Protein 5E38 (pdb70)

Structure (mmCIF, N/CA/C/O backbone):
data_5E38
#
_entry.id   5E38
#
_cell.length_a   118.089
_cell.length_b   118.089
_cell.length_c   77.812
_cell.angle_alpha   90.00
_cell.angle_beta   90.00
_cell.angle_gamma   120.00
#
_symmetry.space_group_name_H-M   'P 32'
#
loop_
_entity.id
_entity.type
_entity.pdbx_description
1 polymer 'Uracil phosphoribosyltransferase'
2 water water
#
loop_
_atom_site.group_PDB
_atom_site.id
_atom_site.type_symbol
_atom_site.label_atom_id
_atom_site.label_alt_id
_atom_site.label_comp_id
_atom_site.label_asym_id
_atom_site.label_entity_id
_atom_site.label_seq_id
_atom_site.pdbx_PDB_ins_code
_atom_site.Cartn_x
_atom_site.Cartn_y
_atom_site.Cartn_z
_atom_site.occupancy
_atom_site.B_iso_or_equiv
_atom_site.auth_seq_id
_atom_site.auth_comp_id
_atom_site.auth_asym_id
_atom_site.auth_atom_id
_atom_site.pdbx_PDB_model_num
ATOM 1 N N . GLY A 1 3 ? 10.409 66.359 68.281 1.00 20.17 -6 GLY A N 1
ATOM 2 C CA . GLY A 1 3 ? 10.298 67.539 67.427 1.00 20.80 -6 GLY A CA 1
ATOM 3 C C . GLY A 1 3 ? 10.656 67.197 65.978 1.00 20.68 -6 GLY A C 1
ATOM 4 O O . GLY A 1 3 ? 11.818 67.014 65.628 1.00 20.31 -6 GLY A O 1
ATOM 5 N N . VAL A 1 4 ? 9.646 67.090 65.125 1.00 21.38 -5 VAL A N 1
ATOM 6 C CA . VAL A 1 4 ? 9.937 66.916 63.711 1.00 21.47 -5 VAL A CA 1
ATOM 7 C C . VAL A 1 4 ? 9.848 68.286 63.056 1.00 21.97 -5 VAL A C 1
ATOM 8 O O . VAL A 1 4 ? 10.244 69.283 63.669 1.00 22.00 -5 VAL A O 1
ATOM 10 N N . ALA A 1 5 ? 9.330 68.326 61.825 1.00 22.12 -4 ALA A N 1
ATOM 11 C CA . ALA A 1 5 ? 9.056 69.512 61.018 1.00 22.03 -4 ALA A CA 1
ATOM 12 C C . ALA A 1 5 ? 8.871 69.082 59.572 1.00 21.16 -4 ALA A C 1
ATOM 13 O O . ALA A 1 5 ? 9.224 67.959 59.195 1.00 20.30 -4 ALA A O 1
ATOM 15 N N . PHE A 1 6 ? 8.338 69.981 58.750 1.00 21.22 -3 PHE A N 1
ATOM 16 C CA . PHE A 1 6 ? 7.980 69.661 57.380 1.00 21.56 -3 PHE A CA 1
ATOM 17 C C . PHE A 1 6 ? 8.393 70.806 56.468 1.00 21.81 -3 PHE A C 1
ATOM 18 O O . PHE A 1 6 ? 8.699 71.913 56.919 1.00 22.26 -3 PHE A O 1
ATOM 20 N N . GLN A 1 7 ? 8.398 70.517 55.169 1.00 21.40 -2 GLN A N 1
ATOM 21 C CA . GLN A 1 7 ? 8.707 71.509 54.149 1.00 21.37 -2 GLN A CA 1
ATOM 22 C C . GLN A 1 7 ? 7.487 71.672 53.264 1.00 21.46 -2 GLN A C 1
ATOM 23 O O . GLN A 1 7 ? 6.368 71.678 53.778 1.00 21.85 -2 GLN A O 1
ATOM 25 N N . GLY A 1 8 ? 7.707 71.700 51.949 1.00 21.53 -1 GLY A N 1
ATOM 26 C CA . GLY A 1 8 ? 6.761 72.017 50.855 1.00 21.76 -1 GLY A CA 1
ATOM 27 C C . GLY A 1 8 ? 7.002 73.483 50.521 1.00 21.97 -1 GLY A C 1
ATOM 28 O O . GLY A 1 8 ? 8.165 73.934 50.507 1.00 21.65 -1 GLY A O 1
ATOM 29 N N . GLN A 1 11 ? 7.293 65.832 52.224 1.00 16.33 2 GLN A N 1
ATOM 30 C CA . GLN A 1 11 ? 8.315 64.876 51.767 1.00 16.63 2 GLN A CA 1
ATOM 31 C C . GLN A 1 11 ? 9.509 64.963 52.670 1.00 16.49 2 GLN A C 1
ATOM 32 O O . GLN A 1 11 ? 10.056 63.960 53.107 1.00 16.43 2 GLN A O 1
ATOM 34 N N . VAL A 1 12 ? 9.904 66.179 52.948 1.00 17.09 3 VAL A N 1
ATOM 35 C CA . VAL A 1 12 ? 11.049 66.440 53.803 1.00 17.07 3 VAL A CA 1
ATOM 36 C C . VAL A 1 12 ? 10.542 66.571 55.222 1.00 17.54 3 VAL A C 1
ATOM 37 O O . VAL A 1 12 ? 9.529 67.243 55.473 1.00 17.71 3 VAL A O 1
ATOM 41 N N . HIS A 1 13 ? 11.278 65.964 56.152 1.00 17.19 4 HIS A N 1
ATOM 42 C CA . HIS A 1 13 ? 11.025 66.073 57.582 1.00 17.48 4 HIS A CA 1
ATOM 43 C C . HIS A 1 13 ? 12.328 66.464 58.261 1.00 18.04 4 HIS A C 1
ATOM 44 O O . HIS A 1 13 ? 13.293 65.696 58.216 1.00 17.68 4 HIS A O 1
ATOM 51 N N . VAL A 1 14 ? 12.374 67.648 58.877 1.00 18.79 5 VAL A N 1
ATOM 52 C CA . VAL A 1 14 ? 13.567 68.083 59.606 1.00 19.26 5 VAL A CA 1
ATOM 53 C C . VAL A 1 14 ? 13.401 67.740 61.075 1.00 19.28 5 VAL A C 1
ATOM 54 O O . VAL A 1 14 ? 12.525 68.270 61.758 1.00 19.67 5 VAL A O 1
ATOM 58 N N . VAL A 1 15 ? 14.283 66.894 61.586 1.00 19.37 6 VAL A N 1
ATOM 59 C CA . VAL A 1 15 ? 14.194 66.479 62.977 1.00 19.66 6 VAL A CA 1
ATOM 60 C C . VAL A 1 15 ? 14.841 67.572 63.822 1.00 19.42 6 VAL A C 1
ATOM 61 O O . VAL A 1 15 ? 16.061 67.668 63.915 1.00 19.56 6 VAL A O 1
ATOM 65 N N . ASP A 1 16 ? 14.011 68.431 64.400 1.00 19.93 7 ASP A N 1
ATOM 66 C CA . ASP A 1 16 ? 14.420 69.571 65.221 1.00 19.81 7 ASP A CA 1
ATOM 67 C C . ASP A 1 16 ? 14.488 69.228 66.708 1.00 19.49 7 ASP A C 1
ATOM 68 O O . ASP A 1 16 ? 14.145 70.037 67.565 1.00 21.39 7 ASP A O 1
ATOM 73 N N . HIS A 1 17 ? 14.877 68.036 67.044 1.00 19.09 8 HIS A N 1
ATOM 74 C CA . HIS A 1 17 ? 14.843 67.573 68.420 1.00 19.19 8 HIS A CA 1
ATOM 75 C C . HIS A 1 17 ? 16.037 68.118 69.208 1.00 18.89 8 HIS A C 1
ATOM 76 O O . HIS A 1 17 ? 17.098 68.372 68.636 1.00 19.02 8 HIS A O 1
ATOM 83 N N . PRO A 1 18 ? 15.866 68.386 70.507 1.00 18.91 9 PRO A N 1
ATOM 84 C CA . PRO A 1 18 ? 16.999 68.907 71.293 1.00 18.95 9 PRO A CA 1
ATOM 85 C C . PRO A 1 18 ? 18.259 68.061 71.165 1.00 18.95 9 PRO A C 1
ATOM 86 O O . PRO A 1 18 ? 19.346 68.600 70.922 1.00 18.84 9 PRO A O 1
ATOM 90 N N . LEU A 1 19 ? 18.155 66.750 71.366 1.00 18.99 10 LEU A N 1
ATOM 91 C CA . LEU A 1 19 ? 19.319 65.892 71.176 1.00 19.02 10 LEU A CA 1
ATOM 92 C C . LEU A 1 19 ? 19.787 65.891 69.722 1.00 18.67 10 LEU A C 1
ATOM 93 O O . LEU A 1 19 ? 20.994 65.880 69.458 1.00 18.77 10 LEU A O 1
ATOM 98 N N . ALA A 1 20 ? 18.862 65.916 68.763 1.00 18.53 11 ALA A N 1
ATOM 99 C CA . ALA A 1 20 ? 19.289 65.959 67.364 1.00 18.80 11 ALA A CA 1
ATOM 100 C C . ALA A 1 20 ? 20.105 67.210 67.075 1.00 18.95 11 ALA A C 1
ATOM 101 O O . ALA A 1 20 ? 21.147 67.142 66.415 1.00 18.77 11 ALA A O 1
ATOM 103 N N . ALA A 1 21 ? 19.640 68.361 67.571 1.00 19.21 12 ALA A N 1
ATOM 104 C CA . ALA A 1 21 ? 20.329 69.629 67.366 1.00 18.70 12 ALA A CA 1
ATOM 105 C C . ALA A 1 21 ? 21.657 69.656 68.097 1.00 18.84 12 ALA A C 1
ATOM 106 O O . ALA A 1 21 ? 22.640 70.216 67.595 1.00 18.40 12 ALA A O 1
ATOM 108 N N . ALA A 1 22 ? 21.691 69.072 69.299 1.00 19.18 13 ALA A N 1
ATOM 109 C CA . ALA A 1 22 ? 22.933 68.979 70.052 1.00 18.92 13 ALA A CA 1
ATOM 110 C C . ALA A 1 22 ? 23.928 68.109 69.316 1.00 18.61 13 ALA A C 1
ATOM 111 O O . ALA A 1 22 ? 25.103 68.469 69.169 1.00 18.70 13 ALA A O 1
ATOM 113 N N . ARG A 1 23 ? 23.459 66.974 68.806 1.00 18.97 14 ARG A N 1
ATOM 114 C CA . ARG A 1 23 ? 24.358 66.072 68.104 1.00 18.45 14 ARG A CA 1
ATOM 115 C C . ARG A 1 23 ? 24.815 66.661 66.782 1.00 18.18 14 ARG A C 1
ATOM 116 O O . ARG A 1 23 ? 25.981 66.518 66.418 1.00 18.33 14 ARG A O 1
ATOM 124 N N . LEU A 1 24 ? 23.919 67.363 66.082 1.00 18.71 15 LEU A N 1
ATOM 125 C CA . LEU A 1 24 ? 24.239 68.050 64.826 1.00 18.17 15 LEU A CA 1
ATOM 126 C C . LEU A 1 24 ? 25.337 69.084 64.998 1.00 18.62 15 LEU A C 1
ATOM 127 O O . LEU A 1 24 ? 26.255 69.189 64.168 1.00 18.05 15 LEU A O 1
ATOM 132 N N . THR A 1 25 ? 25.228 69.887 66.053 1.00 18.68 16 THR A N 1
ATOM 133 C CA . THR A 1 25 ? 26.217 70.922 66.312 1.00 18.17 16 THR A CA 1
ATOM 134 C C . THR A 1 25 ? 27.606 70.330 66.434 1.00 17.86 16 THR A C 1
ATOM 135 O O . THR A 1 25 ? 28.580 70.896 65.915 1.00 17.81 16 THR A O 1
ATOM 139 N N . THR A 1 26 ? 27.698 69.177 67.117 1.00 18.11 17 THR A N 1
ATOM 140 C CA . THR A 1 26 ? 28.943 68.413 67.267 1.00 18.06 17 THR A CA 1
ATOM 141 C C . THR A 1 26 ? 29.524 67.932 65.932 1.00 18.47 17 THR A C 1
ATOM 142 O O . THR A 1 26 ? 30.748 67.895 65.765 1.00 17.92 17 THR A O 1
ATOM 146 N N . LEU A 1 27 ? 28.670 67.493 64.998 1.00 18.09 18 LEU A N 1
ATOM 147 C CA . LEU A 1 27 ? 29.150 67.004 63.705 1.00 18.16 18 LEU A CA 1
ATOM 148 C C . LEU A 1 27 ? 29.790 68.102 62.853 1.00 18.19 18 LEU A C 1
ATOM 149 O O . LEU A 1 27 ? 30.681 67.819 62.042 1.00 17.27 18 LEU A O 1
ATOM 154 N N . ARG A 1 28 ? 29.311 69.339 62.950 1.00 19.44 19 ARG A N 1
ATOM 155 C CA . ARG A 1 28 ? 29.912 70.392 62.142 1.00 17.91 19 ARG A CA 1
ATOM 156 C C . ARG A 1 28 ? 31.226 70.870 62.747 1.00 18.40 19 ARG A C 1
ATOM 157 O O . ARG A 1 28 ? 32.181 71.129 62.007 1.00 18.84 19 ARG A O 1
ATOM 165 N N . ASP A 1 29 ? 31.315 70.929 64.079 1.00 17.63 20 ASP A N 1
ATOM 166 C CA . ASP A 1 29 ? 32.471 71.545 64.703 1.00 18.43 20 ASP A CA 1
ATOM 167 C C . ASP A 1 29 ? 33.738 70.958 64.125 1.00 18.49 20 ASP A C 1
ATOM 168 O O . ASP A 1 29 ? 33.791 69.772 63.803 1.00 18.57 20 ASP A O 1
ATOM 173 N N . GLU A 1 30 ? 34.705 71.839 63.858 1.00 19.10 21 GLU A N 1
ATOM 174 C CA . GLU A 1 30 ? 36.010 71.417 63.371 1.00 18.98 21 GLU A CA 1
ATOM 175 C C . GLU A 1 30 ? 36.912 70.929 64.506 1.00 18.82 21 GLU A C 1
ATOM 176 O O . GLU A 1 30 ? 37.785 70.088 64.270 1.00 18.96 21 GLU A O 1
ATOM 182 N N . ARG A 1 31 ? 36.676 71.376 65.748 1.00 18.91 22 ARG A N 1
ATOM 183 C CA . ARG A 1 31 ? 37.533 70.988 66.869 1.00 19.36 22 ARG A CA 1
ATOM 184 C C . ARG A 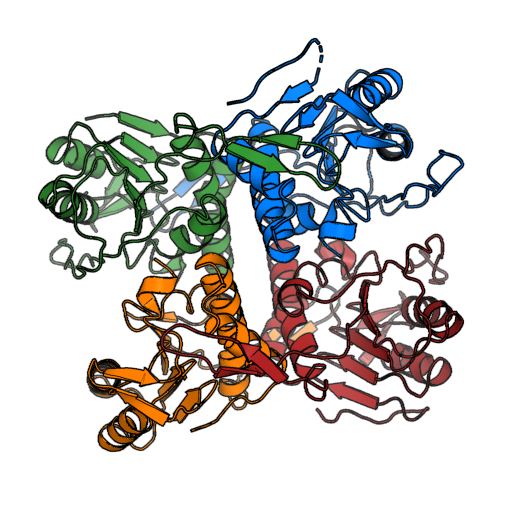1 31 ? 37.406 69.515 67.227 1.00 19.87 22 ARG A C 1
ATOM 185 O O . ARG A 1 31 ? 38.365 68.936 67.754 1.00 20.17 22 ARG A O 1
ATOM 193 N N . THR A 1 32 ? 36.272 68.893 66.894 1.00 19.94 23 THR A N 1
ATOM 194 C CA . THR A 1 32 ? 35.962 67.554 67.382 1.00 20.45 23 THR A CA 1
ATOM 195 C C . THR A 1 32 ? 36.791 66.483 66.683 1.00 20.48 23 THR A C 1
ATOM 196 O O . THR A 1 32 ? 37.000 66.517 65.465 1.00 19.76 23 THR A O 1
ATOM 200 N N . ASP A 1 33 ? 37.289 65.543 67.481 1.00 21.20 24 ASP A N 1
ATOM 201 C CA . ASP A 1 33 ? 38.040 64.408 66.963 1.00 21.86 24 ASP A CA 1
ATOM 202 C C . ASP A 1 33 ? 37.167 63.553 66.055 1.00 21.58 24 ASP A C 1
ATOM 203 O O . ASP A 1 33 ? 35.950 63.521 66.200 1.00 21.41 24 ASP A O 1
ATOM 208 N N . ASN A 1 34 ? 37.773 62.850 65.098 1.00 21.71 25 ASN A N 1
ATOM 209 C CA . ASN A 1 34 ? 36.899 62.062 64.243 1.00 21.62 25 ASN A CA 1
ATOM 210 C C . ASN A 1 34 ? 36.231 60.944 65.019 1.00 21.51 25 ASN A C 1
ATOM 211 O O . ASN A 1 34 ? 35.132 60.528 64.646 1.00 21.03 25 ASN A O 1
ATOM 216 N N . ALA A 1 35 ? 36.832 60.494 66.123 1.00 21.84 26 ALA A N 1
ATOM 217 C CA . ALA A 1 35 ? 36.170 59.500 66.964 1.00 21.55 26 ALA A CA 1
ATOM 218 C C . ALA A 1 35 ? 34.903 60.069 67.581 1.00 21.09 26 ALA A C 1
ATOM 219 O O . ALA A 1 35 ? 33.829 59.464 67.490 1.00 20.88 26 ALA A O 1
ATOM 221 N N . GLY A 1 36 ? 35.004 61.253 68.175 1.00 20.96 27 GLY A N 1
ATOM 222 C CA . GLY A 1 36 ? 33.817 61.941 68.640 1.00 20.91 27 GLY A CA 1
ATOM 223 C C . GLY A 1 36 ? 32.873 62.348 67.526 1.00 20.68 27 GLY A C 1
ATOM 224 O O . GLY A 1 36 ? 31.663 62.458 67.751 1.00 20.38 27 GLY A O 1
ATOM 225 N N . PHE A 1 37 ? 33.413 62.623 66.336 1.00 20.70 28 PHE A N 1
ATOM 226 C CA . PHE A 1 37 ? 32.582 62.841 65.163 1.00 19.80 28 PHE A CA 1
ATOM 227 C C . PHE A 1 37 ? 31.772 61.593 64.846 1.00 20.03 28 PHE A C 1
ATOM 228 O O . PHE A 1 37 ? 30.596 61.694 64.492 1.00 20.34 28 PHE A O 1
ATOM 236 N N . ARG A 1 38 ? 32.396 60.404 64.874 1.00 20.30 29 ARG A N 1
ATOM 237 C CA . ARG A 1 38 ? 31.627 59.174 64.603 1.00 20.20 29 ARG A CA 1
ATOM 238 C C . ARG A 1 38 ? 30.745 58.781 65.776 1.00 19.92 29 ARG A C 1
ATOM 239 O O . ARG A 1 38 ? 29.735 58.098 65.576 1.00 19.95 29 ARG A O 1
ATOM 247 N N . ALA A 1 39 ? 31.179 59.079 67.003 1.00 20.07 30 ALA A N 1
ATOM 248 C CA . ALA A 1 39 ? 30.320 58.843 68.158 1.00 20.29 30 ALA A CA 1
ATOM 249 C C . ALA A 1 39 ? 29.046 59.718 68.121 1.00 20.29 30 ALA A C 1
ATOM 250 O O . ALA A 1 39 ? 27.917 59.265 68.429 1.00 20.10 30 ALA A O 1
ATOM 252 N N . ALA A 1 40 ? 29.224 60.992 67.768 1.00 20.15 31 ALA A N 1
ATOM 253 C CA . ALA A 1 40 ? 28.104 61.919 67.630 1.00 19.45 31 ALA A CA 1
ATOM 254 C C . ALA A 1 40 ? 27.226 61.534 66.460 1.00 19.34 31 ALA A C 1
ATOM 255 O O . ALA A 1 40 ? 26.000 61.685 66.514 1.00 19.31 31 ALA A O 1
ATOM 257 N N . LEU A 1 41 ? 27.843 61.030 65.395 1.00 19.39 32 LEU A N 1
ATOM 258 C CA . LEU A 1 41 ? 27.079 60.553 64.255 1.00 19.18 32 LEU A CA 1
ATOM 259 C C . LEU A 1 41 ? 26.243 59.345 64.643 1.00 19.12 32 LEU A C 1
ATOM 260 O O . LEU A 1 41 ? 25.064 59.258 64.294 1.00 19.45 32 LEU A O 1
ATOM 265 N N . ARG A 1 42 ? 26.827 58.436 65.428 1.00 20.07 33 ARG A N 1
ATOM 266 C CA . ARG A 1 42 ? 26.174 57.176 65.778 1.00 20.15 33 ARG A CA 1
ATOM 267 C C . ARG A 1 42 ? 24.852 57.429 66.476 1.00 19.48 33 ARG A C 1
ATOM 268 O O . ARG A 1 42 ? 23.837 56.808 66.156 1.00 19.27 33 ARG A O 1
ATOM 276 N N . GLU A 1 43 ? 24.846 58.358 67.430 1.00 19.59 34 GLU A N 1
ATOM 277 C CA . GLU A 1 43 ? 23.617 58.630 68.164 1.00 19.27 34 GLU A CA 1
ATOM 278 C C . GLU A 1 43 ? 22.608 59.342 67.303 1.00 18.94 34 GLU A C 1
ATOM 279 O O . GLU A 1 43 ? 21.450 58.910 67.235 1.00 18.66 34 GLU A O 1
ATOM 285 N N . LEU A 1 44 ? 23.051 60.377 66.588 1.00 19.05 35 LEU A N 1
ATOM 286 C CA . LEU A 1 44 ? 22.144 61.127 65.733 1.00 18.93 35 LEU A CA 1
ATOM 287 C C . LEU A 1 44 ? 21.528 60.258 64.631 1.00 18.46 35 LEU A C 1
ATOM 288 O O . LEU A 1 44 ? 20.455 60.594 64.129 1.00 18.21 35 LEU A O 1
ATOM 293 N N . THR A 1 45 ? 22.140 59.125 64.284 1.00 18.73 36 THR A N 1
ATOM 294 C CA . THR A 1 45 ? 21.528 58.240 63.299 1.00 18.53 36 THR A CA 1
ATOM 295 C C . THR A 1 45 ? 20.249 57.624 63.847 1.00 18.37 36 THR A C 1
ATOM 296 O O . THR A 1 45 ? 19.204 57.670 63.195 1.00 18.50 36 THR A O 1
ATOM 300 N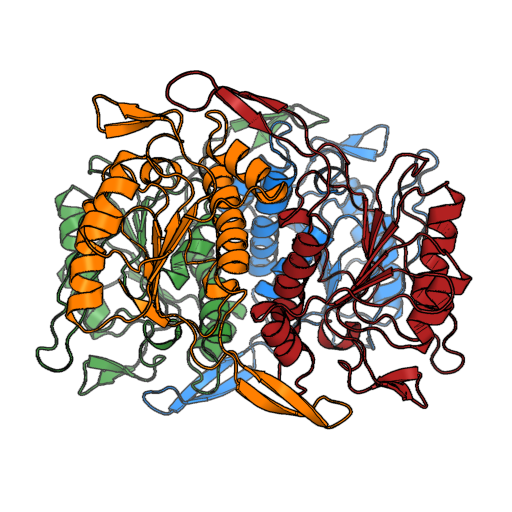 N . LEU A 1 46 ? 20.312 57.039 65.047 1.00 18.70 37 LEU A N 1
ATOM 301 C CA . LEU A 1 46 ? 19.114 56.470 65.654 1.00 18.42 37 LEU A CA 1
ATOM 302 C C . LEU A 1 46 ? 17.996 57.509 65.782 1.00 18.58 37 LEU A C 1
ATOM 303 O O . LEU A 1 46 ? 16.844 57.215 65.446 1.00 18.28 37 LEU A O 1
ATOM 308 N N . LEU A 1 47 ? 18.320 58.746 66.196 1.00 18.03 38 LEU A N 1
ATOM 309 C CA . LEU A 1 47 ? 17.271 59.755 66.324 1.00 17.80 38 LEU A CA 1
ATOM 310 C C . LEU A 1 47 ? 16.481 59.846 65.039 1.00 18.43 38 LEU A C 1
ATOM 311 O O . LEU A 1 47 ? 15.244 59.847 65.052 1.00 18.83 38 LEU A O 1
ATOM 316 N N . LEU A 1 48 ? 17.188 59.852 63.915 1.00 18.32 39 LEU A N 1
ATOM 317 C CA . LEU A 1 48 ? 16.539 59.871 62.623 1.00 17.61 39 LEU A CA 1
ATOM 318 C C . LEU A 1 48 ? 15.740 58.604 62.405 1.00 17.42 39 LEU A C 1
ATOM 319 O O . LEU A 1 48 ? 14.641 58.650 61.851 1.00 17.43 39 LEU A O 1
ATOM 324 N N . ILE A 1 49 ? 16.288 57.457 62.801 1.00 17.57 40 ILE A N 1
ATOM 325 C CA . ILE A 1 49 ? 15.541 56.211 62.666 1.00 17.65 40 ILE A CA 1
ATOM 326 C C . ILE A 1 49 ? 14.255 56.272 63.469 1.00 17.56 40 ILE A C 1
ATOM 327 O O . ILE A 1 49 ? 13.180 55.923 62.973 1.00 17.89 40 ILE A O 1
ATOM 332 N N . TYR A 1 50 ? 14.355 56.676 64.737 1.00 18.21 41 TYR A N 1
ATOM 333 C CA . TYR A 1 50 ? 13.184 56.738 65.601 1.00 18.07 41 TYR A CA 1
ATOM 334 C C . TYR A 1 50 ? 12.104 57.635 65.025 1.00 18.15 41 TYR A C 1
ATOM 335 O O . TYR A 1 50 ? 10.913 57.312 65.105 1.00 18.20 41 TYR A O 1
ATOM 344 N N . GLU A 1 51 ? 12.486 58.791 64.497 1.00 17.63 42 GLU A N 1
ATOM 345 C CA . GLU A 1 51 ? 11.471 59.638 63.901 1.00 18.17 42 GLU A CA 1
ATOM 346 C C . GLU A 1 51 ? 10.893 58.996 62.651 1.00 18.23 42 GLU A C 1
ATOM 347 O O . GLU A 1 51 ? 9.688 59.089 62.397 1.00 18.05 42 GLU A O 1
ATOM 353 N N . ALA A 1 52 ? 11.734 58.322 61.872 1.00 17.90 43 ALA A N 1
ATOM 354 C CA . ALA A 1 52 ? 11.283 57.744 60.622 1.00 17.23 43 ALA A CA 1
ATOM 355 C C . ALA A 1 52 ? 10.563 56.423 60.803 1.00 17.64 43 ALA A C 1
ATOM 356 O O . ALA A 1 52 ? 9.814 56.028 59.902 1.00 18.04 43 ALA A O 1
ATOM 358 N N . THR A 1 53 ? 10.757 55.723 61.914 1.00 17.80 44 THR A N 1
ATOM 359 C CA . THR A 1 53 ? 10.008 54.482 62.129 1.00 18.08 44 THR A CA 1
ATOM 360 C C . THR A 1 53 ? 8.881 54.706 63.115 1.00 18.52 44 THR A C 1
ATOM 361 O O . THR A 1 53 ? 8.743 53.953 64.074 1.00 18.75 44 THR A O 1
ATOM 365 N N . ARG A 1 54 ? 8.067 55.732 62.920 1.00 17.73 45 ARG A N 1
ATOM 366 C CA . ARG A 1 54 ? 6.887 55.836 63.758 1.00 18.22 45 ARG A CA 1
ATOM 367 C C . ARG A 1 54 ? 5.811 54.824 63.385 1.00 17.69 45 ARG A C 1
ATOM 368 O O . ARG A 1 54 ? 4.655 55.010 63.759 1.00 17.27 45 ARG A O 1
ATOM 376 N N . ASP A 1 55 ? 6.145 53.744 62.677 1.00 18.05 46 ASP A N 1
ATOM 377 C CA . ASP A 1 55 ? 5.121 53.010 61.943 1.00 18.74 46 ASP A CA 1
ATOM 378 C C . ASP A 1 55 ? 5.393 51.518 61.896 1.00 18.73 46 ASP A C 1
ATOM 379 O O . ASP A 1 55 ? 6.509 51.058 62.132 1.00 18.42 46 ASP A O 1
ATOM 384 N N . ALA A 1 56 ? 4.317 50.787 61.550 1.00 19.21 47 ALA A N 1
ATOM 385 C CA . ALA A 1 56 ? 4.178 49.443 60.985 1.00 19.75 47 ALA A CA 1
ATOM 386 C C . ALA A 1 56 ? 4.155 48.241 61.921 1.00 20.20 47 ALA A C 1
ATOM 387 O O . ALA A 1 56 ? 3.917 47.118 61.450 1.00 20.18 47 ALA A O 1
ATOM 389 N N . PRO A 1 57 ? 4.425 48.438 63.483 1.00 20.40 48 PRO A N 1
ATOM 390 C CA . PRO A 1 57 ? 4.579 47.262 64.363 1.00 20.12 48 PRO A CA 1
ATOM 391 C C . PRO A 1 57 ? 3.285 46.469 64.511 1.00 20.98 48 PRO A C 1
ATOM 392 O O . PRO A 1 57 ? 2.898 46.047 65.596 1.00 26.14 48 PRO A O 1
ATOM 394 N N . CYS A 1 58 ? 2.620 46.253 63.379 1.00 22.03 49 CYS A N 1
ATOM 395 C CA . CYS A 1 58 ? 1.308 45.615 63.274 1.00 22.55 49 CYS A CA 1
ATOM 396 C C . CYS A 1 58 ? 1.372 44.094 63.338 1.00 22.09 49 CYS A C 1
ATOM 397 O O . CYS A 1 58 ? 0.652 43.416 62.595 1.00 22.35 49 CYS A O 1
ATOM 400 N N . GLU A 1 59 ? 2.254 43.521 64.158 1.00 21.16 50 GLU A N 1
ATOM 401 C CA . GLU A 1 59 ? 2.137 42.117 64.529 1.00 20.46 50 GLU A CA 1
ATOM 402 C C . GLU A 1 59 ? 2.070 42.029 66.048 1.00 19.60 50 GLU A C 1
ATOM 403 O O . GLU A 1 59 ? 2.961 42.550 66.742 1.00 18.83 50 GLU A O 1
ATOM 409 N N . PRO A 1 60 ? 0.994 41.487 66.602 1.00 19.19 51 PRO A N 1
ATOM 410 C CA . PRO A 1 60 ? 1.035 41.026 67.987 1.00 18.53 51 PRO A CA 1
ATOM 411 C C . PRO A 1 60 ? 1.881 39.768 68.077 1.00 18.01 51 PRO A C 1
ATOM 412 O O . PRO A 1 60 ? 2.069 39.042 67.099 1.00 18.34 51 PRO A O 1
ATOM 416 N N . VAL A 1 61 ? 2.412 39.524 69.273 1.00 17.89 52 VAL A N 1
ATOM 417 C CA . VAL A 1 61 ? 3.341 38.433 69.512 1.00 17.85 52 VAL A CA 1
ATOM 418 C C . VAL A 1 61 ? 2.885 37.657 70.743 1.00 17.72 52 VAL A C 1
ATOM 419 O O . VAL A 1 61 ? 2.902 38.209 71.849 1.00 17.42 52 VAL A O 1
ATOM 423 N N . PRO A 1 62 ? 2.581 36.370 70.629 1.00 17.37 53 PRO A N 1
ATOM 424 C CA . PRO A 1 62 ? 2.331 35.591 71.844 1.00 17.42 53 PRO A CA 1
ATOM 425 C C . PRO A 1 62 ? 3.669 35.242 72.476 1.00 18.16 53 PRO A C 1
ATOM 426 O O . PRO A 1 62 ? 4.535 34.646 71.832 1.00 17.83 53 PRO A O 1
ATOM 428 N N . ILE A 1 63 ? 3.846 35.635 73.738 1.00 18.36 54 ILE A N 1
ATOM 429 C CA . ILE A 1 63 ? 5.035 35.301 74.508 1.00 18.67 54 ILE A CA 1
ATOM 430 C C . ILE A 1 63 ? 4.619 35.037 75.949 1.00 19.53 54 ILE A C 1
ATOM 431 O O . ILE A 1 63 ? 3.450 35.161 76.321 1.00 19.60 54 ILE A O 1
ATOM 436 N N . ARG A 1 64 ? 5.590 34.574 76.735 1.00 20.13 55 ARG A N 1
ATOM 437 C CA . ARG A 1 64 ? 5.395 34.203 78.129 1.00 21.02 55 ARG A CA 1
ATOM 438 C C . ARG A 1 64 ? 6.539 34.794 78.929 1.00 20.45 55 ARG A C 1
ATOM 439 O O . ARG A 1 64 ? 7.702 34.526 78.621 1.00 20.69 55 ARG A O 1
ATOM 447 N N . THR A 1 65 ? 6.222 35.566 79.951 1.00 20.94 56 THR A N 1
ATOM 448 C CA . THR A 1 65 ? 7.221 36.098 80.872 1.00 20.85 56 THR A CA 1
ATOM 449 C C . THR A 1 65 ? 7.528 35.093 81.962 1.00 20.67 56 THR A C 1
ATOM 450 O O . THR A 1 65 ? 6.851 34.070 82.088 1.00 20.86 56 THR A O 1
ATOM 454 N N . PRO A 1 66 ? 8.588 35.335 82.743 1.00 20.76 57 PRO A N 1
ATOM 455 C CA . PRO A 1 66 ? 8.798 34.544 83.970 1.00 20.39 57 PRO A CA 1
ATOM 456 C C . PRO A 1 66 ? 7.642 34.585 84.936 1.00 20.46 57 PRO A C 1
ATOM 457 O O . PRO A 1 66 ? 7.607 33.742 85.841 1.00 20.47 57 PRO A O 1
ATOM 461 N N . LEU A 1 67 ? 6.700 35.521 84.787 1.00 20.37 58 LEU A N 1
ATOM 462 C CA . LEU A 1 67 ? 5.507 35.554 85.635 1.00 20.67 58 LEU A CA 1
ATOM 463 C C . LEU A 1 67 ? 4.252 35.600 84.761 1.00 20.87 58 LEU A C 1
ATOM 464 O O . LEU A 1 67 ? 3.608 36.649 84.665 1.00 20.87 58 LEU A O 1
ATOM 469 N N . ALA A 1 68 ? 3.948 34.472 84.104 1.00 20.68 59 ALA A N 1
ATOM 470 C CA . ALA A 1 68 ? 2.722 34.238 83.337 1.00 21.51 59 ALA A CA 1
ATOM 471 C C . ALA A 1 68 ? 2.769 34.725 81.886 1.00 21.74 59 ALA A C 1
ATOM 472 O O . ALA A 1 68 ? 3.667 35.477 81.494 1.00 21.31 59 ALA A O 1
ATOM 474 N N . GLU A 1 69 ? 1.748 34.310 81.119 1.00 22.88 60 GLU A N 1
ATOM 475 C CA . GLU A 1 69 ? 1.592 34.491 79.685 1.00 22.68 60 GLU A CA 1
ATOM 476 C C . GLU A 1 69 ? 0.977 35.850 79.404 1.00 22.01 60 GLU A C 1
ATOM 477 O O . GLU A 1 69 ? 0.199 36.375 80.204 1.00 22.18 60 GLU A O 1
ATOM 483 N N . THR A 1 70 ? 1.411 36.460 78.306 1.00 21.75 61 THR A N 1
ATOM 484 C CA . THR A 1 70 ? 0.903 37.757 77.873 1.00 21.26 61 THR A CA 1
ATOM 485 C C . THR A 1 70 ? 1.163 37.881 76.373 1.00 19.71 61 THR A C 1
ATOM 486 O O . THR A 1 70 ? 1.732 36.989 75.745 1.00 19.51 61 THR A O 1
ATOM 490 N N . VAL A 1 71 ? 0.744 38.996 75.796 1.00 19.34 62 VAL A N 1
ATOM 491 C CA . VAL A 1 71 ? 0.937 39.243 74.374 1.00 18.75 62 VAL A CA 1
ATOM 492 C C . VAL A 1 71 ? 1.639 40.583 74.197 1.00 18.34 62 VAL A C 1
ATOM 493 O O . VAL A 1 71 ? 1.302 41.571 74.859 1.00 18.24 62 VAL A O 1
ATOM 497 N N . GLY A 1 72 ? 2.625 40.610 73.310 1.00 17.73 63 GLY A N 1
ATOM 498 C CA . GLY A 1 72 ? 3.287 41.851 72.976 1.00 17.81 63 GLY A CA 1
ATOM 499 C C . GLY A 1 72 ? 3.133 42.187 71.515 1.00 17.84 63 GLY A C 1
ATOM 500 O O . GLY A 1 72 ? 2.223 41.686 70.859 1.00 18.05 63 GLY A O 1
ATOM 501 N N . SER A 1 73 ? 3.945 43.105 71.024 1.00 18.15 64 SER A N 1
ATOM 502 C CA . SER A 1 73 ? 3.997 43.406 69.611 1.00 18.17 64 SER A CA 1
ATOM 503 C C . SER A 1 73 ? 5.438 43.327 69.149 1.00 18.48 64 SER A C 1
ATOM 504 O O . SER A 1 73 ? 6.365 43.428 69.955 1.00 18.46 64 SER A O 1
ATOM 507 N N . ARG A 1 74 ? 5.612 43.097 67.853 1.00 18.47 65 ARG A N 1
ATOM 508 C CA . ARG A 1 74 ? 6.876 43.296 67.165 1.00 18.41 65 ARG A CA 1
ATOM 509 C C . ARG A 1 74 ? 6.600 44.135 65.931 1.00 19.11 65 ARG A C 1
ATOM 510 O O . ARG A 1 74 ? 5.514 44.696 65.777 1.00 19.51 65 ARG A O 1
ATOM 518 N N . LEU A 1 75 ? 7.610 44.284 65.079 1.00 18.90 66 LEU A N 1
ATOM 519 C CA . LEU A 1 75 ? 7.458 44.995 63.817 1.00 19.12 66 LEU A CA 1
ATOM 520 C C . LEU A 1 75 ? 7.265 44.037 62.640 1.00 19.27 66 LEU A C 1
ATOM 521 O O . LEU A 1 75 ? 7.997 43.049 62.514 1.00 18.93 66 LEU A O 1
ATOM 526 N N . THR A 1 76 ? 6.253 44.311 61.801 1.00 19.32 67 THR A N 1
ATOM 527 C CA . THR A 1 76 ? 6.078 43.594 60.542 1.00 19.61 67 THR A CA 1
ATOM 528 C C . THR A 1 76 ? 6.777 44.375 59.442 1.00 19.11 67 THR A C 1
ATOM 529 O O . THR A 1 76 ? 6.844 45.605 59.495 1.00 19.48 67 THR A O 1
ATOM 533 N N . LYS A 1 77 ? 7.264 43.656 58.427 1.00 18.83 68 LYS A N 1
ATOM 534 C CA . LYS A 1 77 ? 8.030 44.242 57.331 1.00 18.90 68 LYS A CA 1
ATOM 535 C C . LYS A 1 77 ? 9.108 45.189 57.839 1.00 19.18 68 LYS A C 1
ATOM 536 O O . LYS A 1 77 ? 8.929 46.418 57.809 1.00 18.68 68 LYS A O 1
ATOM 542 N N . PRO A 1 78 ? 10.251 44.657 58.267 1.00 18.87 69 PRO A N 1
ATOM 543 C CA . PRO A 1 78 ? 11.353 45.507 58.694 1.00 19.14 69 PRO A CA 1
ATOM 544 C C . PRO A 1 78 ? 12.141 45.994 57.494 1.00 18.95 69 PRO A C 1
ATOM 545 O O . PRO A 1 78 ? 12.302 45.257 56.510 1.00 19.28 69 PRO A O 1
ATOM 549 N N . PRO A 1 79 ? 12.645 47.220 57.530 1.00 18.94 70 PRO A N 1
ATOM 550 C CA . PRO A 1 79 ? 13.209 47.809 56.317 1.00 19.28 70 PRO A CA 1
ATOM 551 C C . PRO A 1 79 ? 14.577 47.235 55.997 1.00 19.90 70 PRO A C 1
ATOM 552 O O . PRO A 1 79 ? 15.324 46.791 56.878 1.00 19.99 70 PRO A O 1
ATOM 556 N N . LEU A 1 80 ? 14.841 47.162 54.694 1.00 19.56 71 LEU A N 1
ATOM 557 C CA . LEU A 1 80 ? 16.175 46.918 54.169 1.00 19.91 71 LEU A CA 1
ATOM 558 C C . LEU A 1 80 ? 16.995 48.195 54.281 1.00 19.95 71 LEU A C 1
ATOM 559 O O . LEU A 1 80 ? 16.626 49.234 53.718 1.00 19.32 71 LEU A O 1
ATOM 564 N N . LEU A 1 81 ? 18.077 48.132 55.046 1.00 20.19 72 LEU A N 1
ATOM 565 C CA . LEU A 1 81 ? 18.980 49.262 55.185 1.00 20.43 72 LEU A CA 1
ATOM 566 C C . LEU A 1 81 ? 19.974 49.338 54.023 1.00 20.74 72 LEU A C 1
ATOM 567 O O . LEU A 1 81 ? 20.574 48.332 53.636 1.00 20.43 72 LEU A O 1
ATOM 572 N N . VAL A 1 82 ? 20.167 50.542 53.485 1.00 20.06 73 VAL A N 1
ATOM 573 C CA . VAL A 1 82 ? 21.122 50.725 52.394 1.00 20.91 73 VAL A CA 1
ATOM 574 C C . VAL A 1 82 ? 22.083 51.875 52.672 1.00 20.94 73 VAL A C 1
ATOM 575 O O . VAL A 1 82 ? 21.862 52.995 52.197 1.00 19.87 73 VAL A O 1
ATOM 579 N N . PRO A 1 83 ? 23.185 51.628 53.383 1.00 21.46 74 PRO A N 1
ATOM 580 C CA . PRO A 1 83 ? 24.204 52.669 53.556 1.00 21.62 74 PRO A CA 1
ATOM 581 C C . PRO A 1 83 ? 24.941 52.940 52.252 1.00 22.64 74 PRO A C 1
ATOM 582 O O . PRO A 1 83 ? 25.325 52.016 51.525 1.00 23.44 74 PRO A O 1
ATOM 586 N N . VAL A 1 84 ? 25.113 54.230 51.962 1.00 24.30 75 VAL A N 1
ATOM 587 C CA . VAL A 1 84 ? 25.870 54.710 50.810 1.00 23.87 75 VAL A CA 1
ATOM 588 C C . VAL A 1 84 ? 27.338 54.849 51.216 1.00 25.39 75 VAL A C 1
ATOM 589 O O . VAL A 1 84 ? 27.688 55.645 52.097 1.00 24.76 75 VAL A O 1
ATOM 593 N N . LEU A 1 85 ? 28.187 54.074 50.551 1.00 26.75 76 LEU A N 1
ATOM 594 C CA . LEU A 1 85 ? 29.608 53.954 50.799 1.00 27.10 76 LEU A CA 1
ATOM 595 C C . LEU A 1 85 ? 30.408 55.012 50.020 1.00 28.12 76 LEU A C 1
ATOM 596 O O . LEU A 1 85 ? 30.130 55.276 48.839 1.00 28.93 76 LEU A O 1
ATOM 601 N N . ARG A 1 86 ? 31.430 55.583 50.654 1.00 27.62 77 ARG A N 1
ATOM 602 C CA . ARG A 1 86 ? 31.941 55.107 51.936 1.00 26.92 77 ARG A CA 1
ATOM 603 C C . ARG A 1 86 ? 31.369 55.807 53.191 1.00 29.05 77 ARG A C 1
ATOM 604 O O . ARG A 1 86 ? 31.699 55.421 54.325 1.00 25.76 77 ARG A O 1
ATOM 612 N N . ALA A 1 87 ? 30.505 56.811 53.003 1.00 25.57 78 ALA A N 1
ATOM 613 C CA . ALA A 1 87 ? 30.210 57.717 54.111 1.00 24.17 78 ALA A CA 1
ATOM 614 C C . ALA A 1 87 ? 29.267 57.094 55.156 1.00 23.21 78 ALA A C 1
ATOM 615 O O . ALA A 1 87 ? 29.562 57.145 56.357 1.00 23.02 78 ALA A O 1
ATOM 617 N N . GLY A 1 88 ? 28.170 56.447 54.730 1.00 23.42 79 GLY A N 1
ATOM 618 C CA . GLY A 1 88 ? 27.080 56.102 55.637 1.00 22.60 79 GLY A CA 1
ATOM 619 C C . GLY A 1 88 ? 27.182 54.762 56.344 1.00 22.92 79 GLY A C 1
ATOM 620 O O . GLY A 1 88 ? 26.175 54.133 56.684 1.00 22.03 79 GLY A O 1
ATOM 621 N N . LEU A 1 89 ? 28.413 54.343 56.624 1.00 23.37 80 LEU A N 1
ATOM 622 C CA . LEU A 1 89 ? 28.684 53.108 57.345 1.00 23.13 80 LEU A CA 1
ATOM 623 C C . LEU A 1 89 ? 28.986 53.339 58.811 1.00 22.47 80 LEU A C 1
ATOM 624 O O . LEU A 1 89 ? 28.874 52.402 59.599 1.00 22.59 80 LEU A O 1
ATOM 629 N N . GLY A 1 90 ? 29.409 54.541 59.188 1.00 22.50 81 GLY A N 1
ATOM 630 C CA . GLY A 1 90 ? 29.370 54.907 60.586 1.00 22.33 81 GLY A CA 1
ATOM 631 C C . GLY A 1 90 ? 27.968 54.945 61.161 1.00 21.75 81 GLY A C 1
ATOM 632 O O . GLY A 1 90 ? 27.805 55.039 62.384 1.00 21.42 81 GLY A O 1
ATOM 633 N N . MET A 1 91 ? 26.965 54.897 60.296 1.00 21.47 82 MET A N 1
ATOM 634 C CA . MET A 1 91 ? 25.564 54.950 60.659 1.00 20.91 82 MET A CA 1
ATOM 635 C C . MET A 1 91 ? 24.961 53.570 60.862 1.00 20.70 82 MET A C 1
ATOM 636 O O . MET A 1 91 ? 24.083 53.392 61.708 1.00 20.70 82 MET A O 1
ATOM 641 N N . VAL A 1 92 ? 25.457 52.575 60.148 1.00 21.46 83 VAL A N 1
ATOM 642 C CA . VAL A 1 92 ? 24.715 51.338 59.976 1.00 21.38 83 VAL A CA 1
ATOM 643 C C . VAL A 1 92 ? 25.076 50.313 61.034 1.00 21.44 83 VAL A C 1
ATOM 644 O O . VAL A 1 92 ? 24.275 49.406 61.286 1.00 21.31 83 VAL A O 1
ATOM 648 N N . ASP A 1 93 ? 26.261 50.392 61.631 1.00 21.64 84 ASP A N 1
ATOM 649 C CA . ASP A 1 93 ? 26.494 49.426 62.684 1.00 22.10 84 ASP A CA 1
ATOM 650 C C . ASP A 1 93 ? 25.641 49.706 63.914 1.00 21.61 84 ASP A C 1
ATOM 651 O O . ASP A 1 93 ? 25.504 48.822 64.763 1.00 21.53 84 ASP A O 1
ATOM 656 N N . GLU A 1 94 ? 25.004 50.874 63.997 1.00 20.96 85 GLU A N 1
ATOM 657 C CA . GLU A 1 94 ? 24.135 51.195 65.112 1.00 20.69 85 GLU A CA 1
ATOM 658 C C . GLU A 1 94 ? 22.663 51.297 64.716 1.00 20.74 85 GLU A C 1
ATOM 659 O O . GLU A 1 94 ? 21.794 51.191 65.588 1.00 20.17 85 GLU A O 1
ATOM 665 N N . ALA A 1 95 ? 22.359 51.512 63.433 1.00 20.41 86 ALA A N 1
ATOM 666 C CA . ALA A 1 95 ? 21.009 51.250 62.958 1.00 20.07 86 ALA A CA 1
ATOM 667 C C . ALA A 1 95 ? 20.615 49.817 63.273 1.00 20.10 86 ALA A C 1
ATOM 668 O O . ALA A 1 95 ? 19.505 49.549 63.753 1.00 20.19 86 ALA A O 1
ATOM 670 N N . HIS A 1 96 ? 21.531 48.887 62.997 1.00 21.13 87 HIS A N 1
ATOM 671 C CA . HIS A 1 96 ? 21.466 47.518 63.486 1.00 20.24 87 HIS A CA 1
ATOM 672 C C . HIS A 1 96 ? 20.961 47.475 64.917 1.00 19.99 87 HIS A C 1
ATOM 673 O O . HIS A 1 96 ? 19.994 46.776 65.239 1.00 19.84 87 HIS A O 1
ATOM 680 N N . ALA A 1 97 ? 21.566 48.278 65.780 1.00 20.12 88 ALA A N 1
ATOM 681 C CA . ALA A 1 97 ? 21.046 48.374 67.132 1.00 20.20 88 ALA A CA 1
ATOM 682 C C . ALA A 1 97 ? 19.569 48.771 67.119 1.00 19.64 88 ALA A C 1
ATOM 683 O O . ALA A 1 97 ? 18.738 48.130 67.775 1.00 19.65 88 ALA A O 1
ATOM 685 N N . ALA A 1 98 ? 19.218 49.824 66.376 1.00 19.62 89 ALA A N 1
ATOM 686 C CA . ALA A 1 98 ? 17.828 50.266 66.358 1.00 19.69 89 ALA A CA 1
ATOM 687 C C . ALA A 1 98 ? 16.903 49.179 65.838 1.00 19.48 89 ALA A C 1
ATOM 688 O O . ALA A 1 98 ? 15.897 48.846 66.466 1.00 19.46 89 ALA A O 1
ATOM 690 N N . LEU A 1 99 ? 17.275 48.568 64.732 1.00 19.86 90 LEU A N 1
ATOM 691 C CA . LEU A 1 99 ? 16.456 47.589 64.029 1.00 20.17 90 LEU A CA 1
ATOM 692 C C . LEU A 1 99 ? 17.226 46.280 63.936 1.00 21.77 90 LEU A C 1
ATOM 693 O O . LEU A 1 99 ? 17.826 45.980 62.884 1.00 20.87 90 LEU A O 1
ATOM 698 N N . PRO A 1 100 ? 17.200 45.461 64.999 1.00 20.08 91 PRO A N 1
ATOM 699 C CA . PRO A 1 100 ? 17.946 44.201 64.960 1.00 20.92 91 PRO A CA 1
ATOM 700 C C . PRO A 1 100 ? 17.567 43.301 63.814 1.00 21.93 91 PRO A C 1
ATOM 701 O O . PRO A 1 100 ? 18.460 42.706 63.199 1.00 22.18 91 PRO A O 1
ATOM 705 N N . GLU A 1 101 ? 16.281 43.213 63.482 1.00 22.35 92 GLU A N 1
ATOM 706 C CA . GLU A 1 101 ? 15.806 42.310 62.434 1.00 22.78 92 GLU A CA 1
ATOM 707 C C . GLU A 1 101 ? 16.064 42.817 61.001 1.00 23.03 92 GLU A C 1
ATOM 708 O O . GLU A 1 101 ? 15.805 42.074 60.047 1.00 24.09 92 GLU A O 1
ATOM 714 N N . ALA A 1 102 ? 16.561 44.046 60.813 1.00 22.85 93 ALA A N 1
ATOM 715 C CA . ALA A 1 102 ? 16.695 44.609 59.470 1.00 23.27 93 ALA A CA 1
ATOM 716 C C . ALA A 1 102 ? 17.855 43.995 58.686 1.00 24.27 93 ALA A C 1
ATOM 717 O O . ALA A 1 102 ? 18.998 43.969 59.157 1.00 24.82 93 ALA A O 1
ATOM 719 N N . HIS A 1 103 ? 17.578 43.561 57.453 1.00 29.81 94 HIS A N 1
ATOM 720 C CA . HIS A 1 103 ? 18.639 43.078 56.575 1.00 24.63 94 HIS A CA 1
ATOM 721 C C . HIS A 1 103 ? 19.367 44.267 55.930 1.00 23.04 94 HIS A C 1
ATOM 722 O O . HIS A 1 103 ? 18.829 45.367 55.820 1.00 22.45 94 HIS A O 1
ATOM 729 N N . VAL A 1 104 ? 20.580 44.029 55.439 1.00 22.66 95 VAL A N 1
ATOM 730 C CA . VAL A 1 104 ? 21.445 45.107 54.972 1.00 21.84 95 VAL A CA 1
ATOM 731 C C . VAL A 1 104 ? 21.825 44.890 53.517 1.00 22.20 95 VAL A C 1
ATOM 732 O O . VAL A 1 104 ? 22.069 43.755 53.087 1.00 22.18 95 VAL A O 1
ATOM 736 N N . GLY A 1 105 ? 21.860 45.990 52.763 1.00 22.17 96 GLY A N 1
ATOM 737 C CA . GLY A 1 105 ? 22.352 45.970 51.401 1.00 22.74 96 GLY A CA 1
ATOM 738 C C . GLY A 1 105 ? 23.308 47.115 51.143 1.00 23.08 96 GLY A C 1
ATOM 739 O O . GLY A 1 105 ? 23.197 48.192 51.726 1.00 22.65 96 GLY A O 1
ATOM 740 N N . PHE A 1 106 ? 24.216 46.885 50.195 1.00 24.24 97 PHE A N 1
ATOM 741 C CA . PHE A 1 106 ? 25.344 47.771 49.939 1.00 25.14 97 PHE A CA 1
ATOM 742 C C . PHE A 1 106 ? 25.359 48.248 48.491 1.00 26.38 97 PHE A C 1
ATOM 743 O O . PHE A 1 106 ? 25.084 47.481 47.558 1.00 27.58 97 PHE A O 1
ATOM 751 N N . VAL A 1 107 ? 25.729 49.512 48.318 1.00 26.97 98 VAL A N 1
ATOM 752 C CA . VAL A 1 107 ? 25.668 50.206 47.048 1.00 28.26 98 VAL A CA 1
ATOM 753 C C . VAL A 1 107 ? 26.283 51.585 47.169 1.00 29.51 98 VAL A C 1
ATOM 754 O O . VAL A 1 107 ? 25.586 52.577 47.423 1.00 27.77 98 VAL A O 1
ATOM 755 N N . GLY A 1 108 ? 27.605 51.645 47.002 1.00 30.32 99 GLY A N 1
ATOM 756 C CA . GLY A 1 108 ? 28.347 52.866 47.235 1.00 30.34 99 GLY A CA 1
ATOM 757 C C . GLY A 1 108 ? 28.839 53.561 45.985 1.00 31.10 99 GLY A C 1
ATOM 758 O O . GLY A 1 108 ? 29.012 52.942 44.929 1.00 33.53 99 GLY A O 1
ATOM 759 N N . VAL A 1 109 ? 29.051 54.869 46.102 1.00 32.02 100 VAL A N 1
ATOM 760 C CA . VAL A 1 109 ? 29.635 55.664 45.034 1.00 33.44 100 VAL A CA 1
ATOM 761 C C . VAL A 1 109 ? 30.328 56.845 45.694 1.00 34.00 100 VAL A C 1
ATOM 762 O O . VAL A 1 109 ? 29.919 57.313 46.763 1.00 33.15 100 VAL A O 1
ATOM 766 N N . ALA A 1 110 ? 31.435 57.271 45.087 1.00 35.35 101 ALA A N 1
ATOM 767 C CA . ALA A 1 110 ? 32.105 58.491 45.460 1.00 37.30 101 ALA A CA 1
ATOM 768 C C . ALA A 1 110 ? 31.837 59.599 44.455 1.00 39.48 101 ALA A C 1
ATOM 769 O O . ALA A 1 110 ? 31.171 59.424 43.436 1.00 39.66 101 ALA A O 1
ATOM 770 N N . ARG A 1 111 ? 32.382 60.764 44.775 1.00 41.52 102 ARG A N 1
ATOM 771 C CA . ARG A 1 111 ? 32.345 61.924 43.901 1.00 44.57 102 ARG A CA 1
ATOM 772 C C . ARG A 1 111 ? 33.711 62.126 43.260 1.00 46.97 102 ARG A C 1
ATOM 773 O O . ARG A 1 111 ? 34.745 61.843 43.870 1.00 46.92 102 ARG A O 1
ATOM 775 N N . ASP A 1 112 ? 33.707 62.626 42.025 1.00 48.78 103 ASP A N 1
ATOM 776 C CA . ASP A 1 112 ? 34.954 62.882 41.319 1.00 50.70 103 ASP A CA 1
ATOM 777 C C . ASP A 1 112 ? 35.560 64.227 41.731 1.00 51.70 103 ASP A C 1
ATOM 778 O O . ASP A 1 112 ? 34.892 65.103 42.298 1.00 51.98 103 ASP A O 1
ATOM 780 N N . GLU A 1 113 ? 36.850 64.391 41.426 1.00 52.60 104 GLU A N 1
ATOM 781 C CA . GLU A 1 113 ? 37.531 65.642 41.710 1.00 52.84 104 GLU A CA 1
ATOM 782 C C . GLU A 1 113 ? 36.953 66.813 40.942 1.00 52.57 104 GLU A C 1
ATOM 783 O O . GLU A 1 113 ? 36.141 67.576 41.470 1.00 51.30 104 GLU A O 1
ATOM 784 N N . GLN A 1 114 ? 37.380 66.973 39.695 1.00 52.93 105 GLN A N 1
ATOM 785 C CA . GLN A 1 114 ? 36.756 67.941 38.820 1.00 52.65 105 GLN A CA 1
ATOM 786 C C . GLN A 1 114 ? 35.511 67.319 38.229 1.00 52.29 105 GLN A C 1
ATOM 787 O O . GLN A 1 114 ? 34.749 66.660 38.948 1.00 52.16 105 GLN A O 1
ATOM 788 N N . THR A 1 115 ? 35.315 67.485 36.920 1.00 52.44 106 THR A N 1
ATOM 789 C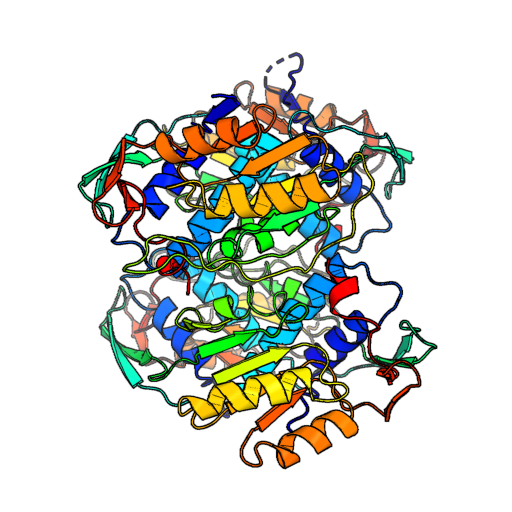 CA . THR A 1 115 ? 34.179 66.894 36.216 1.00 52.07 106 THR A CA 1
ATOM 790 C C . THR A 1 115 ? 32.863 67.183 36.930 1.00 51.63 106 THR A C 1
ATOM 791 O O . THR A 1 115 ? 32.287 68.266 36.790 1.00 51.14 106 THR A O 1
ATOM 795 N N . HIS A 1 116 ? 32.388 66.218 37.705 1.00 51.24 107 HIS A N 1
ATOM 796 C CA . HIS A 1 116 ? 31.132 66.363 38.403 1.00 50.94 107 HIS A CA 1
ATOM 797 C C . HIS A 1 116 ? 30.462 65.029 38.658 1.00 50.27 107 HIS A C 1
ATOM 798 O O . HIS A 1 116 ? 30.120 64.710 39.803 1.00 49.95 107 HIS A O 1
ATOM 799 N N . GLN A 1 117 ? 30.302 64.231 37.598 1.00 49.37 108 GLN A N 1
ATOM 800 C CA . GLN A 1 117 ? 29.453 63.048 37.665 1.00 47.56 108 GLN A CA 1
ATOM 80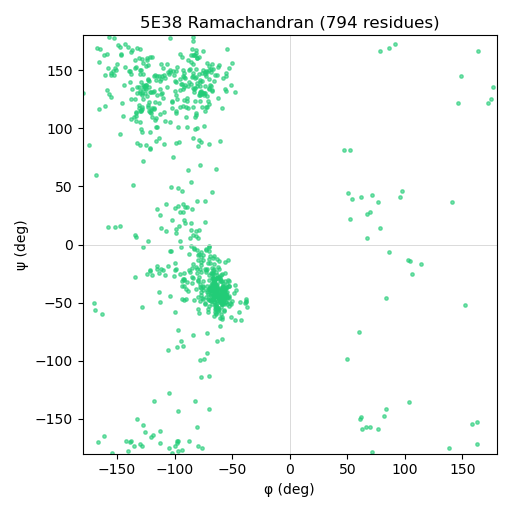1 C C . GLN A 1 117 ? 30.080 61.974 38.558 1.00 48.27 108 GLN A C 1
ATOM 802 O O . GLN A 1 117 ? 31.294 61.727 38.479 1.00 47.72 108 GLN A O 1
ATOM 808 N N . PRO A 1 118 ? 29.282 61.325 39.416 1.00 46.07 109 PRO A N 1
ATOM 809 C CA . PRO A 1 118 ? 29.818 60.255 40.270 1.00 44.58 109 PRO A CA 1
ATOM 810 C C . PRO A 1 118 ? 30.119 59.005 39.460 1.00 43.80 109 PRO A C 1
ATOM 811 O O . PRO A 1 118 ? 29.261 58.503 38.730 1.00 43.74 109 PRO A O 1
ATOM 815 N N . VAL A 1 119 ? 31.341 58.499 39.603 1.00 43.06 110 VAL A N 1
ATOM 816 C CA . VAL A 1 119 ? 31.692 57.237 38.967 1.00 42.29 110 VAL A CA 1
ATOM 817 C C . VAL A 1 119 ? 31.031 56.095 39.760 1.00 40.35 110 VAL A C 1
ATOM 818 O O . VAL A 1 119 ? 31.475 55.722 40.854 1.00 40.59 110 VAL A O 1
ATOM 822 N N . PRO A 1 120 ? 29.921 55.563 39.243 1.00 40.27 111 PRO A N 1
ATOM 823 C CA . PRO A 1 120 ? 29.119 54.635 40.032 1.00 38.15 111 PRO A CA 1
ATOM 824 C C . PRO A 1 120 ? 29.630 53.200 39.975 1.00 38.30 111 PRO A C 1
ATOM 825 O O . PRO A 1 120 ? 30.268 52.779 39.010 1.00 38.93 111 PRO A O 1
ATOM 826 N N . TYR A 1 121 ? 29.302 52.435 41.017 1.00 38.48 112 TYR A N 1
ATOM 827 C CA . TYR A 1 121 ? 29.699 51.034 41.108 1.00 39.49 112 TYR A CA 1
ATOM 828 C C . TYR A 1 121 ? 29.327 50.386 42.433 1.00 40.75 112 TYR A C 1
ATOM 829 O O . TYR A 1 121 ? 29.716 50.873 43.502 1.00 38.75 112 TYR A O 1
ATOM 830 N N . LEU A 1 122 ? 28.599 49.273 42.392 1.00 40.25 113 LEU A N 1
ATOM 831 C CA . LEU A 1 122 ? 28.052 48.707 43.616 1.00 38.66 113 LEU A CA 1
ATOM 832 C C . LEU A 1 122 ? 26.705 48.059 43.379 1.00 37.60 113 LEU A C 1
ATOM 833 O O . LEU A 1 122 ? 25.772 48.719 42.913 1.00 36.59 113 LEU A O 1
ATOM 834 N N . ASP A 1 123 ? 26.595 46.763 43.684 1.00 40.65 114 ASP A N 1
ATOM 835 C CA . ASP A 1 123 ? 25.415 45.968 43.361 1.00 33.76 114 ASP A CA 1
ATOM 836 C C . ASP A 1 123 ? 25.116 44.876 44.378 1.00 31.09 114 ASP A C 1
ATOM 837 O O . ASP A 1 123 ? 24.352 43.944 44.101 1.00 29.34 114 ASP A O 1
ATOM 838 N N . SER A 1 124 ? 25.721 44.985 45.563 1.00 29.96 115 SER A N 1
ATOM 839 C CA . SER A 1 124 ? 25.477 44.048 46.645 1.00 27.75 115 SER A CA 1
ATOM 840 C C . SER A 1 124 ? 24.098 44.161 47.266 1.00 26.36 115 SER A C 1
ATOM 841 O O . SER A 1 124 ? 23.932 44.841 48.282 1.00 26.08 115 SER A O 1
ATOM 842 N N . LEU A 1 125 ? 23.115 43.456 46.686 1.00 24.98 116 LEU A N 1
ATOM 843 C CA . LEU A 1 125 ? 21.696 43.713 46.919 1.00 25.64 116 LEU A CA 1
ATOM 844 C C . LEU A 1 125 ? 20.931 42.403 47.032 1.00 25.22 116 LEU A C 1
ATOM 845 O O . LEU A 1 125 ? 21.304 41.384 46.439 1.00 25.36 116 LEU A O 1
ATOM 850 N N . PRO A 1 126 ? 19.873 42.445 47.836 1.00 24.85 117 PRO A N 1
ATOM 851 C CA . PRO A 1 126 ? 19.168 41.255 48.247 1.00 24.82 117 PRO A CA 1
ATOM 852 C C . PRO A 1 126 ? 18.252 40.851 47.132 1.00 24.40 117 PRO A C 1
ATOM 853 O O . PRO A 1 126 ? 18.434 41.238 45.979 1.00 24.38 117 PRO A O 1
ATOM 854 N N . ASP A 1 127 ? 17.212 40.107 47.490 1.00 23.82 118 ASP A N 1
ATOM 855 C CA . ASP A 1 127 ? 16.229 39.642 46.523 1.00 24.20 118 ASP A CA 1
ATOM 856 C C . ASP A 1 127 ? 14.953 40.460 46.549 1.00 23.93 118 ASP A C 1
ATOM 857 O O . ASP A 1 127 ? 13.929 40.002 47.068 1.00 23.98 118 ASP A O 1
ATOM 858 N N . ASP A 1 128 ? 14.992 41.669 45.990 1.00 23.41 119 ASP A N 1
ATOM 859 C CA . ASP A 1 128 ? 13.968 42.681 46.245 1.00 22.71 119 ASP A CA 1
ATOM 860 C C . ASP A 1 128 ? 12.975 42.784 45.086 1.00 22.57 119 ASP A C 1
ATOM 861 O O . ASP A 1 128 ? 13.348 43.129 43.957 1.00 22.74 119 ASP A O 1
ATOM 866 N N . LEU A 1 129 ? 11.707 42.483 45.381 1.00 22.26 120 LEU A N 1
ATOM 867 C CA . LEU A 1 129 ? 10.578 42.943 44.578 1.00 22.30 120 LEU A CA 1
ATOM 868 C C . LEU A 1 129 ? 9.795 44.087 45.232 1.00 22.09 120 LEU A C 1
ATOM 869 O O . LEU A 1 129 ? 10.358 45.093 45.696 1.00 21.59 120 LEU A O 1
ATOM 871 N N . THR A 1 130 ? 8.481 43.876 45.318 1.00 21.81 121 THR A N 1
ATOM 872 C CA . THR A 1 130 ? 7.508 44.913 45.585 1.00 21.85 121 THR A CA 1
ATOM 873 C C . THR A 1 130 ? 7.425 45.499 46.974 1.00 21.52 121 THR A C 1
ATOM 874 O O . THR A 1 130 ? 7.891 46.611 47.201 1.00 21.36 121 THR A O 1
ATOM 875 N N . ASP A 1 131 ? 6.830 44.765 47.907 1.00 21.57 122 ASP A N 1
ATOM 876 C CA . ASP A 1 131 ? 6.414 45.299 49.203 1.00 21.33 122 ASP A CA 1
ATOM 877 C C . ASP A 1 131 ? 7.533 45.276 50.243 1.00 20.91 122 ASP A C 1
ATOM 878 O O . ASP A 1 131 ? 7.372 44.800 51.367 1.00 20.45 122 ASP A O 1
ATOM 883 N N . VAL A 1 132 ? 8.659 45.878 49.866 1.00 20.91 123 VAL A N 1
ATOM 884 C CA . VAL A 1 132 ? 9.824 45.982 50.747 1.00 20.61 123 VAL A CA 1
ATOM 885 C C . VAL A 1 132 ? 10.221 47.430 51.004 1.00 20.03 123 VAL A C 1
ATOM 886 O O . VAL A 1 132 ? 10.728 48.110 50.100 1.00 19.88 123 VAL A O 1
ATOM 890 N N . PRO A 1 133 ? 10.077 47.915 52.232 1.00 19.86 124 PRO A N 1
ATOM 891 C CA . PRO A 1 133 ? 10.543 49.267 52.550 1.00 19.52 124 PRO A CA 1
ATOM 892 C C . PRO A 1 133 ? 12.063 49.346 52.630 1.00 19.14 124 PRO A C 1
ATOM 893 O O . PRO A 1 133 ? 12.747 48.373 52.955 1.00 19.15 124 PRO A O 1
ATOM 897 N N . VAL A 1 134 ? 12.592 50.513 52.257 1.00 19.07 125 VAL A N 1
ATOM 898 C CA . VAL A 1 134 ? 14.031 50.769 52.208 1.00 18.73 125 VAL A CA 1
ATOM 899 C C . VAL A 1 134 ? 14.349 52.067 52.947 1.00 18.23 125 VAL A C 1
ATOM 900 O O . VAL A 1 134 ? 13.715 53.094 52.689 1.00 18.01 125 VAL A O 1
ATOM 904 N N . MET A 1 135 ? 15.339 52.029 53.849 1.00 18.97 126 MET A N 1
ATOM 905 C CA . MET A 1 135 ? 15.883 53.234 54.494 1.00 18.56 126 MET A CA 1
ATOM 906 C C . MET A 1 135 ? 17.339 53.410 54.087 1.00 18.60 126 MET A C 1
ATOM 907 O O . MET A 1 135 ? 18.246 52.820 54.684 1.00 18.53 126 MET A O 1
ATOM 912 N N . VAL A 1 136 ? 17.544 54.306 53.145 1.00 19.22 127 VAL A N 1
ATOM 913 C CA . VAL A 1 136 ? 18.867 54.625 52.640 1.00 19.59 127 VAL A CA 1
ATOM 914 C C . VAL A 1 136 ? 19.523 55.586 53.617 1.00 18.79 127 VAL A C 1
ATOM 915 O O . VAL A 1 136 ? 18.899 56.520 54.121 1.00 17.67 127 VAL A O 1
ATOM 919 N N . LEU A 1 137 ? 20.788 55.319 53.902 1.00 20.15 128 LEU A N 1
ATOM 920 C CA . LEU A 1 137 ? 21.586 56.013 54.896 1.00 19.53 128 LEU A CA 1
ATOM 921 C C . LEU A 1 137 ? 22.733 56.665 54.152 1.00 20.17 128 LEU A C 1
ATOM 922 O O . LEU A 1 137 ? 23.541 55.970 53.534 1.00 20.58 128 LEU A O 1
ATOM 927 N N . ASP A 1 138 ? 22.785 57.978 54.190 1.00 20.16 129 ASP A N 1
ATOM 928 C CA . ASP A 1 138 ? 23.946 58.732 53.750 1.00 20.35 129 ASP A CA 1
ATOM 929 C C . ASP A 1 138 ? 23.938 60.086 54.429 1.00 19.65 129 ASP A C 1
ATOM 930 O O . ASP A 1 138 ? 22.901 60.742 54.433 1.00 19.73 129 ASP A O 1
ATOM 935 N N . PRO A 1 139 ? 25.055 60.485 55.051 1.00 20.06 130 PRO A N 1
ATOM 936 C CA . PRO A 1 139 ? 25.072 61.706 55.873 1.00 19.59 130 PRO A CA 1
ATOM 937 C C . PRO A 1 139 ? 24.830 62.979 55.098 1.00 19.55 130 PRO A C 1
ATOM 938 O O . PRO A 1 139 ? 24.146 63.874 55.603 1.00 19.11 130 PRO A O 1
ATOM 942 N N . MET A 1 140 ? 25.408 63.116 53.903 1.00 19.85 131 MET A N 1
ATOM 943 C CA . MET A 1 140 ? 25.358 64.382 53.174 1.00 19.91 131 MET A CA 1
ATOM 944 C C . MET A 1 140 ? 24.668 64.199 51.827 1.00 20.10 131 MET A C 1
ATOM 945 O O . MET A 1 140 ? 25.225 63.582 50.911 1.00 19.86 131 MET A O 1
ATOM 950 N N . VAL A 1 141 ? 23.466 64.763 51.709 1.00 19.56 132 VAL A N 1
ATOM 951 C CA . VAL A 1 141 ? 22.721 64.759 50.452 1.00 19.94 132 VAL A CA 1
ATOM 952 C C . VAL A 1 141 ? 23.000 66.088 49.743 1.00 19.90 132 VAL A C 1
ATOM 953 O O . VAL A 1 141 ? 22.263 67.069 49.869 1.00 19.77 132 VAL A O 1
ATOM 957 N N . ALA A 1 142 ? 24.081 66.096 48.950 1.00 19.86 133 ALA A N 1
ATOM 958 C CA . ALA A 1 142 ? 24.657 67.294 48.339 1.00 20.18 133 ALA A CA 1
ATOM 959 C C . ALA A 1 142 ? 24.146 67.591 46.940 1.00 20.52 133 ALA A C 1
ATOM 960 O O . ALA A 1 142 ? 23.219 68.382 46.762 1.00 20.72 133 ALA A O 1
ATOM 962 N N . THR A 1 143 ? 24.783 67.008 45.937 1.00 20.80 134 THR A N 1
ATOM 963 C CA . THR A 1 143 ? 24.338 67.228 44.563 1.00 21.13 134 THR A CA 1
ATOM 964 C C . THR A 1 143 ? 23.075 66.461 44.233 1.00 21.41 134 THR A C 1
ATOM 965 O O . THR A 1 143 ? 22.223 66.970 43.495 1.00 21.11 134 THR A O 1
ATOM 969 N N . GLY A 1 144 ? 22.948 65.255 44.776 1.00 21.63 135 GLY A N 1
ATOM 970 C CA . GLY A 1 144 ? 21.901 64.340 44.425 1.00 21.84 135 GLY A CA 1
ATOM 971 C C . GLY A 1 144 ? 22.350 63.207 43.538 1.00 22.03 135 GLY A C 1
ATOM 972 O O . GLY A 1 144 ? 21.606 62.248 43.376 1.00 22.30 135 GLY A O 1
ATOM 973 N N . GLY A 1 145 ? 23.536 63.315 42.937 1.00 22.56 136 GLY A N 1
ATOM 974 C CA . GLY A 1 145 ? 24.008 62.267 42.044 1.00 23.69 136 GLY A CA 1
ATOM 975 C C . GLY A 1 145 ? 24.212 60.932 42.733 1.00 23.56 136 GLY A C 1
ATOM 976 O O . GLY A 1 145 ? 23.723 59.899 42.271 1.00 23.02 136 GLY A O 1
ATOM 977 N N . SER A 1 146 ? 24.942 60.939 43.853 1.00 23.42 137 SER A N 1
ATOM 978 C CA . SER A 1 146 ? 25.175 59.713 44.615 1.00 23.56 137 SER A CA 1
ATOM 979 C C . SER A 1 146 ? 23.855 59.084 45.025 1.00 23.11 137 SER A C 1
ATOM 980 O O . SER A 1 146 ? 23.644 57.875 44.865 1.00 23.11 137 SER A O 1
ATOM 983 N N . MET A 1 147 ? 22.943 59.910 45.532 1.00 22.37 138 MET A N 1
ATOM 984 C CA . MET A 1 147 ? 21.640 59.433 45.961 1.00 21.93 138 MET A CA 1
ATOM 985 C C . MET A 1 147 ? 20.833 58.871 44.795 1.00 21.91 138 MET A C 1
ATOM 986 O O . MET A 1 147 ? 20.470 57.691 44.774 1.00 21.49 138 MET A O 1
ATOM 991 N N . THR A 1 148 ? 20.583 59.700 43.793 1.00 22.27 139 THR A N 1
ATOM 992 C CA . THR A 1 148 ? 19.759 59.290 42.667 1.00 22.09 139 THR A CA 1
ATOM 993 C C . THR A 1 148 ? 20.316 58.061 41.975 1.00 22.21 139 THR A C 1
ATOM 994 O O . THR A 1 148 ? 19.558 57.204 41.519 1.00 22.18 139 THR A O 1
ATOM 998 N N . HIS A 1 149 ? 21.632 57.948 41.904 1.00 22.44 140 HIS A N 1
ATOM 999 C CA . HIS A 1 149 ? 22.235 56.744 41.361 1.00 22.75 140 HIS A CA 1
ATOM 1000 C C . HIS A 1 149 ? 21.721 55.526 42.099 1.00 22.58 140 HIS A C 1
ATOM 1001 O O . HIS A 1 149 ? 21.214 54.580 41.491 1.00 22.39 140 HIS A O 1
ATOM 1008 N N . THR A 1 150 ? 21.788 55.573 43.428 1.00 22.90 141 THR A N 1
ATOM 1009 C CA . THR A 1 150 ? 21.328 54.465 44.250 1.00 22.21 141 THR A CA 1
ATOM 1010 C C . THR A 1 150 ? 19.862 54.192 43.981 1.00 22.24 141 THR A C 1
ATOM 1011 O O . THR A 1 150 ? 19.473 53.066 43.631 1.00 21.59 141 THR A O 1
ATOM 1015 N N . LEU A 1 151 ? 19.046 55.259 44.057 1.00 21.60 142 LEU A N 1
ATOM 1016 C CA . LEU A 1 151 ? 17.604 55.142 43.926 1.00 21.30 142 LEU A CA 1
ATOM 1017 C C . LEU A 1 151 ? 17.212 54.716 42.527 1.00 21.38 142 LEU A C 1
ATOM 1018 O O . LEU A 1 151 ? 16.174 54.074 42.343 1.00 21.26 142 LEU A O 1
ATOM 1023 N N . GLY A 1 152 ? 18.029 55.056 41.537 1.00 21.64 143 GLY A N 1
ATOM 1024 C CA . GLY A 1 152 ? 17.787 54.562 40.196 1.00 21.43 143 GLY A CA 1
ATOM 1025 C C . GLY A 1 152 ? 17.786 53.049 40.132 1.00 21.54 143 GLY A C 1
ATOM 1026 O O . GLY A 1 152 ? 16.984 52.444 39.407 1.00 21.28 143 GLY A O 1
ATOM 1027 N N . LEU A 1 153 ? 18.727 52.418 40.839 1.00 21.61 144 LEU A N 1
ATOM 1028 C CA . LEU A 1 153 ? 18.820 50.967 40.824 1.00 21.52 144 LEU A CA 1
ATOM 1029 C C . LEU A 1 153 ? 17.948 50.305 41.880 1.00 21.67 144 LEU A C 1
ATOM 1030 O O . LEU A 1 153 ? 17.576 49.133 41.716 1.00 21.60 144 LEU A O 1
ATOM 1035 N N . LEU A 1 154 ? 17.581 51.032 42.934 1.00 21.39 145 LEU A N 1
ATOM 1036 C CA . LEU A 1 154 ? 16.602 50.505 43.873 1.00 21.32 145 LEU A CA 1
ATOM 1037 C C . LEU A 1 154 ? 15.260 50.311 43.193 1.00 21.35 145 LEU A C 1
ATOM 1038 O O . LEU A 1 154 ? 14.683 49.219 43.228 1.00 21.34 145 LEU A O 1
ATOM 1043 N N . ILE A 1 155 ? 14.764 51.371 42.544 1.00 21.61 146 ILE A N 1
ATOM 1044 C CA . ILE A 1 155 ? 13.460 51.357 41.882 1.00 21.29 146 ILE A CA 1
ATOM 1045 C C . ILE A 1 155 ? 13.519 50.676 40.525 1.00 21.10 146 ILE A C 1
ATOM 1046 O O . ILE A 1 155 ? 12.482 50.486 39.879 1.00 21.03 146 ILE A O 1
ATOM 1051 N N . SER A 1 156 ? 14.708 50.362 40.029 1.00 21.25 147 SER A N 1
ATOM 1052 C CA . SER A 1 156 ? 14.772 49.372 38.971 1.00 21.34 147 SER A CA 1
ATOM 1053 C C . SER A 1 156 ? 14.213 48.039 39.460 1.00 21.56 147 SER A C 1
ATOM 1054 O O . SER A 1 156 ? 13.447 47.380 38.751 1.00 21.61 147 SER A O 1
ATOM 1057 N N . ARG A 1 157 ? 14.567 47.634 40.681 1.00 21.81 148 ARG A N 1
ATOM 1058 C CA . ARG A 1 157 ? 14.021 46.405 41.240 1.00 21.96 148 ARG A CA 1
ATOM 1059 C C . ARG A 1 157 ? 12.680 46.617 41.916 1.00 21.91 148 ARG A C 1
ATOM 1060 O O . ARG A 1 157 ? 12.376 45.895 42.874 1.00 22.15 148 ARG A O 1
ATOM 1068 N N . GLY A 1 158 ? 11.894 47.584 41.444 1.00 21.63 149 GLY A N 1
ATOM 1069 C CA . GLY A 1 158 ? 10.534 47.766 41.916 1.00 21.61 149 GLY A CA 1
ATOM 1070 C C . GLY A 1 158 ? 10.390 48.090 43.386 1.00 21.57 149 GLY A C 1
ATOM 1071 O O . GLY A 1 158 ? 9.503 47.544 44.049 1.00 21.63 149 GLY A O 1
ATOM 1072 N N . ALA A 1 159 ? 11.263 48.941 43.926 1.00 21.62 150 ALA A N 1
ATOM 1073 C CA . ALA A 1 159 ? 11.165 49.372 45.319 1.00 21.53 150 ALA A CA 1
ATOM 1074 C C . ALA A 1 159 ? 9.920 50.233 45.560 1.00 21.54 150 ALA A C 1
ATOM 1075 O O . ALA A 1 159 ? 9.637 51.175 44.809 1.00 21.54 150 ALA A O 1
ATOM 1077 N N . ALA A 1 160 ? 9.183 49.913 46.625 1.00 21.26 151 ALA A N 1
ATOM 1078 C CA . ALA A 1 160 ? 7.889 50.543 46.899 1.00 23.53 151 ALA A CA 1
ATOM 1079 C C . ALA A 1 160 ? 8.032 51.946 47.493 1.00 20.83 151 ALA A C 1
ATOM 1080 O O . ALA A 1 160 ? 8.220 52.920 46.759 1.00 21.13 151 ALA A O 1
ATOM 1082 N N . ASP A 1 161 ? 7.896 52.058 48.816 1.00 20.45 152 ASP A N 1
ATOM 1083 C CA . ASP A 1 161 ? 8.132 53.312 49.511 1.00 19.92 152 ASP A CA 1
ATOM 1084 C C . ASP A 1 161 ? 9.580 53.333 49.967 1.00 19.37 152 ASP A C 1
ATOM 1085 O O . ASP A 1 161 ? 10.106 52.319 50.428 1.00 19.51 152 ASP A O 1
ATOM 1090 N N . ILE A 1 162 ? 10.242 54.454 49.735 1.00 19.13 153 ILE A N 1
ATOM 1091 C CA . ILE A 1 162 ? 11.642 54.636 50.082 1.00 18.71 153 ILE A CA 1
ATOM 1092 C C . ILE A 1 162 ? 11.759 55.827 51.021 1.00 17.90 153 ILE A C 1
ATOM 1093 O O . ILE A 1 162 ? 11.108 56.856 50.812 1.00 17.83 153 ILE A O 1
ATOM 1098 N N . THR A 1 163 ? 12.560 55.663 52.075 1.00 18.12 154 THR A N 1
ATOM 1099 C CA . THR A 1 163 ? 12.955 56.730 52.990 1.00 17.42 154 THR A CA 1
ATOM 1100 C C . THR A 1 163 ? 14.444 56.976 52.853 1.00 17.54 154 THR A C 1
ATOM 1101 O O . THR A 1 163 ? 15.212 56.037 52.622 1.00 17.81 154 THR A O 1
ATOM 1105 N N . VAL A 1 164 ? 14.856 58.232 52.980 1.00 17.33 155 VAL A N 1
ATOM 1106 C CA . VAL A 1 164 ? 16.270 58.574 52.949 1.00 17.53 155 VAL A CA 1
ATOM 1107 C C . VAL A 1 164 ? 16.609 59.266 54.254 1.00 17.36 155 VAL A C 1
ATOM 1108 O O . VAL A 1 164 ? 15.877 60.153 54.705 1.00 17.09 155 VAL A O 1
ATOM 1112 N N . LEU A 1 165 ? 17.680 58.823 54.887 1.00 17.77 156 LEU A N 1
ATOM 1113 C CA . LEU A 1 165 ? 18.160 59.440 56.113 1.00 17.88 156 LEU A CA 1
ATOM 1114 C C . LEU A 1 165 ? 19.484 60.146 55.837 1.00 18.02 156 LEU A C 1
ATOM 1115 O O . LEU A 1 165 ? 20.381 59.573 55.211 1.00 18.52 156 LEU A O 1
ATOM 1120 N N . CYS A 1 166 ? 19.592 61.401 56.265 1.00 18.23 157 CYS A N 1
ATOM 1121 C CA . CYS A 1 166 ? 20.853 62.110 56.134 1.00 18.79 157 CYS A CA 1
ATOM 1122 C C . CYS A 1 166 ? 20.983 63.065 57.299 1.00 18.09 157 CYS A C 1
ATOM 1123 O O . CYS A 1 166 ? 20.025 63.342 58.019 1.00 18.53 157 CYS A O 1
ATOM 1126 N N . VAL A 1 167 ? 22.167 63.635 57.424 1.00 18.47 158 VAL A N 1
ATOM 1127 C CA . VAL A 1 167 ? 22.413 64.580 58.493 1.00 18.62 158 VAL A CA 1
ATOM 1128 C C . VAL A 1 167 ? 22.088 65.994 58.038 1.00 18.78 158 VAL A C 1
ATOM 1129 O O . VAL A 1 167 ? 21.408 66.746 58.742 1.00 18.72 158 VAL A O 1
ATOM 1133 N N . VAL A 1 168 ? 22.558 66.367 56.850 1.00 18.78 159 VAL A N 1
ATOM 1134 C CA . VAL A 1 168 ? 22.246 67.657 56.255 1.00 19.26 159 VAL A CA 1
ATOM 1135 C C . VAL A 1 168 ? 21.989 67.434 54.770 1.00 19.64 159 VAL A C 1
ATOM 1136 O O . VAL A 1 168 ? 22.512 66.493 54.161 1.00 19.70 159 VAL A O 1
ATOM 1140 N N . ALA A 1 169 ? 21.115 68.265 54.212 1.00 19.49 160 ALA A N 1
ATOM 1141 C CA . ALA A 1 169 ? 20.840 68.302 52.789 1.00 19.56 160 ALA A CA 1
ATOM 1142 C C . ALA A 1 169 ? 20.938 69.733 52.303 1.00 19.42 160 ALA A C 1
ATOM 1143 O O . ALA A 1 169 ? 20.673 70.681 53.048 1.00 19.84 160 ALA A O 1
ATOM 1145 N N . ALA A 1 170 ? 21.299 69.868 51.104 1.00 20.15 161 ALA A N 1
ATOM 1146 C CA . ALA A 1 170 ? 21.328 71.114 50.348 1.00 20.37 161 ALA A CA 1
ATOM 1147 C C . ALA A 1 170 ? 20.092 71.237 49.461 1.00 19.73 161 ALA A C 1
ATOM 1148 O O . ALA A 1 170 ? 19.546 70.236 49.004 1.00 20.06 161 ALA A O 1
ATOM 1150 N N . PRO A 1 171 ? 19.620 72.448 49.193 1.00 19.96 162 PRO A N 1
ATOM 1151 C CA . PRO A 1 171 ? 18.444 72.595 48.316 1.00 20.01 162 PRO A CA 1
ATOM 1152 C C . PRO A 1 171 ? 18.632 71.959 46.959 1.00 19.82 162 PRO A C 1
ATOM 1153 O O . PRO A 1 171 ? 17.671 71.449 46.369 1.00 19.72 162 PRO A O 1
ATOM 1157 N N . GLU A 1 172 ? 19.861 71.939 46.463 1.00 20.06 163 GLU A N 1
ATOM 1158 C CA . GLU A 1 172 ? 20.126 71.311 45.178 1.00 19.97 163 GLU A CA 1
ATOM 1159 C C . GLU A 1 172 ? 19.894 69.803 45.233 1.00 19.91 163 GLU A C 1
ATOM 1160 O O . GLU A 1 172 ? 19.360 69.224 44.283 1.00 19.96 163 GLU A O 1
ATOM 1166 N N . GLY A 1 173 ? 20.267 69.151 46.335 1.00 19.76 164 GLY A N 1
ATOM 1167 C CA . GLY A 1 173 ? 20.047 67.717 46.438 1.00 20.06 164 GLY A CA 1
ATOM 1168 C C . GLY A 1 173 ? 18.577 67.351 46.492 1.00 19.70 164 GLY A C 1
ATOM 1169 O O . GLY A 1 173 ? 18.125 66.453 45.775 1.00 19.84 164 GLY A O 1
ATOM 1170 N N . ILE A 1 174 ? 17.807 68.053 47.328 1.00 19.40 165 ILE A N 1
ATOM 1171 C CA . ILE A 1 174 ? 16.374 67.788 47.428 1.00 19.65 165 ILE A CA 1
ATOM 1172 C C . ILE A 1 174 ? 15.694 68.138 46.117 1.00 19.74 165 ILE A C 1
ATOM 1173 O O . ILE A 1 174 ? 14.669 67.549 45.759 1.00 19.76 165 ILE A O 1
ATOM 1178 N N . ALA A 1 175 ? 16.217 69.123 45.398 1.00 19.56 166 ALA A N 1
ATOM 1179 C CA . ALA A 1 175 ? 15.724 69.347 44.053 1.00 19.26 166 ALA A CA 1
ATOM 1180 C C . ALA A 1 175 ? 15.905 68.104 43.211 1.00 19.74 166 ALA A C 1
ATOM 1181 O O . ALA A 1 175 ? 14.969 67.663 42.540 1.00 20.36 166 ALA A O 1
ATOM 1183 N N . ALA A 1 176 ? 17.088 67.493 43.292 1.00 19.72 167 ALA A N 1
ATOM 1184 C CA . ALA A 1 176 ? 17.397 66.297 42.521 1.00 20.26 167 ALA A CA 1
ATOM 1185 C C . ALA A 1 176 ? 16.562 65.096 42.953 1.00 20.20 167 ALA A C 1
ATOM 1186 O O . ALA A 1 176 ? 16.308 64.193 42.150 1.00 19.96 167 ALA A O 1
ATOM 1188 N N . LEU A 1 177 ? 16.161 65.047 44.223 1.00 20.63 168 LEU A N 1
ATOM 1189 C CA . LEU A 1 177 ? 15.380 63.916 44.707 1.00 20.08 168 LEU A CA 1
ATOM 1190 C C . LEU A 1 177 ? 14.069 63.789 43.967 1.00 19.83 168 LEU A C 1
ATOM 1191 O O . LEU A 1 177 ? 13.831 62.793 43.280 1.00 20.93 168 LEU A O 1
ATOM 1196 N N . GLN A 1 178 ? 13.202 64.791 44.096 1.00 19.96 169 GLN A N 1
ATOM 1197 C CA . GLN A 1 178 ? 11.852 64.676 43.563 1.00 20.51 169 GLN A CA 1
ATOM 1198 C C . GLN A 1 178 ? 11.782 64.696 42.036 1.00 20.76 169 GLN A C 1
ATOM 1199 O O . GLN A 1 178 ? 10.695 64.505 41.489 1.00 20.73 169 GLN A O 1
ATOM 1205 N N . LYS A 1 179 ? 12.884 64.920 41.328 1.00 20.71 170 LYS A N 1
ATOM 1206 C CA . LYS A 1 179 ? 12.866 64.645 39.896 1.00 21.23 170 LYS A CA 1
ATOM 1207 C C . LYS A 1 179 ? 13.266 63.219 39.579 1.00 20.98 170 LYS A C 1
ATOM 1208 O O . LYS A 1 179 ? 12.771 62.644 38.609 1.00 21.22 170 LYS A O 1
ATOM 1214 N N . ALA A 1 180 ? 14.146 62.636 40.379 1.00 20.76 171 ALA A N 1
ATOM 1215 C CA . ALA A 1 180 ? 14.392 61.203 40.299 1.00 20.35 171 ALA A CA 1
ATOM 1216 C C . ALA A 1 180 ? 13.203 60.418 40.840 1.00 20.39 171 ALA A C 1
ATOM 1217 O O . ALA A 1 180 ? 12.639 59.561 40.152 1.00 20.30 171 ALA A O 1
ATOM 1219 N N . ALA A 1 181 ? 12.833 60.657 42.091 1.00 19.80 172 ALA A N 1
ATOM 1220 C CA . ALA A 1 181 ? 11.691 59.977 42.690 1.00 19.81 172 ALA A CA 1
ATOM 1221 C C . ALA A 1 181 ? 10.801 60.967 43.426 1.00 19.41 172 ALA A C 1
ATOM 1222 O O . ALA A 1 181 ? 11.224 61.549 44.446 1.00 19.54 172 ALA A O 1
ATOM 1224 N N . PRO A 1 182 ? 9.576 61.198 42.965 1.00 19.42 173 PRO A N 1
ATOM 1225 C CA . PRO A 1 182 ? 8.682 62.102 43.695 1.00 19.60 173 PRO A CA 1
ATOM 1226 C C . PRO A 1 182 ? 7.970 61.473 44.894 1.00 18.93 173 PRO A C 1
ATOM 1227 O O . PRO A 1 182 ? 7.287 62.204 45.620 1.00 18.76 173 PRO A O 1
ATOM 1231 N N . ASN A 1 183 ? 8.103 60.165 45.158 1.00 18.43 174 ASN A N 1
ATOM 1232 C CA . ASN A 1 183 ? 7.428 59.557 46.306 1.00 18.13 174 ASN A CA 1
ATOM 1233 C C . ASN A 1 183 ? 8.354 59.259 47.474 1.00 17.77 174 ASN A C 1
ATOM 1234 O O . ASN A 1 183 ? 7.873 58.878 48.546 1.00 17.39 174 ASN A O 1
ATOM 1239 N N . VAL A 1 184 ? 9.656 59.464 47.309 1.00 17.88 175 VAL A N 1
ATOM 1240 C CA . VAL A 1 184 ? 10.595 59.211 48.392 1.00 17.74 175 VAL A CA 1
ATOM 1241 C C . VAL A 1 184 ? 10.385 60.234 49.507 1.00 17.31 175 VAL A C 1
ATOM 1242 O O . VAL A 1 184 ? 10.002 61.391 49.259 1.00 17.26 175 VAL A O 1
ATOM 1246 N N . ARG A 1 185 ? 10.636 59.801 50.751 1.00 16.83 176 ARG A N 1
ATOM 1247 C CA . ARG A 1 185 ? 10.602 60.657 51.931 1.00 16.91 176 ARG A CA 1
ATOM 1248 C C . ARG A 1 185 ? 12.023 60.891 52.440 1.00 17.37 176 ARG A C 1
ATOM 1249 O O . ARG A 1 185 ? 12.862 59.981 52.415 1.00 17.27 176 ARG A O 1
ATOM 1257 N N . LEU A 1 186 ? 12.286 62.101 52.937 1.00 16.38 177 LEU A N 1
ATOM 1258 C CA . LEU A 1 186 ? 13.634 62.506 53.305 1.00 16.61 177 LEU A CA 1
ATOM 1259 C C . LEU A 1 186 ? 13.637 62.961 54.748 1.00 16.76 177 LEU A C 1
ATOM 1260 O O . LEU A 1 186 ? 12.689 63.606 55.191 1.00 17.76 177 LEU A O 1
ATOM 1265 N N . PHE A 1 187 ? 14.652 62.553 55.503 1.00 16.49 178 PHE A N 1
ATOM 1266 C CA . PHE A 1 187 ? 14.798 62.987 56.882 1.00 17.10 178 PHE A CA 1
ATOM 1267 C C . PHE A 1 187 ? 16.212 63.498 57.105 1.00 17.32 178 PHE A C 1
ATOM 1268 O O . PHE A 1 187 ? 17.166 62.720 57.067 1.00 18.09 178 PHE A O 1
ATOM 1276 N N . THR A 1 188 ? 16.345 64.781 57.390 1.00 17.66 179 THR A N 1
ATOM 1277 C CA . THR A 1 188 ? 17.622 65.413 57.667 1.00 18.08 179 THR A CA 1
ATOM 1278 C C . THR A 1 188 ? 17.578 66.037 59.053 1.00 18.37 179 THR A C 1
ATOM 1279 O O . THR A 1 188 ? 16.503 66.316 59.585 1.00 18.51 179 THR A O 1
ATOM 1283 N N . ALA A 1 189 ? 18.748 66.320 59.626 1.00 18.24 180 ALA A N 1
ATOM 1284 C CA . ALA A 1 189 ? 18.750 67.150 60.828 1.00 18.33 180 ALA A CA 1
ATOM 1285 C C . ALA A 1 189 ? 18.772 68.648 60.515 1.00 18.54 180 ALA A C 1
ATOM 1286 O O . ALA A 1 189 ? 18.327 69.445 61.352 1.00 18.22 180 ALA A O 1
ATOM 1288 N N . ALA A 1 190 ? 19.256 69.059 59.340 1.00 18.32 181 ALA A N 1
ATOM 1289 C CA . ALA A 1 190 ? 19.209 70.479 59.011 1.00 18.91 181 ALA A CA 1
ATOM 1290 C C . ALA A 1 190 ? 19.218 70.666 57.503 1.00 19.02 181 ALA A C 1
ATOM 1291 O O . ALA A 1 190 ? 19.825 69.885 56.769 1.00 18.93 181 ALA A O 1
ATOM 1293 N N . ILE A 1 191 ? 18.547 71.720 57.048 1.00 18.97 182 ILE A N 1
ATOM 1294 C CA . ILE A 1 191 ? 18.663 72.165 55.662 1.00 19.79 182 ILE A CA 1
ATOM 1295 C C . ILE A 1 191 ? 19.577 73.380 55.625 1.00 19.85 182 ILE A C 1
ATOM 1296 O O . ILE A 1 191 ? 19.313 74.388 56.295 1.00 19.91 182 ILE A O 1
ATOM 1301 N N . ASP A 1 192 ? 20.637 73.298 54.831 1.00 20.26 183 ASP A N 1
ATOM 1302 C CA . ASP A 1 192 ? 21.584 74.391 54.744 1.00 21.05 183 ASP A CA 1
ATOM 1303 C C . ASP A 1 192 ? 21.279 75.238 53.510 1.00 21.82 183 ASP A C 1
ATOM 1304 O O . ASP A 1 192 ? 20.218 75.121 52.881 1.00 21.70 183 ASP A O 1
ATOM 1309 N N . GLU A 1 193 ? 22.191 76.159 53.200 1.00 22.92 184 GLU A N 1
ATOM 1310 C CA . GLU A 1 193 ? 21.959 77.065 52.087 1.00 23.78 184 GLU A CA 1
ATOM 1311 C C . GLU A 1 193 ? 22.215 76.367 50.759 1.00 22.26 184 GLU A C 1
ATOM 1312 O O . GLU A 1 193 ? 21.416 76.504 49.828 1.00 22.25 184 GLU A O 1
ATOM 1318 N N . GLY A 1 194 ? 23.294 75.602 50.656 1.00 21.65 185 GLY A N 1
ATOM 1319 C CA . GLY A 1 194 ? 23.553 74.887 49.415 1.00 21.09 185 GLY A CA 1
ATOM 1320 C C . GLY A 1 194 ? 25.006 74.434 49.327 1.00 20.83 185 GLY A C 1
ATOM 1321 O O . GLY A 1 194 ? 25.666 74.213 50.344 1.00 20.61 185 GLY A O 1
ATOM 1322 N N . LEU A 1 195 ? 25.474 74.310 48.088 1.00 21.04 186 LEU A N 1
ATOM 1323 C CA . LEU A 1 195 ? 26.799 73.819 47.760 1.00 20.66 186 LEU A CA 1
ATOM 1324 C C . LEU A 1 195 ? 27.745 74.989 47.521 1.00 21.03 186 LEU A C 1
ATOM 1325 O O . LEU A 1 195 ? 27.367 76.161 47.605 1.00 21.13 186 LEU A O 1
ATOM 1330 N N . ASN A 1 196 ? 28.983 74.674 47.158 1.00 21.67 187 ASN A N 1
ATOM 1331 C CA . ASN A 1 196 ? 29.978 75.714 46.883 1.00 22.26 187 ASN A CA 1
ATOM 1332 C C . ASN A 1 196 ? 30.742 75.361 45.605 1.00 22.62 187 ASN A C 1
ATOM 1333 O O . ASN A 1 196 ? 30.407 74.404 44.903 1.00 22.27 187 ASN A O 1
ATOM 1338 N N . GLU A 1 197 ? 31.779 76.141 45.296 1.00 22.99 188 GLU A N 1
ATOM 1339 C CA . GLU A 1 197 ? 32.570 75.873 44.099 1.00 23.50 188 GLU A CA 1
ATOM 1340 C C . GLU A 1 197 ? 32.785 74.383 43.831 1.00 23.28 188 GLU A C 1
ATOM 1341 O O . GLU A 1 197 ? 32.537 73.894 42.722 1.00 30.05 188 GLU A O 1
ATOM 1347 N N . VAL A 1 198 ? 33.200 73.637 44.852 1.00 22.67 189 VAL A N 1
ATOM 1348 C CA . VAL A 1 198 ? 33.613 72.256 44.667 1.00 22.66 189 VAL A CA 1
ATOM 1349 C C . VAL A 1 198 ? 32.494 71.285 45.037 1.00 22.20 189 VAL A C 1
ATOM 1350 O O . VAL A 1 198 ? 32.725 70.074 45.133 1.00 21.94 189 VAL A O 1
ATOM 1354 N N . ALA A 1 199 ? 31.268 71.801 45.194 1.00 21.86 190 ALA A N 1
ATOM 1355 C CA . ALA A 1 199 ? 30.049 71.031 45.451 1.00 21.45 190 ALA A CA 1
ATOM 1356 C C . ALA A 1 199 ? 30.032 70.415 46.842 1.00 21.13 190 ALA A C 1
ATOM 1357 O O . ALA A 1 199 ? 29.388 69.390 47.067 1.00 20.97 190 ALA A O 1
ATOM 1359 N N . TYR A 1 200 ? 30.704 71.034 47.794 1.00 20.81 191 TYR A N 1
ATOM 1360 C CA . TYR A 1 200 ? 30.523 70.666 49.180 1.00 20.18 191 TYR A CA 1
ATOM 1361 C C . TYR A 1 200 ? 29.355 71.474 49.708 1.00 20.34 191 TYR A C 1
ATOM 1362 O O . TYR A 1 200 ? 29.077 72.571 49.222 1.00 21.21 191 TYR A O 1
ATOM 1371 N N . ILE A 1 201 ? 28.637 70.913 50.668 1.00 20.37 192 ILE A N 1
ATOM 1372 C CA . ILE A 1 201 ? 27.513 71.620 51.268 1.00 19.81 192 ILE A CA 1
ATOM 1373 C C . ILE A 1 201 ? 28.046 72.651 52.247 1.00 20.11 192 ILE A C 1
ATOM 1374 O O . ILE A 1 201 ? 28.843 72.323 53.137 1.00 19.96 192 ILE A O 1
ATOM 1379 N N . VAL A 1 202 ? 27.580 73.890 52.111 1.00 20.09 193 VAL A N 1
ATOM 1380 C CA . VAL A 1 202 ? 27.935 74.952 53.043 1.00 19.72 193 VAL A CA 1
ATOM 1381 C C . VAL A 1 202 ? 26.744 75.473 53.844 1.00 19.86 193 VAL A C 1
ATOM 1382 O O . VAL A 1 202 ? 25.726 75.871 53.256 1.00 20.64 193 VAL A O 1
ATOM 1386 N N . PRO A 1 203 ? 26.860 75.538 55.191 1.00 19.24 194 PRO A N 1
ATOM 1387 C CA . PRO A 1 203 ? 27.960 75.236 56.117 1.00 19.37 194 PRO A CA 1
ATOM 1388 C C . PRO A 1 203 ? 28.364 73.778 56.199 1.00 19.83 194 PRO A C 1
ATOM 1389 O O . PRO A 1 203 ? 29.562 73.521 56.206 1.00 19.52 194 PRO A O 1
ATOM 1393 N N . GLY A 1 204 ? 27.415 72.850 56.303 1.00 19.54 195 GLY A N 1
ATOM 1394 C CA . GLY A 1 204 ? 27.743 71.447 56.225 1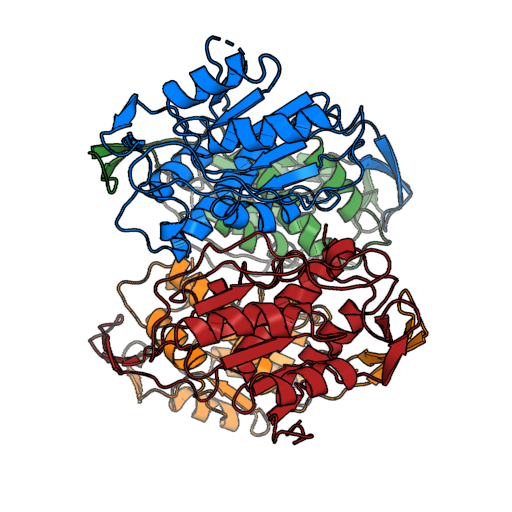.00 18.96 195 GLY A CA 1
ATOM 1395 C C . GLY A 1 204 ? 28.697 71.028 57.326 1.00 18.72 195 GLY A C 1
ATOM 1396 O O . GLY A 1 204 ? 28.757 71.625 58.399 1.00 18.75 195 GLY A O 1
ATOM 1397 N N . LEU A 1 205 ? 29.512 70.019 57.017 1.00 18.74 196 LEU A N 1
ATOM 1398 C CA . LEU A 1 205 ? 30.431 69.427 57.976 1.00 18.20 196 LEU A CA 1
ATOM 1399 C C . LEU A 1 205 ? 31.823 69.247 57.398 1.00 18.28 196 LEU A C 1
ATOM 1400 O O . LEU A 1 205 ? 32.675 68.645 58.051 1.00 19.09 196 LEU A O 1
ATOM 1405 N N . GLY A 1 206 ? 32.084 69.741 56.195 1.00 18.85 197 GLY A N 1
ATOM 1406 C CA . GLY A 1 206 ? 33.237 69.279 55.435 1.00 18.89 197 GLY A CA 1
ATOM 1407 C C . GLY A 1 206 ? 32.867 67.973 54.743 1.00 18.87 197 GLY A C 1
ATOM 1408 O O . GLY A 1 206 ? 31.700 67.737 54.409 1.00 18.86 197 GLY A O 1
ATOM 1409 N N . ASP A 1 207 ? 33.855 67.086 54.590 1.00 18.91 198 ASP A N 1
ATOM 1410 C CA . ASP A 1 207 ? 33.620 65.754 54.028 1.00 19.16 198 ASP A CA 1
ATOM 1411 C C . ASP A 1 207 ? 33.292 64.739 55.119 1.00 19.40 198 ASP A C 1
ATOM 1412 O O . ASP A 1 207 ? 34.126 64.441 55.975 1.00 19.60 198 ASP A O 1
ATOM 1417 N N . ALA A 1 208 ? 32.090 64.164 55.047 1.00 19.43 199 ALA A N 1
ATOM 1418 C CA . ALA A 1 208 ? 31.643 63.234 56.082 1.00 19.81 199 ALA A CA 1
ATOM 1419 C C . ALA A 1 208 ? 32.476 61.952 56.105 1.00 20.50 199 ALA A C 1
ATOM 1420 O O . ALA A 1 208 ? 32.669 61.356 57.167 1.00 20.64 199 ALA A O 1
ATOM 1422 N N . GLY A 1 209 ? 32.914 61.462 54.949 1.00 20.36 200 GLY A N 1
ATOM 1423 C CA . GLY A 1 209 ? 33.771 60.298 54.986 1.00 20.82 200 GLY A CA 1
ATOM 1424 C C . GLY A 1 209 ? 35.101 60.576 55.655 1.00 20.75 200 GLY A C 1
ATOM 1425 O O . GLY A 1 209 ? 35.415 59.964 56.680 1.00 21.35 200 GLY A O 1
ATOM 1426 N N . ASP A 1 210 ? 35.856 61.548 55.128 1.00 20.63 201 ASP A N 1
ATOM 1427 C CA . ASP A 1 210 ? 37.196 61.819 55.644 1.00 20.60 201 ASP A CA 1
ATOM 1428 C C . ASP A 1 210 ? 37.166 62.034 57.152 1.00 20.80 201 ASP A C 1
ATOM 1429 O O . ASP A 1 210 ? 38.092 61.610 57.853 1.00 21.23 201 ASP A O 1
ATOM 1434 N N . ARG A 1 211 ? 36.062 62.587 57.679 1.00 20.68 202 ARG A N 1
ATOM 1435 C CA . ARG A 1 211 ? 35.933 62.863 59.109 1.00 20.89 202 ARG A CA 1
ATOM 1436 C C . ARG A 1 211 ? 35.580 61.626 59.934 1.00 21.09 202 ARG A C 1
ATOM 1437 O O . ARG A 1 211 ? 35.358 61.755 61.145 1.00 20.46 202 ARG A O 1
ATOM 1445 N N . GLN A 1 212 ? 35.535 60.436 59.314 1.00 21.77 203 GLN A N 1
ATOM 1446 C CA . GLN A 1 212 ? 35.533 59.179 60.052 1.00 21.72 203 GLN A CA 1
ATOM 1447 C C . GLN A 1 212 ? 36.721 58.277 59.710 1.00 22.37 203 GLN A C 1
ATOM 1448 O O . GLN A 1 212 ? 37.192 57.545 60.594 1.00 22.49 203 GLN A O 1
ATOM 1454 N N . PHE A 1 213 ? 37.291 58.393 58.502 1.00 22.36 204 PHE A N 1
ATOM 1455 C CA . PHE A 1 213 ? 38.312 57.435 58.037 1.00 23.76 204 PHE A CA 1
ATOM 1456 C C . PHE A 1 213 ? 39.676 58.037 57.726 1.00 24.46 204 PHE A C 1
ATOM 1457 O O . PHE A 1 213 ? 39.771 59.029 57.023 1.00 24.11 204 PHE A O 1
ATOM 1465 N N . VAL B 1 12 ? 51.912 41.129 90.155 1.00 37.67 3 VAL B N 1
ATOM 1466 C CA . VAL B 1 12 ? 51.953 42.361 89.376 1.00 24.74 3 VAL B CA 1
ATOM 1467 C C . VAL B 1 12 ? 52.353 42.056 87.962 1.00 23.41 3 VAL B C 1
ATOM 1468 O O . VAL B 1 12 ? 53.508 41.704 87.713 1.00 22.88 3 VAL B O 1
ATOM 1472 N N . HIS B 1 13 ? 51.398 42.209 87.044 1.00 23.08 4 HIS B N 1
ATOM 1473 C CA . HIS B 1 13 ? 51.611 42.019 85.615 1.00 22.06 4 HIS B CA 1
ATOM 1474 C C . HIS B 1 13 ? 51.272 43.319 84.913 1.00 21.30 4 HIS B C 1
ATOM 1475 O O . HIS B 1 13 ? 50.106 43.730 84.918 1.00 21.20 4 HIS B O 1
ATOM 1482 N N . VAL B 1 14 ? 52.273 43.945 84.288 1.00 21.23 5 VAL B N 1
ATOM 1483 C CA . VAL B 1 14 ? 52.121 45.265 83.666 1.00 21.01 5 VAL B CA 1
ATOM 1484 C C . VAL B 1 14 ? 51.904 45.126 82.163 1.00 20.41 5 VAL B C 1
ATOM 1485 O O . VAL B 1 14 ? 52.803 44.714 81.426 1.00 20.40 5 VAL B O 1
ATOM 1489 N N . VAL B 1 15 ? 50.727 45.528 81.703 1.00 20.36 6 VAL B N 1
ATOM 1490 C CA . VAL B 1 15 ? 50.352 45.401 80.305 1.00 20.22 6 VAL B CA 1
ATOM 1491 C C . VAL B 1 15 ? 50.999 46.515 79.482 1.00 20.30 6 VAL B C 1
ATOM 1492 O O . VAL B 1 15 ? 50.414 47.585 79.298 1.00 20.16 6 VAL B O 1
ATOM 1496 N N . ASP B 1 16 ? 52.205 46.277 78.970 1.00 20.61 7 ASP B N 1
ATOM 1497 C CA . ASP B 1 16 ? 52.945 47.281 78.215 1.00 20.41 7 ASP B CA 1
ATOM 1498 C C . ASP B 1 16 ? 52.576 47.298 76.730 1.00 20.59 7 ASP B C 1
ATOM 1499 O O . ASP B 1 16 ? 53.327 47.853 75.916 1.00 20.62 7 ASP B O 1
ATOM 1504 N N . HIS B 1 17 ? 51.429 46.725 76.367 1.00 20.46 8 HIS B N 1
ATOM 1505 C CA . HIS B 1 17 ? 51.034 46.630 74.964 1.00 20.53 8 HIS B CA 1
ATOM 1506 C C . HIS B 1 17 ? 50.784 48.024 74.381 1.00 20.89 8 HIS B C 1
ATOM 1507 O O . HIS B 1 17 ? 50.237 48.895 75.066 1.00 20.90 8 HIS B O 1
ATOM 1514 N N . PRO B 1 18 ? 51.195 48.278 73.133 1.00 20.48 9 PRO B N 1
ATOM 1515 C CA . PRO B 1 18 ? 51.115 49.651 72.627 1.00 20.82 9 PRO B CA 1
ATOM 1516 C C . PRO B 1 18 ? 49.723 50.244 72.693 1.00 20.98 9 PRO B C 1
ATOM 1517 O O . PRO B 1 18 ? 49.572 51.392 73.130 1.00 21.05 9 PRO B O 1
ATOM 1521 N N . LEU B 1 19 ? 48.690 49.507 72.296 1.00 20.96 10 LEU B N 1
ATOM 1522 C CA . LEU B 1 19 ? 47.352 50.078 72.420 1.00 20.91 10 LEU B CA 1
ATOM 1523 C C . LEU B 1 19 ? 47.054 50.444 73.864 1.00 20.63 10 LEU B C 1
ATOM 1524 O O . LEU B 1 19 ? 46.445 51.479 74.134 1.00 20.70 10 LEU B O 1
ATOM 1529 N N . ALA B 1 20 ? 47.519 49.621 74.802 1.00 20.84 11 ALA B N 1
ATOM 1530 C CA . ALA B 1 20 ? 47.364 49.925 76.221 1.00 20.84 11 ALA B CA 1
ATOM 1531 C C . ALA B 1 20 ? 48.108 51.200 76.599 1.00 20.87 11 ALA B C 1
ATOM 1532 O O . ALA B 1 20 ? 47.520 52.124 77.168 1.00 20.66 11 ALA B O 1
ATOM 1534 N N . ALA B 1 21 ? 49.403 51.271 76.277 1.00 20.64 12 ALA B N 1
ATOM 1535 C CA . ALA B 1 21 ? 50.183 52.466 76.586 1.00 20.58 12 ALA B CA 1
ATOM 1536 C C . ALA B 1 21 ? 49.569 53.716 75.969 1.00 20.93 12 ALA B C 1
ATOM 1537 O O . ALA B 1 21 ? 49.565 54.788 76.588 1.00 21.08 12 ALA B O 1
ATOM 1539 N N . ALA B 1 22 ? 49.061 53.601 74.741 1.00 21.20 13 ALA B N 1
ATOM 1540 C CA . ALA B 1 22 ? 48.332 54.700 74.117 1.00 21.03 13 ALA B CA 1
ATOM 1541 C C . ALA B 1 22 ? 47.112 55.097 74.945 1.00 21.27 13 ALA B C 1
ATOM 1542 O O . ALA B 1 22 ? 46.994 56.246 75.389 1.00 20.78 13 ALA B O 1
ATOM 1544 N N . ARG B 1 23 ? 46.188 54.151 75.159 1.00 21.33 14 ARG B N 1
ATOM 1545 C CA . ARG B 1 23 ? 44.945 54.466 75.856 1.00 20.86 14 ARG B CA 1
ATOM 1546 C C . ARG B 1 23 ? 45.220 55.068 77.214 1.00 20.88 14 ARG B C 1
ATOM 1547 O O . ARG B 1 23 ? 44.510 55.978 77.645 1.00 21.34 14 ARG B O 1
ATOM 1555 N N . LEU B 1 24 ? 46.258 54.569 77.896 1.00 21.47 15 LEU B N 1
ATOM 1556 C CA . LEU B 1 24 ? 46.675 55.096 79.192 1.00 21.13 15 LEU B CA 1
ATOM 1557 C C . LEU B 1 24 ? 47.192 56.511 79.057 1.00 21.59 15 LEU B C 1
ATOM 1558 O O . LEU B 1 24 ? 46.957 57.353 79.929 1.00 21.66 15 LEU B O 1
ATOM 1563 N N . THR B 1 25 ? 47.909 56.779 77.970 1.00 21.81 16 THR B N 1
ATOM 1564 C CA . THR B 1 25 ? 48.330 58.138 77.667 1.00 21.87 16 THR B CA 1
ATOM 1565 C C . THR B 1 25 ? 47.135 59.069 77.574 1.00 21.94 16 THR B C 1
ATOM 1566 O O . THR B 1 25 ? 47.198 60.214 78.024 1.00 22.75 16 THR B O 1
ATOM 1570 N N . THR B 1 26 ? 46.026 58.586 77.014 1.00 22.08 17 THR B N 1
ATOM 1571 C CA . THR B 1 26 ? 44.856 59.439 76.828 1.00 22.26 17 THR B CA 1
ATOM 1572 C C . THR B 1 26 ? 44.097 59.642 78.136 1.00 22.88 17 THR B C 1
ATOM 1573 O O . THR B 1 26 ? 43.638 60.752 78.434 1.00 23.37 17 THR B O 1
ATOM 1577 N N . LEU B 1 27 ? 43.952 58.585 78.927 1.00 22.45 18 LEU B N 1
ATOM 1578 C CA . LEU B 1 27 ? 43.359 58.740 80.245 1.00 22.86 18 LEU B CA 1
ATOM 1579 C C . LEU B 1 27 ? 44.122 59.767 81.073 1.00 23.75 18 LEU B C 1
ATOM 1580 O O . LEU B 1 27 ? 43.516 60.567 81.799 1.00 24.17 18 LEU B O 1
ATOM 1585 N N . ARG B 1 28 ? 45.453 59.776 80.966 1.00 23.84 19 ARG B N 1
ATOM 1586 C CA . ARG B 1 28 ? 46.241 60.713 81.759 1.00 24.23 19 ARG B CA 1
ATOM 1587 C C . ARG B 1 28 ? 45.895 62.157 81.413 1.00 25.04 19 ARG B C 1
ATOM 1588 O O . ARG B 1 28 ? 45.654 62.975 82.308 1.00 25.58 19 ARG B O 1
ATOM 1596 N N . ASP B 1 29 ? 45.807 62.463 80.115 1.00 24.99 20 ASP B N 1
ATOM 1597 C CA . ASP B 1 29 ? 45.864 63.831 79.626 1.00 25.79 20 ASP B CA 1
ATOM 1598 C C . ASP B 1 29 ? 44.814 64.721 80.274 1.00 26.40 20 ASP B C 1
ATOM 1599 O O . ASP B 1 29 ? 43.704 64.284 80.583 1.00 26.35 20 ASP B O 1
ATOM 1604 N N . GLU B 1 30 ? 45.176 65.981 80.499 1.00 26.83 21 GLU B N 1
ATOM 1605 C CA . GLU B 1 30 ? 44.220 66.889 81.118 1.00 27.21 21 GLU B CA 1
ATOM 1606 C C . GLU B 1 30 ? 43.219 67.386 80.086 1.00 27.30 21 GLU B C 1
ATOM 1607 O O . GLU B 1 30 ? 42.042 67.616 80.406 1.00 26.89 21 GLU B O 1
ATOM 1613 N N . ARG B 1 31 ? 43.671 67.514 78.837 1.00 27.43 22 ARG B N 1
ATOM 1614 C CA . ARG B 1 31 ? 42.849 68.038 77.757 1.00 27.19 22 ARG B CA 1
ATOM 1615 C C . ARG B 1 31 ? 41.634 67.157 77.462 1.00 26.64 22 ARG B C 1
ATOM 1616 O O . ARG B 1 31 ? 40.612 67.671 76.979 1.00 26.48 22 ARG B O 1
ATOM 1624 N N . THR B 1 32 ? 41.711 65.855 77.758 1.00 26.21 23 THR B N 1
ATOM 1625 C CA . THR B 1 32 ? 40.700 64.919 77.282 1.00 25.75 23 THR B CA 1
ATOM 1626 C C . THR B 1 32 ? 39.390 65.067 78.049 1.00 25.82 23 THR B C 1
ATOM 1627 O O . THR B 1 32 ? 39.366 65.063 79.285 1.00 25.56 23 THR B O 1
ATOM 1631 N N . ASP B 1 33 ? 38.299 65.177 77.298 1.00 25.58 24 ASP B N 1
ATOM 1632 C CA . ASP B 1 33 ? 36.971 65.235 77.879 1.00 25.18 24 ASP B CA 1
ATOM 1633 C C . ASP B 1 33 ? 36.655 63.966 78.664 1.00 24.78 24 ASP B C 1
ATOM 1634 O O . ASP B 1 33 ? 37.194 62.889 78.398 1.00 24.48 24 ASP B O 1
ATOM 1639 N N . ASN B 1 34 ? 35.756 64.107 79.645 1.00 24.78 25 ASN B N 1
ATOM 1640 C CA . ASN B 1 34 ? 35.290 62.950 80.405 1.00 24.32 25 ASN B CA 1
ATOM 1641 C C . ASN B 1 34 ? 34.772 61.854 79.485 1.00 23.97 25 ASN B C 1
ATOM 1642 O O . ASN B 1 34 ? 34.879 60.664 79.811 1.00 24.06 25 ASN B O 1
ATOM 1647 N N . ALA B 1 35 ? 34.219 62.235 78.329 1.00 23.54 26 ALA B N 1
ATOM 1648 C CA . ALA B 1 35 ? 33.650 61.254 77.413 1.00 24.19 26 ALA B CA 1
ATOM 1649 C C . ALA B 1 35 ? 34.745 60.435 76.750 1.00 24.14 26 ALA B C 1
ATOM 1650 O O . ALA B 1 35 ? 34.745 59.201 76.826 1.00 24.23 26 ALA B O 1
ATOM 1652 N N . GLY B 1 36 ? 35.695 61.106 76.106 1.00 24.05 27 GLY B N 1
ATOM 1653 C CA . GLY B 1 36 ? 36.919 60.430 75.721 1.00 23.88 27 GLY B CA 1
ATOM 1654 C C . GLY B 1 36 ? 37.620 59.759 76.892 1.00 23.81 27 GLY B C 1
ATOM 1655 O O . GLY B 1 36 ? 38.207 58.686 76.738 1.00 23.52 27 GLY B O 1
ATOM 1656 N N . PHE B 1 37 ? 37.583 60.373 78.074 1.00 23.77 28 PHE B N 1
ATOM 1657 C CA . PHE B 1 37 ? 38.041 59.654 79.254 1.00 23.62 28 PHE B CA 1
ATOM 1658 C C . PHE B 1 37 ? 37.252 58.360 79.422 1.00 23.85 28 PHE B C 1
ATOM 1659 O O . PHE B 1 37 ? 37.828 57.292 79.666 1.00 23.25 28 PHE B O 1
ATOM 1667 N N . ARG B 1 38 ? 35.924 58.435 79.285 1.00 23.89 29 ARG B N 1
ATOM 1668 C CA . ARG B 1 38 ? 35.114 57.234 79.441 1.00 23.94 29 ARG B CA 1
ATOM 1669 C C . ARG B 1 38 ? 35.307 56.269 78.295 1.00 23.47 29 ARG B C 1
ATOM 1670 O O . ARG B 1 38 ? 35.103 55.070 78.469 1.00 23.56 29 ARG B O 1
ATOM 1678 N N . ALA B 1 39 ? 35.676 56.766 77.122 1.00 23.74 30 ALA B N 1
ATOM 1679 C CA . ALA B 1 39 ? 35.855 55.881 75.981 1.00 23.38 30 ALA B CA 1
ATOM 1680 C C . ALA B 1 39 ? 37.216 55.200 76.006 1.00 23.12 30 ALA B C 1
ATOM 1681 O O . ALA B 1 39 ? 37.322 54.019 75.674 1.00 23.12 30 ALA B O 1
ATOM 1683 N N . ALA B 1 40 ? 38.263 55.914 76.412 1.00 23.01 31 ALA B N 1
ATOM 1684 C CA . ALA B 1 40 ? 39.586 55.307 76.495 1.00 22.55 31 ALA B CA 1
ATOM 1685 C C . ALA B 1 40 ? 39.755 54.423 77.724 1.00 22.64 31 ALA B C 1
ATOM 1686 O O . ALA B 1 40 ? 40.710 53.637 77.778 1.00 22.30 31 ALA B O 1
ATOM 1688 N N . LEU B 1 41 ? 38.863 54.538 78.713 1.00 22.99 32 LEU B N 1
ATOM 1689 C CA . LEU B 1 41 ? 38.883 53.638 79.860 1.00 22.25 32 LEU B CA 1
ATOM 1690 C C . LEU B 1 41 ? 38.234 52.303 79.527 1.00 21.95 32 LEU B C 1
ATOM 1691 O O . LEU B 1 41 ? 38.848 51.249 79.711 1.00 22.22 32 LEU B O 1
ATOM 1696 N N . ARG B 1 42 ? 36.986 52.325 79.057 1.00 22.66 33 ARG B N 1
ATOM 1697 C CA . ARG B 1 42 ? 36.309 51.086 78.681 1.00 22.67 33 ARG B CA 1
ATOM 1698 C C . ARG B 1 42 ? 37.181 50.248 77.759 1.00 22.87 33 ARG B C 1
ATOM 1699 O O . ARG B 1 42 ? 37.393 49.054 77.992 1.00 22.34 33 ARG B O 1
ATOM 1707 N N . GLU B 1 43 ? 37.723 50.879 76.719 1.00 22.93 34 GLU B N 1
ATOM 1708 C CA . GLU B 1 43 ? 38.518 50.154 75.742 1.00 22.80 34 GLU B CA 1
ATOM 1709 C C . GLU B 1 43 ? 39.805 49.633 76.355 1.00 22.25 34 GLU B C 1
ATOM 1710 O O . GLU B 1 43 ? 40.279 48.552 75.987 1.00 22.33 34 GLU B O 1
ATOM 1716 N N . LEU B 1 44 ? 40.390 50.378 77.289 1.00 21.93 35 LEU B N 1
ATOM 1717 C CA . LEU B 1 44 ? 41.585 49.856 77.947 1.00 22.10 35 LEU B CA 1
ATOM 1718 C C . LEU B 1 44 ? 41.260 48.663 78.831 1.00 21.33 35 LEU B C 1
ATOM 1719 O O . LEU B 1 44 ? 42.070 47.737 78.926 1.00 21.09 35 LEU B O 1
ATOM 1724 N N . THR B 1 45 ? 40.085 48.669 79.465 1.00 21.37 36 THR B N 1
ATOM 1725 C CA . THR B 1 45 ? 39.674 47.573 80.341 1.00 21.90 36 THR B CA 1
ATOM 1726 C C . THR B 1 45 ? 39.606 46.235 79.604 1.00 21.69 36 THR B C 1
ATOM 1727 O O . THR B 1 45 ? 39.845 45.186 80.209 1.00 20.52 36 THR B O 1
ATOM 1731 N N . LEU B 1 46 ? 39.284 46.261 78.302 1.00 22.16 37 LEU B N 1
ATOM 1732 C CA . LEU B 1 46 ? 39.305 45.054 77.475 1.00 21.83 37 LEU B CA 1
ATOM 1733 C C . LEU B 1 46 ? 40.687 44.423 77.433 1.00 21.47 37 LEU B C 1
ATOM 1734 O O . LEU B 1 46 ? 40.822 43.195 77.485 1.00 21.18 37 LEU B O 1
ATOM 1739 N N . LEU B 1 47 ? 41.725 45.237 77.262 1.00 21.11 38 LEU B N 1
ATOM 1740 C CA . LEU B 1 47 ? 43.061 44.669 77.197 1.00 21.22 38 LEU B CA 1
ATOM 1741 C C . LEU B 1 47 ? 43.405 43.988 78.511 1.00 20.89 38 LEU B C 1
ATOM 1742 O O . LEU B 1 47 ? 43.896 42.855 78.529 1.00 20.47 38 LEU B O 1
ATOM 1747 N N . LEU B 1 48 ? 43.117 44.651 79.626 1.00 20.82 39 LEU B N 1
ATOM 1748 C CA . LEU B 1 48 ? 43.358 44.021 80.912 1.00 20.85 39 LEU B CA 1
ATOM 1749 C C . LEU B 1 48 ? 42.636 42.688 80.986 1.00 20.25 39 LEU B C 1
ATOM 1750 O O . LEU B 1 48 ? 43.192 41.697 81.458 1.00 20.39 39 LEU B O 1
ATOM 1755 N N . ILE B 1 49 ? 41.405 42.641 80.490 1.00 20.87 40 ILE B N 1
ATOM 1756 C CA . ILE B 1 49 ? 40.639 41.404 80.529 1.00 20.57 40 ILE B CA 1
ATOM 1757 C C . ILE B 1 49 ? 41.325 40.342 79.699 1.00 20.43 40 ILE B C 1
ATOM 1758 O O . ILE B 1 49 ? 41.325 39.157 80.053 1.00 20.82 40 ILE B O 1
ATOM 1763 N N . TYR B 1 50 ? 41.920 40.750 78.578 1.00 20.88 41 TYR B N 1
ATOM 1764 C CA . TYR B 1 50 ? 42.449 39.782 77.625 1.00 20.70 41 TYR B CA 1
ATOM 1765 C C . TYR B 1 50 ? 43.746 39.178 78.138 1.00 20.13 41 TYR B C 1
ATOM 1766 O O . TYR B 1 50 ? 43.991 37.978 77.982 1.00 20.04 41 TYR B O 1
ATOM 1775 N N . GLU B 1 51 ? 44.577 39.994 78.766 1.00 20.34 42 GLU B N 1
ATOM 1776 C CA . GLU B 1 51 ? 45.785 39.465 79.373 1.00 20.41 42 GLU B CA 1
ATOM 1777 C C . GLU B 1 51 ? 45.449 38.585 80.565 1.00 20.07 42 GLU B C 1
ATOM 1778 O O . GLU B 1 51 ? 46.040 37.519 80.745 1.00 20.21 42 GLU B O 1
ATOM 1784 N N . ALA B 1 52 ? 44.498 39.006 81.384 1.00 20.11 43 ALA B N 1
ATOM 1785 C CA . ALA B 1 52 ? 44.261 38.339 82.651 1.00 20.44 43 ALA B CA 1
ATOM 1786 C C . ALA B 1 52 ? 43.462 37.061 82.503 1.00 20.49 43 ALA B C 1
ATOM 1787 O O . ALA B 1 52 ? 43.318 36.324 83.487 1.00 20.44 43 ALA B O 1
ATOM 1789 N N . THR B 1 53 ? 42.940 36.789 81.314 1.00 19.92 44 THR B N 1
ATOM 1790 C CA . THR B 1 53 ? 42.100 35.627 81.081 1.00 20.14 44 THR B CA 1
ATOM 1791 C C . THR B 1 53 ? 42.778 34.604 80.177 1.00 20.61 44 THR B C 1
ATOM 1792 O O . THR B 1 53 ? 42.129 33.669 79.694 1.00 20.21 44 THR B O 1
ATOM 1796 N N . ARG B 1 54 ? 44.084 34.748 79.972 1.00 20.41 45 ARG B N 1
ATOM 1797 C CA . ARG B 1 54 ? 44.791 33.994 78.953 1.00 20.41 45 ARG B CA 1
ATOM 1798 C C . ARG B 1 54 ? 45.288 32.639 79.423 1.00 20.84 45 ARG B C 1
ATOM 1799 O O . ARG B 1 54 ? 45.820 31.887 78.596 1.00 20.92 45 ARG B O 1
ATOM 1807 N N . ASP B 1 55 ? 45.187 32.335 80.723 1.00 20.59 46 ASP B N 1
ATOM 1808 C CA . ASP B 1 55 ? 45.390 30.989 81.249 1.00 20.71 46 ASP B CA 1
ATOM 1809 C C . ASP B 1 55 ? 44.098 30.461 81.854 1.00 20.36 46 ASP B C 1
ATOM 1810 O O . ASP B 1 55 ? 44.129 29.708 82.829 1.00 20.33 46 ASP B O 1
ATOM 1815 N N . ALA B 1 56 ? 42.957 30.881 81.318 1.00 20.19 47 ALA B N 1
ATOM 1816 C CA . ALA B 1 56 ? 41.706 30.573 82.000 1.00 19.83 47 ALA B CA 1
ATOM 1817 C C . ALA B 1 56 ? 41.249 29.160 81.657 1.00 19.63 47 ALA B C 1
ATOM 1818 O O . ALA B 1 56 ? 41.419 28.711 80.518 1.00 19.64 47 ALA B O 1
ATOM 1820 N N . PRO B 1 57 ? 40.668 28.447 82.617 1.00 19.57 48 PRO B N 1
ATOM 1821 C CA . PRO B 1 57 ? 40.194 27.089 82.340 1.00 19.79 48 PRO B CA 1
ATOM 1822 C C . PRO B 1 57 ? 38.939 27.088 81.480 1.00 19.94 48 PRO B C 1
ATOM 1823 O O . PRO B 1 57 ? 38.122 28.009 81.525 1.00 20.09 48 PRO B O 1
ATOM 1825 N N . CYS B 1 58 ? 38.813 26.032 80.683 1.00 20.25 49 CYS B N 1
ATOM 1826 C CA . CYS B 1 58 ? 37.797 25.938 79.642 1.00 20.32 49 CYS B CA 1
ATOM 1827 C C . CYS B 1 58 ? 36.997 24.655 79.850 1.00 20.47 49 CYS B C 1
ATOM 1828 O O . CYS B 1 58 ? 37.040 24.020 80.909 1.00 20.55 49 CYS B O 1
ATOM 1831 N N . GLU B 1 59 ? 36.301 24.227 78.787 1.00 21.19 50 GLU B N 1
ATOM 1832 C CA . GLU B 1 59 ? 35.248 23.213 78.814 1.00 21.55 50 GLU B CA 1
ATOM 1833 C C . GLU B 1 59 ? 34.655 23.071 77.418 1.00 21.47 50 GLU B C 1
ATOM 1834 O O . GLU B 1 59 ? 34.389 24.079 76.753 1.00 21.30 50 GLU B O 1
ATOM 1840 N N . PRO B 1 60 ? 34.443 21.853 76.937 1.00 22.13 51 PRO B N 1
ATOM 1841 C CA . PRO B 1 60 ? 34.002 21.669 75.549 1.00 22.41 51 PRO B CA 1
ATOM 1842 C C . PRO B 1 60 ? 32.489 21.736 75.386 1.00 22.01 51 PRO B C 1
ATOM 1843 O O . PRO B 1 60 ? 31.720 21.410 76.299 1.00 23.41 51 PRO B O 1
ATOM 1847 N N . VAL B 1 61 ? 32.068 22.172 74.196 1.00 21.99 52 VAL B N 1
ATOM 1848 C CA . VAL B 1 61 ? 30.644 22.303 73.904 1.00 22.15 52 VAL B CA 1
ATOM 1849 C C . VAL B 1 61 ? 30.320 21.708 72.539 1.00 22.21 52 VAL B C 1
ATOM 1850 O O . VAL B 1 61 ? 30.728 22.239 71.498 1.00 21.34 52 VAL B O 1
ATOM 1854 N N . PRO B 1 62 ? 29.602 20.590 72.521 1.00 22.42 53 PRO B N 1
ATOM 1855 C CA . PRO B 1 62 ? 28.937 20.127 71.298 1.00 22.24 53 PRO B CA 1
ATOM 1856 C C . PRO B 1 62 ? 27.950 21.161 70.776 1.00 22.31 53 PRO B C 1
ATOM 1857 O O . PRO B 1 62 ? 26.962 21.497 71.442 1.00 22.27 53 PRO B O 1
ATOM 1861 N N . ILE B 1 63 ? 28.216 21.656 69.565 1.00 22.19 54 ILE B N 1
ATOM 1862 C CA . ILE B 1 63 ? 27.302 22.519 68.825 1.00 22.26 54 ILE B CA 1
ATOM 1863 C C . ILE B 1 63 ? 27.309 22.052 67.376 1.00 22.57 54 ILE B C 1
ATOM 1864 O O . ILE B 1 63 ? 28.156 21.264 66.967 1.00 22.96 54 ILE B O 1
ATOM 1869 N N . ARG B 1 64 ? 26.349 22.547 66.598 1.00 22.92 55 ARG B N 1
ATOM 1870 C CA . ARG B 1 64 ? 26.256 22.264 65.166 1.00 23.69 55 ARG B CA 1
ATOM 1871 C C . ARG B 1 64 ? 26.225 23.573 64.404 1.00 22.96 55 ARG B C 1
ATOM 1872 O O . ARG B 1 64 ? 25.478 24.485 64.763 1.00 22.56 55 ARG B O 1
ATOM 1880 N N . THR B 1 65 ? 27.017 23.657 63.357 1.00 23.33 56 THR B N 1
ATOM 1881 C CA . THR B 1 65 ? 27.010 24.816 62.487 1.00 23.07 56 THR B CA 1
ATOM 1882 C C . THR B 1 65 ? 25.892 24.645 61.461 1.00 23.71 56 THR B C 1
ATOM 1883 O O . THR B 1 65 ? 25.232 23.604 61.419 1.00 23.92 56 THR B O 1
ATOM 1885 N N . PRO B 1 66 ? 25.632 25.649 60.611 1.00 23.53 57 PRO B N 1
ATOM 1886 C CA . PRO B 1 66 ? 24.615 25.451 59.565 1.00 23.84 57 PRO B CA 1
ATOM 1887 C C . PRO B 1 66 ? 25.013 24.414 58.541 1.00 24.47 57 PRO B C 1
ATOM 1888 O O . PRO B 1 66 ? 24.182 24.052 57.692 1.00 24.62 57 PRO B O 1
ATOM 1892 N N . LEU B 1 67 ? 26.259 23.956 58.572 1.00 24.66 58 LEU B N 1
ATOM 1893 C CA . LEU B 1 67 ? 26.767 23.067 57.545 1.00 25.12 58 LEU B CA 1
ATOM 1894 C C . LEU B 1 67 ? 27.070 21.682 58.080 1.00 24.85 58 LEU B C 1
ATOM 1895 O O . LEU B 1 67 ? 26.747 20.680 57.428 1.00 26.04 58 LEU B O 1
ATOM 1900 N N . ALA B 1 68 ? 27.646 21.604 59.274 1.00 25.40 59 ALA B N 1
ATOM 1901 C CA . ALA B 1 68 ? 28.220 20.371 59.787 1.00 25.82 59 ALA B CA 1
ATOM 1902 C C . ALA B 1 68 ? 28.426 20.566 61.276 1.00 25.13 59 ALA B C 1
ATOM 1903 O O . ALA B 1 68 ? 28.322 21.677 61.794 1.00 24.91 59 ALA B O 1
ATOM 1905 N N . GLU B 1 69 ? 28.721 19.473 61.952 1.00 25.12 60 GLU B N 1
ATOM 1906 C CA . GLU B 1 69 ? 28.642 19.403 63.397 1.00 24.77 60 GLU B CA 1
ATOM 1907 C C . GLU B 1 69 ? 30.038 19.282 63.995 1.00 24.33 60 GLU B C 1
ATOM 1908 O O . GLU B 1 69 ? 30.934 18.666 63.411 1.00 27.28 60 GLU B O 1
ATOM 1914 N N . THR B 1 70 ? 30.223 19.894 65.157 1.00 23.78 61 THR B N 1
ATOM 1915 C CA . THR B 1 70 ? 31.554 20.064 65.725 1.00 23.08 61 THR B CA 1
ATOM 1916 C C . THR B 1 70 ? 31.426 20.359 67.209 1.00 22.44 61 THR B C 1
ATOM 1917 O O . THR B 1 70 ? 30.366 20.163 67.810 1.00 22.31 61 THR B O 1
ATOM 1921 N N . VAL B 1 71 ? 32.512 20.849 67.797 1.00 22.16 62 VAL B N 1
ATOM 1922 C CA . VAL B 1 71 ? 32.639 20.953 69.247 1.00 22.00 62 VAL B CA 1
ATOM 1923 C C . VAL B 1 71 ? 33.456 22.193 69.599 1.00 21.65 62 VAL B C 1
ATOM 1924 O O . VAL B 1 71 ? 34.623 22.322 69.217 1.00 21.07 62 VAL B O 1
ATOM 1928 N N . GLY B 1 72 ? 32.860 23.086 70.376 1.00 21.11 63 GLY B N 1
ATOM 1929 C CA . GLY B 1 72 ? 33.516 24.302 70.780 1.00 21.07 63 GLY B CA 1
ATOM 1930 C C . GLY B 1 72 ? 33.990 24.271 72.223 1.00 20.96 63 GLY B C 1
ATOM 1931 O O . GLY B 1 72 ? 33.896 23.274 72.940 1.00 20.97 63 GLY B O 1
ATOM 1932 N N . SER B 1 73 ? 34.506 25.411 72.648 1.00 20.16 64 SER B N 1
ATOM 1933 C CA . SER B 1 73 ? 35.009 25.567 73.994 1.00 20.60 64 SER B CA 1
ATOM 1934 C C . SER B 1 73 ? 34.168 26.610 74.696 1.00 20.74 64 SER B C 1
ATOM 1935 O O . SER B 1 73 ? 34.026 27.732 74.197 1.00 20.22 64 SER B O 1
ATOM 1938 N N . ARG B 1 74 ? 33.571 26.223 75.816 1.00 21.00 65 ARG B N 1
ATOM 1939 C CA . ARG B 1 74 ? 33.195 27.189 76.820 1.00 20.61 65 ARG B CA 1
ATOM 1940 C C . ARG B 1 74 ? 34.433 27.424 77.663 1.00 20.84 65 ARG B C 1
ATOM 1941 O O . ARG B 1 74 ? 35.482 26.815 77.427 1.00 20.69 65 ARG B O 1
ATOM 1949 N N . LEU B 1 75 ? 34.331 28.318 78.649 1.00 21.01 66 LEU B N 1
ATOM 1950 C CA . LEU B 1 75 ? 35.435 28.577 79.567 1.00 21.06 66 LEU B CA 1
ATOM 1951 C C . LEU B 1 75 ? 35.102 28.111 80.983 1.00 21.29 66 LEU B C 1
ATOM 1952 O O . LEU B 1 75 ? 35.649 28.623 81.966 1.00 21.07 66 LEU B O 1
ATOM 1957 N N . THR B 1 76 ? 34.203 27.128 81.090 1.00 21.16 67 THR B N 1
ATOM 1958 C CA . THR B 1 76 ? 34.023 26.378 82.327 1.00 21.44 67 THR B CA 1
ATOM 1959 C C . THR B 1 76 ? 33.605 27.236 83.519 1.00 21.53 67 THR B C 1
ATOM 1960 O O . THR B 1 76 ? 32.457 27.173 83.964 1.00 21.68 67 THR B O 1
ATOM 1962 N N . LYS B 1 77 ? 34.542 27.999 84.076 1.00 21.52 68 LYS B N 1
ATOM 1963 C CA . LYS B 1 77 ? 34.290 28.849 85.235 1.00 21.57 68 LYS B CA 1
ATOM 1964 C C . LYS B 1 77 ? 34.489 30.302 84.813 1.00 21.69 68 LYS B C 1
ATOM 1965 O O . LYS B 1 77 ? 35.613 30.837 84.879 1.00 21.06 68 LYS B O 1
ATOM 1971 N N . PRO B 1 78 ? 33.432 30.962 84.322 1.00 21.88 69 PRO B N 1
ATOM 1972 C CA . PRO B 1 78 ? 33.536 32.397 84.076 1.00 22.20 69 PRO B CA 1
ATOM 1973 C C . PRO B 1 78 ? 33.597 33.166 85.390 1.00 22.14 69 PRO B C 1
ATOM 1974 O O . PRO B 1 78 ? 33.088 32.706 86.420 1.00 21.88 69 PRO B O 1
ATOM 1978 N N . PRO B 1 79 ? 34.211 34.342 85.373 1.00 21.99 70 PRO B N 1
ATOM 1979 C CA . PRO B 1 79 ? 34.482 35.032 86.644 1.00 21.30 70 PRO B CA 1
ATOM 1980 C C . PRO B 1 79 ? 33.277 35.786 87.162 1.00 21.63 70 PRO B C 1
ATOM 1981 O O . PRO B 1 79 ? 32.402 36.225 86.412 1.00 22.15 70 PRO B O 1
ATOM 1985 N N . LEU B 1 80 ? 33.236 35.904 88.482 1.00 21.54 71 LEU B N 1
ATOM 1986 C CA . LEU B 1 80 ? 32.387 36.895 89.121 1.00 21.53 71 LEU B CA 1
ATOM 1987 C C . LEU B 1 80 ? 33.150 38.207 89.087 1.00 21.35 71 LEU B C 1
ATOM 1988 O O . LEU B 1 80 ? 34.184 38.350 89.741 1.00 21.42 71 LEU B O 1
ATOM 1993 N N . LEU B 1 81 ? 32.687 39.142 88.280 1.00 21.66 72 LEU B N 1
ATOM 1994 C CA . LEU B 1 81 ? 33.245 40.474 88.344 1.00 21.73 72 LEU B CA 1
ATOM 1995 C C . LEU B 1 81 ? 32.856 41.113 89.673 1.00 22.00 72 LEU B C 1
ATOM 1996 O O . LEU B 1 81 ? 31.835 40.778 90.277 1.00 21.83 72 LEU B O 1
ATOM 2001 N N . VAL B 1 82 ? 33.708 42.006 90.150 1.00 21.52 73 VAL B N 1
ATOM 2002 C CA . VAL B 1 82 ? 33.354 42.882 91.258 1.00 22.13 73 VAL B CA 1
ATOM 2003 C C . VAL B 1 82 ? 33.865 44.281 90.936 1.00 22.23 73 VAL B C 1
ATOM 2004 O O . VAL B 1 82 ? 35.079 44.509 90.948 1.00 22.07 73 VAL B O 1
ATOM 2008 N N . PRO B 1 83 ? 32.990 45.231 90.621 1.00 22.55 74 PRO B N 1
ATOM 2009 C CA . PRO B 1 83 ? 33.419 46.626 90.494 1.00 23.17 74 PRO B CA 1
ATOM 2010 C C . PRO B 1 83 ? 33.409 47.349 91.831 1.00 23.69 74 PRO B C 1
ATOM 2011 O O . PRO B 1 83 ? 32.471 47.228 92.616 1.00 24.03 74 PRO B O 1
ATOM 2015 N N . VAL B 1 84 ? 34.443 48.148 92.072 1.00 24.24 75 VAL B N 1
ATOM 2016 C CA . VAL B 1 84 ? 34.565 48.924 93.305 1.00 25.08 75 VAL B CA 1
ATOM 2017 C C . VAL B 1 84 ? 34.088 50.355 93.052 1.00 25.85 75 VAL B C 1
ATOM 2018 O O . VAL B 1 84 ? 34.591 51.058 92.162 1.00 25.76 75 VAL B O 1
ATOM 2022 N N . LEU B 1 85 ? 33.139 50.794 93.863 1.00 26.48 76 LEU B N 1
ATOM 2023 C CA . LEU B 1 85 ? 32.494 52.085 93.705 1.00 27.18 76 LEU B CA 1
ATOM 2024 C C . LEU B 1 85 ? 33.323 53.200 94.355 1.00 27.70 76 LEU B C 1
ATOM 2025 O O . LEU B 1 85 ? 33.980 52.995 95.368 1.00 27.67 76 LEU B O 1
ATOM 2030 N N . ARG B 1 86 ? 33.271 54.397 93.789 1.00 28.28 77 ARG B N 1
ATOM 2031 C CA . ARG B 1 86 ? 32.339 54.760 92.714 1.00 28.73 77 ARG B CA 1
ATOM 2032 C C . ARG B 1 86 ? 32.990 54.594 91.339 1.00 31.87 77 ARG B C 1
ATOM 2033 O O . ARG B 1 86 ? 32.365 54.849 90.296 1.00 28.73 77 ARG B O 1
ATOM 2041 N N . ALA B 1 87 ? 34.231 54.096 91.344 1.00 27.65 78 ALA B N 1
ATOM 2042 C CA . ALA B 1 87 ? 35.129 54.372 90.228 1.00 27.13 78 ALA B CA 1
ATOM 2043 C C . ALA B 1 87 ? 35.132 53.298 89.141 1.00 25.97 78 ALA B C 1
ATOM 2044 O O . ALA B 1 87 ? 35.244 53.634 87.954 1.00 25.53 78 ALA B O 1
ATOM 2046 N N . GLY B 1 88 ? 34.991 52.020 89.496 1.00 25.70 79 GLY B N 1
ATOM 2047 C CA . GLY B 1 88 ? 35.195 50.961 88.512 1.00 24.96 79 GLY B CA 1
ATOM 2048 C C . GLY B 1 88 ? 33.990 50.436 87.745 1.00 24.69 79 GLY B C 1
ATOM 2049 O O . GLY B 1 88 ? 33.992 49.273 87.325 1.00 24.08 79 GLY B O 1
ATOM 2050 N N . LEU B 1 89 ? 32.961 51.272 87.551 1.00 25.39 80 LEU B N 1
ATOM 2051 C CA . LEU B 1 89 ? 31.749 50.872 86.840 1.00 25.43 80 LEU B CA 1
ATOM 2052 C C . LEU B 1 89 ? 31.717 51.327 85.394 1.00 25.29 80 LEU B C 1
ATOM 2053 O O . LEU B 1 89 ? 30.849 50.872 84.647 1.00 25.40 80 LEU B O 1
ATOM 2058 N N . GLY B 1 90 ? 32.575 52.272 85.011 1.00 25.21 81 GLY B N 1
ATOM 2059 C CA . GLY B 1 90 ? 32.822 52.528 83.610 1.00 25.15 81 GLY B CA 1
ATOM 2060 C C . GLY B 1 90 ? 33.636 51.454 82.948 1.00 24.22 81 GLY B C 1
ATOM 2061 O O . GLY B 1 90 ? 33.890 51.502 81.739 1.00 23.78 81 GLY B O 1
ATOM 2062 N N . MET B 1 91 ? 34.061 50.489 83.744 1.00 23.90 82 MET B N 1
ATOM 2063 C CA . MET B 1 91 ? 34.788 49.335 83.272 1.00 23.44 82 MET B CA 1
ATOM 2064 C C . MET B 1 91 ? 33.851 48.211 82.906 1.00 23.48 82 MET B C 1
ATOM 2065 O O . MET B 1 91 ? 34.050 47.525 81.893 1.00 22.63 82 MET B O 1
ATOM 2070 N N . VAL B 1 92 ? 32.795 48.061 83.693 1.00 24.24 83 VAL B N 1
ATOM 2071 C CA . VAL B 1 92 ? 32.046 46.820 83.697 1.00 24.18 83 VAL B CA 1
ATOM 2072 C C . VAL B 1 92 ? 31.105 46.737 82.516 1.00 24.16 83 VAL B C 1
ATOM 2073 O O . VAL B 1 92 ? 30.837 45.641 82.015 1.00 23.88 83 VAL B O 1
ATOM 2077 N N . ASP B 1 93 ? 30.598 47.868 82.039 1.00 25.04 84 ASP B N 1
ATOM 2078 C CA . ASP B 1 93 ? 29.593 47.810 80.985 1.00 25.83 84 ASP B CA 1
ATOM 2079 C C . ASP B 1 93 ? 30.190 47.421 79.629 1.00 25.25 84 ASP B C 1
ATOM 2080 O O . ASP B 1 93 ? 29.444 47.261 78.653 1.00 25.41 84 ASP B O 1
ATOM 2085 N N . GLU B 1 94 ? 31.521 47.280 79.566 1.00 24.59 85 GLU B N 1
ATOM 2086 C CA . GLU B 1 94 ? 32.252 46.736 78.427 1.00 23.75 85 GLU B CA 1
ATOM 2087 C C . GLU B 1 94 ? 32.932 45.407 78.739 1.00 23.38 85 GLU B C 1
ATOM 2088 O O . GLU B 1 94 ? 33.180 44.630 77.810 1.00 22.91 85 GLU B O 1
ATOM 2094 N N . ALA B 1 95 ? 33.242 45.132 80.022 1.00 23.39 86 ALA B N 1
ATOM 2095 C CA . ALA B 1 95 ? 33.710 43.818 80.470 1.00 22.69 86 ALA B CA 1
ATOM 2096 C C . ALA B 1 95 ? 32.639 42.744 80.314 1.00 22.78 86 ALA B C 1
ATOM 2097 O O . ALA B 1 95 ? 32.959 41.565 80.105 1.00 22.68 86 ALA B O 1
ATOM 2099 N N . HIS B 1 96 ? 31.368 43.130 80.445 1.00 23.00 87 HIS B N 1
ATOM 2100 C CA . HIS B 1 96 ? 30.268 42.259 80.047 1.00 22.79 87 HIS B CA 1
ATOM 2101 C C . HIS B 1 96 ? 30.364 41.893 78.567 1.00 22.69 87 HIS B C 1
ATOM 2102 O O . HIS B 1 96 ? 29.947 40.804 78.160 1.00 22.79 87 HIS B O 1
ATOM 2109 N N . ALA B 1 97 ? 30.908 42.796 77.747 1.00 22.46 88 ALA B N 1
ATOM 2110 C CA . ALA B 1 97 ? 31.117 42.498 76.332 1.00 22.53 88 ALA B CA 1
ATOM 2111 C C . ALA B 1 97 ? 32.189 41.430 76.136 1.00 22.54 88 ALA B C 1
ATOM 2112 O O . ALA B 1 97 ? 32.001 40.473 75.374 1.00 22.33 88 ALA B O 1
ATOM 2114 N N . ALA B 1 98 ? 33.334 41.589 76.796 1.00 22.44 89 ALA B N 1
ATOM 2115 C CA . ALA B 1 98 ? 34.337 40.533 76.771 1.00 22.44 89 ALA B CA 1
ATOM 2116 C C . ALA B 1 98 ? 33.767 39.214 77.294 1.00 22.73 89 ALA B C 1
ATOM 2117 O O . ALA B 1 98 ? 33.792 38.188 76.601 1.00 22.02 89 ALA B O 1
ATOM 2119 N N . LEU B 1 99 ? 33.237 39.222 78.514 1.00 22.79 90 LEU B N 1
ATOM 2120 C CA . LEU B 1 99 ? 32.758 38.002 79.152 1.00 23.18 90 LEU B CA 1
ATOM 2121 C C . LEU B 1 99 ? 31.249 38.113 79.293 1.00 23.90 90 LEU B C 1
ATOM 2122 O O . LEU B 1 99 ? 30.745 38.691 80.271 1.00 23.96 90 LEU B O 1
ATOM 2127 N N . PRO B 1 100 ? 30.479 37.628 78.319 1.00 24.09 91 PRO B N 1
ATOM 2128 C CA . PRO B 1 100 ? 29.020 37.757 78.428 1.00 24.25 91 PRO B CA 1
ATOM 2129 C C . PRO B 1 100 ? 28.434 36.875 79.507 1.00 24.95 91 PRO B C 1
ATOM 2130 O O . PRO B 1 100 ? 27.421 37.231 80.119 1.00 24.48 91 PRO B O 1
ATOM 2134 N N . GLU B 1 101 ? 29.044 35.734 79.766 1.00 25.71 92 GLU B N 1
ATOM 2135 C CA . GLU B 1 101 ? 28.546 34.812 80.773 1.00 26.47 92 GLU B CA 1
ATOM 2136 C C . GLU B 1 101 ? 29.066 35.114 82.172 1.00 26.00 92 GLU B C 1
ATOM 2137 O O . GLU B 1 101 ? 28.819 34.329 83.093 1.00 25.94 92 GLU B O 1
ATOM 2143 N N . ALA B 1 102 ? 29.789 36.214 82.350 1.00 25.28 93 ALA B N 1
ATOM 2144 C CA . ALA B 1 102 ? 30.268 36.577 83.674 1.00 24.61 93 ALA B CA 1
ATOM 2145 C C . ALA B 1 102 ? 29.118 37.129 84.503 1.00 24.13 93 ALA B C 1
ATOM 2146 O O . ALA B 1 102 ? 28.372 37.992 84.034 1.00 24.30 93 ALA B O 1
ATOM 2148 N N . HIS B 1 103 ? 28.958 36.621 85.725 1.00 23.74 94 HIS B N 1
ATOM 2149 C CA . HIS B 1 103 ? 28.031 37.225 86.675 1.00 23.61 94 HIS B CA 1
ATOM 2150 C C . HIS B 1 103 ? 28.720 38.387 87.405 1.00 23.55 94 HIS B C 1
ATOM 2151 O O . HIS B 1 103 ? 29.950 38.517 87.385 1.00 23.16 94 HIS B O 1
ATOM 2158 N N . VAL B 1 104 ? 27.921 39.260 88.034 1.00 24.00 95 VAL B N 1
ATOM 2159 C CA . VAL B 1 104 ? 28.433 40.511 88.600 1.00 24.24 95 VAL B CA 1
ATOM 2160 C C . VAL B 1 104 ? 27.997 40.690 90.054 1.00 24.85 95 VAL B C 1
ATOM 2161 O O . VAL B 1 104 ? 26.839 40.445 90.408 1.00 25.28 95 VAL B O 1
ATOM 2165 N N . GLY B 1 105 ? 28.917 41.184 90.879 1.00 24.47 96 GLY B N 1
ATOM 2166 C CA . GLY B 1 105 ? 28.636 41.497 92.265 1.00 24.57 96 GLY B CA 1
ATOM 2167 C C . GLY B 1 105 ? 28.972 42.935 92.601 1.00 24.35 96 GLY B C 1
ATOM 2168 O O . GLY B 1 105 ? 29.747 43.578 91.888 1.00 24.27 96 GLY B O 1
ATOM 2169 N N . PHE B 1 106 ? 28.375 43.462 93.667 1.00 24.61 97 PHE B N 1
ATOM 2170 C CA . PHE B 1 106 ? 28.600 44.845 94.079 1.00 24.81 97 PHE B CA 1
ATOM 2171 C C . PHE B 1 106 ? 28.783 44.880 95.587 1.00 24.96 97 PHE B C 1
ATOM 2172 O O . PHE B 1 106 ? 27.841 44.588 96.333 1.00 25.20 97 PHE B O 1
ATOM 2180 N N . VAL B 1 134 ? 37.284 35.504 90.959 1.00 20.89 125 VAL B N 1
ATOM 2181 C CA . VAL B 1 134 ? 36.874 36.901 91.059 1.00 21.06 125 VAL B CA 1
ATOM 2182 C C . VAL B 1 134 ? 37.792 37.862 90.287 1.00 20.81 125 VAL B C 1
ATOM 2183 O O . VAL B 1 134 ? 39.008 37.791 90.423 1.00 21.23 125 VAL B O 1
ATOM 2187 N N . MET B 1 135 ? 37.206 38.745 89.475 1.00 20.66 126 MET B N 1
ATOM 2188 C CA . MET B 1 135 ? 37.920 39.859 88.856 1.00 20.79 126 MET B CA 1
ATOM 2189 C C . MET B 1 135 ? 37.420 41.163 89.428 1.00 21.18 126 MET B C 1
ATOM 2190 O O . MET B 1 135 ? 36.286 41.569 89.154 1.00 21.00 126 MET B O 1
ATOM 2195 N N . VAL B 1 136 ? 38.286 41.837 90.164 1.00 21.24 127 VAL B N 1
ATOM 2196 C CA . VAL B 1 136 ? 37.956 43.101 90.803 1.00 21.19 127 VAL B CA 1
ATOM 2197 C C . VAL B 1 136 ? 38.410 44.238 89.898 1.00 21.15 127 VAL B C 1
ATOM 2198 O O . VAL B 1 136 ? 39.458 44.149 89.248 1.00 20.95 127 VAL B O 1
ATOM 2202 N N . LEU B 1 137 ? 37.607 45.301 89.845 1.00 21.48 128 LEU B N 1
ATOM 2203 C CA . LEU B 1 137 ? 37.651 46.293 88.771 1.00 21.73 128 LEU B CA 1
ATOM 2204 C C . LEU B 1 137 ? 37.581 47.695 89.360 1.00 22.61 128 LEU B C 1
ATOM 2205 O O . LEU B 1 137 ? 36.520 48.138 89.825 1.00 22.78 128 LEU B O 1
ATOM 2210 N N . ASP B 1 138 ? 38.687 48.406 89.279 1.00 22.71 129 ASP B N 1
ATOM 2211 C CA . ASP B 1 138 ? 38.865 49.623 90.058 1.00 23.54 129 ASP B CA 1
ATOM 2212 C C . ASP B 1 138 ? 40.050 50.377 89.478 1.00 23.16 129 ASP B C 1
ATOM 2213 O O . ASP B 1 138 ? 41.178 49.879 89.506 1.00 23.16 129 ASP B O 1
ATOM 2218 N N . PRO B 1 139 ? 39.822 51.580 88.957 1.00 23.54 130 PRO B N 1
ATOM 2219 C CA . PRO B 1 139 ? 40.872 52.268 88.183 1.00 23.35 130 PRO B CA 1
ATOM 2220 C C . PRO B 1 139 ? 42.110 52.664 88.970 1.00 23.13 130 PRO B C 1
ATOM 2221 O O . PRO B 1 139 ? 43.229 52.524 88.469 1.00 22.77 130 PRO B O 1
ATOM 2225 N N . MET B 1 140 ? 41.961 53.217 90.159 1.00 23.61 131 MET B N 1
ATOM 2226 C CA . MET B 1 140 ? 43.130 53.620 90.926 1.00 23.70 131 MET B CA 1
ATOM 2227 C C . MET B 1 140 ? 43.175 52.817 92.209 1.00 23.56 131 MET B C 1
ATOM 2228 O O . MET B 1 140 ? 42.373 53.033 93.122 1.00 23.71 131 MET B O 1
ATOM 2233 N N . VAL B 1 141 ? 44.111 51.881 92.256 1.00 23.38 132 VAL B N 1
ATOM 2234 C CA . VAL B 1 141 ? 44.601 51.346 93.511 1.00 23.17 132 VAL B CA 1
ATOM 2235 C C . VAL B 1 141 ? 45.614 52.344 94.043 1.00 22.84 132 VAL B C 1
ATOM 2236 O O . VAL B 1 141 ? 46.761 52.387 93.594 1.00 22.92 132 VAL B O 1
ATOM 2240 N N . ALA B 1 142 ? 45.190 53.169 94.984 1.00 22.82 133 ALA B N 1
ATOM 2241 C CA . ALA B 1 142 ? 46.075 54.175 95.548 1.00 22.83 133 ALA B CA 1
ATOM 2242 C C . ALA B 1 142 ? 46.650 53.682 96.864 1.00 22.66 133 ALA B C 1
ATOM 2243 O O . ALA B 1 142 ? 47.726 53.080 96.913 1.00 22.72 133 ALA B O 1
ATOM 2245 N N . THR B 1 143 ? 45.921 53.950 97.944 1.00 22.67 134 THR B N 1
ATOM 2246 C CA . THR B 1 143 ? 46.322 53.468 99.255 1.00 22.68 134 THR B CA 1
ATOM 2247 C C . THR B 1 143 ? 46.183 51.953 99.346 1.00 22.50 134 THR B C 1
ATOM 2248 O O . THR B 1 143 ? 47.107 51.264 99.797 1.00 24.04 134 THR B O 1
ATOM 2252 N N . GLY B 1 144 ? 45.041 51.421 98.916 1.00 22.87 135 GLY B N 1
ATOM 2253 C CA . GLY B 1 144 ? 44.763 50.008 98.971 1.00 22.89 135 GLY B CA 1
ATOM 2254 C C . GLY B 1 144 ? 43.637 49.641 99.907 1.00 23.20 135 GLY B C 1
ATOM 2255 O O . GLY B 1 144 ? 43.108 48.525 99.810 1.00 23.35 135 GLY B O 1
ATOM 2256 N N . GLY B 1 145 ? 43.255 50.549 100.810 1.00 23.14 136 GLY B N 1
ATOM 2257 C CA . GLY B 1 145 ? 42.225 50.224 101.784 1.00 23.16 136 GLY B CA 1
ATOM 2258 C C . GLY B 1 145 ? 40.901 49.888 101.135 1.00 23.45 136 GLY B C 1
ATOM 2259 O O . GLY B 1 145 ? 40.255 48.898 101.486 1.00 23.73 136 GLY B O 1
ATOM 2260 N N . SER B 1 146 ? 40.481 50.713 100.178 1.00 23.26 137 SER B N 1
ATOM 2261 C CA . SER B 1 146 ? 39.228 50.467 99.480 1.00 23.28 137 SER B CA 1
ATOM 2262 C C . SER B 1 146 ? 39.235 49.066 98.874 1.00 23.71 137 SER B C 1
ATOM 2263 O O . SER B 1 146 ? 38.272 48.299 99.017 1.00 24.16 137 SER B O 1
ATOM 2266 N N . MET B 1 147 ? 40.353 48.705 98.238 1.00 23.56 138 MET B N 1
ATOM 2267 C CA . MET B 1 147 ? 40.510 47.392 97.617 1.00 23.57 138 MET B CA 1
ATOM 2268 C C . MET B 1 147 ? 40.612 46.273 98.656 1.00 24.04 138 MET B C 1
ATOM 2269 O O . MET B 1 147 ? 39.865 45.291 98.601 1.00 23.68 138 MET B O 1
ATOM 2274 N N . THR B 1 148 ? 41.527 46.401 99.617 1.00 24.02 139 THR B N 1
ATOM 2275 C CA . THR B 1 148 ? 41.685 45.339 100.606 1.00 24.14 139 THR B CA 1
ATOM 2276 C C . THR B 1 148 ? 40.423 45.157 101.441 1.00 24.50 139 THR B C 1
ATOM 2277 O O . THR B 1 148 ? 40.090 44.030 101.824 1.00 24.55 139 THR B O 1
ATOM 2281 N N . HIS B 1 149 ? 39.699 46.248 101.726 1.00 24.66 140 HIS B N 1
ATOM 2282 C CA . HIS B 1 149 ? 38.424 46.107 102.426 1.00 25.41 140 HIS B CA 1
ATOM 2283 C C . HIS B 1 149 ? 37.458 45.248 101.619 1.00 25.58 140 HIS B C 1
ATOM 2284 O O . HIS B 1 149 ? 36.690 44.446 102.171 1.00 25.39 140 HIS B O 1
ATOM 2291 N N . THR B 1 150 ? 37.497 45.403 100.305 1.00 25.04 141 THR B N 1
ATOM 2292 C CA . THR B 1 150 ? 36.723 44.538 99.433 1.00 25.02 141 THR B CA 1
ATOM 2293 C C . THR B 1 150 ? 37.269 43.115 99.467 1.00 25.00 141 THR B C 1
ATOM 2294 O O . THR B 1 150 ? 36.519 42.145 99.643 1.00 24.77 141 THR B O 1
ATOM 2298 N N . LEU B 1 151 ? 38.584 42.973 99.335 1.00 24.48 142 LEU B N 1
ATOM 2299 C CA . LEU B 1 151 ? 39.152 41.636 99.297 1.00 24.57 142 LEU B CA 1
ATOM 2300 C C . LEU B 1 151 ? 39.010 40.927 100.625 1.00 24.55 142 LEU B C 1
ATOM 2301 O O . LEU B 1 151 ? 39.102 39.698 100.678 1.00 24.82 142 LEU B O 1
ATOM 2306 N N . GLY B 1 152 ? 38.808 41.672 101.702 1.00 24.50 143 GLY B N 1
ATOM 2307 C CA . GLY B 1 152 ? 38.591 41.021 102.977 1.00 25.23 143 GLY B CA 1
ATOM 2308 C C . GLY B 1 152 ? 37.250 40.323 103.030 1.00 24.87 143 GLY B C 1
ATOM 2309 O O . GLY B 1 152 ? 37.127 39.225 103.589 1.00 25.37 143 GLY B O 1
ATOM 2310 N N . LEU B 1 153 ? 36.228 40.954 102.443 1.00 25.09 144 LEU B N 1
ATOM 2311 C CA . LEU B 1 153 ? 34.907 40.361 102.376 1.00 25.46 144 LEU B CA 1
ATOM 2312 C C . LEU B 1 153 ? 34.781 39.413 101.202 1.00 25.85 144 LEU B C 1
ATOM 2313 O O . LEU B 1 153 ? 33.867 38.588 101.175 1.00 26.79 144 LEU B O 1
ATOM 2318 N N . LEU B 1 154 ? 35.679 39.498 100.235 1.00 25.45 145 LEU B N 1
ATOM 2319 C CA . LEU B 1 154 ? 35.659 38.506 99.178 1.00 25.68 145 LEU B CA 1
ATOM 2320 C C . LEU B 1 154 ? 36.003 37.137 99.735 1.00 26.14 145 LEU B C 1
ATOM 2321 O O . LEU B 1 154 ? 35.179 36.221 99.701 1.00 26.76 145 LEU B O 1
ATOM 2326 N N . ILE B 1 155 ? 37.210 36.994 100.290 1.00 26.34 146 ILE B N 1
ATOM 2327 C CA . ILE B 1 155 ? 37.667 35.719 100.836 1.00 26.70 146 ILE B CA 1
ATOM 2328 C C . ILE B 1 155 ? 37.042 35.376 102.175 1.00 26.66 146 ILE B C 1
ATOM 2329 O O . ILE B 1 155 ? 37.202 34.245 102.642 1.00 26.90 146 ILE B O 1
ATOM 2334 N N . SER B 1 156 ? 36.383 36.331 102.830 1.00 26.41 147 SER B N 1
ATOM 2335 C CA . SER B 1 156 ? 35.470 35.975 103.900 1.00 26.45 147 SER B CA 1
ATOM 2336 C C . SER B 1 156 ? 34.650 34.771 103.474 1.00 26.90 147 SER B C 1
ATOM 2337 O O . SER B 1 156 ? 34.808 33.665 104.007 1.00 26.99 147 SER B O 1
ATOM 2340 N N . ARG B 1 157 ? 33.823 34.975 102.443 1.00 27.14 148 ARG B N 1
ATOM 2341 C CA . ARG B 1 157 ? 32.885 33.955 101.976 1.00 27.61 148 ARG B CA 1
ATOM 2342 C C . ARG B 1 157 ? 33.594 32.695 101.454 1.00 27.42 148 ARG B C 1
ATOM 2343 O O . ARG B 1 157 ? 33.102 31.573 101.662 1.00 26.85 148 ARG B O 1
ATOM 2351 N N . GLY B 1 158 ? 34.740 32.852 100.781 1.00 27.43 149 GLY B N 1
ATOM 2352 C CA . GLY B 1 158 ? 35.586 31.721 100.444 1.00 27.77 149 GLY B CA 1
ATOM 2353 C C . GLY B 1 158 ? 36.182 31.851 99.064 1.00 28.48 149 GLY B C 1
ATOM 2354 O O . GLY B 1 158 ? 36.329 30.851 98.352 1.00 29.24 149 GLY B O 1
ATOM 2355 N N . ALA B 1 159 ? 36.524 33.085 98.681 1.00 28.27 150 ALA B N 1
ATOM 2356 C CA . ALA B 1 159 ? 36.983 33.393 97.322 1.00 28.56 150 ALA B CA 1
ATOM 2357 C C . ALA B 1 159 ? 38.371 32.801 97.060 1.00 29.04 150 ALA B C 1
ATOM 2358 O O . ALA B 1 159 ? 39.340 33.123 97.761 1.00 28.59 150 ALA B O 1
ATOM 2360 N N . ALA B 1 160 ? 38.467 31.938 96.045 1.00 30.34 151 ALA B N 1
ATOM 2361 C CA . ALA B 1 160 ? 39.705 31.221 95.751 1.00 32.30 151 ALA B CA 1
ATOM 2362 C C . ALA B 1 160 ? 40.770 32.164 95.201 1.00 28.78 151 ALA B C 1
ATOM 2363 O O . ALA B 1 160 ? 41.274 33.050 95.902 1.00 28.36 151 ALA B O 1
ATOM 2365 N N . ASP B 1 161 ? 41.120 31.965 93.937 1.00 28.48 152 ASP B N 1
ATOM 2366 C CA . ASP B 1 161 ? 42.052 32.849 93.268 1.00 27.04 152 ASP B CA 1
ATOM 2367 C C . ASP B 1 161 ? 41.320 34.124 92.878 1.00 25.43 152 ASP B C 1
ATOM 2368 O O . ASP B 1 161 ? 40.226 34.070 92.309 1.00 24.71 152 ASP B O 1
ATOM 2370 N N . ILE B 1 162 ? 41.914 35.267 93.215 1.00 24.79 153 ILE B N 1
ATOM 2371 C CA . ILE B 1 162 ? 41.392 36.585 92.872 1.00 23.46 153 ILE B CA 1
ATOM 2372 C C . ILE B 1 162 ? 42.328 37.230 91.862 1.00 22.85 153 ILE B C 1
ATOM 2373 O O . ILE B 1 162 ? 43.552 37.078 91.943 1.00 22.86 153 ILE B O 1
ATOM 2378 N N . THR B 1 163 ? 41.745 37.945 90.911 1.00 22.38 154 THR B N 1
ATOM 2379 C CA . THR B 1 163 ? 42.472 38.809 90.001 1.00 21.78 154 THR B CA 1
ATOM 2380 C C . THR B 1 163 ? 42.026 40.237 90.246 1.00 20.99 154 THR B C 1
ATOM 2381 O O . THR B 1 163 ? 40.847 40.484 90.505 1.00 21.43 154 THR B O 1
ATOM 2385 N N . VAL B 1 164 ? 42.956 41.179 90.191 1.00 21.27 155 VAL B N 1
ATOM 2386 C CA . VAL B 1 164 ? 42.603 42.592 90.265 1.00 21.15 155 VAL B CA 1
ATOM 2387 C C . VAL B 1 164 ? 42.968 43.235 88.943 1.00 20.78 155 VAL B C 1
ATOM 2388 O O . VAL B 1 164 ? 43.953 42.849 88.303 1.00 20.88 155 VAL B O 1
ATOM 2392 N N . LEU B 1 165 ? 42.150 44.194 88.528 1.00 20.60 156 LEU B N 1
ATOM 2393 C CA . LEU B 1 165 ? 42.369 44.957 87.312 1.00 20.64 156 LEU B CA 1
ATOM 2394 C C . LEU B 1 165 ? 42.286 46.430 87.663 1.00 20.75 156 LEU B C 1
ATOM 2395 O O . LEU B 1 165 ? 41.236 46.903 88.115 1.00 21.03 156 LEU B O 1
ATOM 2400 N N . CYS B 1 166 ? 43.397 47.140 87.477 1.00 20.93 157 CYS B N 1
ATOM 2401 C CA . CYS B 1 166 ? 43.403 48.590 87.562 1.00 21.29 157 CYS B CA 1
ATOM 2402 C C . CYS B 1 166 ? 44.150 49.160 86.374 1.00 21.06 157 CYS B C 1
ATOM 2403 O O . CYS B 1 166 ? 44.797 48.441 85.611 1.00 20.96 157 CYS B O 1
ATOM 2406 N N . VAL B 1 167 ? 44.025 50.468 86.213 1.00 21.65 158 VAL B N 1
ATOM 2407 C CA . VAL B 1 167 ? 44.813 51.167 85.213 1.00 21.34 158 VAL B CA 1
ATOM 2408 C C . VAL B 1 167 ? 46.111 51.671 85.814 1.00 21.51 158 VAL B C 1
ATOM 2409 O O . VAL B 1 167 ? 47.150 51.643 85.158 1.00 21.74 158 VAL B O 1
ATOM 2413 N N . VAL B 1 168 ? 46.093 52.096 87.075 1.00 21.83 159 VAL B N 1
ATOM 2414 C CA . VAL B 1 168 ? 47.270 52.673 87.713 1.00 22.47 159 VAL B CA 1
ATOM 2415 C C . VAL B 1 168 ? 47.308 52.247 89.172 1.00 22.47 159 VAL B C 1
ATOM 2416 O O . VAL B 1 168 ? 46.281 52.250 89.859 1.00 22.59 159 VAL B O 1
ATOM 2420 N N . ALA B 1 169 ? 48.504 51.885 89.640 1.00 22.69 160 ALA B N 1
ATOM 2421 C CA . ALA B 1 169 ? 48.736 51.496 91.022 1.00 22.68 160 ALA B CA 1
ATOM 2422 C C . ALA B 1 169 ? 49.924 52.256 91.588 1.00 23.25 160 ALA B C 1
ATOM 2423 O O . ALA B 1 169 ? 50.881 52.585 90.878 1.00 23.72 160 ALA B O 1
ATOM 2425 N N . ALA B 1 170 ? 49.842 52.523 92.816 1.00 23.15 161 ALA B N 1
ATOM 2426 C CA . ALA B 1 170 ? 50.831 53.088 93.713 1.00 23.51 161 ALA B CA 1
ATOM 2427 C C . ALA B 1 170 ? 51.576 51.968 94.408 1.00 23.11 161 ALA B C 1
ATOM 2428 O O . ALA B 1 170 ? 50.957 50.974 94.797 1.00 23.32 161 ALA B O 1
ATOM 2430 N N . PRO B 1 171 ? 52.899 52.069 94.564 1.00 23.94 162 PRO B N 1
ATOM 2431 C CA . PRO B 1 171 ? 53.597 51.076 95.390 1.00 23.44 162 PRO B CA 1
ATOM 2432 C C . PRO B 1 171 ? 52.920 50.865 96.728 1.00 23.08 162 PRO B C 1
ATOM 2433 O O . PR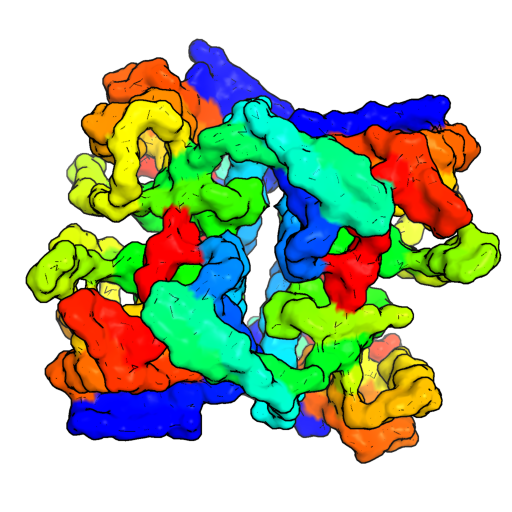O B 1 171 ? 52.754 49.715 97.145 1.00 23.11 162 PRO B O 1
ATOM 2437 N N . GLU B 1 172 ? 52.465 51.942 97.371 1.00 23.07 163 GLU B N 1
ATOM 2438 C CA . GLU B 1 172 ? 51.713 51.821 98.616 1.00 23.18 163 GLU B CA 1
ATOM 2439 C C . GLU B 1 172 ? 50.559 50.835 98.476 1.00 22.84 163 GLU B C 1
ATOM 2440 O O . GLU B 1 172 ? 50.421 49.904 99.275 1.00 22.97 163 GLU B O 1
ATOM 2446 N N . GLY B 1 173 ? 49.735 51.007 97.448 1.00 22.80 164 GLY B N 1
ATOM 2447 C CA . GLY B 1 173 ? 48.593 50.123 97.274 1.00 22.86 164 GLY B CA 1
ATOM 2448 C C . GLY B 1 173 ? 48.990 48.672 97.090 1.00 22.91 164 GLY B C 1
ATOM 2449 O O . GLY B 1 173 ? 48.384 47.774 97.673 1.00 23.14 164 GLY B O 1
ATOM 2450 N N . ILE B 1 174 ? 50.009 48.423 96.272 1.00 22.89 165 ILE B N 1
ATOM 2451 C CA . ILE B 1 174 ? 50.472 47.056 96.085 1.00 22.84 165 ILE B CA 1
ATOM 2452 C C . ILE B 1 174 ? 51.042 46.513 97.380 1.00 23.19 165 ILE B C 1
ATOM 2453 O O . ILE B 1 174 ? 50.902 45.318 97.681 1.00 23.45 165 ILE B O 1
ATOM 2458 N N . ALA B 1 175 ? 51.691 47.383 98.162 1.00 23.26 166 ALA B N 1
ATOM 2459 C CA . ALA B 1 175 ? 52.164 47.012 99.490 1.00 23.22 166 ALA B CA 1
ATOM 2460 C C . ALA B 1 175 ? 51.009 46.561 100.370 1.00 23.62 166 ALA B C 1
ATOM 2461 O O . ALA B 1 175 ? 51.052 45.475 100.957 1.00 24.19 166 ALA B O 1
ATOM 2463 N N . ALA B 1 176 ? 49.955 47.376 100.451 1.00 23.39 167 ALA B N 1
ATOM 2464 C CA . ALA B 1 176 ? 48.743 46.952 101.146 1.00 23.97 167 ALA B CA 1
ATOM 2465 C C . ALA B 1 176 ? 48.220 45.606 100.638 1.00 24.59 167 ALA B C 1
ATOM 2466 O O . ALA B 1 176 ? 47.714 44.804 101.426 1.00 25.01 167 ALA B O 1
ATOM 2468 N N . LEU B 1 177 ? 48.345 45.338 99.336 1.00 24.51 168 LEU B N 1
ATOM 2469 C CA . LEU B 1 177 ? 47.716 44.164 98.740 1.00 24.73 168 LEU B CA 1
ATOM 2470 C C . LEU B 1 177 ? 48.229 42.870 99.350 1.00 25.86 168 LEU B C 1
ATOM 2471 O O . LEU B 1 177 ? 47.493 42.175 100.059 1.00 26.35 168 LEU B O 1
ATOM 2476 N N . GLN B 1 178 ? 49.482 42.521 99.077 1.00 26.07 169 GLN B N 1
ATOM 2477 C CA . GLN B 1 178 ? 50.018 41.286 99.637 1.00 26.85 169 GLN B CA 1
ATOM 2478 C C . GLN B 1 178 ? 49.982 41.268 101.159 1.00 26.79 169 GLN B C 1
ATOM 2479 O O . GLN B 1 178 ? 49.921 40.184 101.754 1.00 30.06 169 GLN B O 1
ATOM 2485 N N . LYS B 1 179 ? 49.997 42.434 101.804 1.00 26.21 170 LYS B N 1
ATOM 2486 C CA . LYS B 1 179 ? 49.742 42.479 103.242 1.00 26.21 170 LYS B CA 1
ATOM 2487 C C . LYS B 1 179 ? 48.444 41.764 103.595 1.00 26.61 170 LYS B C 1
ATOM 2488 O O . LYS B 1 179 ? 48.355 41.123 104.646 1.00 27.17 170 LYS B O 1
ATOM 2494 N N . ALA B 1 180 ? 47.433 41.855 102.723 1.00 26.58 171 ALA B N 1
ATOM 2495 C CA . ALA B 1 180 ? 46.089 41.337 102.990 1.00 26.95 171 ALA B CA 1
ATOM 2496 C C . ALA B 1 180 ? 45.839 39.974 102.345 1.00 27.65 171 ALA B C 1
ATOM 2497 O O . ALA B 1 180 ? 45.523 39.012 103.048 1.00 28.44 171 ALA B O 1
ATOM 2499 N N . ALA B 1 181 ? 45.975 39.859 101.027 1.00 28.13 172 ALA B N 1
ATOM 2500 C CA . ALA B 1 181 ? 46.024 38.537 100.400 1.00 28.39 172 ALA B CA 1
ATOM 2501 C C . ALA B 1 181 ? 47.311 38.400 99.600 1.00 27.90 172 ALA B C 1
ATOM 2502 O O . ALA B 1 181 ? 47.530 39.184 98.659 1.00 27.71 172 ALA B O 1
ATOM 2504 N N . PRO B 1 182 ? 48.182 37.455 99.929 1.00 28.26 173 PRO B N 1
ATOM 2505 C CA . PRO B 1 182 ? 49.438 37.301 99.162 1.00 29.07 173 PRO B CA 1
ATOM 2506 C C . PRO B 1 182 ? 49.397 36.238 98.072 1.00 28.75 173 PRO B C 1
ATOM 2507 O O . PRO B 1 182 ? 50.468 35.833 97.608 1.00 28.97 173 PRO B O 1
ATOM 2509 N N . ASN B 1 183 ? 48.211 35.787 97.675 1.00 28.54 174 ASN B N 1
ATOM 2510 C CA . ASN B 1 183 ? 48.025 34.979 96.482 1.00 27.78 174 ASN B CA 1
ATOM 2511 C C . ASN B 1 183 ? 47.399 35.761 95.334 1.00 26.19 174 ASN B C 1
ATOM 2512 O O . ASN B 1 183 ? 47.519 35.333 94.180 1.00 26.35 174 ASN B O 1
ATOM 2514 N N . VAL B 1 184 ? 46.757 36.898 95.619 1.00 26.06 175 VAL B N 1
ATOM 2515 C CA . VAL B 1 184 ? 46.106 37.689 94.581 1.00 24.94 175 VAL B CA 1
ATOM 2516 C C . VAL B 1 184 ? 47.078 38.049 93.457 1.00 24.29 175 VAL B C 1
ATOM 2517 O O . VAL B 1 184 ? 48.283 38.210 93.677 1.00 24.62 175 VAL B O 1
ATOM 2521 N N . ARG B 1 185 ? 46.547 38.138 92.233 1.00 23.48 176 ARG B N 1
ATOM 2522 C CA . ARG B 1 185 ? 47.255 38.678 91.081 1.00 23.10 176 ARG B CA 1
ATOM 2523 C C . ARG B 1 185 ? 46.636 40.018 90.706 1.00 22.48 176 ARG B C 1
ATOM 2524 O O . ARG B 1 185 ? 45.450 40.253 90.952 1.00 22.42 176 ARG B O 1
ATOM 2532 N N . LEU B 1 186 ? 47.450 40.894 90.108 1.00 22.38 177 LEU B N 1
ATOM 2533 C CA . LEU B 1 186 ? 47.061 42.272 89.820 1.00 21.73 177 LEU B CA 1
ATOM 2534 C C . LEU B 1 186 ? 47.523 42.620 88.431 1.00 21.41 177 LEU B C 1
ATOM 2535 O O . LEU B 1 186 ? 48.681 42.368 88.095 1.00 22.22 177 LEU B O 1
ATOM 2540 N N . PHE B 1 187 ? 46.647 43.240 87.654 1.00 20.93 178 PHE B N 1
ATOM 2541 C CA . PHE B 1 187 ? 46.985 43.686 86.312 1.00 21.03 178 PHE B CA 1
ATOM 2542 C C . PHE B 1 187 ? 46.691 45.171 86.241 1.00 20.94 178 PHE B C 1
ATOM 2543 O O . PHE B 1 187 ? 45.598 45.610 86.614 1.00 20.55 178 PHE B O 1
ATOM 2551 N N . THR B 1 188 ? 47.685 45.934 85.797 1.00 20.91 179 THR B N 1
ATOM 2552 C CA . THR B 1 188 ? 47.667 47.384 85.790 1.00 20.54 179 THR B CA 1
ATOM 2553 C C . THR B 1 188 ? 48.369 47.856 84.536 1.00 20.65 179 THR B C 1
ATOM 2554 O O . THR B 1 188 ? 49.261 47.184 84.016 1.00 20.84 179 THR B O 1
ATOM 2558 N N . ALA B 1 189 ? 47.981 49.031 84.069 1.00 20.59 180 ALA B N 1
ATOM 2559 C CA . ALA B 1 189 ? 48.606 49.581 82.880 1.00 20.89 180 ALA B CA 1
ATOM 2560 C C . ALA B 1 189 ? 49.934 50.261 83.174 1.00 21.00 180 ALA B C 1
ATOM 2561 O O . ALA B 1 189 ? 50.742 50.431 82.255 1.00 20.63 180 ALA B O 1
ATOM 2563 N N . ALA B 1 190 ? 50.186 50.640 84.424 1.00 21.25 181 ALA B N 1
ATOM 2564 C CA . ALA B 1 190 ? 51.464 51.234 84.790 1.00 22.00 181 ALA B CA 1
ATOM 2565 C C . ALA B 1 190 ? 51.596 51.238 86.304 1.00 22.66 181 ALA B C 1
ATOM 2566 O O . ALA B 1 190 ? 50.599 51.193 87.032 1.00 22.27 181 ALA B O 1
ATOM 2568 N N . ILE B 1 191 ? 52.842 51.294 86.766 1.00 23.40 182 ILE B N 1
ATOM 2569 C CA . ILE B 1 191 ? 53.155 51.515 88.176 1.00 24.41 182 ILE B CA 1
ATOM 2570 C C . ILE B 1 191 ? 53.765 52.903 88.289 1.00 25.24 182 ILE B C 1
ATOM 2571 O O . ILE B 1 191 ? 54.738 53.219 87.589 1.00 25.21 182 ILE B O 1
ATOM 2576 N N . ASP B 1 192 ? 53.192 53.728 89.167 1.00 25.81 183 ASP B N 1
ATOM 2577 C CA . ASP B 1 192 ? 53.585 55.122 89.318 1.00 27.32 183 ASP B CA 1
ATOM 2578 C C . ASP B 1 192 ? 54.456 55.318 90.550 1.00 28.08 183 ASP B C 1
ATOM 2579 O O . ASP B 1 192 ? 54.738 54.385 91.304 1.00 27.42 183 ASP B O 1
ATOM 2584 N N . GLU B 1 193 ? 54.846 56.574 90.774 1.00 29.49 184 GLU B N 1
ATOM 2585 C CA . GLU B 1 193 ? 55.782 56.885 91.847 1.00 30.83 184 GLU B CA 1
ATOM 2586 C C . GLU B 1 193 ? 55.188 56.531 93.207 1.00 31.22 184 GLU B C 1
ATOM 2587 O O . GLU B 1 193 ? 55.878 55.988 94.074 1.00 28.92 184 GLU B O 1
ATOM 2593 N N . GLY B 1 194 ? 53.897 56.761 93.382 1.00 27.89 185 GLY B N 1
ATOM 2594 C CA . GLY B 1 194 ? 53.288 56.780 94.691 1.00 26.34 185 GLY B CA 1
ATOM 2595 C C . GLY B 1 194 ? 52.301 57.930 94.755 1.00 25.70 185 GLY B C 1
ATOM 2596 O O . GLY B 1 194 ? 52.049 58.621 93.768 1.00 26.04 185 GLY B O 1
ATOM 2597 N N . LEU B 1 195 ? 51.751 58.122 95.948 1.00 24.27 186 LEU B N 1
ATOM 2598 C CA . LEU B 1 195 ? 50.699 59.092 96.184 1.00 23.93 186 LEU B CA 1
ATOM 2599 C C . LEU B 1 195 ? 51.325 60.385 96.649 1.00 23.76 186 LEU B C 1
ATOM 2600 O O . LEU B 1 195 ? 52.540 60.503 96.769 1.00 24.11 186 LEU B O 1
ATOM 2605 N N . ASN B 1 196 ? 50.492 61.360 96.978 1.00 23.69 187 ASN B N 1
ATOM 2606 C CA . ASN B 1 196 ? 50.999 62.645 97.432 1.00 23.39 187 ASN B CA 1
ATOM 2607 C C . ASN B 1 196 ? 50.333 62.983 98.759 1.00 23.09 187 ASN B C 1
ATOM 2608 O O . ASN B 1 196 ? 49.852 62.101 99.480 1.00 23.02 187 ASN B O 1
ATOM 2613 N N . GLU B 1 197 ? 50.272 64.287 99.059 1.00 23.01 188 GLU B N 1
ATOM 2614 C CA . GLU B 1 197 ? 49.732 64.731 100.339 1.00 22.70 188 GLU B CA 1
ATOM 2615 C C . GLU B 1 197 ? 48.251 64.374 100.467 1.00 22.94 188 GLU B C 1
ATOM 2616 O O . GLU B 1 197 ? 47.805 63.899 101.521 1.00 22.67 188 GLU B O 1
ATOM 2622 N N . VAL B 1 198 ? 47.486 64.536 99.378 1.00 23.01 189 VAL B N 1
ATOM 2623 C CA . VAL B 1 198 ? 46.056 64.253 99.378 1.00 23.03 189 VAL B CA 1
ATOM 2624 C C . VAL B 1 198 ? 45.743 62.787 99.092 1.00 23.32 189 VAL B C 1
ATOM 2625 O O . VAL B 1 198 ? 44.573 62.384 99.182 1.00 23.52 189 VAL B O 1
ATOM 2629 N N . ALA B 1 199 ? 46.767 61.962 98.847 1.00 23.54 190 ALA B N 1
ATOM 2630 C CA . ALA B 1 199 ? 46.628 60.527 98.580 1.00 23.46 190 ALA B CA 1
ATOM 2631 C C . ALA B 1 199 ? 46.013 60.285 97.205 1.00 23.59 190 ALA B C 1
ATOM 2632 O O . ALA B 1 199 ? 45.106 59.465 97.049 1.00 23.55 190 ALA B O 1
ATOM 2634 N N . TYR B 1 200 ? 46.482 61.049 96.220 1.00 23.98 191 TYR B N 1
ATOM 2635 C CA . TYR B 1 200 ? 46.242 60.815 94.806 1.00 24.22 191 TYR B CA 1
ATOM 2636 C C . TYR B 1 200 ? 47.525 60.279 94.186 1.00 24.39 191 TYR B C 1
ATOM 2637 O O . TYR B 1 200 ? 48.627 60.636 94.616 1.00 24.20 191 TYR B O 1
ATOM 2646 N N . ILE B 1 201 ? 47.376 59.431 93.161 1.00 24.49 192 ILE B N 1
ATOM 2647 C CA . ILE B 1 201 ? 48.531 58.813 92.504 1.00 25.10 192 ILE B CA 1
ATOM 2648 C C . ILE B 1 201 ? 49.193 59.817 91.569 1.00 25.53 192 ILE B C 1
ATOM 2649 O O . ILE B 1 201 ? 48.527 60.468 90.759 1.00 25.64 192 ILE B O 1
ATOM 2654 N N . VAL B 1 202 ? 50.508 59.921 91.662 1.00 25.97 193 VAL B N 1
ATOM 2655 C CA . VAL B 1 202 ? 51.252 60.862 90.865 1.00 26.60 193 VAL B CA 1
ATOM 2656 C C . VAL B 1 202 ? 52.255 60.120 90.009 1.00 28.16 193 VAL B C 1
ATOM 2657 O O . VAL B 1 202 ? 52.973 59.262 90.518 1.00 28.72 193 VAL B O 1
ATOM 2661 N N . PRO B 1 203 ? 52.306 60.432 88.695 1.00 28.08 194 PRO B N 1
ATOM 2662 C CA . PRO B 1 203 ? 51.469 61.386 87.945 1.00 26.87 194 PRO B CA 1
ATOM 2663 C C . PRO B 1 203 ? 49.967 61.052 87.960 1.00 25.80 194 PRO B C 1
ATOM 2664 O O . PRO B 1 203 ? 49.186 61.963 88.257 1.00 26.62 194 PRO B O 1
ATOM 2668 N N . GLY B 1 204 ? 49.584 59.794 87.691 1.00 26.13 195 GLY B N 1
ATOM 2669 C CA . GLY B 1 204 ? 48.209 59.361 87.785 1.00 26.06 195 GLY B CA 1
ATOM 2670 C C . GLY B 1 204 ? 47.355 60.057 86.740 1.00 26.18 195 GLY B C 1
ATOM 2671 O O . GLY B 1 204 ? 47.848 60.546 85.714 1.00 25.83 195 GLY B O 1
ATOM 2672 N N . LEU B 1 205 ? 46.046 60.112 87.018 1.00 25.79 196 LEU B N 1
ATOM 2673 C CA . LEU B 1 205 ? 45.076 60.684 86.087 1.00 26.52 196 LEU B CA 1
ATOM 2674 C C . LEU B 1 205 ? 44.203 61.742 86.753 1.00 27.06 196 LEU B C 1
ATOM 2675 O O . LEU B 1 205 ? 43.353 62.343 86.087 1.00 26.93 196 LEU B O 1
ATOM 2680 N N . GLY B 1 206 ? 44.375 61.984 88.055 1.00 28.22 197 GLY B N 1
ATOM 2681 C CA . GLY B 1 206 ? 43.438 62.800 88.828 1.00 28.05 197 GLY B CA 1
ATOM 2682 C C . GLY B 1 206 ? 42.534 61.943 89.696 1.00 28.41 197 GLY B C 1
ATOM 2683 O O . GLY B 1 206 ? 43.011 61.004 90.348 1.00 27.32 197 GLY B O 1
ATOM 2684 N N . ASP B 1 207 ? 41.233 62.249 89.704 1.00 27.14 198 ASP B N 1
ATOM 2685 C CA . ASP B 1 207 ? 40.226 61.466 90.424 1.00 26.96 198 ASP B CA 1
ATOM 2686 C C . ASP B 1 207 ? 39.414 60.729 89.371 1.00 26.14 198 ASP B C 1
ATOM 2687 O O . ASP B 1 207 ? 38.645 61.347 88.635 1.00 25.93 198 ASP B O 1
ATOM 2692 N N . ALA B 1 208 ? 39.639 59.421 89.252 1.00 25.97 199 ALA B N 1
ATOM 2693 C CA . ALA B 1 208 ? 39.043 58.675 88.148 1.00 25.68 199 ALA B CA 1
ATOM 2694 C C . ALA B 1 208 ? 37.532 58.778 88.168 1.00 25.64 199 ALA B C 1
ATOM 2695 O O . ALA B 1 208 ? 36.906 58.867 87.112 1.00 25.31 199 ALA B O 1
ATOM 2697 N N . GLY B 1 209 ? 36.932 58.779 89.357 1.00 26.02 200 GLY B N 1
ATOM 2698 C CA . GLY B 1 209 ? 35.499 58.982 89.446 1.00 26.23 200 GLY B CA 1
ATOM 2699 C C . GLY B 1 209 ? 35.058 60.319 88.881 1.00 25.84 200 GLY B C 1
ATOM 2700 O O . GLY B 1 209 ? 34.087 60.387 88.121 1.00 25.88 200 GLY B O 1
ATOM 2701 N N . ASP B 1 210 ? 35.771 61.395 89.224 1.00 25.44 201 ASP B N 1
ATOM 2702 C CA . ASP B 1 210 ? 35.331 62.731 88.818 1.00 25.26 201 ASP B CA 1
ATOM 2703 C C . ASP B 1 210 ? 35.417 62.941 87.318 1.00 24.94 201 ASP B C 1
ATOM 2704 O O . ASP B 1 210 ? 34.704 63.792 86.778 1.00 25.04 201 ASP B O 1
ATOM 2709 N N . ARG B 1 211 ? 36.276 62.191 86.639 1.00 25.19 202 ARG B N 1
ATOM 2710 C CA . ARG B 1 211 ? 36.491 62.314 85.206 1.00 24.70 202 ARG B CA 1
ATOM 2711 C C . ARG B 1 211 ? 35.607 61.381 84.387 1.00 24.40 202 ARG B C 1
ATOM 2712 O O . ARG B 1 211 ? 35.962 61.060 83.255 1.00 24.57 202 ARG B O 1
ATOM 2720 N N . GLN B 1 212 ? 34.496 60.910 84.948 1.00 25.22 203 GLN B N 1
ATOM 2721 C CA . GLN B 1 212 ? 33.434 60.234 84.212 1.00 25.52 203 GLN B CA 1
ATOM 2722 C C . GLN B 1 212 ? 32.041 60.711 84.586 1.00 25.99 203 GLN B C 1
ATOM 2723 O O . GLN B 1 212 ? 31.163 60.707 83.729 1.00 25.86 203 GLN B O 1
ATOM 2729 N N . PHE B 1 213 ? 31.830 61.190 85.806 1.00 26.34 204 PHE B N 1
ATOM 2730 C CA . PHE B 1 213 ? 30.483 61.515 86.280 1.00 26.43 204 PHE B CA 1
ATOM 2731 C C . PHE B 1 213 ? 30.288 63.018 86.546 1.00 25.96 204 PHE B C 1
ATOM 2732 O O . PHE B 1 213 ? 31.120 63.677 87.172 1.00 25.74 204 PHE B O 1
ATOM 2740 N N . ALA C 1 9 ? -2.867 59.970 91.084 1.00 23.54 0 ALA C N 1
ATOM 2741 C CA . ALA C 1 9 ? -1.473 59.877 90.651 1.00 24.89 0 ALA C CA 1
ATOM 2742 C C . ALA C 1 9 ? -1.161 60.834 89.472 1.00 25.46 0 ALA C C 1
ATOM 2743 O O . ALA C 1 9 ? -1.463 62.035 89.565 1.00 25.44 0 ALA C O 1
ATOM 2745 N N . VAL C 1 10 ? -0.563 60.282 88.403 1.00 24.82 1 VAL C N 1
ATOM 2746 C CA . VAL C 1 10 ? -0.055 60.978 87.197 1.00 25.00 1 VAL C CA 1
ATOM 2747 C C . VAL C 1 10 ? 1.422 61.320 87.451 1.00 26.18 1 VAL C C 1
ATOM 2748 O O . VAL C 1 10 ? 1.913 61.048 88.550 1.00 26.27 1 VAL C O 1
ATOM 2750 N N . GLN C 1 11 ? 2.172 61.824 86.462 1.00 27.90 2 GLN C N 1
ATOM 2751 C CA . GLN C 1 11 ? 1.799 61.912 85.050 1.00 25.33 2 GLN C CA 1
ATOM 2752 C C . GLN C 1 11 ? 2.640 60.915 84.269 1.00 24.75 2 GLN C C 1
ATOM 2753 O O . GLN C 1 11 ? 3.851 61.043 84.187 1.00 24.70 2 GLN C O 1
ATOM 2755 N N . VAL C 1 12 ? 1.977 59.922 83.721 1.00 24.26 3 VAL C N 1
ATOM 2756 C CA . VAL C 1 12 ? 2.596 58.822 82.990 1.00 23.64 3 VAL C CA 1
ATOM 2757 C C . VAL C 1 12 ? 2.656 59.151 81.514 1.00 23.25 3 VAL C C 1
ATOM 2758 O O . VAL C 1 12 ? 1.784 59.838 80.986 1.00 23.14 3 VAL C O 1
ATOM 2762 N N . HIS C 1 13 ? 3.726 58.723 80.858 1.00 23.21 4 HIS C N 1
ATOM 2763 C CA . HIS C 1 13 ? 3.787 58.735 79.408 1.00 22.71 4 HIS C CA 1
ATOM 2764 C C . HIS C 1 13 ? 4.203 57.340 78.980 1.00 22.15 4 HIS C C 1
ATOM 2765 O O . HIS C 1 13 ? 5.257 56.852 79.391 1.00 22.24 4 HIS C O 1
ATOM 2772 N N . VAL C 1 14 ? 3.340 56.673 78.237 1.00 21.97 5 VAL C N 1
ATOM 2773 C CA . VAL C 1 14 ? 3.613 55.334 77.746 1.00 21.58 5 VAL C CA 1
ATOM 2774 C C . VAL C 1 14 ? 4.260 55.475 76.377 1.00 21.14 5 VAL C C 1
ATOM 2775 O O . VAL C 1 14 ? 3.755 56.201 75.520 1.00 21.43 5 VAL C O 1
ATOM 2779 N N . VAL C 1 15 ? 5.438 54.891 76.205 1.00 21.04 6 VAL C N 1
ATOM 2780 C CA . VAL C 1 15 ? 6.088 54.923 74.899 1.00 21.36 6 VAL C CA 1
ATOM 2781 C C . VAL C 1 15 ? 5.537 53.789 74.039 1.00 21.19 6 VAL C C 1
ATOM 2782 O O . VAL C 1 15 ? 6.053 52.665 74.048 1.00 20.98 6 VAL C O 1
ATOM 2786 N N . ASP C 1 16 ? 4.499 54.067 73.264 1.00 21.73 7 ASP C N 1
ATOM 2787 C CA . ASP C 1 16 ? 3.867 53.017 72.479 1.00 22.11 7 ASP C CA 1
ATOM 2788 C C . ASP C 1 16 ? 4.363 52.960 71.028 1.00 21.68 7 ASP C C 1
ATOM 2789 O O . ASP C 1 16 ? 3.623 52.560 70.124 1.00 21.62 7 ASP C O 1
ATOM 2794 N N . HIS C 1 17 ? 5.612 53.277 70.817 1.00 20.81 8 HIS C N 1
ATOM 2795 C CA . HIS C 1 17 ? 6.296 53.363 69.553 1.00 19.73 8 HIS C CA 1
ATOM 2796 C C . HIS C 1 17 ? 6.566 51.964 69.007 1.00 19.15 8 HIS C C 1
ATOM 2797 O O . HIS C 1 17 ? 6.766 51.022 69.773 1.00 19.69 8 HIS C O 1
ATOM 2804 N N . PRO C 1 18 ? 6.538 51.799 67.683 1.00 19.58 9 PRO C N 1
ATOM 2805 C CA . PRO C 1 18 ? 6.763 50.467 67.096 1.00 19.20 9 PRO C CA 1
ATOM 2806 C C . PRO C 1 18 ? 8.029 49.750 67.545 1.00 18.97 9 PRO C C 1
ATOM 2807 O O . PRO C 1 18 ? 7.987 48.576 67.939 1.00 18.73 9 PRO C O 1
ATOM 2811 N N . LEU C 1 19 ? 9.176 50.411 67.422 1.00 19.20 10 LEU C N 1
ATOM 2812 C CA . LEU C 1 19 ? 10.412 49.819 67.906 1.00 18.91 10 LEU C CA 1
ATOM 2813 C C . LEU C 1 19 ? 10.362 49.602 69.412 1.00 18.63 10 LEU C C 1
ATOM 2814 O O . LEU C 1 19 ? 10.793 48.560 69.910 1.00 18.60 10 LEU C O 1
ATOM 2819 N N . ALA C 1 20 ? 9.795 50.551 70.154 1.00 18.49 11 ALA C N 1
ATOM 2820 C CA . ALA C 1 20 ? 9.758 50.374 71.597 1.00 18.75 11 ALA C CA 1
ATOM 2821 C C . ALA C 1 20 ? 9.013 49.098 71.960 1.00 19.13 11 ALA C C 1
ATOM 2822 O O . ALA C 1 20 ? 9.509 48.285 72.754 1.00 18.30 11 ALA C O 1
ATOM 2824 N N . ALA C 1 21 ? 7.874 48.858 71.304 1.00 18.58 12 ALA C N 1
ATOM 2825 C CA . ALA C 1 21 ? 7.074 47.677 71.603 1.00 18.57 12 ALA C CA 1
ATOM 2826 C C . ALA C 1 21 ? 7.804 46.382 71.238 1.00 18.41 12 ALA C C 1
ATOM 2827 O O . ALA C 1 21 ? 7.724 45.389 71.968 1.00 18.25 12 ALA C O 1
ATOM 2829 N N . ALA C 1 22 ? 8.538 46.372 70.131 1.00 18.30 13 ALA C N 1
ATOM 2830 C CA . ALA C 1 22 ? 9.307 45.185 69.788 1.00 18.18 13 ALA C CA 1
ATOM 2831 C C . ALA C 1 22 ? 10.402 44.910 70.818 1.00 18.37 13 ALA C C 1
ATOM 2832 O O . ALA C 1 22 ? 10.667 43.750 71.161 1.00 18.11 13 ALA C O 1
ATOM 2834 N N . ARG C 1 23 ? 11.080 45.959 71.293 1.00 18.50 14 ARG C N 1
ATOM 2835 C CA . ARG C 1 23 ? 12.146 45.759 72.272 1.00 18.32 14 ARG C CA 1
ATOM 2836 C C . ARG C 1 23 ? 11.593 45.269 73.605 1.00 18.35 14 ARG C C 1
ATOM 2837 O O . ARG C 1 23 ? 12.199 44.414 74.258 1.00 18.15 14 ARG C O 1
ATOM 2845 N N . LEU C 1 24 ? 10.442 45.793 74.026 1.00 18.56 15 LEU C N 1
ATOM 2846 C CA . LEU C 1 24 ? 9.790 45.293 75.232 1.00 18.03 15 LEU C CA 1
ATOM 2847 C C . LEU C 1 24 ? 9.439 43.815 75.097 1.00 18.39 15 LEU C C 1
ATOM 2848 O O . LEU C 1 24 ? 9.663 43.016 76.013 1.00 18.58 15 LEU C O 1
ATOM 2853 N N . THR C 1 25 ? 8.870 43.444 73.950 1.00 19.29 16 THR C N 1
ATOM 2854 C CA . THR C 1 25 ? 8.499 42.057 73.689 1.00 18.57 16 THR C CA 1
ATOM 2855 C C . THR C 1 25 ? 9.722 41.144 73.786 1.00 18.19 16 THR C C 1
ATOM 2856 O O . THR C 1 25 ? 9.629 40.025 74.300 1.00 18.44 16 THR C O 1
ATOM 2860 N N . THR C 1 26 ? 10.878 41.603 73.296 1.00 18.05 17 THR C N 1
ATOM 2861 C CA . THR C 1 26 ? 12.102 40.825 73.472 1.00 18.29 17 THR C CA 1
ATOM 2862 C C . THR C 1 26 ? 12.487 40.737 74.942 1.00 18.77 17 THR C C 1
ATOM 2863 O O . THR C 1 26 ? 12.876 39.668 75.431 1.00 18.76 17 THR C O 1
ATOM 2867 N N . LEU C 1 27 ? 12.389 41.861 75.658 1.00 18.33 18 LEU C N 1
ATOM 2868 C CA . LEU C 1 27 ? 12.822 41.902 77.046 1.00 18.74 18 LEU C CA 1
ATOM 2869 C C . LEU C 1 27 ? 11.967 40.989 77.902 1.00 19.17 18 LEU C C 1
ATOM 2870 O O . LEU C 1 27 ? 12.465 40.358 78.839 1.00 19.35 18 LEU C O 1
ATOM 2875 N N . ARG C 1 28 ? 10.685 40.864 77.561 1.00 18.78 19 ARG C N 1
ATOM 2876 C CA . ARG C 1 28 ? 9.814 40.013 78.353 1.00 19.26 19 ARG C CA 1
ATOM 2877 C C . ARG C 1 28 ? 9.988 38.531 78.065 1.00 19.40 19 ARG C C 1
ATOM 2878 O O . ARG C 1 28 ? 9.778 37.729 78.976 1.00 19.74 19 ARG C O 1
ATOM 2886 N N . ASP C 1 29 ? 10.284 38.146 76.823 1.00 19.66 20 ASP C N 1
ATOM 2887 C CA . ASP C 1 29 ? 10.367 36.731 76.482 1.00 20.08 20 ASP C CA 1
ATOM 2888 C C . ASP C 1 29 ? 11.373 36.030 77.393 1.00 20.32 20 ASP C C 1
ATOM 2889 O O . ASP C 1 29 ? 12.471 36.538 77.645 1.00 19.97 20 ASP C O 1
ATOM 2894 N N . GLU C 1 30 ? 10.983 34.873 77.921 1.00 20.22 21 GLU C N 1
ATOM 2895 C CA . GLU C 1 30 ? 11.913 34.140 78.762 1.00 20.39 21 GLU C CA 1
ATOM 2896 C C . GLU C 1 30 ? 12.960 33.402 77.949 1.00 20.59 21 GLU C C 1
ATOM 2897 O O . GLU C 1 30 ? 14.047 33.139 78.475 1.00 20.51 21 GLU C O 1
ATOM 2903 N N . ARG C 1 31 ? 12.667 33.142 76.671 1.00 21.27 22 ARG C N 1
ATOM 2904 C CA . ARG C 1 31 ? 13.571 32.439 75.763 1.00 21.02 22 ARG C CA 1
ATOM 2905 C C . ARG C 1 31 ? 14.830 33.237 75.458 1.00 20.72 22 ARG C C 1
ATOM 2906 O O . ARG C 1 31 ? 15.846 32.644 75.071 1.00 21.00 22 ARG C O 1
ATOM 2914 N N . THR C 1 32 ? 14.782 34.558 75.633 1.00 21.02 23 THR C N 1
ATOM 2915 C CA . THR C 1 32 ? 15.881 35.443 75.264 1.00 21.11 23 THR C CA 1
ATOM 2916 C C . THR C 1 32 ? 17.046 35.356 76.247 1.00 21.81 23 THR C C 1
ATOM 2917 O O . THR C 1 32 ? 16.869 35.524 77.467 1.00 21.27 23 THR C O 1
ATOM 2921 N N . ASP C 1 33 ? 18.244 35.138 75.691 1.00 22.54 24 ASP C N 1
ATOM 2922 C CA . ASP C 1 33 ? 19.475 35.121 76.474 1.00 23.13 24 ASP C CA 1
ATOM 2923 C C . ASP C 1 33 ? 19.795 36.506 77.045 1.00 22.77 24 ASP C C 1
ATOM 2924 O O . ASP C 1 33 ? 19.548 37.543 76.410 1.00 22.51 24 ASP C O 1
ATOM 2929 N N . ASN C 1 34 ? 20.472 36.507 78.201 1.00 22.75 25 ASN C N 1
ATOM 2930 C CA . ASN C 1 34 ? 20.719 37.748 78.915 1.00 22.62 25 ASN C CA 1
ATOM 2931 C C . ASN C 1 34 ? 21.624 38.685 78.147 1.00 21.87 25 ASN C C 1
ATOM 2932 O O . ASN C 1 34 ? 21.555 39.892 78.369 1.00 22.18 25 ASN C O 1
ATOM 2937 N N . ALA C 1 35 ? 22.416 38.191 77.205 1.00 22.49 26 ALA C N 1
ATOM 2938 C CA . ALA C 1 35 ? 23.106 39.120 76.327 1.00 21.94 26 ALA C CA 1
ATOM 2939 C C . ALA C 1 35 ? 22.108 39.869 75.452 1.00 21.28 26 ALA C C 1
ATOM 2940 O O . ALA C 1 35 ? 22.143 41.105 75.366 1.00 20.69 26 ALA C O 1
ATOM 2942 N N . GLY C 1 36 ? 21.195 39.131 74.811 1.00 21.49 27 GLY C N 1
ATOM 2943 C CA . GLY C 1 36 ? 20.101 39.761 74.099 1.00 20.48 27 GLY C CA 1
ATOM 2944 C C . GLY C 1 36 ? 19.184 40.537 75.022 1.00 20.49 27 GLY C C 1
ATOM 2945 O O . GLY C 1 36 ? 18.573 41.524 74.608 1.00 19.91 27 GLY C O 1
ATOM 2946 N N . PHE C 1 37 ? 19.086 40.121 76.289 1.00 20.90 28 PHE C N 1
ATOM 2947 C CA . PHE C 1 37 ? 18.321 40.910 77.257 1.00 20.83 28 PHE C CA 1
ATOM 2948 C C . PHE C 1 37 ? 18.954 42.275 77.527 1.00 19.82 28 PHE C C 1
ATOM 2949 O O . PHE C 1 37 ? 18.252 43.284 77.617 1.00 19.53 28 PHE C O 1
ATOM 2957 N N . ARG C 1 38 ? 20.266 42.324 77.719 1.00 20.47 29 ARG C N 1
ATOM 2958 C CA . ARG C 1 38 ? 20.905 43.609 77.949 1.00 20.63 29 ARG C CA 1
ATOM 2959 C C . ARG C 1 38 ? 20.903 44.475 76.688 1.00 20.44 29 ARG C C 1
ATOM 2960 O O . ARG C 1 38 ? 20.753 45.708 76.764 1.00 19.52 29 ARG C O 1
ATOM 2968 N N . ALA C 1 39 ? 21.077 43.849 75.513 1.00 19.70 30 ALA C N 1
ATOM 2969 C CA . ALA C 1 39 ? 21.085 44.629 74.283 1.00 19.41 30 ALA C CA 1
ATOM 2970 C C . ALA C 1 39 ? 19.721 45.242 74.016 1.00 19.51 30 ALA C C 1
ATOM 2971 O O . ALA C 1 39 ? 19.620 46.452 73.795 1.00 19.42 30 ALA C O 1
ATOM 2973 N N . ALA C 1 40 ? 18.653 44.449 74.130 1.00 19.35 31 ALA C N 1
ATOM 2974 C CA . ALA C 1 40 ? 17.323 45.003 73.931 1.00 19.01 31 ALA C CA 1
ATOM 2975 C C . ALA C 1 40 ? 16.972 46.008 75.018 1.00 19.24 31 ALA C C 1
ATOM 2976 O O . ALA C 1 40 ? 16.235 46.960 74.756 1.00 19.27 31 ALA C O 1
ATOM 2978 N N . LEU C 1 41 ? 17.468 45.813 76.236 1.00 19.35 32 LEU C N 1
ATOM 2979 C CA . LEU C 1 41 ? 17.298 46.843 77.243 1.00 19.26 32 LEU C CA 1
ATOM 2980 C C . LEU C 1 41 ? 17.996 48.108 76.802 1.00 19.50 32 LEU C C 1
ATOM 2981 O O . LEU C 1 41 ? 17.371 49.163 76.677 1.00 19.77 32 LEU C O 1
ATOM 2986 N N . ARG C 1 42 ? 19.301 48.000 76.539 1.00 20.44 33 ARG C N 1
ATOM 2987 C CA . ARG C 1 42 ? 20.116 49.128 76.092 1.00 20.26 33 ARG C CA 1
ATOM 2988 C C . ARG C 1 42 ? 19.390 49.931 75.026 1.00 20.02 33 ARG C C 1
ATOM 2989 O O . ARG C 1 42 ? 19.100 51.114 75.218 1.00 19.95 33 ARG C O 1
ATOM 2997 N N . GLU C 1 43 ? 19.016 49.268 73.927 1.00 19.60 34 GLU C N 1
ATOM 2998 C CA . GLU C 1 43 ? 18.318 49.925 72.828 1.00 19.50 34 GLU C CA 1
ATOM 2999 C C . GLU C 1 43 ? 17.008 50.559 73.281 1.00 19.64 34 GLU C C 1
ATOM 3000 O O . GLU C 1 43 ? 16.748 51.737 73.001 1.00 19.69 34 GLU C O 1
ATOM 3006 N N . LEU C 1 44 ? 16.208 49.825 74.044 1.00 19.63 35 LEU C N 1
ATOM 3007 C CA . LEU C 1 44 ? 14.933 50.355 74.513 1.00 19.48 35 LEU C CA 1
ATOM 3008 C C . LEU C 1 44 ? 15.098 51.583 75.405 1.00 19.39 35 LEU C C 1
ATOM 3009 O O . LEU C 1 44 ? 14.137 52.328 75.611 1.00 19.41 35 LEU C O 1
ATOM 3014 N N . THR C 1 45 ? 16.272 51.797 75.977 1.00 19.12 36 THR C N 1
ATOM 3015 C CA . THR C 1 45 ? 16.430 52.959 76.837 1.00 20.08 36 THR C CA 1
ATOM 3016 C C . THR C 1 45 ? 16.414 54.257 76.038 1.00 19.63 36 THR C C 1
ATOM 3017 O O . THR C 1 45 ? 15.738 55.222 76.435 1.00 19.39 36 THR C O 1
ATOM 3021 N N . LEU C 1 46 ? 17.192 54.314 74.939 1.00 19.42 37 LEU C N 1
ATOM 3022 C CA . LEU C 1 46 ? 17.293 55.558 74.178 1.00 19.67 37 LEU C CA 1
ATOM 3023 C C . LEU C 1 46 ? 15.909 56.056 73.777 1.00 19.70 37 LEU C C 1
ATOM 3024 O O . LEU C 1 46 ? 15.603 57.249 73.912 1.00 19.48 37 LEU C O 1
ATOM 3029 N N . LEU C 1 47 ? 15.037 55.140 73.368 1.00 19.13 38 LEU C N 1
ATOM 3030 C CA . LEU C 1 47 ? 13.676 55.515 73.025 1.00 19.18 38 LEU C CA 1
ATOM 3031 C C . LEU C 1 47 ? 13.036 56.273 74.174 1.00 19.25 38 LEU C C 1
ATOM 3032 O O . LEU C 1 47 ? 12.418 57.320 73.970 1.00 19.62 38 LEU C O 1
ATOM 3037 N N . LEU C 1 48 ? 13.206 55.776 75.396 1.00 19.43 39 LEU C N 1
ATOM 3038 C CA . LEU C 1 48 ? 12.666 56.489 76.537 1.00 19.47 39 LEU C CA 1
ATOM 3039 C C . LEU C 1 48 ? 13.356 57.822 76.695 1.00 19.70 39 LEU C C 1
ATOM 3040 O O . LEU C 1 48 ? 12.708 58.838 76.970 1.00 19.62 39 LEU C O 1
ATOM 3045 N N . ILE C 1 49 ? 14.676 57.836 76.512 1.00 19.77 40 ILE C N 1
ATOM 3046 C CA . ILE C 1 49 ? 15.423 59.081 76.606 1.00 19.42 40 ILE C CA 1
ATOM 3047 C C . ILE C 1 49 ? 14.896 60.071 75.587 1.00 19.63 40 ILE C C 1
ATOM 3048 O O . ILE C 1 49 ? 14.537 61.208 75.915 1.00 19.57 40 ILE C O 1
ATOM 3053 N N . TYR C 1 50 ? 14.787 59.618 74.341 1.00 19.94 41 TYR C N 1
ATOM 3054 C CA . TYR C 1 50 ? 14.342 60.470 73.253 1.00 19.18 41 TYR C CA 1
ATOM 3055 C C . TYR C 1 50 ? 13.004 61.105 73.562 1.00 19.09 41 TYR C C 1
ATOM 3056 O O . TYR C 1 50 ? 12.802 62.297 73.316 1.00 19.47 41 TYR C O 1
ATOM 3065 N N . GLU C 1 51 ? 12.073 60.323 74.094 1.00 19.36 42 GLU C N 1
ATOM 3066 C CA . GLU C 1 51 ? 10.772 60.876 74.435 1.00 19.90 42 GLU C CA 1
ATOM 3067 C C . GLU C 1 51 ? 10.870 61.846 75.611 1.00 19.97 42 GLU C C 1
ATOM 3068 O O . GLU C 1 51 ? 10.278 62.931 75.576 1.00 19.68 42 GLU C O 1
ATOM 3074 N N . ALA C 1 52 ? 11.698 61.526 76.610 1.00 19.67 43 ALA C N 1
ATOM 3075 C CA . ALA C 1 52 ? 11.756 62.332 77.825 1.00 19.77 43 ALA C CA 1
ATOM 3076 C C . ALA C 1 52 ? 12.529 63.617 77.626 1.00 19.56 43 ALA C C 1
ATOM 3077 O O . ALA C 1 52 ? 12.444 64.528 78.462 1.00 19.52 43 ALA C O 1
ATOM 3079 N N . THR C 1 53 ? 13.329 63.679 76.571 1.00 19.98 44 THR C N 1
ATOM 3080 C CA . THR C 1 53 ? 14.129 64.844 76.231 1.00 19.56 44 THR C CA 1
ATOM 3081 C C . THR C 1 53 ? 13.588 65.590 75.016 1.00 19.37 44 THR C C 1
ATOM 3082 O O . THR C 1 53 ? 14.371 66.096 74.207 1.00 19.10 44 THR C O 1
ATOM 3086 N N . ARG C 1 54 ? 12.262 65.636 74.848 1.00 19.40 45 ARG C N 1
ATOM 3087 C CA . ARG C 1 54 ? 11.713 66.379 73.717 1.00 19.64 45 ARG C CA 1
ATOM 3088 C C . ARG C 1 54 ? 11.487 67.839 74.057 1.00 19.83 45 ARG C C 1
ATOM 3089 O O . ARG C 1 54 ? 11.775 68.713 73.230 1.00 19.69 45 ARG C O 1
ATOM 3097 N N . ASP C 1 55 ? 11.000 68.122 75.259 1.00 19.67 46 ASP C N 1
ATOM 3098 C CA . ASP C 1 55 ? 10.827 69.506 75.707 1.00 20.00 46 ASP C CA 1
ATOM 3099 C C . ASP C 1 55 ? 12.010 69.951 76.560 1.00 19.92 46 ASP C C 1
ATOM 3100 O O . ASP C 1 55 ? 11.835 70.502 77.642 1.00 19.94 46 ASP C O 1
ATOM 3105 N N . ALA C 1 56 ? 13.259 69.711 76.071 1.00 19.97 47 ALA C N 1
ATOM 3106 C CA . ALA C 1 56 ? 14.510 70.197 76.638 1.00 20.12 47 ALA C CA 1
ATOM 3107 C C . ALA C 1 56 ? 14.875 71.568 76.079 1.00 20.20 47 ALA C C 1
ATOM 3108 O O . ALA C 1 56 ? 14.404 71.945 75.009 1.00 20.35 47 ALA C O 1
ATOM 3110 N N . PRO C 1 57 ? 15.717 72.351 76.767 1.00 20.25 48 PRO C N 1
ATOM 3111 C CA . PRO C 1 57 ? 16.079 73.678 76.244 1.00 20.84 48 PRO C CA 1
ATOM 3112 C C . PRO C 1 57 ? 17.150 73.672 75.156 1.00 20.77 48 PRO C C 1
ATOM 3113 O O . PRO C 1 57 ? 17.564 72.616 74.674 1.00 20.61 48 PRO C O 1
ATOM 3117 N N . CYS C 1 58 ? 17.606 74.857 74.762 1.00 21.24 49 CYS C N 1
ATOM 3118 C CA . CYS C 1 58 ? 18.727 75.000 73.841 1.00 21.41 49 CYS C CA 1
ATOM 3119 C C . CYS C 1 58 ? 19.299 76.403 74.036 1.00 21.77 49 CYS C C 1
ATOM 3120 O O . CYS C 1 58 ? 18.647 77.274 74.621 1.00 21.98 49 CYS C O 1
ATOM 3123 N N . GLU C 1 59 ? 20.520 76.624 73.531 1.00 21.64 50 GLU C N 1
ATOM 3124 C CA . GLU C 1 59 ? 21.255 77.866 73.816 1.00 21.91 50 GLU C CA 1
ATOM 3125 C C . GLU C 1 59 ? 20.892 79.068 72.901 1.00 21.86 50 GLU C C 1
ATOM 3126 O O . GLU C 1 59 ? 20.143 79.948 73.348 1.00 26.31 50 GLU C O 1
ATOM 3132 N N . PRO C 1 60 ? 21.374 79.151 71.635 1.00 21.90 51 PRO C N 1
ATOM 3133 C CA . PRO C 1 60 ? 22.261 78.625 70.568 1.00 21.20 51 PRO C CA 1
ATOM 3134 C C . PRO C 1 60 ? 23.766 78.939 70.723 1.00 20.87 51 PRO C C 1
ATOM 3135 O O . PRO C 1 60 ? 24.121 79.815 71.517 1.00 21.00 51 PRO C O 1
ATOM 3139 N N . VAL C 1 61 ? 24.629 78.262 69.960 1.00 20.23 52 VAL C N 1
ATOM 3140 C CA . VAL C 1 61 ? 26.083 78.355 70.134 1.00 19.23 52 VAL C CA 1
ATOM 3141 C C . VAL C 1 61 ? 26.811 78.688 68.835 1.00 18.64 52 VAL C C 1
ATOM 3142 O O . VAL C 1 61 ? 26.433 78.187 67.769 1.00 18.73 52 VAL C O 1
ATOM 3146 N N . PRO C 1 62 ? 27.806 79.580 68.864 1.00 18.88 53 PRO C N 1
ATOM 3147 C CA . PRO C 1 62 ? 28.623 79.841 67.667 1.00 18.38 53 PRO C CA 1
ATOM 3148 C C . PRO C 1 62 ? 29.677 78.761 67.464 1.00 18.06 53 PRO C C 1
ATOM 3149 O O . PRO C 1 62 ? 30.435 78.440 68.382 1.00 18.12 53 PRO C O 1
ATOM 3153 N N . ILE C 1 63 ? 29.726 78.196 66.255 1.00 18.30 54 ILE C N 1
ATOM 3154 C CA . ILE C 1 63 ? 30.748 77.219 65.884 1.00 18.15 54 ILE C CA 1
ATOM 3155 C C . ILE C 1 63 ? 31.185 77.491 64.446 1.00 18.54 54 ILE C C 1
ATOM 3156 O O . ILE C 1 63 ? 30.539 78.231 63.696 1.00 18.27 54 ILE C O 1
ATOM 3161 N N . ARG C 1 64 ? 32.262 76.814 64.042 1.00 18.71 55 ARG C N 1
ATOM 3162 C CA . ARG C 1 64 ? 32.819 76.961 62.704 1.00 18.82 55 ARG C CA 1
ATOM 3163 C C . ARG C 1 64 ? 33.000 75.598 62.067 1.00 19.01 55 ARG C C 1
ATOM 3164 O O . ARG C 1 64 ? 33.598 74.696 62.670 1.00 18.48 55 ARG C O 1
ATOM 3172 N N . THR C 1 65 ? 32.474 75.474 60.843 1.00 19.21 56 THR C N 1
ATOM 3173 C CA . THR C 1 65 ? 32.633 74.346 59.949 1.00 19.13 56 THR C CA 1
ATOM 3174 C C . THR C 1 65 ? 33.974 74.451 59.258 1.00 18.88 56 THR C C 1
ATOM 3175 O O . THR C 1 65 ? 34.530 75.547 59.134 1.00 19.34 56 THR C O 1
ATOM 3179 N N . PRO C 1 66 ? 34.484 73.345 58.716 1.00 21.60 57 PRO C N 1
ATOM 3180 C CA . PRO C 1 66 ? 35.587 73.466 57.753 1.00 19.56 57 PRO C CA 1
ATOM 3181 C C . PRO C 1 66 ? 35.277 74.402 56.599 1.00 19.92 57 PRO C C 1
ATOM 3182 O O . PRO C 1 66 ? 36.224 74.811 55.928 1.00 20.11 57 PRO C O 1
ATOM 3186 N N . LEU C 1 67 ? 34.012 74.813 56.388 1.00 19.62 58 LEU C N 1
ATOM 3187 C CA . LEU C 1 67 ? 33.690 75.674 55.254 1.00 19.98 58 LEU C CA 1
ATOM 3188 C C . LEU C 1 67 ? 32.999 76.998 55.566 1.00 19.66 58 LEU C C 1
ATOM 3189 O O . LEU C 1 67 ? 33.111 77.910 54.744 1.00 19.46 58 LEU C O 1
ATOM 3194 N N . ALA C 1 68 ? 32.273 77.143 56.680 1.00 19.57 59 ALA C N 1
ATOM 3195 C CA . ALA C 1 68 ? 31.638 78.436 56.940 1.00 19.14 59 ALA C CA 1
ATOM 3196 C C . ALA C 1 68 ? 31.245 78.593 58.400 1.00 18.73 59 ALA C C 1
ATOM 3197 O O . ALA C 1 68 ? 31.102 77.619 59.132 1.00 19.26 59 ALA C O 1
ATOM 3199 N N . GLU C 1 69 ? 30.985 79.836 58.793 1.00 18.84 60 GLU C N 1
ATOM 3200 C CA . GLU C 1 69 ? 30.591 80.111 60.167 1.00 19.00 60 GLU C CA 1
ATOM 3201 C C . GLU C 1 69 ? 29.079 80.000 60.293 1.00 19.04 60 GLU C C 1
ATOM 3202 O O . GLU C 1 69 ? 28.338 80.570 59.491 1.00 19.23 60 GLU C O 1
ATOM 3208 N N . THR C 1 70 ? 28.635 79.349 61.373 1.00 19.12 61 THR C N 1
ATOM 3209 C CA . THR C 1 70 ? 27.245 78.969 61.576 1.00 18.45 61 THR C CA 1
ATOM 3210 C C . THR C 1 70 ? 26.973 78.899 63.066 1.00 18.63 61 THR C C 1
ATOM 3211 O O . THR C 1 70 ? 27.860 79.095 63.903 1.00 18.34 61 THR C O 1
ATOM 3215 N N . VAL C 1 71 ? 25.725 78.602 63.383 1.00 19.11 62 VAL C N 1
ATOM 3216 C CA . VAL C 1 71 ? 25.253 78.467 64.744 1.00 18.91 62 VAL C CA 1
ATOM 3217 C C . VAL C 1 71 ? 24.464 77.172 64.886 1.00 18.48 62 VAL C C 1
ATOM 3218 O O . VAL C 1 71 ? 23.647 76.825 64.029 1.00 18.84 62 VAL C O 1
ATOM 3222 N N . GLY C 1 72 ? 24.728 76.448 65.962 1.00 18.77 63 GLY C N 1
ATOM 3223 C CA . GLY C 1 72 ? 23.878 75.327 66.285 1.00 19.02 63 GLY C CA 1
ATOM 3224 C C . GLY C 1 72 ? 23.250 75.510 67.647 1.00 19.46 63 GLY C C 1
ATOM 3225 O O . GLY C 1 72 ? 23.235 76.612 68.226 1.00 19.57 63 GLY C O 1
ATOM 3226 N N . SER C 1 73 ? 22.701 74.418 68.152 1.00 19.36 64 SER C N 1
ATOM 3227 C CA . SER C 1 73 ? 22.172 74.377 69.493 1.00 19.79 64 SER C CA 1
ATOM 3228 C C . SER C 1 73 ? 22.835 73.234 70.233 1.00 19.63 64 SER C C 1
ATOM 3229 O O . SER C 1 73 ? 23.284 72.250 69.633 1.00 18.91 64 SER C O 1
ATOM 3232 N N . ARG C 1 74 ? 22.891 73.402 71.544 1.00 20.34 65 ARG C N 1
ATOM 3233 C CA . ARG C 1 74 ? 23.186 72.374 72.523 1.00 20.45 65 ARG C CA 1
ATOM 3234 C C . ARG C 1 74 ? 22.097 72.403 73.581 1.00 20.74 65 ARG C C 1
ATOM 3235 O O . ARG C 1 74 ? 21.107 73.129 73.467 1.00 20.74 65 ARG C O 1
ATOM 3243 N N . LEU C 1 75 ? 22.284 71.612 74.622 1.00 20.71 66 LEU C N 1
ATOM 3244 C CA . LEU C 1 75 ? 21.376 71.666 75.749 1.00 20.79 66 LEU C CA 1
ATOM 3245 C C . LEU C 1 75 ? 21.945 72.607 76.789 1.00 20.96 66 LEU C C 1
ATOM 3246 O O . LEU C 1 75 ? 23.137 72.559 77.105 1.00 21.00 66 LEU C O 1
ATOM 3251 N N . THR C 1 76 ? 21.067 73.425 77.363 1.00 21.22 67 THR C N 1
ATOM 3252 C CA . THR C 1 76 ? 21.495 74.395 78.364 1.00 20.93 67 THR C CA 1
ATOM 3253 C C . THR C 1 76 ? 21.665 73.723 79.710 1.00 21.52 67 THR C C 1
ATOM 3254 O O . THR C 1 76 ? 22.691 73.908 80.375 1.00 21.86 67 THR C O 1
ATOM 3258 N N . LYS C 1 77 ? 20.699 72.894 80.088 1.00 21.93 68 LYS C N 1
ATOM 3259 C CA . LYS C 1 77 ? 20.706 72.199 81.370 1.00 22.48 68 LYS C CA 1
ATOM 3260 C C . LYS C 1 77 ? 20.573 70.701 81.131 1.00 22.39 68 LYS C C 1
ATOM 3261 O O . LYS C 1 77 ? 19.466 70.152 81.193 1.00 22.40 68 LYS C O 1
ATOM 3267 N N . PRO C 1 78 ? 21.679 69.999 80.888 1.00 22.17 69 PRO C N 1
ATOM 3268 C CA . PRO C 1 78 ? 21.603 68.548 80.713 1.00 22.29 69 PRO C CA 1
ATOM 3269 C C . PRO C 1 78 ? 21.438 67.847 82.051 1.00 22.60 69 PRO C C 1
ATOM 3270 O O . PRO C 1 78 ? 22.089 68.204 83.047 1.00 22.46 69 PRO C O 1
ATOM 3274 N N . PRO C 1 79 ? 20.616 66.802 82.098 1.00 22.57 70 PRO C N 1
ATOM 3275 C CA . PRO C 1 79 ? 20.138 66.278 83.382 1.00 23.59 70 PRO C CA 1
ATOM 3276 C C . PRO C 1 79 ? 21.162 65.465 84.162 1.00 23.58 70 PRO C C 1
ATOM 3277 O O . PRO C 1 79 ? 22.050 64.820 83.601 1.00 23.54 70 PRO C O 1
ATOM 3281 N N . LEU C 1 80 ? 21.029 65.506 85.486 1.00 23.93 71 LEU C N 1
ATOM 3282 C CA . LEU C 1 80 ? 21.775 64.567 86.317 1.00 24.35 71 LEU C CA 1
ATOM 3283 C C . LEU C 1 80 ? 21.152 63.184 86.197 1.00 24.40 71 LEU C C 1
ATOM 3284 O O . LEU C 1 80 ? 20.027 62.959 86.648 1.00 24.69 71 LEU C O 1
ATOM 3289 N N . LEU C 1 81 ? 21.895 62.239 85.641 1.00 24.60 72 LEU C N 1
ATOM 3290 C CA . LEU C 1 81 ? 21.428 60.864 85.578 1.00 25.05 72 LEU C CA 1
ATOM 3291 C C . LEU C 1 81 ? 21.610 60.193 86.926 1.00 25.75 72 LEU C C 1
ATOM 3292 O O . LEU C 1 81 ? 22.630 60.377 87.589 1.00 25.90 72 LEU C O 1
ATOM 3297 N N . VAL C 1 82 ? 20.597 59.444 87.347 1.00 26.05 73 VAL C N 1
ATOM 3298 C CA . VAL C 1 82 ? 20.657 58.677 88.594 1.00 26.95 73 VAL C CA 1
ATOM 3299 C C . VAL C 1 82 ? 20.171 57.250 88.368 1.00 27.11 73 VAL C C 1
ATOM 3300 O O . VAL C 1 82 ? 18.985 56.971 88.585 1.00 26.88 73 VAL C O 1
ATOM 3304 N N . PRO C 1 83 ? 21.034 56.317 87.962 1.00 27.60 74 PRO C N 1
ATOM 3305 C CA . PRO C 1 83 ? 20.606 54.914 87.826 1.00 27.77 74 PRO C CA 1
ATOM 3306 C C . PRO C 1 83 ? 20.345 54.260 89.174 1.00 28.38 74 PRO C C 1
ATOM 3307 O O . PRO C 1 83 ? 21.152 54.372 90.098 1.00 29.41 74 PRO C O 1
ATOM 3311 N N . VAL C 1 84 ? 19.219 53.559 89.280 1.00 28.10 75 VAL C N 1
ATOM 3312 C CA . VAL C 1 84 ? 18.923 52.775 90.476 1.00 28.17 75 VAL C CA 1
ATOM 3313 C C . VAL C 1 84 ? 19.489 51.368 90.287 1.00 28.52 75 VAL C C 1
ATOM 3314 O O . VAL C 1 84 ? 18.990 50.579 89.474 1.00 28.06 75 VAL C O 1
ATOM 3318 N N . LEU C 1 85 ? 20.541 51.071 91.050 1.00 30.22 76 LEU C N 1
ATOM 3319 C CA . LEU C 1 85 ? 21.184 49.780 91.070 1.00 30.34 76 LEU C CA 1
ATOM 3320 C C . LEU C 1 85 ? 20.621 48.904 92.175 1.00 31.62 76 LEU C C 1
ATOM 3321 O O . LEU C 1 85 ? 19.956 49.400 93.082 1.00 32.59 76 LEU C O 1
ATOM 3326 N N . ARG C 1 86 ? 20.809 47.583 92.106 1.00 30.88 77 ARG C N 1
ATOM 3327 C CA . ARG C 1 86 ? 21.555 46.826 91.074 1.00 29.52 77 ARG C CA 1
ATOM 3328 C C . ARG C 1 86 ? 21.020 46.860 89.635 1.00 29.04 77 ARG C C 1
ATOM 3329 O O . ARG C 1 86 ? 21.776 46.653 88.695 1.00 28.74 77 ARG C O 1
ATOM 3337 N N . ALA C 1 87 ? 19.728 47.122 89.466 1.00 28.77 78 ALA C N 1
ATOM 3338 C CA . ALA C 1 87 ? 19.094 46.843 88.181 1.00 27.85 78 ALA C CA 1
ATOM 3339 C C . ALA C 1 87 ? 19.549 47.804 87.075 1.00 27.52 78 ALA C C 1
ATOM 3340 O O . ALA C 1 87 ? 19.813 47.373 85.947 1.00 27.19 78 ALA C O 1
ATOM 3342 N N . GLY C 1 88 ? 19.660 49.100 87.378 1.00 27.89 79 GLY C N 1
ATOM 3343 C CA . GLY C 1 88 ? 19.745 50.122 86.344 1.00 27.35 79 GLY C CA 1
ATOM 3344 C C . GLY C 1 88 ? 21.065 50.606 85.764 1.00 27.05 79 GLY C C 1
ATOM 3345 O O . GLY C 1 88 ? 21.169 51.758 85.335 1.00 26.87 79 GLY C O 1
ATOM 3346 N N . LEU C 1 89 ? 22.065 49.748 85.682 1.00 26.94 80 LEU C N 1
ATOM 3347 C CA . LEU C 1 89 ? 23.284 50.127 84.992 1.00 26.71 80 LEU C CA 1
ATOM 3348 C C . LEU C 1 89 ? 23.325 49.583 83.562 1.00 26.23 80 LEU C C 1
ATOM 3349 O O . LEU C 1 89 ? 24.038 50.142 82.717 1.00 26.59 80 LEU C O 1
ATOM 3354 N N . GLY C 1 90 ? 22.544 48.540 83.258 1.00 25.65 81 GLY C N 1
ATOM 3355 C CA . GLY C 1 90 ? 22.287 48.204 81.867 1.00 24.96 81 GLY C CA 1
ATOM 3356 C C . GLY C 1 90 ? 21.579 49.303 81.106 1.00 24.55 81 GLY C C 1
ATOM 3357 O O . GLY C 1 90 ? 21.525 49.258 79.869 1.00 23.19 81 GLY C O 1
ATOM 3358 N N . MET C 1 91 ? 21.037 50.281 81.826 1.00 24.75 82 MET C N 1
ATOM 3359 C CA . MET C 1 91 ? 20.340 51.409 81.248 1.00 24.28 82 MET C CA 1
ATOM 3360 C C . MET C 1 91 ? 21.272 52.583 81.014 1.00 24.82 82 MET C C 1
ATOM 3361 O O . MET C 1 91 ? 21.089 53.312 80.037 1.00 24.21 82 MET C O 1
ATOM 3366 N N . VAL C 1 92 ? 22.327 52.739 81.812 1.00 25.82 83 VAL C N 1
ATOM 3367 C CA . VAL C 1 92 ? 22.927 54.062 81.885 1.00 26.34 83 VAL C CA 1
ATOM 3368 C C . VAL C 1 92 ? 24.079 54.206 80.897 1.00 26.25 83 VAL C C 1
ATOM 3369 O O . VAL C 1 92 ? 24.274 55.278 80.321 1.00 25.93 83 VAL C O 1
ATOM 3373 N N . ASP C 1 93 ? 24.788 53.113 80.606 1.00 26.69 84 ASP C N 1
ATOM 3374 C CA . ASP C 1 93 ? 25.970 53.238 79.757 1.00 27.01 84 ASP C CA 1
ATOM 3375 C C . ASP C 1 93 ? 25.627 53.568 78.315 1.00 25.95 84 ASP C C 1
ATOM 3376 O O . ASP C 1 93 ? 26.534 53.937 77.562 1.00 25.12 84 ASP C O 1
ATOM 3381 N N . GLU C 1 94 ? 24.346 53.502 77.931 1.00 25.26 85 GLU C N 1
ATOM 3382 C CA . GLU C 1 94 ? 23.926 53.961 76.622 1.00 24.36 85 GLU C CA 1
ATOM 3383 C C . GLU C 1 94 ? 23.135 55.247 76.673 1.00 23.86 85 GLU C C 1
ATOM 3384 O O . GLU C 1 94 ? 23.256 56.053 75.751 1.00 24.02 85 GLU C O 1
ATOM 3390 N N . ALA C 1 95 ? 22.462 55.536 77.775 1.00 24.10 86 ALA C N 1
ATOM 3391 C CA . ALA C 1 95 ? 21.970 56.893 77.934 1.00 23.95 86 ALA C CA 1
ATOM 3392 C C . ALA C 1 95 ? 23.122 57.892 77.809 1.00 23.77 86 ALA C C 1
ATOM 3393 O O . ALA C 1 95 ? 23.010 58.886 77.082 1.00 22.87 86 ALA C O 1
ATOM 3395 N N . HIS C 1 96 ? 24.266 57.593 78.447 1.00 24.40 87 HIS C N 1
ATOM 3396 C CA . HIS C 1 96 ? 25.501 58.341 78.233 1.00 23.96 87 HIS C CA 1
ATOM 3397 C C . HIS C 1 96 ? 25.665 58.772 76.799 1.00 23.24 87 HIS C C 1
ATOM 3398 O O . HIS C 1 96 ? 25.831 59.961 76.512 1.00 22.79 87 HIS C O 1
ATOM 3405 N N . ALA C 1 97 ? 25.570 57.809 75.880 1.00 23.47 88 ALA C N 1
ATOM 3406 C CA . ALA C 1 97 ? 25.715 58.117 74.463 1.00 22.71 88 ALA C CA 1
ATOM 3407 C C . ALA C 1 97 ? 24.699 59.166 74.018 1.00 22.18 88 ALA C C 1
ATOM 3408 O O . ALA C 1 97 ? 25.073 60.207 73.463 1.00 21.69 88 ALA C O 1
ATOM 3410 N N . ALA C 1 98 ? 23.418 58.950 74.314 1.00 21.87 89 ALA C N 1
ATOM 3411 C CA . ALA C 1 98 ? 22.416 59.903 73.853 1.00 21.78 89 ALA C CA 1
ATOM 3412 C C . ALA C 1 98 ? 22.700 61.306 74.391 1.00 21.67 89 ALA C C 1
ATOM 3413 O O . ALA C 1 98 ? 22.539 62.300 73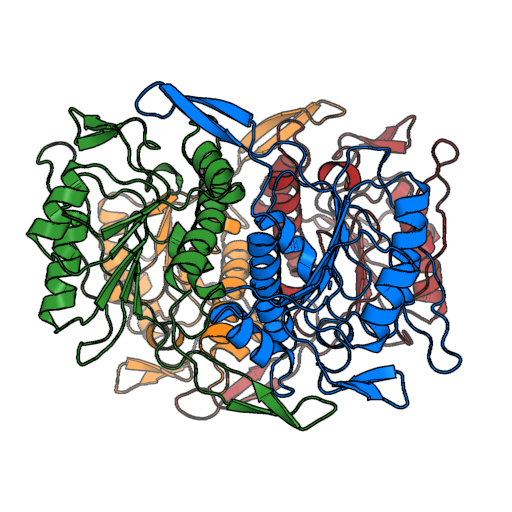.675 1.00 20.92 89 ALA C O 1
ATOM 3415 N N . LEU C 1 99 ? 23.116 61.406 75.652 1.00 21.80 90 LEU C N 1
ATOM 3416 C CA . LEU C 1 99 ? 23.409 62.678 76.307 1.00 21.35 90 LEU C CA 1
ATOM 3417 C C . LEU C 1 99 ? 24.861 62.651 76.776 1.00 21.37 90 LEU C C 1
ATOM 3418 O O . LEU C 1 99 ? 25.142 62.353 77.945 1.00 21.68 90 LEU C O 1
ATOM 3423 N N . PRO C 1 100 ? 25.814 62.949 75.892 1.00 21.70 91 PRO C N 1
ATOM 3424 C CA . PRO C 1 100 ? 27.218 62.997 76.336 1.00 21.86 91 PRO C CA 1
ATOM 3425 C C . PRO C 1 100 ? 27.441 63.945 77.501 1.00 22.26 91 PRO C C 1
ATOM 3426 O O . PRO C 1 100 ? 28.221 63.631 78.413 1.00 22.43 91 PRO C O 1
ATOM 3430 N N . GLU C 1 101 ? 26.743 65.089 77.504 1.00 22.25 92 GLU C N 1
ATOM 3431 C CA . GLU C 1 101 ? 26.912 66.153 78.492 1.00 21.92 92 GLU C CA 1
ATOM 3432 C C . GLU C 1 101 ? 26.286 65.849 79.854 1.00 22.50 92 GLU C C 1
ATOM 3433 O O . GLU C 1 101 ? 26.486 66.635 80.789 1.00 22.93 92 GLU C O 1
ATOM 3435 N N . ALA C 1 102 ? 25.500 64.777 79.985 1.00 22.32 93 ALA C N 1
ATOM 3436 C CA . ALA C 1 102 ? 24.868 64.447 81.258 1.00 22.85 93 ALA C CA 1
ATOM 3437 C C . ALA C 1 102 ? 25.868 63.805 82.236 1.00 23.41 93 ALA C C 1
ATOM 3438 O O . ALA C 1 102 ? 26.635 62.908 81.860 1.00 23.35 93 ALA C O 1
ATOM 3440 N N . HIS C 1 103 ? 25.889 64.310 83.473 1.00 23.76 94 HIS C N 1
ATOM 3441 C CA . HIS C 1 103 ? 26.628 63.765 84.603 1.00 24.34 94 HIS C CA 1
ATOM 3442 C C . HIS C 1 103 ? 25.813 62.683 85.317 1.00 24.92 94 HIS C C 1
ATOM 3443 O O . HIS C 1 103 ? 24.590 62.617 85.185 1.00 24.76 94 HIS C O 1
ATOM 3450 N N . VAL C 1 104 ? 26.499 61.866 86.135 1.00 25.79 95 VAL C N 1
ATOM 3451 C CA . VAL C 1 104 ? 25.907 60.675 86.744 1.00 26.43 95 VAL C CA 1
ATOM 3452 C C . VAL C 1 104 ? 26.019 60.706 88.269 1.00 27.34 95 VAL C C 1
ATOM 3453 O O . VAL C 1 104 ? 27.020 61.179 88.820 1.00 27.51 95 VAL C O 1
ATOM 3457 N N . GLY C 1 105 ? 24.974 60.217 88.941 1.00 27.81 96 GLY C N 1
ATOM 3458 C CA . GLY C 1 105 ? 25.023 59.961 90.372 1.00 30.53 96 GLY C CA 1
ATOM 3459 C C . GLY C 1 105 ? 24.428 58.600 90.684 1.00 31.23 96 GLY C C 1
ATOM 3460 O O . GLY C 1 105 ? 23.530 58.115 89.987 1.00 30.33 96 GLY C O 1
ATOM 3461 N N . PHE C 1 106 ? 24.910 57.998 91.781 1.00 33.88 97 PHE C N 1
ATOM 3462 C CA . PHE C 1 106 ? 24.642 56.591 92.095 1.00 34.61 97 PHE C CA 1
ATOM 3463 C C . PHE C 1 106 ? 24.045 56.375 93.483 1.00 36.57 97 PHE C C 1
ATOM 3464 O O . PHE C 1 106 ? 24.519 56.950 94.470 1.00 40.41 97 PHE C O 1
ATOM 3472 N N . VAL C 1 107 ? 23.038 55.507 93.550 1.00 35.92 98 VAL C N 1
ATOM 3473 C CA . VAL C 1 107 ? 22.561 54.896 94.786 1.00 37.31 98 VAL C CA 1
ATOM 3474 C C . VAL C 1 107 ? 22.006 53.531 94.376 1.00 36.43 98 VAL C C 1
ATOM 3475 O O . VAL C 1 107 ? 21.543 53.350 93.248 1.00 34.54 98 VAL C O 1
ATOM 3479 N N . GLY C 1 108 ? 22.071 52.558 95.292 1.00 36.78 99 GLY C N 1
ATOM 3480 C CA . GLY C 1 108 ? 21.581 51.223 95.022 1.00 35.91 99 GLY C CA 1
ATOM 3481 C C . GLY C 1 108 ? 20.749 50.715 96.183 1.00 36.65 99 GLY C C 1
ATOM 3482 O O . GLY C 1 108 ? 20.853 51.196 97.313 1.00 37.24 99 GLY C O 1
ATOM 3483 N N . VAL C 1 109 ? 19.908 49.725 95.876 1.00 38.58 100 VAL C N 1
ATOM 3484 C CA . VAL C 1 109 ? 18.910 49.177 96.788 1.00 36.84 100 VAL C CA 1
ATOM 3485 C C . VAL C 1 109 ? 18.686 47.713 96.451 1.00 36.95 100 VAL C C 1
ATOM 3486 O O . VAL C 1 109 ? 18.905 47.280 95.313 1.00 36.81 100 VAL C O 1
ATOM 3488 N N . ALA C 1 110 ? 18.236 46.960 97.455 1.00 37.90 101 ALA C N 1
ATOM 3489 C CA . ALA C 1 110 ? 18.036 45.528 97.327 1.00 38.27 101 ALA C CA 1
ATOM 3490 C C . ALA C 1 110 ? 16.848 44.994 98.101 1.00 39.61 101 ALA C C 1
ATOM 3491 O O . ALA C 1 110 ? 16.870 44.946 99.335 1.00 40.09 101 ALA C O 1
ATOM 3492 N N . ARG C 1 111 ? 15.816 44.571 97.369 1.00 40.39 102 ARG C N 1
ATOM 3493 C CA . ARG C 1 111 ? 14.598 44.065 97.987 1.00 41.88 102 ARG C CA 1
ATOM 3494 C C . ARG C 1 111 ? 14.711 42.595 98.364 1.00 43.80 102 ARG C C 1
ATOM 3495 O O . ARG C 1 111 ? 15.160 41.758 97.582 1.00 43.73 102 ARG C O 1
ATOM 3496 N N . ASP C 1 112 ? 14.261 42.285 99.578 1.00 45.50 103 ASP C N 1
ATOM 3497 C CA . ASP C 1 112 ? 14.467 40.973 100.155 1.00 47.31 103 ASP C CA 1
ATOM 3498 C C . ASP C 1 112 ? 13.477 39.910 99.689 1.00 49.53 103 ASP C C 1
ATOM 3499 O O . ASP C 1 112 ? 12.444 40.197 99.074 1.00 49.21 103 ASP C O 1
ATOM 3500 N N . GLU C 1 113 ? 13.831 38.659 100.006 1.00 57.79 104 GLU C N 1
ATOM 3501 C CA . GLU C 1 113 ? 13.032 37.479 99.715 1.00 50.13 104 GLU C CA 1
ATOM 3502 C C . GLU C 1 113 ? 12.253 37.024 100.931 1.00 47.81 104 GLU C C 1
ATOM 3503 O O . GLU C 1 113 ? 12.009 35.834 101.139 1.00 46.49 104 GLU C O 1
ATOM 3504 N N . GLN C 1 114 ? 11.872 37.983 101.756 1.00 47.53 105 GLN C N 1
ATOM 3505 C CA . GLN C 1 114 ? 11.027 37.681 102.882 1.00 46.82 105 GLN C CA 1
ATOM 3506 C C . GLN C 1 114 ? 10.397 38.938 103.427 1.00 46.88 105 GLN C C 1
ATOM 3507 O O . GLN C 1 114 ? 9.173 39.072 103.457 1.00 45.87 105 GLN C O 1
ATOM 3508 N N . THR C 1 115 ? 11.237 39.876 103.859 1.00 47.12 106 THR C N 1
ATOM 3509 C CA . THR C 1 115 ? 10.744 41.099 104.462 1.00 47.03 106 THR C CA 1
ATOM 3510 C C . THR C 1 115 ? 10.055 42.021 103.486 1.00 47.73 106 THR C C 1
ATOM 3511 O O . THR C 1 115 ? 9.337 42.931 103.910 1.00 47.75 106 THR C O 1
ATOM 3512 N N . HIS C 1 116 ? 10.248 41.799 102.187 1.00 47.99 107 HIS C N 1
ATOM 3513 C CA . HIS C 1 116 ? 9.648 42.627 101.159 1.00 48.91 107 HIS C CA 1
ATOM 3514 C C . HIS C 1 116 ? 10.151 44.052 101.104 1.00 52.67 107 HIS C C 1
ATOM 3515 O O . HIS C 1 116 ? 9.612 44.859 100.338 1.00 50.43 107 HIS C O 1
ATOM 3516 N N . GLN C 1 117 ? 11.160 44.395 101.895 1.00 47.68 108 GLN C N 1
ATOM 3517 C CA . GLN C 1 117 ? 11.692 45.728 101.880 1.00 45.80 108 GLN C CA 1
ATOM 3518 C C . GLN C 1 117 ? 13.003 45.774 101.137 1.00 43.38 108 GLN C C 1
ATOM 3519 O O . GLN C 1 117 ? 13.745 44.789 101.085 1.00 43.21 108 GLN C O 1
ATOM 3520 N N . PRO C 1 118 ? 13.300 46.922 100.524 1.00 41.95 109 PRO C N 1
ATOM 3521 C CA . PRO C 1 118 ? 14.623 47.151 99.927 1.00 40.66 109 PRO C CA 1
ATOM 3522 C C . PRO C 1 118 ? 15.631 47.590 100.981 1.00 39.89 109 PRO C C 1
ATOM 3523 O O . PRO C 1 118 ? 15.414 48.582 101.680 1.00 39.99 109 PRO C O 1
ATOM 3527 N N . VAL C 1 119 ? 16.735 46.853 101.091 1.00 39.49 110 VAL C N 1
ATOM 3528 C CA . VAL C 1 119 ? 17.871 47.349 101.843 1.00 38.15 110 VAL C CA 1
ATOM 3529 C C . VAL C 1 119 ? 18.694 48.346 101.045 1.00 38.11 110 VAL C C 1
ATOM 3530 O O . VAL C 1 119 ? 19.684 47.974 100.407 1.00 37.76 110 VAL C O 1
ATOM 3531 N N . PRO C 1 120 ? 18.296 49.617 101.069 1.00 37.78 111 PRO C N 1
ATOM 3532 C CA . PRO C 1 120 ? 19.000 50.623 100.292 1.00 37.86 111 PRO C CA 1
ATOM 3533 C C . PRO C 1 120 ? 20.431 50.835 100.755 1.00 37.61 111 PRO C C 1
ATOM 3534 O O . PRO C 1 120 ? 20.753 50.742 101.938 1.00 37.20 111 PRO C O 1
ATOM 3535 N N . TYR C 1 121 ? 21.307 51.122 99.793 1.00 37.54 112 TYR C N 1
ATOM 3536 C CA . TYR C 1 121 ? 22.727 51.311 100.081 1.00 37.74 112 TYR C CA 1
ATOM 3537 C C . TYR C 1 121 ? 23.370 52.075 98.931 1.00 38.08 112 TYR C C 1
ATOM 3538 O O . TYR C 1 121 ? 23.391 51.602 97.790 1.00 37.60 112 TYR C O 1
ATOM 3540 N N . LEU C 1 122 ? 23.913 53.239 99.239 1.00 38.94 113 LEU C N 1
ATOM 3541 C CA . LEU C 1 122 ? 24.433 54.137 98.244 1.00 39.84 113 LEU C CA 1
ATOM 3542 C C . LEU C 1 122 ? 24.254 55.548 98.755 1.00 41.37 113 LEU C C 1
ATOM 3543 O O . LEU C 1 122 ? 23.283 55.850 99.457 1.00 41.10 113 LEU C O 1
ATOM 3544 N N . ASP C 1 123 ? 25.216 56.403 98.434 1.00 42.96 114 ASP C N 1
ATOM 3545 C CA . ASP C 1 123 ? 25.136 57.821 98.691 1.00 44.93 114 ASP C CA 1
ATOM 3546 C C . ASP C 1 123 ? 26.262 58.478 97.930 1.00 45.48 114 ASP C C 1
ATOM 3547 O O . ASP C 1 123 ? 27.140 59.108 98.531 1.00 48.63 114 ASP C O 1
ATOM 3548 N N . SER C 1 124 ? 26.259 58.315 96.603 1.00 44.24 115 SER C N 1
ATOM 3549 C CA . SER C 1 124 ? 27.378 58.739 95.772 1.00 46.29 115 SER C CA 1
ATOM 3550 C C . SER C 1 124 ? 26.953 59.600 94.603 1.00 40.57 115 SER C C 1
ATOM 3551 O O . SER C 1 124 ? 26.536 59.084 93.561 1.00 38.95 115 SER C O 1
ATOM 3552 N N . LEU C 1 125 ? 27.093 60.920 94.756 1.00 43.18 116 LEU C N 1
ATOM 3553 C CA . LEU C 1 125 ? 26.247 61.872 94.045 1.00 40.78 116 LEU C CA 1
ATOM 3554 C C . LEU C 1 125 ? 27.047 63.094 93.611 1.00 39.53 116 LEU C C 1
ATOM 3555 O O . LEU C 1 125 ? 28.284 63.123 93.659 1.00 39.32 116 LEU C O 1
ATOM 3560 N N . PRO C 1 126 ? 26.297 64.102 93.168 1.00 39.78 117 PRO C N 1
ATOM 3561 C CA . PRO C 1 126 ? 26.737 65.479 93.110 1.00 39.45 117 PRO C CA 1
ATOM 3562 C C . PRO C 1 126 ? 25.820 66.313 93.983 1.00 38.86 117 PRO C C 1
ATOM 3563 O O . PRO C 1 126 ? 24.623 66.375 93.706 1.00 38.99 117 PRO C O 1
ATOM 3564 N N . ASP C 1 127 ? 26.367 66.938 95.036 1.00 39.22 118 ASP C N 1
ATOM 3565 C CA . ASP C 1 127 ? 25.573 67.608 96.066 1.00 39.36 118 ASP C CA 1
ATOM 3566 C C . ASP C 1 127 ? 24.579 68.604 95.468 1.00 39.71 118 ASP C C 1
ATOM 3567 O O . ASP C 1 127 ? 24.802 69.185 94.404 1.00 39.61 118 ASP C O 1
ATOM 3572 N N . ASP C 1 128 ? 23.479 68.823 96.181 1.00 40.35 119 ASP C N 1
ATOM 3573 C CA . ASP C 1 128 ? 22.348 69.525 95.612 1.00 40.29 119 ASP C CA 1
ATOM 3574 C C . ASP C 1 128 ? 22.423 71.042 95.718 1.00 42.17 119 ASP C C 1
ATOM 3575 O O . ASP C 1 128 ? 23.100 71.586 96.593 1.00 41.78 119 ASP C O 1
ATOM 3576 N N . LEU C 1 129 ? 21.683 71.698 94.813 1.00 42.93 120 LEU C N 1
ATOM 3577 C CA . LEU C 1 129 ? 21.641 73.152 94.730 1.00 44.18 120 LEU C CA 1
ATOM 3578 C C . LEU C 1 129 ? 20.531 73.642 93.804 1.00 44.31 120 LEU C C 1
ATOM 3579 O O . LEU C 1 129 ? 19.695 74.460 94.211 1.00 48.43 120 LEU C O 1
ATOM 3581 N N . THR C 1 130 ? 20.538 73.181 92.551 1.00 43.22 121 THR C N 1
ATOM 3582 C CA . THR C 1 130 ? 19.611 73.656 91.524 1.00 41.51 121 THR C CA 1
ATOM 3583 C C . THR C 1 130 ? 18.197 73.099 91.648 1.00 40.58 121 THR C C 1
ATOM 3584 O O . THR C 1 130 ? 17.945 72.344 92.585 1.00 40.26 121 THR C O 1
ATOM 3585 N N . ASP C 1 131 ? 17.276 73.375 90.716 1.00 39.18 122 ASP C N 1
ATOM 3586 C CA . ASP C 1 131 ? 17.461 73.857 89.325 1.00 38.52 122 ASP C CA 1
ATOM 3587 C C . ASP C 1 131 ? 18.422 72.933 88.546 1.00 34.80 122 ASP C C 1
ATOM 3588 O O . ASP C 1 131 ? 19.224 73.386 87.718 1.00 34.53 122 ASP C O 1
ATOM 3593 N N . VAL C 1 132 ? 18.277 71.630 88.808 1.00 34.39 123 VAL C N 1
ATOM 3594 C CA . VAL C 1 132 ? 19.013 70.552 88.148 1.00 32.10 123 VAL C CA 1
ATOM 3595 C C . VAL C 1 132 ? 18.015 69.465 87.757 1.00 30.32 123 VAL C C 1
ATOM 3596 O O . VAL C 1 132 ? 17.414 68.832 88.635 1.00 30.38 123 VAL C O 1
ATOM 3600 N N . PRO C 1 133 ? 17.792 69.213 86.478 1.00 28.67 124 PRO C N 1
ATOM 3601 C CA . PRO C 1 133 ? 16.896 68.115 86.097 1.00 27.48 124 PRO C CA 1
ATOM 3602 C C . PRO C 1 133 ? 17.545 66.766 86.352 1.00 26.66 124 PRO C C 1
ATOM 3603 O O . PRO C 1 133 ? 18.757 66.598 86.206 1.00 26.06 124 PRO C O 1
ATOM 3607 N N . VAL C 1 134 ? 16.723 65.802 86.755 1.00 26.45 125 VAL C N 1
ATOM 3608 C CA . VAL C 1 134 ? 17.182 64.474 87.144 1.00 25.40 125 VAL C CA 1
ATOM 3609 C C . VAL C 1 134 ? 16.347 63.435 86.415 1.00 25.14 125 VAL C C 1
ATOM 3610 O O . VAL C 1 134 ? 15.118 63.531 86.389 1.00 25.77 125 VAL C O 1
ATOM 3614 N N . MET C 1 135 ? 17.015 62.451 85.824 1.00 24.87 126 MET C N 1
ATOM 3615 C CA . MET C 1 135 ? 16.388 61.309 85.171 1.00 24.56 126 MET C CA 1
ATOM 3616 C C . MET C 1 135 ? 16.791 60.058 85.945 1.00 24.93 126 MET C C 1
ATOM 3617 O O . MET C 1 135 ? 17.910 59.555 85.777 1.00 25.15 126 MET C O 1
ATOM 3622 N N . VAL C 1 136 ? 15.907 59.541 86.784 1.00 24.80 127 VAL C N 1
ATOM 3623 C CA . VAL C 1 136 ? 16.205 58.309 87.494 1.00 24.94 127 VAL C CA 1
ATOM 3624 C C . VAL C 1 136 ? 15.876 57.125 86.591 1.00 24.74 127 VAL C C 1
ATOM 3625 O O . VAL C 1 136 ? 14.795 57.066 85.990 1.00 24.27 127 VAL C O 1
ATOM 3629 N N . LEU C 1 137 ? 16.798 56.158 86.527 1.00 25.19 128 LEU C N 1
ATOM 3630 C CA . LEU C 1 137 ? 16.707 55.008 85.641 1.00 24.74 128 LEU C CA 1
ATOM 3631 C C . LEU C 1 137 ? 16.645 53.754 86.505 1.00 25.55 128 LEU C C 1
ATOM 3632 O O . LEU C 1 137 ? 17.572 53.489 87.283 1.00 26.11 128 LEU C O 1
ATOM 3637 N N . ASP C 1 138 ? 15.518 53.013 86.421 1.00 24.95 129 ASP C N 1
ATOM 3638 C CA . ASP C 1 138 ? 15.479 51.639 86.912 1.00 24.60 129 ASP C CA 1
ATOM 3639 C C . ASP C 1 138 ? 14.324 50.904 86.233 1.00 23.36 129 ASP C C 1
ATOM 3640 O O . ASP C 1 138 ? 13.200 51.427 86.169 1.00 22.93 129 ASP C O 1
ATOM 3645 N N . PRO C 1 139 ? 14.567 49.688 85.730 1.00 23.04 130 PRO C N 1
ATOM 3646 C CA . PRO C 1 139 ? 13.601 49.012 84.837 1.00 22.51 130 PRO C CA 1
ATOM 3647 C C . PRO C 1 139 ? 12.229 48.671 85.409 1.00 21.94 130 PRO C C 1
ATOM 3648 O O . PRO C 1 139 ? 11.231 48.796 84.686 1.00 21.19 130 PRO C O 1
ATOM 3652 N N . MET C 1 140 ? 12.143 48.192 86.649 1.00 22.59 131 MET C N 1
ATOM 3653 C CA . MET C 1 140 ? 10.886 47.737 87.257 1.00 22.21 131 MET C CA 1
ATOM 3654 C C . MET C 1 140 ? 10.532 48.619 88.442 1.00 22.36 131 MET C C 1
ATOM 3655 O O . MET C 1 140 ? 11.224 48.591 89.467 1.00 22.70 131 MET C O 1
ATOM 3660 N N . VAL C 1 141 ? 9.491 49.433 88.264 1.00 22.50 132 VAL C N 1
ATOM 3661 C CA . VAL C 1 141 ? 8.879 50.219 89.346 1.00 22.80 132 VAL C CA 1
ATOM 3662 C C . VAL C 1 141 ? 7.646 49.452 89.823 1.00 23.55 132 VAL C C 1
ATOM 3663 O O . VAL C 1 141 ? 6.520 49.640 89.350 1.00 23.15 132 VAL C O 1
ATOM 3667 N N . ALA C 1 142 ? 7.879 48.546 90.762 1.00 24.57 133 ALA C N 1
ATOM 3668 C CA . ALA C 1 142 ? 6.901 47.584 91.235 1.00 25.58 133 ALA C CA 1
ATOM 3669 C C . ALA C 1 142 ? 6.201 48.122 92.474 1.00 27.55 133 ALA C C 1
ATOM 3670 O O . ALA C 1 142 ? 5.089 48.661 92.403 1.00 26.96 133 ALA C O 1
ATOM 3672 N N . THR C 1 143 ? 6.846 47.951 93.634 1.00 28.37 134 THR C N 1
ATOM 3673 C CA . THR C 1 143 ? 6.261 48.452 94.873 1.00 31.12 134 THR C CA 1
ATOM 3674 C C . THR C 1 143 ? 6.324 49.981 94.958 1.00 30.15 134 THR C C 1
ATOM 3675 O O . THR C 1 143 ? 5.352 50.630 95.371 1.00 29.80 134 THR C O 1
ATOM 3679 N N . GLY C 1 144 ? 7.443 50.565 94.534 1.00 29.98 135 GLY C N 1
ATOM 3680 C CA . GLY C 1 144 ? 7.740 51.968 94.729 1.00 31.19 135 GLY C CA 1
ATOM 3681 C C . GLY C 1 144 ? 8.728 52.228 95.843 1.00 32.12 135 GLY C C 1
ATOM 3682 O O . GLY C 1 144 ? 9.245 53.341 95.920 1.00 31.92 135 GLY C O 1
ATOM 3683 N N . GLY C 1 145 ? 9.014 51.240 96.699 1.00 32.62 136 GLY C N 1
ATOM 3684 C CA . GLY C 1 145 ? 9.946 51.465 97.795 1.00 33.83 136 GLY C CA 1
ATOM 3685 C C . GLY C 1 145 ? 11.323 51.879 97.309 1.00 34.03 136 GLY C C 1
ATOM 3686 O O . GLY C 1 145 ? 11.903 52.857 97.788 1.00 33.06 136 GLY C O 1
ATOM 3687 N N . SER C 1 146 ? 11.864 51.144 96.331 1.00 41.02 137 SER C N 1
ATOM 3688 C CA . SER C 1 146 ? 13.162 51.507 95.757 1.00 33.43 137 SER C CA 1
ATOM 3689 C C . SER C 1 146 ? 13.128 52.912 95.163 1.00 32.66 137 SER C C 1
ATOM 3690 O O . SER C 1 146 ? 13.998 53.754 95.438 1.00 32.45 137 SER C O 1
ATOM 3692 N N . MET C 1 147 ? 12.108 53.187 94.361 1.00 31.71 138 MET C N 1
ATOM 3693 C CA . MET C 1 147 ? 12.003 54.487 93.733 1.00 30.85 138 MET C CA 1
ATOM 3694 C C . MET C 1 147 ? 11.822 55.557 94.793 1.00 30.93 138 MET C C 1
ATOM 3695 O O . MET C 1 147 ? 12.599 56.510 94.868 1.00 30.93 138 MET C O 1
ATOM 3700 N N . THR C 1 148 ? 10.806 55.387 95.634 1.00 31.28 139 THR C N 1
ATOM 3701 C CA . THR C 1 148 ? 10.484 56.356 96.673 1.00 30.96 139 THR C CA 1
ATOM 3702 C C . THR C 1 148 ? 11.652 56.610 97.629 1.00 31.54 139 THR C C 1
ATOM 3703 O O . THR C 1 148 ? 11.809 57.734 98.132 1.00 31.10 139 THR C O 1
ATOM 3707 N N . HIS C 1 149 ? 12.442 55.582 97.942 1.00 32.29 140 HIS C N 1
ATOM 3708 C CA . HIS C 1 149 ? 13.627 55.838 98.743 1.00 32.87 140 HIS C CA 1
ATOM 3709 C C . HIS C 1 149 ? 14.558 56.826 98.032 1.00 32.59 140 HIS C C 1
ATOM 3710 O O . HIS C 1 149 ? 14.986 57.822 98.617 1.00 32.59 140 HIS C O 1
ATOM 3717 N N . THR C 1 150 ? 14.877 56.569 96.760 1.00 32.49 141 THR C N 1
ATOM 3718 C CA . THR C 1 150 ? 15.769 57.447 95.997 1.00 31.88 141 THR C CA 1
ATOM 3719 C C . THR C 1 150 ? 15.232 58.868 95.975 1.00 31.38 141 THR C C 1
ATOM 3720 O O . THR C 1 150 ? 15.950 59.817 96.291 1.00 31.69 141 THR C O 1
ATOM 3724 N N . LEU C 1 151 ? 13.943 59.023 95.670 1.00 31.16 142 LEU C N 1
ATOM 3725 C CA . LEU C 1 151 ? 13.368 60.351 95.488 1.00 31.23 142 LEU C CA 1
ATOM 3726 C C . LEU C 1 151 ? 13.389 61.133 96.783 1.00 31.75 142 LEU C C 1
ATOM 3727 O O . LEU C 1 151 ? 13.493 62.363 96.763 1.00 32.47 142 LEU C O 1
ATOM 3732 N N . GLY C 1 152 ? 13.304 60.431 97.909 1.00 31.73 143 GLY C N 1
ATOM 3733 C CA . GLY C 1 152 ? 13.432 61.092 99.190 1.00 32.29 143 GLY C CA 1
ATOM 3734 C C . GLY C 1 152 ? 14.757 61.812 99.328 1.00 33.05 143 GLY C C 1
ATOM 3735 O O . GLY C 1 152 ? 14.815 62.936 99.827 1.00 33.65 143 GLY C O 1
ATOM 3736 N N . LEU C 1 153 ? 15.842 61.169 98.900 1.00 33.17 144 LEU C N 1
ATOM 3737 C CA . LEU C 1 153 ? 17.150 61.794 99.023 1.00 33.70 144 LEU C CA 1
ATOM 3738 C C . LEU C 1 153 ? 17.456 62.714 97.858 1.00 33.99 144 LEU C C 1
ATOM 3739 O O . LEU C 1 153 ? 18.300 63.601 97.998 1.00 35.13 144 LEU C O 1
ATOM 3744 N N . LEU C 1 154 ? 16.778 62.553 96.727 1.00 32.92 145 LEU C N 1
ATOM 3745 C CA . LEU C 1 154 ? 16.884 63.570 95.686 1.00 32.02 145 LEU C CA 1
ATOM 3746 C C . LEU C 1 154 ? 16.291 64.903 96.151 1.00 34.06 145 LEU C C 1
ATOM 3747 O O . LEU C 1 154 ? 16.941 65.954 96.061 1.00 35.77 145 LEU C O 1
ATOM 3752 N N . ILE C 1 155 ? 15.038 64.873 96.635 1.00 33.86 146 ILE C N 1
ATOM 3753 C CA . ILE C 1 155 ? 14.332 66.076 97.080 1.00 35.47 146 ILE C CA 1
ATOM 3754 C C . ILE C 1 155 ? 14.757 66.492 98.479 1.00 36.58 146 ILE C C 1
ATOM 3755 O O . ILE C 1 155 ? 14.515 67.639 98.882 1.00 37.49 146 ILE C O 1
ATOM 3760 N N . SER C 1 156 ? 15.452 65.617 99.208 1.00 36.37 147 SER C N 1
ATOM 3761 C CA . SER C 1 156 ? 16.120 66.058 100.428 1.00 38.18 147 SER C CA 1
ATOM 3762 C C . SER C 1 156 ? 17.134 67.149 100.136 1.00 39.99 147 SER C C 1
ATOM 3763 O O . SER C 1 156 ? 17.272 68.101 100.915 1.00 51.16 147 SER C O 1
ATOM 3766 N N . ARG C 1 157 ? 17.859 67.025 99.029 1.00 38.97 148 ARG C N 1
ATOM 3767 C CA . ARG C 1 157 ? 18.785 68.075 98.633 1.00 39.73 148 ARG C CA 1
ATOM 3768 C C . ARG C 1 157 ? 18.118 69.215 97.864 1.00 39.16 148 ARG C C 1
ATOM 3769 O O . ARG C 1 157 ? 18.794 70.202 97.556 1.00 39.33 148 ARG C O 1
ATOM 3777 N N . GLY C 1 158 ? 16.821 69.120 97.562 1.00 38.52 149 GLY C N 1
ATOM 3778 C CA . GLY C 1 158 ? 16.135 70.180 96.847 1.00 37.67 149 GLY C CA 1
ATOM 3779 C C . GLY C 1 158 ? 16.059 69.961 95.352 1.00 36.40 149 GLY C C 1
ATOM 3780 O O . GLY C 1 158 ? 16.274 70.897 94.579 1.00 36.60 149 GLY C O 1
ATOM 3781 N N . ALA C 1 159 ? 15.795 68.722 94.936 1.00 36.14 150 ALA C N 1
ATOM 3782 C CA . ALA C 1 159 ? 15.633 68.400 93.522 1.00 35.14 150 ALA C CA 1
ATOM 3783 C C . ALA C 1 159 ? 14.374 69.044 92.936 1.00 34.80 150 ALA C C 1
ATOM 3784 O O . ALA C 1 159 ? 13.284 68.944 93.507 1.00 34.53 150 ALA C O 1
ATOM 3786 N N . ALA C 1 160 ? 14.528 69.689 91.774 1.00 34.31 151 ALA C N 1
ATOM 3787 C CA . ALA C 1 160 ? 13.495 70.490 91.114 1.00 33.87 151 ALA C CA 1
ATOM 3788 C C . ALA C 1 160 ? 12.409 69.651 90.447 1.00 33.48 151 ALA C C 1
ATOM 3789 O O . ALA C 1 160 ? 11.427 69.249 91.087 1.00 33.14 151 ALA C O 1
ATOM 3791 N N . ASP C 1 161 ? 12.549 69.457 89.136 1.00 32.81 152 ASP C N 1
ATOM 3792 C CA . ASP C 1 161 ? 11.694 68.561 88.364 1.00 32.15 152 ASP C CA 1
ATOM 3793 C C . ASP C 1 161 ? 12.363 67.198 88.238 1.00 30.95 152 ASP C C 1
ATOM 3794 O O . ASP C 1 161 ? 13.552 67.113 87.916 1.00 30.18 152 ASP C O 1
ATOM 3799 N N . ILE C 1 162 ? 11.612 66.131 88.491 1.00 30.41 153 ILE C N 1
ATOM 3800 C CA . ILE C 1 162 ? 12.166 64.783 88.448 1.00 28.89 153 ILE C CA 1
ATOM 3801 C C . ILE C 1 162 ? 11.449 63.981 87.385 1.00 27.54 153 ILE C C 1
ATOM 3802 O O . ILE C 1 162 ? 10.216 63.890 87.398 1.00 26.97 153 ILE C O 1
ATOM 3807 N N . THR C 1 163 ? 12.233 63.312 86.544 1.00 26.70 154 THR C N 1
ATOM 3808 C CA . THR C 1 163 ? 11.747 62.401 85.522 1.00 25.42 154 THR C CA 1
ATOM 3809 C C . THR C 1 163 ? 12.185 60.998 85.918 1.00 24.79 154 THR C C 1
ATOM 3810 O O . THR C 1 163 ? 13.309 60.805 86.375 1.00 24.78 154 THR C O 1
ATOM 3814 N N . VAL C 1 164 ? 11.323 60.012 85.718 1.00 24.41 155 VAL C N 1
ATOM 3815 C CA . VAL C 1 164 ? 11.661 58.625 86.029 1.00 23.77 155 VAL C CA 1
ATOM 3816 C C . VAL C 1 164 ? 11.498 57.795 84.763 1.00 22.89 155 VAL C C 1
ATOM 3817 O O . VAL C 1 164 ? 10.402 57.728 84.196 1.00 22.73 155 VAL C O 1
ATOM 3821 N N . LEU C 1 165 ? 12.568 57.121 84.349 1.00 22.67 156 LEU C N 1
ATOM 3822 C CA . LEU C 1 165 ? 12.533 56.261 83.172 1.00 21.89 156 LEU C CA 1
ATOM 3823 C C . LEU C 1 165 ? 12.670 54.815 83.598 1.00 21.92 156 LEU C C 1
ATOM 3824 O O . LEU C 1 165 ? 13.629 54.457 84.293 1.00 22.07 156 LEU C O 1
ATOM 3829 N N . CYS C 1 166 ? 11.753 53.987 83.092 1.00 21.22 157 CYS C N 1
ATOM 3830 C CA . CYS C 1 166 ? 11.640 52.585 83.454 1.00 21.26 157 CYS C CA 1
ATOM 3831 C C . CYS C 1 166 ? 11.103 51.782 82.284 1.00 20.61 157 CYS C C 1
ATOM 3832 O O . CYS C 1 166 ? 10.648 52.329 81.284 1.00 20.82 157 CYS C O 1
ATOM 3835 N N . VAL C 1 167 ? 11.118 50.466 82.448 1.00 20.88 158 VAL C N 1
ATOM 3836 C CA . VAL C 1 167 ? 10.681 49.541 81.413 1.00 20.69 158 VAL C CA 1
ATOM 3837 C C . VAL C 1 167 ? 9.206 49.204 81.563 1.00 20.65 158 VAL C C 1
ATOM 3838 O O . VAL C 1 167 ? 8.434 49.249 80.604 1.00 20.27 158 VAL C O 1
ATOM 3842 N N . VAL C 1 168 ? 8.803 48.875 82.782 1.00 20.84 159 VAL C N 1
ATOM 3843 C CA . VAL C 1 168 ? 7.443 48.497 83.112 1.00 20.51 159 VAL C CA 1
ATOM 3844 C C . VAL C 1 168 ? 7.072 49.170 84.415 1.00 20.55 159 VAL C C 1
ATOM 3845 O O . VAL C 1 168 ? 7.919 49.378 85.282 1.00 21.31 159 VAL C O 1
ATOM 3849 N N . ALA C 1 169 ? 5.806 49.532 84.539 1.00 21.09 160 ALA C N 1
ATOM 3850 C CA . ALA C 1 169 ? 5.265 50.040 85.786 1.00 21.40 160 ALA C CA 1
ATOM 3851 C C . ALA C 1 169 ? 4.020 49.256 86.156 1.00 21.46 160 ALA C C 1
ATOM 3852 O O . ALA C 1 169 ? 3.254 48.824 85.284 1.00 20.63 160 ALA C O 1
ATOM 3854 N N . ALA C 1 170 ? 3.819 49.083 87.546 1.00 21.91 161 ALA C N 1
ATOM 3855 C CA . ALA C 1 170 ? 2.676 48.560 88.262 1.00 22.33 161 ALA C CA 1
ATOM 3856 C C . ALA C 1 170 ? 1.853 49.708 88.826 1.00 22.79 161 ALA C C 1
ATOM 3857 O O . ALA C 1 170 ? 2.401 50.747 89.205 1.00 22.86 161 ALA C O 1
ATOM 3859 N N . PRO C 1 171 ? 0.531 49.542 88.878 1.00 22.97 162 PRO C N 1
ATOM 3860 C CA . PRO C 1 171 ? -0.309 50.593 89.470 1.00 23.09 162 PRO C CA 1
ATOM 3861 C C . PRO C 1 171 ? 0.060 50.901 90.906 1.00 23.25 162 PRO C C 1
ATOM 3862 O O . PRO C 1 171 ? 0.028 52.075 91.300 1.00 23.95 162 PRO C O 1
ATOM 3866 N N . GLU C 1 172 ? 0.491 49.883 91.672 1.00 24.13 163 GLU C N 1
ATOM 3867 C CA . GLU C 1 172 ? 0.885 50.074 93.067 1.00 23.73 163 GLU C CA 1
ATOM 3868 C C . GLU C 1 172 ? 2.134 50.933 93.162 1.00 24.76 163 GLU C C 1
ATOM 3869 O O . GLU C 1 172 ? 2.255 51.770 94.062 1.00 25.27 163 GLU C O 1
ATOM 3875 N N . GLY C 1 173 ? 3.088 50.716 92.257 1.00 25.00 164 GLY C N 1
ATOM 3876 C CA . GLY C 1 173 ? 4.277 51.546 92.242 1.00 25.50 164 GLY C CA 1
ATOM 3877 C C . GLY C 1 173 ? 3.958 52.975 91.871 1.00 25.16 164 GLY C C 1
ATOM 3878 O O . GLY C 1 173 ? 4.453 53.913 92.498 1.00 25.58 164 GLY C O 1
ATOM 3879 N N . ILE C 1 174 ? 3.124 53.161 90.851 1.00 24.45 165 ILE C N 1
ATOM 3880 C CA . ILE C 1 174 ? 2.755 54.510 90.467 1.00 24.52 165 ILE C CA 1
ATOM 3881 C C . ILE C 1 174 ? 1.983 55.170 91.581 1.00 24.88 165 ILE C C 1
ATOM 3882 O O . ILE C 1 174 ? 2.150 56.364 91.843 1.00 25.53 165 ILE C O 1
ATOM 3887 N N . ALA C 1 175 ? 1.175 54.392 92.296 1.00 24.83 166 ALA C N 1
ATOM 3888 C CA . ALA C 1 175 ? 0.445 54.922 93.441 1.00 25.40 166 ALA C CA 1
ATOM 3889 C C . ALA C 1 175 ? 1.386 55.486 94.504 1.00 26.62 166 ALA C C 1
ATOM 3890 O O . ALA C 1 175 ? 1.137 56.566 95.054 1.00 27.26 166 ALA C O 1
ATOM 3892 N N . ALA C 1 176 ? 2.466 54.769 94.813 1.00 26.71 167 ALA C N 1
ATOM 3893 C CA . ALA C 1 176 ? 3.418 55.277 95.789 1.00 27.30 167 ALA C CA 1
ATOM 3894 C C . ALA C 1 176 ? 4.133 56.513 95.264 1.00 27.10 167 ALA C C 1
ATOM 3895 O O . ALA C 1 176 ? 4.555 57.367 96.052 1.00 27.44 167 ALA C O 1
ATOM 3897 N N . LEU C 1 177 ? 4.296 56.622 93.944 1.00 26.61 168 LEU C N 1
ATOM 3898 C CA . LEU C 1 177 ? 4.992 57.780 93.399 1.00 26.66 168 LEU C CA 1
ATOM 3899 C C . LEU C 1 177 ? 4.274 59.052 93.813 1.00 27.40 168 LEU C C 1
ATOM 3900 O O . LEU C 1 177 ? 4.799 59.849 94.599 1.00 27.79 168 LEU C O 1
ATOM 3905 N N . GLN C 1 178 ? 3.038 59.231 93.351 1.00 27.44 169 GLN C N 1
ATOM 3906 C CA . GLN C 1 178 ? 2.332 60.435 93.768 1.00 27.77 169 GLN C CA 1
ATOM 3907 C C . GLN C 1 178 ? 1.948 60.418 95.237 1.00 28.02 169 GLN C C 1
ATOM 3908 O O . GLN C 1 178 ? 1.391 61.408 95.718 1.00 28.13 169 GLN C O 1
ATOM 3914 N N . LYS C 1 179 ? 2.237 59.339 95.964 1.00 28.04 170 LYS C N 1
ATOM 3915 C CA . LYS C 1 179 ? 2.274 59.461 97.415 1.00 28.78 170 LYS C CA 1
ATOM 3916 C C . LYS C 1 179 ? 3.517 60.230 97.848 1.00 28.91 170 LYS C C 1
ATOM 3917 O O . LYS C 1 179 ? 3.437 61.152 98.672 1.00 28.98 170 LYS C O 1
ATOM 3923 N N . ALA C 1 180 ? 4.668 59.903 97.265 1.00 28.59 171 ALA C N 1
ATOM 3924 C CA . ALA C 1 180 ? 5.894 60.589 97.649 1.00 29.08 171 ALA C CA 1
ATOM 3925 C C . ALA C 1 180 ? 5.983 61.951 96.984 1.00 29.11 171 ALA C C 1
ATOM 3926 O O . ALA C 1 180 ? 6.024 62.987 97.658 1.00 29.55 171 ALA C O 1
ATOM 3928 N N . ALA C 1 181 ? 5.964 61.958 95.656 1.00 30.44 172 ALA C N 1
ATOM 3929 C CA . ALA C 1 181 ? 6.081 63.173 94.857 1.00 30.10 172 ALA C CA 1
ATOM 3930 C C . ALA C 1 181 ? 4.948 63.200 93.843 1.00 28.40 172 ALA C C 1
ATOM 3931 O O . ALA C 1 181 ? 4.848 62.277 93.008 1.00 27.77 172 ALA C O 1
ATOM 3933 N N . PRO C 1 182 ? 4.023 64.157 93.935 1.00 28.36 173 PRO C N 1
ATOM 3934 C CA . PRO C 1 182 ? 2.992 64.289 92.899 1.00 27.81 173 PRO C CA 1
ATOM 3935 C C . PRO C 1 182 ? 3.438 65.077 91.674 1.00 27.56 173 PRO C C 1
ATOM 3936 O O . PRO C 1 182 ? 2.656 65.190 90.722 1.00 27.46 173 PRO C O 1
ATOM 3938 N N . ASN C 1 183 ? 4.659 65.623 91.659 1.00 27.41 174 ASN C N 1
ATOM 3939 C CA . ASN C 1 183 ? 5.131 66.438 90.547 1.00 26.95 174 ASN C CA 1
ATOM 3940 C C . ASN C 1 183 ? 6.098 65.712 89.626 1.00 26.73 174 ASN C C 1
ATOM 3941 O O . ASN C 1 183 ? 6.480 66.258 88.588 1.00 26.70 174 ASN C O 1
ATOM 3946 N N . VAL C 1 184 ? 6.496 64.494 89.967 1.00 26.75 175 VAL C N 1
ATOM 3947 C CA . VAL C 1 184 ? 7.357 63.736 89.078 1.00 26.50 175 VAL C CA 1
ATOM 3948 C C . VAL C 1 184 ? 6.564 63.278 87.860 1.00 26.10 175 VAL C C 1
ATOM 3949 O O . VAL C 1 184 ? 5.346 63.042 87.929 1.00 26.32 175 VAL C O 1
ATOM 3953 N N . ARG C 1 185 ? 7.256 63.176 86.726 1.00 25.27 176 ARG C N 1
ATOM 3954 C CA . ARG C 1 185 ? 6.717 62.590 85.512 1.00 24.82 176 ARG C CA 1
ATOM 3955 C C . ARG C 1 185 ? 7.409 61.255 85.295 1.00 24.47 176 ARG C C 1
ATOM 3956 O O . ARG C 1 185 ? 8.577 61.080 85.651 1.00 24.56 176 ARG C O 1
ATOM 3964 N N . LEU C 1 186 ? 6.655 60.305 84.748 1.00 24.03 177 LEU C N 1
ATOM 3965 C CA . LEU C 1 186 ? 7.082 58.926 84.555 1.00 23.33 177 LEU C CA 1
ATOM 3966 C C . LEU C 1 186 ? 6.915 58.529 83.100 1.00 23.07 177 LEU C C 1
ATOM 3967 O O . LEU C 1 186 ? 5.861 58.766 82.501 1.00 22.93 177 LEU C O 1
ATOM 3972 N N . PHE C 1 187 ? 7.936 57.875 82.559 1.00 22.71 178 PHE C N 1
ATOM 3973 C CA . PHE C 1 187 ? 7.928 57.350 81.203 1.00 22.17 178 PHE C CA 1
ATOM 3974 C C . PHE C 1 187 ? 8.181 55.855 81.287 1.00 21.78 178 PHE C C 1
ATOM 3975 O O . PHE C 1 187 ? 9.259 55.426 81.708 1.00 21.43 178 PHE C O 1
ATOM 3983 N N . THR C 1 188 ? 7.186 55.072 80.897 1.00 21.30 179 THR C N 1
ATOM 3984 C CA . THR C 1 188 ? 7.267 53.627 80.895 1.00 20.85 179 THR C CA 1
ATOM 3985 C C . THR C 1 188 ? 7.062 53.126 79.487 1.00 20.35 179 THR C C 1
ATOM 3986 O O . THR C 1 188 ? 6.509 53.829 78.636 1.00 21.07 179 THR C O 1
ATOM 3990 N N . ALA C 1 189 ? 7.477 51.885 79.265 1.00 20.49 180 ALA C N 1
ATOM 3991 C CA . ALA C 1 189 ? 7.082 51.263 78.020 1.00 20.19 180 ALA C CA 1
ATOM 3992 C C . ALA C 1 189 ? 5.706 50.647 78.146 1.00 19.73 180 ALA C C 1
ATOM 3993 O O . ALA C 1 189 ? 4.947 50.626 77.171 1.00 19.25 180 ALA C O 1
ATOM 3995 N N . ALA C 1 190 ? 5.324 50.239 79.346 1.00 20.24 181 ALA C N 1
ATOM 3996 C CA . ALA C 1 190 ? 3.993 49.681 79.505 1.00 20.32 181 ALA C CA 1
ATOM 3997 C C . ALA C 1 190 ? 3.575 49.785 80.959 1.00 20.32 181 ALA C C 1
ATOM 3998 O O . ALA C 1 190 ? 4.411 49.827 81.859 1.00 19.91 181 ALA C O 1
ATOM 4000 N N . ILE C 1 191 ? 2.268 49.880 81.161 1.00 20.31 182 ILE C N 1
ATOM 4001 C CA . ILE C 1 191 ? 1.648 49.707 82.467 1.00 20.34 182 ILE C CA 1
ATOM 4002 C C . ILE C 1 191 ? 1.035 48.305 82.483 1.00 20.20 182 ILE C C 1
ATOM 4003 O O . ILE C 1 191 ? 0.188 47.978 81.638 1.00 20.05 182 ILE C O 1
ATOM 4008 N N . ASP C 1 192 ? 1.448 47.487 83.460 1.00 20.40 183 ASP C N 1
ATOM 4009 C CA . ASP C 1 192 ? 1.078 46.082 83.589 1.00 20.17 183 ASP C CA 1
ATOM 4010 C C . ASP C 1 192 ? -0.081 45.889 84.573 1.00 20.43 183 ASP C C 1
ATOM 4011 O O . ASP C 1 192 ? -0.723 46.851 85.010 1.00 20.14 183 ASP C O 1
ATOM 4016 N N . GLU C 1 193 ? -0.334 44.617 84.932 1.00 20.33 184 GLU C N 1
ATOM 4017 C CA . GLU C 1 193 ? -1.471 44.242 85.763 1.00 20.46 184 GLU C CA 1
ATOM 4018 C C . GLU C 1 193 ? -1.252 44.606 87.226 1.00 20.44 184 GLU C C 1
ATOM 4019 O O . GLU C 1 193 ? -2.123 45.213 87.854 1.00 20.54 184 GLU C O 1
ATOM 4025 N N . GLY C 1 194 ? -0.088 44.279 87.771 1.00 20.66 185 GLY C N 1
ATOM 4026 C CA . GLY C 1 194 ? 0.229 44.582 89.158 1.00 20.65 185 GLY C CA 1
ATOM 4027 C C . GLY C 1 194 ? 1.340 43.659 89.615 1.00 20.57 185 GLY C C 1
ATOM 4028 O O . GLY C 1 194 ? 2.084 43.127 88.803 1.00 20.27 185 GLY C O 1
ATOM 4029 N N . LEU C 1 195 ? 1.381 43.429 90.912 1.00 20.73 186 LEU C N 1
ATOM 4030 C CA . LEU C 1 195 ? 2.432 42.630 91.521 1.00 20.96 186 LEU C CA 1
ATOM 4031 C C . LEU C 1 195 ? 1.937 41.204 91.717 1.00 20.28 186 LEU C C 1
ATOM 4032 O O . LEU C 1 195 ? 0.964 40.780 91.097 1.00 20.21 186 LEU C O 1
ATOM 4037 N N . ASN C 1 196 ? 2.686 40.400 92.458 1.00 20.24 187 ASN C N 1
ATOM 4038 C CA . ASN C 1 196 ? 2.180 39.081 92.802 1.00 19.90 187 ASN C CA 1
ATOM 4039 C C . ASN C 1 196 ? 2.534 38.811 94.258 1.00 19.65 187 ASN C C 1
ATOM 4040 O O . ASN C 1 196 ? 2.931 39.714 95.004 1.00 19.89 187 ASN C O 1
ATOM 4045 N N . GLU C 1 197 ? 2.318 37.554 94.651 1.00 20.14 188 GLU C N 1
ATOM 4046 C CA . GLU C 1 197 ? 2.680 37.047 95.969 1.00 19.70 188 GLU C CA 1
ATOM 4047 C C . GLU C 1 197 ? 4.007 37.640 96.424 1.00 19.85 188 GLU C C 1
ATOM 4048 O O . GLU C 1 197 ? 4.118 38.176 97.534 1.00 19.72 188 GLU C O 1
ATOM 4054 N N . VAL C 1 198 ? 4.986 37.626 95.512 1.00 19.85 189 VAL C N 1
ATOM 4055 C CA . VAL C 1 198 ? 6.395 37.891 95.787 1.00 20.19 189 VAL C CA 1
ATOM 4056 C C . VAL C 1 198 ? 6.807 39.335 95.450 1.00 20.28 189 VAL C C 1
ATOM 4057 O O . VAL C 1 198 ? 7.985 39.697 95.587 1.00 20.25 189 VAL C O 1
ATOM 4061 N N . ALA C 1 199 ? 5.838 40.205 95.153 1.00 20.55 190 ALA C N 1
ATOM 4062 C CA . ALA C 1 199 ? 6.071 41.625 94.859 1.00 20.42 190 ALA C CA 1
ATOM 4063 C C . ALA C 1 199 ? 6.845 41.807 93.555 1.00 20.73 190 ALA C C 1
ATOM 4064 O O . ALA C 1 199 ? 7.558 42.798 93.359 1.00 20.89 190 ALA C O 1
ATOM 4066 N N . TYR C 1 200 ? 6.711 40.834 92.671 1.00 20.39 191 TYR C N 1
ATOM 4067 C CA . TYR C 1 200 ? 7.154 40.941 91.300 1.00 20.48 191 TYR C CA 1
ATOM 4068 C C . TYR C 1 200 ? 5.998 41.447 90.435 1.00 20.28 191 TYR C C 1
ATOM 4069 O O . TYR C 1 200 ? 4.838 41.130 90.696 1.00 19.98 191 TYR C O 1
ATOM 4078 N N . ILE C 1 201 ? 6.323 42.213 89.386 1.00 20.73 192 ILE C N 1
ATOM 4079 C CA . ILE C 1 201 ? 5.317 42.710 88.439 1.00 20.85 192 ILE C CA 1
ATOM 4080 C C . ILE C 1 201 ? 4.916 41.602 87.473 1.00 20.33 192 ILE C C 1
ATOM 4081 O O . ILE C 1 201 ? 5.768 41.023 86.797 1.00 20.56 192 ILE C O 1
ATOM 4086 N N . VAL C 1 202 ? 3.617 41.374 87.330 1.00 20.89 193 VAL C N 1
ATOM 4087 C CA . VAL C 1 202 ? 3.107 40.391 86.379 1.00 20.95 193 VAL C CA 1
ATOM 4088 C C . VAL C 1 202 ? 2.338 41.112 85.257 1.00 20.93 193 VAL C C 1
ATOM 4089 O O . VAL C 1 202 ? 1.545 42.028 85.517 1.00 20.88 193 VAL C O 1
ATOM 4093 N N . PRO C 1 203 ? 2.586 40.739 83.998 1.00 20.28 194 PRO C N 1
ATOM 4094 C CA . PRO C 1 203 ? 3.454 39.756 83.342 1.00 20.81 194 PRO C CA 1
ATOM 4095 C C . PRO C 1 203 ? 4.933 40.094 83.444 1.00 20.59 194 PRO C C 1
ATOM 4096 O O . PRO C 1 203 ? 5.759 39.202 83.632 1.00 20.33 194 PRO C O 1
ATOM 4100 N N . GLY C 1 204 ? 5.257 41.367 83.233 1.00 20.51 195 GLY C N 1
ATOM 4101 C CA . GLY C 1 204 ? 6.589 41.854 83.502 1.00 20.10 195 GLY C CA 1
ATOM 4102 C C . GLY C 1 204 ? 7.638 41.164 82.657 1.00 20.07 195 GLY C C 1
ATOM 4103 O O . GLY C 1 204 ? 7.414 40.780 81.501 1.00 19.79 195 GLY C O 1
ATOM 4104 N N . LEU C 1 205 ? 8.830 41.039 83.249 1.00 20.30 196 LEU C N 1
ATOM 4105 C CA . LEU C 1 205 ? 9.981 40.413 82.614 1.00 20.10 196 LEU C CA 1
ATOM 4106 C C . LEU C 1 205 ? 10.687 39.447 83.557 1.00 20.11 196 LEU C C 1
ATOM 4107 O O . LEU C 1 205 ? 11.749 38.925 83.215 1.00 20.08 196 LEU C O 1
ATOM 4112 N N . GLY C 1 206 ? 10.108 39.174 84.719 1.00 20.29 197 GLY C N 1
ATOM 4113 C CA . GLY C 1 206 ? 10.842 38.528 85.781 1.00 20.54 197 GLY C CA 1
ATOM 4114 C C . GLY C 1 206 ? 11.636 39.529 86.590 1.00 20.61 197 GLY C C 1
ATOM 4115 O O . GLY C 1 206 ? 11.156 40.627 86.910 1.00 20.71 197 GLY C O 1
ATOM 4116 N N . ASP C 1 207 ? 12.838 39.124 86.978 1.00 20.47 198 ASP C N 1
ATOM 4117 C CA . ASP C 1 207 ? 13.770 40.004 87.663 1.00 21.68 198 ASP C CA 1
ATOM 4118 C C . ASP C 1 207 ? 14.687 40.666 86.640 1.00 21.60 198 ASP C C 1
ATOM 4119 O O . ASP C 1 207 ? 15.381 39.982 85.894 1.00 22.08 198 ASP C O 1
ATOM 4124 N N . ALA C 1 208 ? 14.641 41.995 86.569 1.00 22.31 199 ALA C N 1
ATOM 4125 C CA . ALA C 1 208 ? 15.468 42.721 85.608 1.00 22.24 199 ALA C CA 1
ATOM 4126 C C . ALA C 1 208 ? 16.950 42.614 85.957 1.00 22.42 199 ALA C C 1
ATOM 4127 O O . ALA C 1 208 ? 17.800 42.530 85.063 1.00 22.53 199 ALA C O 1
ATOM 4129 N N . GLY C 1 209 ? 17.296 42.635 87.244 1.00 22.91 200 GLY C N 1
ATOM 4130 C CA . GLY C 1 209 ? 18.700 42.511 87.598 1.00 23.29 200 GLY C CA 1
ATOM 4131 C C . GLY C 1 209 ? 19.277 41.169 87.197 1.00 22.88 200 GLY C C 1
ATOM 4132 O O . GLY C 1 209 ? 20.272 41.099 86.469 1.00 23.07 200 GLY C O 1
ATOM 4133 N N . ASP C 1 210 ? 18.645 40.082 87.658 1.00 22.67 201 ASP C N 1
ATOM 4134 C CA . ASP C 1 210 ? 19.161 38.734 87.416 1.00 22.39 201 ASP C CA 1
ATOM 4135 C C . ASP C 1 210 ? 19.386 38.466 85.938 1.00 22.13 201 ASP C C 1
ATOM 4136 O O . ASP C 1 210 ? 20.366 37.808 85.575 1.00 21.92 201 ASP C O 1
ATOM 4141 N N . ARG C 1 211 ? 18.549 39.042 85.066 1.00 22.62 202 ARG C N 1
ATOM 4142 C CA . ARG C 1 211 ? 18.624 38.820 83.623 1.00 22.28 202 ARG C CA 1
ATOM 4143 C C . ARG C 1 211 ? 19.691 39.680 82.903 1.00 22.51 202 ARG C C 1
ATOM 4144 O O . ARG C 1 211 ? 19.749 39.658 81.669 1.00 22.13 202 ARG C O 1
ATOM 4152 N N . GLN C 1 212 ? 20.538 40.424 83.633 1.00 22.90 203 GLN C N 1
ATOM 4153 C CA . GLN C 1 212 ? 21.790 40.939 83.084 1.00 23.02 203 GLN C CA 1
ATOM 4154 C C . GLN C 1 212 ? 23.059 40.499 83.832 1.00 23.39 203 GLN C C 1
ATOM 4155 O O . GLN C 1 212 ? 24.131 40.499 83.215 1.00 23.19 203 GLN C O 1
ATOM 4161 N N . PHE C 1 213 ? 22.971 40.099 85.114 1.00 23.74 204 PHE C N 1
ATOM 4162 C CA . PHE C 1 213 ? 24.148 39.775 85.959 1.00 24.10 204 PHE C CA 1
ATOM 4163 C C . PHE C 1 213 ? 24.226 38.305 86.461 1.00 23.79 204 PHE C C 1
ATOM 4164 O O . PHE C 1 213 ? 23.351 37.803 87.189 1.00 23.58 204 PHE C O 1
ATOM 4172 N N . ALA D 1 1 ? 49.127 28.144 68.265 1.00 20.70 -8 ALA D N 1
ATOM 4173 C CA . ALA D 1 1 ? 49.482 29.551 68.355 1.00 20.58 -8 ALA D CA 1
ATOM 4174 C C . ALA D 1 1 ? 50.961 29.640 68.236 1.00 20.95 -8 ALA D C 1
ATOM 4175 O O . ALA D 1 1 ? 51.685 29.325 69.176 1.00 20.86 -8 ALA D O 1
ATOM 4177 N N . ALA D 1 2 ? 51.388 30.073 67.059 1.00 21.63 -7 ALA D N 1
ATOM 4178 C CA . ALA D 1 2 ? 52.795 30.192 66.689 1.00 22.11 -7 ALA D CA 1
ATOM 4179 C C . ALA D 1 2 ? 52.987 30.958 65.351 1.00 22.13 -7 ALA D C 1
ATOM 4180 O O . ALA D 1 2 ? 53.774 31.906 65.303 1.00 21.88 -7 ALA D O 1
ATOM 4182 N N . GLY D 1 3 ? 52.278 30.602 64.277 1.00 22.14 -6 GLY D N 1
ATOM 4183 C CA . GLY D 1 3 ? 51.261 29.562 64.234 1.00 22.71 -6 GLY D CA 1
ATOM 4184 C C . GLY D 1 3 ? 51.667 28.377 63.391 1.00 24.21 -6 GLY D C 1
ATOM 4185 O O . GLY D 1 3 ? 51.541 27.246 63.848 1.00 34.18 -6 GLY D O 1
ATOM 4186 N N . VAL D 1 4 ? 52.129 28.637 62.165 1.00 23.10 -5 VAL D N 1
ATOM 4187 C CA . VAL D 1 4 ? 52.689 27.603 61.299 1.00 23.13 -5 VAL D CA 1
ATOM 4188 C C . VAL D 1 4 ? 53.386 28.308 60.144 1.00 22.49 -5 VAL D C 1
ATOM 4189 O O . VAL D 1 4 ? 53.227 29.522 59.978 1.00 22.28 -5 VAL D O 1
ATOM 4191 N N . ALA D 1 5 ? 54.162 27.572 59.343 1.00 22.00 -4 ALA D N 1
ATOM 4192 C CA . ALA D 1 5 ? 54.962 28.203 58.297 1.00 22.02 -4 ALA D CA 1
ATOM 4193 C C . ALA D 1 5 ? 54.387 28.027 56.892 1.00 22.25 -4 ALA D C 1
ATOM 4194 O O . ALA D 1 5 ? 54.387 28.983 56.113 1.00 22.70 -4 ALA D O 1
ATOM 4196 N N . PHE D 1 6 ? 53.927 26.827 56.534 1.00 21.83 -3 PHE D N 1
ATOM 4197 C CA . PHE D 1 6 ? 53.333 26.588 55.215 1.00 22.21 -3 PHE D CA 1
ATOM 4198 C C . PHE D 1 6 ? 54.306 26.813 54.042 1.00 23.42 -3 PHE D C 1
ATOM 4199 O O . PHE D 1 6 ? 55.525 26.794 54.238 1.00 23.62 -3 PHE D O 1
ATOM 4207 N N . GLN D 1 7 ? 53.784 27.055 52.823 1.00 24.27 -2 GLN D N 1
ATOM 4208 C CA . GLN D 1 7 ? 54.578 26.834 51.606 1.00 25.37 -2 GLN D CA 1
ATOM 4209 C C . GLN D 1 7 ? 55.494 28.010 51.258 1.00 26.26 -2 GLN D C 1
ATOM 4210 O O . GLN D 1 7 ? 56.676 27.811 50.949 1.00 32.93 -2 GLN D O 1
ATOM 4216 N N . GLY D 1 8 ? 54.988 29.233 51.260 1.00 25.97 -1 GLY D N 1
ATOM 4217 C CA . GLY D 1 8 ? 55.894 30.267 50.818 1.00 26.10 -1 GLY D CA 1
ATOM 4218 C C . GLY D 1 8 ? 56.584 30.915 51.987 1.00 25.80 -1 GLY D C 1
ATOM 4219 O O . GLY D 1 8 ? 56.985 32.075 51.891 1.00 26.30 -1 GLY D O 1
ATOM 4220 N N . ALA D 1 9 ? 56.751 30.164 53.078 1.00 25.27 0 ALA D N 1
ATOM 4221 C CA . ALA D 1 9 ? 56.979 30.732 54.419 1.00 24.74 0 ALA D CA 1
ATOM 4222 C C . ALA D 1 9 ? 55.941 31.798 54.750 1.00 24.28 0 ALA D C 1
ATOM 4223 O O . ALA D 1 9 ? 56.270 32.883 55.233 1.00 24.09 0 ALA D O 1
ATOM 4225 N N . VAL D 1 10 ? 54.680 31.504 54.447 1.00 23.94 1 VAL D N 1
ATOM 4226 C CA . VAL D 1 10 ? 53.594 32.345 54.922 1.00 23.57 1 VAL D CA 1
ATOM 4227 C C . VAL D 1 10 ? 53.437 32.130 56.420 1.00 22.74 1 VAL D C 1
ATOM 4228 O O . VAL D 1 10 ? 53.181 31.010 56.870 1.00 22.32 1 VAL D O 1
ATOM 4230 N N . GLN D 1 11 ? 53.628 33.188 57.198 1.00 22.36 2 GLN D N 1
ATOM 4231 C CA . GLN D 1 11 ? 53.561 33.082 58.646 1.00 21.69 2 GLN D CA 1
ATOM 4232 C C . GLN D 1 11 ? 52.126 33.309 59.090 1.00 21.52 2 GLN D C 1
ATOM 4233 O O . GLN D 1 11 ? 51.516 34.320 58.737 1.00 21.89 2 GLN D O 1
ATOM 4239 N N . VAL D 1 12 ? 51.594 32.360 59.848 1.00 21.58 3 VAL D N 1
ATOM 4240 C CA . VAL D 1 12 ? 50.225 32.390 60.347 1.00 21.59 3 VAL D CA 1
ATOM 4241 C C . VAL D 1 12 ? 50.293 32.417 61.865 1.00 21.24 3 VAL D C 1
ATOM 4242 O O . VAL D 1 12 ? 51.213 31.850 62.454 1.00 21.86 3 VAL D O 1
ATOM 4246 N N . HIS D 1 13 ? 49.361 33.114 62.499 1.00 20.93 4 HIS D N 1
ATOM 4247 C CA . HIS D 1 13 ? 49.311 33.169 63.953 1.00 20.72 4 HIS D CA 1
ATOM 4248 C C . HIS D 1 13 ? 47.901 32.783 64.372 1.00 20.86 4 HIS D C 1
ATOM 4249 O O . HIS D 1 13 ? 46.933 33.367 63.876 1.00 20.81 4 HIS D O 1
ATOM 4256 N N . VAL D 1 14 ? 47.765 31.784 65.240 1.00 20.35 5 VAL D N 1
ATOM 4257 C CA . VAL D 1 14 ? 46.437 31.292 65.600 1.00 20.69 5 VAL D CA 1
ATOM 4258 C C . VAL D 1 14 ? 46.066 31.817 66.982 1.00 20.08 5 VAL D C 1
ATOM 4259 O O . VAL D 1 14 ? 46.547 31.323 68.003 1.00 20.46 5 VAL D O 1
ATOM 4263 N N . VAL D 1 15 ? 45.173 32.795 67.019 1.00 20.08 6 VAL D N 1
ATOM 4264 C CA . VAL D 1 15 ? 44.634 33.317 68.267 1.00 20.37 6 VAL D CA 1
ATOM 4265 C C . VAL D 1 15 ? 43.916 32.189 69.006 1.00 19.97 6 VAL D C 1
ATOM 4266 O O . VAL D 1 15 ? 42.716 31.975 68.822 1.00 20.25 6 VAL D O 1
ATOM 4270 N N . ASP D 1 16 ? 44.630 31.446 69.841 1.00 19.78 7 ASP D N 1
ATOM 4271 C CA . ASP D 1 16 ? 43.991 30.401 70.626 1.00 19.71 7 ASP D CA 1
ATOM 4272 C C . ASP D 1 16 ? 43.346 30.926 71.923 1.00 19.37 7 ASP D C 1
ATOM 4273 O O . ASP D 1 16 ? 42.856 30.115 72.720 1.00 19.78 7 ASP D O 1
ATOM 4278 N N . HIS D 1 17 ? 43.288 32.256 72.118 1.00 19.65 8 HIS D N 1
ATOM 4279 C CA . HIS D 1 17 ? 42.917 32.832 73.418 1.00 19.91 8 HIS D CA 1
ATOM 4280 C C . HIS D 1 17 ? 41.531 32.358 73.865 1.00 19.62 8 HIS D C 1
ATOM 4281 O O . HIS D 1 17 ? 40.638 32.198 73.037 1.00 19.63 8 HIS D O 1
ATOM 4288 N N . PRO D 1 18 ? 41.322 32.130 75.169 1.00 19.58 9 PRO D N 1
ATOM 4289 C CA . PRO D 1 18 ? 40.017 31.602 75.623 1.00 19.77 9 PRO D CA 1
ATOM 4290 C C . PRO D 1 18 ? 38.800 32.425 75.211 1.00 19.91 9 PRO D C 1
ATOM 4291 O O . PRO D 1 18 ? 37.810 31.861 74.719 1.00 19.64 9 PRO D O 1
ATOM 4295 N N . LEU D 1 19 ? 38.823 33.739 75.433 1.00 19.67 10 LEU D N 1
ATOM 4296 C CA . LEU D 1 19 ? 37.712 34.561 74.973 1.00 19.24 10 LEU D CA 1
ATOM 4297 C C . LEU D 1 19 ? 37.633 34.599 73.459 1.00 19.31 10 LEU D C 1
ATOM 4298 O O . LEU D 1 19 ? 36.568 34.873 72.909 1.00 19.36 10 LEU D O 1
ATOM 4303 N N . ALA D 1 20 ? 38.750 34.375 72.773 1.00 19.84 11 ALA D N 1
ATOM 4304 C CA . ALA D 1 20 ? 38.691 34.182 71.331 1.00 19.57 11 ALA D CA 1
ATOM 4305 C C . ALA D 1 20 ? 37.914 32.920 71.008 1.00 19.22 11 ALA D C 1
ATOM 4306 O O . ALA D 1 20 ? 36.954 32.946 70.229 1.00 19.22 11 ALA D O 1
ATOM 4308 N N . ALA D 1 21 ? 38.296 31.810 71.636 1.00 19.25 12 ALA D N 1
ATOM 4309 C CA . ALA D 1 21 ? 37.614 30.549 71.396 1.00 19.30 12 ALA D CA 1
ATOM 4310 C C . ALA D 1 21 ? 36.116 30.698 71.603 1.00 19.30 12 ALA D C 1
ATOM 4311 O O . ALA D 1 21 ? 35.319 30.278 70.758 1.00 19.31 12 ALA D O 1
ATOM 4313 N N . ALA D 1 22 ? 35.720 31.353 72.692 1.00 19.01 13 ALA D N 1
ATOM 4314 C CA . ALA D 1 22 ? 34.305 31.468 73.014 1.00 19.03 13 ALA D CA 1
ATOM 4315 C C . ALA D 1 22 ? 33.543 32.269 71.962 1.00 18.94 13 ALA D C 1
ATOM 4316 O O . ALA D 1 22 ? 32.469 31.853 71.517 1.00 19.02 13 ALA D O 1
ATOM 4318 N N . ARG D 1 23 ? 34.077 33.416 71.548 1.00 18.95 14 ARG D N 1
ATOM 4319 C CA . ARG D 1 23 ? 33.449 34.168 70.468 1.00 18.76 14 ARG D CA 1
ATOM 4320 C C . ARG D 1 23 ? 33.362 33.342 69.201 1.00 19.12 14 ARG D C 1
ATOM 4321 O O . ARG D 1 23 ? 32.348 33.377 68.489 1.00 18.45 14 ARG D O 1
ATOM 4329 N N . LEU D 1 24 ? 34.425 32.597 68.904 1.00 19.76 15 LEU D N 1
ATOM 4330 C CA . LEU D 1 24 ? 34.426 31.743 67.727 1.00 19.23 15 LEU D CA 1
ATOM 4331 C C . LEU D 1 24 ? 33.343 30.683 67.830 1.00 19.10 15 LEU D C 1
ATOM 4332 O O . LEU D 1 24 ? 32.638 30.406 66.850 1.00 19.53 15 LEU D O 1
ATOM 4337 N N . THR D 1 25 ? 33.187 30.088 69.015 1.00 18.56 16 THR D N 1
ATOM 4338 C CA . THR D 1 25 ? 32.197 29.033 69.165 1.00 18.87 16 THR D CA 1
ATOM 4339 C C . THR D 1 25 ? 30.798 29.605 69.022 1.00 18.71 16 THR D C 1
ATOM 4340 O O . THR D 1 25 ? 29.889 28.930 68.528 1.00 18.95 16 THR D O 1
ATOM 4344 N N . THR D 1 26 ? 30.636 30.873 69.386 1.00 19.37 17 THR D N 1
ATOM 4345 C CA . THR D 1 26 ? 29.394 31.587 69.105 1.00 19.05 17 THR D CA 1
ATOM 4346 C C . THR D 1 26 ? 29.207 31.827 67.608 1.00 18.68 17 THR D C 1
ATOM 4347 O O . THR D 1 26 ? 28.095 31.693 67.093 1.00 19.11 17 THR D O 1
ATOM 4351 N N . LEU D 1 27 ? 30.280 32.174 66.893 1.00 18.88 18 LEU D N 1
ATOM 4352 C CA . LEU D 1 27 ? 30.149 32.572 65.489 1.00 19.50 18 LEU D CA 1
ATOM 4353 C C . LEU D 1 27 ? 29.717 31.431 64.589 1.00 19.65 18 LEU D C 1
ATOM 4354 O O . LEU D 1 27 ? 29.033 31.663 63.584 1.00 19.25 18 LEU D O 1
ATOM 4359 N N . ARG D 1 28 ? 30.135 30.209 64.906 1.00 19.89 19 ARG D N 1
ATOM 4360 C CA . ARG D 1 28 ? 29.835 29.052 64.072 1.00 20.60 19 ARG D CA 1
ATOM 4361 C C . ARG D 1 28 ? 28.487 28.414 64.358 1.00 20.49 19 ARG D C 1
ATOM 4362 O O . ARG D 1 28 ? 27.876 27.876 63.432 1.00 21.14 19 ARG D O 1
ATOM 4370 N N . ASP D 1 29 ? 28.025 28.429 65.605 1.00 20.06 20 ASP D N 1
ATOM 4371 C CA . ASP D 1 29 ? 26.731 27.833 65.946 1.00 20.45 20 ASP D CA 1
ATOM 4372 C C . ASP D 1 29 ? 25.639 28.278 64.969 1.00 20.22 20 ASP D C 1
ATOM 4373 O O . ASP D 1 29 ? 25.518 29.460 64.662 1.00 19.87 20 ASP D O 1
ATOM 4378 N N . GLU D 1 30 ? 24.864 27.322 64.449 1.00 20.22 21 GLU D N 1
ATOM 4379 C CA . GLU D 1 30 ? 23.705 27.657 63.628 1.00 20.66 21 GLU D CA 1
ATOM 4380 C C . GLU D 1 30 ? 22.513 28.127 64.457 1.00 20.14 21 GLU D C 1
ATOM 4381 O O . GLU D 1 30 ? 21.531 28.634 63.898 1.00 19.65 21 GLU D O 1
ATOM 4387 N N . ARG D 1 31 ? 22.565 27.974 65.775 1.00 19.98 22 ARG D N 1
ATOM 4388 C CA . ARG D 1 31 ? 21.454 28.421 66.598 1.00 19.11 22 ARG D CA 1
ATOM 4389 C C . ARG D 1 31 ? 21.464 29.930 66.785 1.00 18.24 22 ARG D C 1
ATOM 4390 O O . ARG D 1 31 ? 20.417 30.514 67.088 1.00 17.59 22 ARG D O 1
ATOM 4398 N N . THR D 1 32 ? 22.621 30.565 66.640 1.00 18.43 23 THR D N 1
ATOM 4399 C CA . THR D 1 32 ? 22.765 31.968 66.975 1.00 18.15 23 THR D CA 1
ATOM 4400 C C . THR D 1 32 ? 22.174 32.868 65.886 1.00 17.90 23 THR D C 1
ATOM 4401 O O . THR D 1 32 ? 22.305 32.606 64.686 1.00 17.51 23 THR D O 1
ATOM 4405 N N . ASP D 1 33 ? 21.508 33.932 66.323 1.00 17.29 24 ASP D N 1
ATOM 4406 C CA . ASP D 1 33 ? 20.843 34.855 65.419 1.00 17.04 24 ASP D CA 1
ATOM 4407 C C . ASP D 1 33 ? 21.819 35.898 64.862 1.00 17.58 24 ASP D C 1
ATOM 4408 O O . ASP D 1 33 ? 22.901 36.138 65.406 1.00 17.53 24 ASP D O 1
ATOM 4413 N N . ASN D 1 34 ? 21.398 36.557 63.781 1.00 17.13 25 ASN D N 1
ATOM 4414 C CA . ASN D 1 34 ? 22.301 37.464 63.076 1.00 17.79 25 ASN D CA 1
ATOM 4415 C C . ASN D 1 34 ? 22.782 38.595 63.963 1.00 17.53 25 ASN D C 1
ATOM 4416 O O . ASN D 1 34 ? 23.890 39.106 63.765 1.00 17.87 25 ASN D O 1
ATOM 4421 N N . ALA D 1 35 ? 21.959 39.024 64.913 1.00 17.28 26 ALA D N 1
ATOM 4422 C CA . ALA D 1 35 ? 22.421 40.004 65.881 1.00 17.39 26 ALA D CA 1
ATOM 4423 C C . ALA D 1 35 ? 23.620 39.458 66.632 1.00 17.89 26 ALA D C 1
ATOM 4424 O O . ALA D 1 35 ? 24.733 39.989 66.521 1.00 18.03 26 ALA D O 1
ATOM 4426 N N . GLY D 1 36 ? 23.416 38.352 67.360 1.00 17.49 27 GLY D N 1
ATOM 4427 C CA . GLY D 1 36 ? 24.492 37.749 68.122 1.00 17.16 27 GLY D CA 1
ATOM 4428 C C . GLY D 1 36 ? 25.676 37.324 67.278 1.00 17.69 27 GLY D C 1
ATOM 4429 O O . GLY D 1 36 ? 26.800 37.256 67.779 1.00 17.76 27 GLY D O 1
ATOM 4430 N N . PHE D 1 37 ? 25.449 37.033 65.994 1.00 17.65 28 PHE D N 1
ATOM 4431 C CA . PHE D 1 37 ? 26.560 36.800 65.075 1.00 17.72 28 PHE D CA 1
ATOM 4432 C C . PHE D 1 37 ? 27.329 38.087 64.768 1.00 17.99 28 PHE D C 1
ATOM 4433 O O . PHE D 1 37 ? 28.560 38.065 64.612 1.00 17.86 28 PHE D O 1
ATOM 4441 N N . ARG D 1 38 ? 26.623 39.209 64.628 1.00 17.48 29 ARG D N 1
ATOM 4442 C CA . ARG D 1 38 ? 27.318 40.469 64.399 1.00 18.09 29 ARG D CA 1
ATOM 4443 C C . ARG D 1 38 ? 28.096 40.896 65.629 1.00 18.40 29 ARG D C 1
ATOM 4444 O O . ARG D 1 38 ? 29.241 41.358 65.522 1.00 18.44 29 ARG D O 1
ATOM 4452 N N . ALA D 1 39 ? 27.467 40.789 66.796 1.00 17.42 30 ALA D N 1
ATOM 4453 C CA . ALA D 1 39 ? 28.123 41.161 68.035 1.00 17.60 30 ALA D CA 1
ATOM 4454 C C . ALA D 1 39 ? 29.293 40.228 68.358 1.00 18.29 30 ALA D C 1
ATOM 4455 O O . ALA D 1 39 ? 30.372 40.689 68.750 1.00 18.50 30 ALA D O 1
ATOM 4457 N N . ALA D 1 40 ? 29.114 38.917 68.189 1.00 18.33 31 ALA D N 1
ATOM 4458 C CA . ALA D 1 40 ? 30.237 38.002 68.393 1.00 18.52 31 ALA D CA 1
ATOM 4459 C C . ALA D 1 40 ? 31.399 38.317 67.460 1.00 18.63 31 ALA D C 1
ATOM 4460 O O . ALA D 1 40 ? 32.552 38.374 67.898 1.00 19.08 31 ALA D O 1
ATOM 4462 N N . LEU D 1 41 ? 31.113 38.504 66.171 1.00 18.56 32 LEU D N 1
ATOM 4463 C CA . LEU D 1 41 ? 32.142 38.871 65.200 1.00 19.11 32 LEU D CA 1
ATOM 4464 C C . LEU D 1 41 ? 32.909 40.126 65.631 1.00 19.54 32 LEU D C 1
ATOM 4465 O O . LEU D 1 41 ? 34.142 40.154 65.604 1.00 19.18 32 LEU D O 1
ATOM 4470 N N . ARG D 1 42 ? 32.192 41.162 66.065 1.00 19.61 33 ARG D N 1
ATOM 4471 C CA . ARG D 1 42 ? 32.810 42.433 66.422 1.00 19.56 33 ARG D CA 1
ATOM 4472 C C . ARG D 1 42 ? 33.800 42.275 67.573 1.00 20.19 33 ARG D C 1
ATOM 4473 O O . ARG D 1 42 ? 34.984 42.617 67.447 1.00 20.19 33 ARG D O 1
ATOM 4481 N N . GLU D 1 43 ? 33.338 41.744 68.702 1.00 19.95 34 GLU D N 1
ATOM 4482 C CA . GLU D 1 43 ? 34.231 41.593 69.846 1.00 19.61 34 GLU D CA 1
ATOM 4483 C C . GLU D 1 43 ? 35.399 40.667 69.509 1.00 20.16 34 GLU D C 1
ATOM 4484 O O . GLU D 1 43 ? 36.492 40.771 70.095 1.00 19.83 34 GLU D O 1
ATOM 4490 N N . LEU D 1 44 ? 35.175 39.743 68.572 1.00 19.92 35 LEU D N 1
ATOM 4491 C CA . LEU D 1 44 ? 36.236 38.865 68.122 1.00 19.58 35 LEU D CA 1
ATOM 4492 C C . LEU D 1 44 ? 37.244 39.604 67.265 1.00 19.45 35 LEU D C 1
ATOM 4493 O O . LEU D 1 44 ? 38.391 39.167 67.167 1.00 19.48 35 LEU D O 1
ATOM 4498 N N . THR D 1 45 ? 36.863 40.728 66.674 1.00 20.11 36 THR D N 1
ATOM 4499 C CA . THR D 1 45 ? 37.806 41.447 65.826 1.00 20.40 36 THR D CA 1
ATOM 4500 C C . THR D 1 45 ? 38.850 42.186 66.649 1.00 20.22 36 THR D C 1
ATOM 4501 O O . THR D 1 45 ? 40.016 42.260 66.249 1.00 20.40 36 THR D O 1
ATOM 4505 N N . LEU D 1 46 ? 38.473 42.728 67.804 1.00 20.42 37 LEU D N 1
ATOM 4506 C CA . LEU D 1 46 ? 39.485 43.396 68.612 1.00 20.40 37 LEU D CA 1
ATOM 4507 C C . LEU D 1 46 ? 40.514 42.408 69.130 1.00 20.32 37 LEU D C 1
ATOM 4508 O O . LEU D 1 46 ? 41.685 42.762 69.293 1.00 20.73 37 LEU D O 1
ATOM 4513 N N . LEU D 1 47 ? 40.101 41.168 69.371 1.00 20.38 38 LEU D N 1
ATOM 4514 C CA . LEU D 1 47 ? 41.049 40.139 69.779 1.00 20.29 38 LEU D CA 1
ATOM 4515 C C . LEU D 1 47 ? 42.141 39.973 68.734 1.00 20.02 38 LEU D C 1
ATOM 4516 O O . LEU D 1 47 ? 43.334 40.049 69.042 1.00 20.23 38 LEU D O 1
ATOM 4521 N N . LEU D 1 48 ? 41.738 39.824 67.477 1.00 20.56 39 LEU D N 1
ATOM 4522 C CA . LEU D 1 48 ? 42.678 39.788 66.369 1.00 19.83 39 LEU D CA 1
ATOM 4523 C C . LEU D 1 48 ? 43.455 41.083 66.264 1.00 20.04 39 LEU D C 1
ATOM 4524 O O . LEU D 1 48 ? 44.664 41.075 66.012 1.00 20.76 39 LEU D O 1
ATOM 4529 N N . ILE D 1 49 ? 42.768 42.211 66.401 1.00 20.44 40 ILE D N 1
ATOM 4530 C CA . ILE D 1 49 ? 43.452 43.495 66.352 1.00 20.51 40 ILE D CA 1
ATOM 4531 C C . ILE D 1 49 ? 44.515 43.560 67.430 1.00 20.18 40 ILE D C 1
ATOM 4532 O O . ILE D 1 49 ? 45.621 44.043 67.197 1.00 20.46 40 ILE D O 1
ATOM 4537 N N . TYR D 1 50 ? 44.214 43.032 68.612 1.00 20.28 41 TYR D N 1
ATOM 4538 C CA . TYR D 1 50 ? 45.164 43.120 69.710 1.00 20.82 41 TYR D CA 1
ATOM 4539 C C . TYR D 1 50 ? 46.356 42.202 69.493 1.00 20.74 41 TYR D C 1
ATOM 4540 O O . TYR D 1 50 ? 47.497 42.551 69.831 1.00 20.55 41 TYR D O 1
ATOM 4549 N N . GLU D 1 51 ? 46.109 41.014 68.966 1.00 20.13 42 GLU D N 1
ATOM 4550 C CA . GLU D 1 51 ? 47.204 40.078 68.790 1.00 20.31 42 GLU D CA 1
ATOM 4551 C C . GLU D 1 51 ? 48.126 40.497 67.668 1.00 20.49 42 GLU D C 1
ATOM 4552 O O . GLU D 1 51 ? 49.271 40.029 67.599 1.00 20.24 42 GLU D O 1
ATOM 4558 N N . ALA D 1 52 ? 47.627 41.337 66.766 1.00 20.67 43 ALA D N 1
ATOM 4559 C CA . ALA D 1 52 ? 48.387 41.790 65.620 1.00 20.61 43 ALA D CA 1
ATOM 4560 C C . ALA D 1 52 ? 49.113 43.092 65.908 1.00 20.91 43 ALA D C 1
ATOM 4561 O O . ALA D 1 52 ? 50.202 43.328 65.371 1.00 21.11 43 ALA D O 1
ATOM 4563 N N . THR D 1 53 ? 48.552 43.917 66.784 1.00 20.98 44 THR D N 1
ATOM 4564 C CA . THR D 1 53 ? 49.104 45.217 67.107 1.00 21.07 44 THR D CA 1
ATOM 4565 C C . THR D 1 53 ? 50.144 45.155 68.195 1.00 21.08 44 THR D C 1
ATOM 4566 O O . THR D 1 53 ? 50.506 46.206 68.735 1.00 21.00 44 THR D O 1
ATOM 4570 N N . ARG D 1 54 ? 50.619 43.954 68.542 1.00 21.30 45 ARG D N 1
ATOM 4571 C CA . ARG D 1 54 ? 51.651 43.838 69.563 1.00 21.20 45 ARG D CA 1
ATOM 4572 C C . ARG D 1 54 ? 52.861 44.640 69.115 1.00 21.52 45 ARG D C 1
ATOM 4573 O O . ARG D 1 54 ? 53.016 45.800 69.508 1.00 21.64 45 ARG D O 1
ATOM 4581 N N . ASP D 1 55 ? 53.685 44.074 68.250 1.00 21.74 46 ASP D N 1
ATOM 4582 C CA . ASP D 1 55 ? 54.965 44.694 67.913 1.00 22.16 46 ASP D CA 1
ATOM 4583 C C . ASP D 1 55 ? 54.827 45.922 67.010 1.00 22.19 46 ASP D C 1
ATOM 4584 O O . ASP D 1 55 ? 55.667 46.177 66.138 1.00 22.47 46 ASP D O 1
ATOM 4589 N N . ALA D 1 56 ? 53.788 46.714 67.231 1.00 22.19 47 ALA D N 1
ATOM 4590 C CA . ALA D 1 56 ? 53.613 47.965 66.508 1.00 22.65 47 ALA D CA 1
ATOM 4591 C C . ALA D 1 56 ? 54.422 49.067 67.184 1.00 22.78 47 ALA D C 1
ATOM 4592 O O . ALA D 1 56 ? 54.162 49.386 68.348 1.00 22.66 47 ALA D O 1
ATOM 4594 N N . PRO D 1 57 ? 55.398 49.664 66.504 1.00 23.08 48 PRO D N 1
ATOM 4595 C CA . PRO D 1 57 ? 56.242 50.679 67.148 1.00 23.51 48 PRO D CA 1
ATOM 4596 C C . PRO D 1 57 ? 55.443 51.816 67.780 1.00 23.88 48 PRO D C 1
ATOM 4597 O O . PRO D 1 57 ? 54.237 51.946 67.561 1.00 23.87 48 PRO D O 1
ATOM 4601 N N . CYS D 1 58 ? 56.101 52.639 68.584 1.00 23.96 49 CYS D N 1
ATOM 4602 C CA . CYS D 1 58 ? 55.421 53.723 69.283 1.00 23.91 49 CYS D CA 1
ATOM 4603 C C . CYS D 1 58 ? 56.245 54.994 69.092 1.00 24.33 49 CYS D C 1
ATOM 4604 O O . CYS D 1 58 ? 56.955 55.157 68.092 1.00 24.72 49 CYS D O 1
ATOM 4607 N N . GLU D 1 59 ? 56.171 55.896 70.085 1.00 24.27 50 GLU D N 1
ATOM 4608 C CA . GLU D 1 59 ? 56.554 57.295 69.955 1.00 24.57 50 GLU D CA 1
ATOM 4609 C C . GLU D 1 59 ? 56.142 58.036 71.230 1.00 24.59 50 GLU D C 1
ATOM 4610 O O . GLU D 1 59 ? 54.959 58.025 71.604 1.00 24.19 50 GLU D O 1
ATOM 4616 N N . PRO D 1 60 ? 57.083 58.670 71.931 1.00 24.80 51 PRO D N 1
ATOM 4617 C CA . PRO D 1 60 ? 56.727 59.491 73.098 1.00 24.72 51 PRO D CA 1
ATOM 4618 C C . PRO D 1 60 ? 55.987 60.768 72.717 1.00 24.78 51 PRO D C 1
ATOM 4619 O O . PRO D 1 60 ? 56.214 61.354 71.656 1.00 24.99 51 PRO D O 1
ATOM 4623 N N . VAL D 1 61 ? 55.124 61.222 73.623 1.00 24.61 52 VAL D N 1
ATOM 4624 C CA . VAL D 1 61 ? 54.378 62.463 73.412 1.00 24.97 52 VAL D CA 1
ATOM 4625 C C . VAL D 1 61 ? 54.433 63.356 74.652 1.00 25.31 52 VAL D C 1
ATOM 4626 O O . VAL D 1 61 ? 54.192 62.895 75.779 1.00 25.10 52 VAL D O 1
ATOM 4630 N N . PRO D 1 62 ? 54.769 64.636 74.503 1.00 25.82 53 PRO D N 1
ATOM 4631 C CA . PRO D 1 62 ? 54.814 65.516 75.676 1.00 25.84 53 PRO D CA 1
ATOM 4632 C C . PRO D 1 62 ? 53.394 65.911 76.053 1.00 25.78 53 PRO D C 1
ATOM 4633 O O . PRO D 1 62 ? 52.598 66.300 75.192 1.00 26.43 53 PRO D O 1
ATOM 4637 N N . ILE D 1 63 ? 53.063 65.772 77.338 1.00 25.74 54 ILE D N 1
ATOM 4638 C CA . ILE D 1 63 ? 51.676 65.791 77.781 1.00 26.26 54 ILE D CA 1
ATOM 4639 C C . ILE D 1 63 ? 51.649 66.429 79.169 1.00 26.93 54 ILE D C 1
ATOM 4640 O O . ILE D 1 63 ? 52.686 66.627 79.809 1.00 26.90 54 ILE D O 1
ATOM 4645 N N . ARG D 1 64 ? 50.454 66.839 79.596 1.00 27.29 55 ARG D N 1
ATOM 4646 C CA . ARG D 1 64 ? 50.324 67.465 80.905 1.00 27.77 55 ARG D CA 1
ATOM 4647 C C . ARG D 1 64 ? 49.885 66.430 81.921 1.00 27.60 55 ARG D C 1
ATOM 4648 O O . ARG D 1 64 ? 50.703 65.948 82.707 1.00 27.77 55 ARG D O 1
ATOM 4650 N N . THR D 1 65 ? 48.613 66.034 81.838 1.00 27.46 56 THR D N 1
ATOM 4651 C CA . THR D 1 65 ? 47.779 65.370 82.840 1.00 27.48 56 THR D CA 1
ATOM 4652 C C . THR D 1 65 ? 47.318 66.418 83.836 1.00 27.99 56 THR D C 1
ATOM 4653 O O . THR D 1 65 ? 47.808 67.554 83.813 1.00 28.38 56 THR D O 1
ATOM 4655 N N . PRO D 1 66 ? 46.338 66.113 84.675 1.00 28.18 57 PRO D N 1
ATOM 4656 C CA . PRO D 1 66 ? 46.210 66.853 85.927 1.00 29.03 57 PRO D CA 1
ATOM 4657 C C . PRO D 1 66 ? 47.384 66.542 86.840 1.00 29.73 57 PRO D C 1
ATOM 4658 O O . PRO D 1 66 ? 48.034 65.493 86.735 1.00 29.21 57 PRO D O 1
ATOM 4662 N N . LEU D 1 67 ? 47.645 67.496 87.734 1.00 29.94 58 LEU D N 1
ATOM 4663 C CA . LEU D 1 67 ? 48.807 67.504 88.620 1.00 30.64 58 LEU D CA 1
ATOM 4664 C C . LEU D 1 67 ? 50.100 67.330 87.810 1.00 30.44 58 LEU D C 1
ATOM 4665 O O . LEU D 1 67 ? 50.649 66.231 87.659 1.00 29.86 58 LEU D O 1
ATOM 4670 N N . ALA D 1 68 ? 50.539 68.470 87.254 1.00 30.09 59 ALA D N 1
ATOM 4671 C CA . ALA D 1 68 ? 51.824 68.654 86.574 1.00 29.24 59 ALA D CA 1
ATOM 4672 C C . ALA D 1 68 ? 51.898 67.959 85.216 1.00 29.34 59 ALA D C 1
ATOM 4673 O O . ALA D 1 68 ? 50.932 67.330 84.772 1.00 29.00 59 ALA D O 1
ATOM 4675 N N . GLU D 1 69 ? 53.058 68.080 84.574 1.00 29.20 60 GLU D N 1
ATOM 4676 C CA . GLU D 1 69 ? 53.336 67.607 83.229 1.00 28.68 60 GLU D CA 1
ATOM 4677 C C . GLU D 1 69 ? 54.053 66.257 83.283 1.00 27.85 60 GLU D C 1
ATOM 4678 O O . GLU D 1 69 ? 54.739 65.935 84.259 1.00 27.87 60 GLU D O 1
ATOM 4684 N N . THR D 1 70 ? 53.868 65.463 82.224 1.00 27.34 61 THR D N 1
ATOM 4685 C CA . THR D 1 70 ? 54.382 64.096 82.117 1.00 26.55 61 THR D CA 1
ATOM 4686 C C . THR D 1 70 ? 54.554 63.766 80.637 1.00 25.74 61 THR D C 1
ATOM 4687 O O . THR D 1 70 ? 54.309 64.605 79.773 1.00 25.87 61 THR D O 1
ATOM 4691 N N . VAL D 1 71 ? 55.013 62.544 80.350 1.00 25.11 62 VAL D N 1
ATOM 4692 C CA . VAL D 1 71 ? 55.187 62.066 78.982 1.00 24.66 62 VAL D CA 1
ATOM 4693 C C . VAL D 1 71 ? 54.471 60.729 78.792 1.00 24.12 62 VAL D C 1
ATOM 4694 O O . VAL D 1 71 ? 54.589 59.819 79.620 1.00 23.91 62 VAL D O 1
ATOM 4698 N N . GLY D 1 72 ? 53.737 60.618 77.688 1.00 23.77 63 GLY D N 1
ATOM 4699 C CA . GLY D 1 72 ? 53.054 59.399 77.332 1.00 23.19 63 GLY D CA 1
ATOM 4700 C C . GLY D 1 72 ? 53.652 58.769 76.093 1.00 23.18 63 GLY D C 1
ATOM 4701 O O . GLY D 1 72 ? 54.798 59.060 75.744 1.00 23.45 63 GLY D O 1
ATOM 4702 N N . SER D 1 73 ? 52.889 57.894 75.432 1.00 22.74 64 SER D N 1
ATOM 4703 C CA . SER D 1 73 ? 53.294 57.231 74.202 1.00 22.80 64 SER D CA 1
ATOM 4704 C C . SER D 1 73 ? 52.175 57.368 73.180 1.00 22.94 64 SER D C 1
ATOM 4705 O O . SER D 1 73 ? 51.035 57.666 73.538 1.00 22.46 64 SER D O 1
ATOM 4707 N N . ARG D 1 74 ? 52.518 57.179 71.896 1.00 23.38 65 ARG D N 1
ATOM 4708 C CA . ARG D 1 74 ? 51.556 57.181 70.788 1.00 23.30 65 ARG D CA 1
ATOM 4709 C C . ARG D 1 74 ? 52.104 56.365 69.622 1.00 23.81 65 ARG D C 1
ATOM 4710 O O . ARG D 1 74 ? 53.209 56.637 69.142 1.00 23.80 65 ARG D O 1
ATOM 4718 N N . LEU D 1 75 ? 51.314 55.398 69.148 1.00 23.89 66 LEU D N 1
ATOM 4719 C CA . LEU D 1 75 ? 51.715 54.589 68.003 1.00 24.11 66 LEU D CA 1
ATOM 4720 C C . LEU D 1 75 ? 52.170 55.472 66.845 1.00 24.26 66 LEU D C 1
ATOM 4721 O O . LEU D 1 75 ? 51.808 56.641 66.738 1.00 24.18 66 LEU D O 1
ATOM 4723 N N . THR D 1 76 ? 52.992 54.908 65.980 1.00 24.54 67 THR D N 1
ATOM 4724 C CA . THR D 1 76 ? 53.684 55.691 64.976 1.00 24.55 67 THR D CA 1
ATOM 4725 C C . THR D 1 76 ? 53.371 55.247 63.561 1.00 24.60 67 THR D C 1
ATOM 4726 O O . THR D 1 76 ? 53.485 56.061 62.632 1.00 24.46 67 THR D O 1
ATOM 4730 N N . LYS D 1 77 ? 52.935 54.000 63.382 1.00 24.70 68 LYS D N 1
ATOM 4731 C CA . LYS D 1 77 ? 52.480 53.508 62.092 1.00 24.57 68 LYS D CA 1
ATOM 4732 C C . LYS D 1 77 ? 50.986 53.765 61.941 1.00 24.67 68 LYS D C 1
ATOM 4733 O O . LYS D 1 77 ? 50.209 53.345 62.804 1.00 24.71 68 LYS D O 1
ATOM 4735 N N . PRO D 1 78 ? 50.550 54.466 60.902 1.00 24.73 69 PRO D N 1
ATOM 4736 C CA . PRO D 1 78 ? 49.122 54.729 60.719 1.00 24.91 69 PRO D CA 1
ATOM 4737 C C . PRO D 1 78 ? 48.479 53.623 59.913 1.00 25.26 69 PRO D C 1
ATOM 4738 O O . PRO D 1 78 ? 48.601 53.593 58.680 1.00 25.59 69 PRO D O 1
ATOM 4742 N N . PRO D 1 79 ? 47.785 52.699 60.575 1.00 25.59 70 PRO D N 1
ATOM 4743 C CA . PRO D 1 79 ? 47.355 51.477 59.893 1.00 25.65 70 PRO D CA 1
ATOM 4744 C C . PRO D 1 79 ? 46.225 51.795 58.936 1.00 25.96 70 PRO D C 1
ATOM 4745 O O . PRO D 1 79 ? 45.173 52.299 59.334 1.00 26.12 70 PRO D O 1
ATOM 4749 N N . LEU D 1 80 ? 46.466 51.545 57.663 1.00 25.66 71 LEU D N 1
ATOM 4750 C CA . LEU D 1 80 ? 45.350 51.477 56.752 1.00 25.66 71 LEU D CA 1
ATOM 4751 C C . LEU D 1 80 ? 44.593 50.195 57.063 1.00 25.68 71 LEU D C 1
ATOM 4752 O O . LEU D 1 80 ? 45.183 49.110 57.117 1.00 25.50 71 LEU D O 1
ATOM 4757 N N . LEU D 1 81 ? 43.312 50.334 57.359 1.00 25.58 72 LEU D N 1
ATOM 4758 C CA . LEU D 1 81 ? 42.410 49.202 57.440 1.00 25.55 72 LEU D CA 1
ATOM 4759 C C . LEU D 1 81 ? 41.750 48.993 56.086 1.00 26.23 72 LEU D C 1
ATOM 4760 O O . LEU D 1 81 ? 41.316 49.953 55.442 1.00 26.58 72 LEU D O 1
ATOM 4765 N N . VAL D 1 82 ? 41.679 47.747 55.644 1.00 26.19 73 VAL D N 1
ATOM 4766 C CA . VAL D 1 82 ? 40.998 47.513 54.378 1.00 26.88 73 VAL D CA 1
ATOM 4767 C C . VAL D 1 82 ? 39.952 46.414 54.528 1.00 26.96 73 VAL D C 1
ATOM 4768 O O . VAL D 1 82 ? 40.273 45.220 54.480 1.00 26.67 73 VAL D O 1
ATOM 4772 N N . PRO D 1 83 ? 38.694 46.783 54.735 1.00 27.30 74 PRO D N 1
ATOM 4773 C CA . PRO D 1 83 ? 37.608 45.802 54.647 1.00 27.91 74 PRO D CA 1
ATOM 4774 C C . PRO D 1 83 ? 37.491 45.207 53.249 1.00 29.39 74 PRO D C 1
ATOM 4775 O O . PRO D 1 83 ? 37.357 45.931 52.254 1.00 30.81 74 PRO D O 1
ATOM 4779 N N . VAL D 1 84 ? 37.531 43.877 53.188 1.00 29.22 75 VAL D N 1
ATOM 4780 C CA . VAL D 1 84 ? 37.071 43.137 52.018 1.00 30.94 75 VAL D CA 1
ATOM 4781 C C . VAL D 1 84 ? 35.551 43.017 52.116 1.00 33.62 75 VAL D C 1
ATOM 4782 O O . VAL D 1 84 ? 35.022 42.334 52.999 1.00 33.67 75 VAL D O 1
ATOM 4784 N N . LEU D 1 85 ? 34.846 43.705 51.227 1.00 32.34 76 LEU D N 1
ATOM 4785 C CA . LEU D 1 85 ? 33.399 43.622 51.177 1.00 31.66 76 LEU D CA 1
ATOM 4786 C C . LEU D 1 85 ? 33.014 42.357 50.393 1.00 31.99 76 LEU D C 1
ATOM 4787 O O . LEU D 1 85 ? 33.882 41.755 49.758 1.00 33.24 76 LEU D O 1
ATOM 4792 N N . ARG D 1 86 ? 31.758 41.905 50.480 1.00 30.16 77 ARG D N 1
ATOM 4793 C CA . ARG D 1 86 ? 30.717 42.470 51.355 1.00 28.44 77 ARG D CA 1
ATOM 4794 C C . ARG D 1 86 ? 30.940 42.151 52.843 1.00 27.71 77 ARG D C 1
ATOM 4795 O O . ARG D 1 86 ? 30.504 42.901 53.706 1.00 26.67 77 ARG D O 1
ATOM 4803 N N . ALA D 1 87 ? 31.684 41.077 53.125 1.00 27.74 78 ALA D N 1
ATOM 4804 C CA . ALA D 1 87 ? 31.602 40.416 54.425 1.00 26.46 78 ALA D CA 1
ATOM 4805 C C . ALA D 1 87 ? 32.375 41.131 55.522 1.00 26.66 78 ALA D C 1
ATOM 4806 O O . ALA D 1 87 ? 32.030 40.992 56.708 1.00 25.41 78 ALA D O 1
ATOM 4808 N N . GLY D 1 88 ? 33.428 41.855 55.160 1.00 27.28 79 GLY D N 1
ATOM 4809 C CA . GLY D 1 88 ? 34.308 42.402 56.167 1.00 26.33 79 GLY D CA 1
ATOM 4810 C C . GLY D 1 88 ? 33.934 43.808 56.570 1.00 25.84 79 GLY D C 1
ATOM 4811 O O . GLY D 1 88 ? 34.809 44.670 56.640 1.00 25.27 79 GLY D O 1
ATOM 4812 N N . LEU D 1 89 ? 32.653 44.071 56.824 1.00 25.79 80 LEU D N 1
ATOM 4813 C CA . LEU D 1 89 ? 32.243 45.404 57.236 1.00 25.34 80 LEU D CA 1
ATOM 4814 C C . LEU D 1 89 ? 31.695 45.455 58.637 1.00 24.54 80 LEU D C 1
ATOM 4815 O O . LEU D 1 89 ? 31.670 46.530 59.233 1.00 24.56 80 LEU D O 1
ATOM 4820 N N . GLY D 1 90 ? 31.242 44.332 59.174 1.00 23.94 81 GLY D N 1
ATOM 4821 C CA . GLY D 1 90 ? 31.052 44.288 60.603 1.00 23.67 81 GLY D CA 1
ATOM 4822 C C . GLY D 1 90 ? 32.349 44.466 61.358 1.00 23.15 81 GLY D C 1
ATOM 4823 O O . GLY D 1 90 ? 32.352 45.011 62.469 1.00 22.14 81 GLY D O 1
ATOM 4824 N N . MET D 1 91 ? 33.459 44.052 60.763 1.00 23.43 82 MET D N 1
ATOM 4825 C CA . MET D 1 91 ? 34.724 44.081 61.465 1.00 23.07 82 MET D CA 1
ATOM 4826 C C . MET D 1 91 ? 35.287 45.484 61.625 1.00 23.07 82 MET D C 1
ATOM 4827 O O . MET D 1 91 ? 36.100 45.711 62.520 1.00 22.98 82 MET D O 1
ATOM 4832 N N . VAL D 1 92 ? 34.858 46.434 60.808 1.00 23.73 83 VAL D N 1
ATOM 4833 C CA . VAL D 1 92 ? 35.556 47.709 60.714 1.00 24.10 83 VAL D CA 1
ATOM 4834 C C . VAL D 1 92 ? 34.975 48.806 61.598 1.00 23.83 83 VAL D C 1
ATOM 4835 O O . VAL D 1 92 ? 35.722 49.706 62.003 1.00 23.91 83 VAL D O 1
ATOM 4839 N N . ASP D 1 93 ? 33.694 48.747 61.944 1.00 23.93 84 ASP D N 1
ATOM 4840 C CA . ASP D 1 93 ? 33.124 49.895 62.629 1.00 24.08 84 ASP D CA 1
ATOM 4841 C C . ASP D 1 93 ? 33.478 49.946 64.118 1.00 23.91 84 ASP D C 1
ATOM 4842 O O . ASP D 1 93 ? 32.862 50.731 64.852 1.00 27.10 84 ASP D O 1
ATOM 4847 N N . GLU D 1 94 ? 34.446 49.133 64.591 1.00 23.55 85 GLU D N 1
ATOM 4848 C CA . GLU D 1 94 ? 35.096 49.451 65.864 1.00 23.65 85 GLU D CA 1
ATOM 4849 C C . GLU D 1 94 ? 36.477 48.803 65.989 1.00 23.56 85 GLU D C 1
ATOM 4850 O O . GLU D 1 94 ? 37.029 48.746 67.097 1.00 23.60 85 GLU D O 1
ATOM 4856 N N . ALA D 1 95 ? 37.053 48.314 64.888 1.00 23.78 86 ALA D N 1
ATOM 4857 C CA . ALA D 1 95 ? 38.500 48.410 64.742 1.00 23.76 86 ALA D CA 1
ATOM 4858 C C . ALA D 1 95 ? 38.900 49.872 64.845 1.00 24.14 86 ALA D C 1
ATOM 4859 O O . ALA D 1 95 ? 39.832 50.235 65.576 1.00 24.00 86 ALA D O 1
ATOM 4861 N N . HIS D 1 96 ? 38.142 50.734 64.161 1.00 23.84 87 HIS D N 1
ATOM 4862 C CA . HIS D 1 96 ? 38.128 52.150 64.492 1.00 23.97 87 HIS D CA 1
ATOM 4863 C C . HIS D 1 96 ? 38.196 52.372 65.992 1.00 23.81 87 HIS D C 1
ATOM 4864 O O . HIS D 1 96 ? 39.020 53.144 66.470 1.00 24.14 87 HIS D O 1
ATOM 4871 N N . ALA D 1 97 ? 37.348 51.694 66.762 1.00 24.03 88 ALA D N 1
ATOM 4872 C CA . ALA D 1 97 ? 37.353 51.920 68.204 1.00 24.34 88 ALA D CA 1
ATOM 4873 C C . ALA D 1 97 ? 38.662 51.457 68.823 1.00 24.07 88 ALA D C 1
ATOM 4874 O O . ALA D 1 97 ? 39.237 52.159 69.663 1.00 24.55 88 ALA D O 1
ATOM 4876 N N . ALA D 1 98 ? 39.143 50.272 68.426 1.00 23.82 89 ALA D N 1
ATOM 4877 C CA . ALA D 1 98 ? 40.501 49.851 68.772 1.00 23.84 89 ALA D CA 1
ATOM 4878 C C . ALA D 1 98 ? 41.535 50.854 68.274 1.00 24.00 89 ALA D C 1
ATOM 4879 O O . ALA D 1 98 ? 42.317 51.390 69.064 1.00 23.87 89 ALA D O 1
ATOM 4881 N N . LEU D 1 99 ? 41.554 51.121 66.963 1.00 24.10 90 LEU D N 1
ATOM 4882 C CA . LEU D 1 99 ? 42.474 52.072 66.341 1.00 24.45 90 LEU D CA 1
ATOM 4883 C C . LEU D 1 99 ? 41.717 53.312 65.897 1.00 24.90 90 LEU D C 1
ATOM 4884 O O . LEU D 1 99 ? 41.294 53.399 64.736 1.00 25.10 90 LEU D O 1
ATOM 4889 N N . PRO D 1 100 ? 41.517 54.303 66.761 1.00 24.47 91 PRO D N 1
ATOM 4890 C CA . PRO D 1 100 ? 40.882 55.532 66.270 1.00 24.74 91 PRO D CA 1
ATOM 4891 C C . PRO D 1 100 ? 41.693 56.231 65.191 1.00 25.27 91 PRO D C 1
ATOM 4892 O O . PRO D 1 100 ? 41.119 56.632 64.175 1.00 25.51 91 PRO D O 1
ATOM 4896 N N . GLU D 1 101 ? 43.011 56.357 65.357 1.00 25.56 92 GLU D N 1
ATOM 4897 C CA . GLU D 1 101 ? 43.824 57.167 64.445 1.00 26.01 92 GLU D CA 1
ATOM 4898 C C . GLU D 1 101 ? 43.980 56.566 63.048 1.00 26.53 92 GLU D C 1
ATOM 4899 O O . GLU D 1 101 ? 44.612 57.196 62.195 1.00 27.35 92 GLU D O 1
ATOM 4905 N N . ALA D 1 102 ? 43.422 55.395 62.785 1.00 26.59 93 ALA D N 1
ATOM 4906 C CA . ALA D 1 102 ? 43.724 54.663 61.570 1.00 27.53 93 ALA D CA 1
ATOM 4907 C C . ALA D 1 102 ? 42.728 55.002 60.471 1.00 27.47 93 ALA D C 1
ATOM 4908 O O . ALA D 1 102 ? 41.544 55.215 60.730 1.00 26.99 93 ALA D O 1
ATOM 4910 N N . HIS D 1 103 ? 43.218 55.040 59.239 1.00 29.29 94 HIS D N 1
ATOM 4911 C CA . HIS D 1 103 ? 42.405 55.378 58.084 1.00 27.38 94 HIS D CA 1
ATOM 4912 C C . HIS D 1 103 ? 41.915 54.092 57.434 1.00 26.77 94 HIS D C 1
ATOM 4913 O O . HIS D 1 103 ? 42.419 53.002 57.703 1.00 26.59 94 HIS D O 1
ATOM 4920 N N . VAL D 1 104 ? 40.911 54.238 56.577 1.00 26.94 95 VAL D N 1
ATOM 4921 C CA . VAL D 1 104 ? 40.149 53.138 55.993 1.00 26.97 95 VAL D CA 1
ATOM 4922 C C . VAL D 1 104 ? 40.197 53.269 54.473 1.00 27.46 95 VAL D C 1
ATOM 4923 O O . VAL D 1 104 ? 40.062 54.374 53.932 1.00 26.76 95 VAL D O 1
ATOM 4927 N N . GLY D 1 105 ? 40.386 52.146 53.780 1.00 27.78 96 GLY D N 1
ATOM 4928 C CA . GLY D 1 105 ? 40.275 52.124 52.342 1.00 29.17 96 GLY D CA 1
ATOM 4929 C C . GLY D 1 105 ? 39.332 51.016 51.923 1.00 29.89 96 GLY D C 1
ATOM 4930 O O . GLY D 1 105 ? 39.093 50.067 52.663 1.00 29.40 96 GLY D O 1
ATOM 4931 N N . PHE D 1 106 ? 38.804 51.141 50.709 1.00 31.75 97 PHE D N 1
ATOM 4932 C CA . PHE D 1 106 ? 37.761 50.237 50.234 1.00 32.94 97 PHE D CA 1
ATOM 4933 C C . PHE D 1 106 ? 38.207 49.517 48.962 1.00 34.69 97 PHE D C 1
ATOM 4934 O O . PHE D 1 106 ? 38.410 50.151 47.916 1.00 35.09 97 PHE D O 1
ATOM 4942 N N . VAL D 1 107 ? 38.376 48.193 49.081 1.00 35.08 98 VAL D N 1
ATOM 4943 C CA . VAL D 1 107 ? 38.535 47.270 47.956 1.00 37.48 98 VAL D CA 1
ATOM 4944 C C . VAL D 1 107 ? 38.002 45.911 48.402 1.00 41.43 98 VAL D C 1
ATOM 4945 O O . VAL D 1 107 ? 38.021 45.580 49.594 1.00 36.79 98 VAL D O 1
ATOM 4947 N N . GLY D 1 108 ? 37.515 45.123 47.443 1.00 40.91 99 GLY D N 1
ATOM 4948 C CA . GLY D 1 108 ? 36.925 43.840 47.787 1.00 38.75 99 GLY D CA 1
ATOM 4949 C C . GLY D 1 108 ? 36.734 42.947 46.581 1.00 40.73 99 GLY D C 1
ATOM 4950 O O . GLY D 1 108 ? 37.214 43.239 45.486 1.00 41.35 99 GLY D O 1
ATOM 4951 N N . VAL D 1 109 ? 36.014 41.843 46.806 1.00 40.28 100 VAL D N 1
ATOM 4952 C CA . VAL D 1 109 ? 35.710 40.876 45.757 1.00 41.38 100 VAL D CA 1
ATOM 4953 C C . VAL D 1 109 ? 34.414 40.141 46.098 1.00 41.93 100 VAL D C 1
ATOM 4954 O O . VAL D 1 109 ? 34.079 39.954 47.269 1.00 40.87 100 VAL D O 1
ATOM 4956 N N . ALA D 1 110 ? 33.675 39.724 45.060 1.00 43.86 101 ALA D N 1
ATOM 4957 C CA . ALA D 1 110 ? 32.482 38.894 45.221 1.00 44.43 101 ALA D CA 1
ATOM 4958 C C . ALA D 1 110 ? 32.552 37.689 44.288 1.00 45.71 101 ALA D C 1
ATOM 4959 O O . ALA D 1 110 ? 33.130 37.758 43.202 1.00 46.17 101 ALA D O 1
ATOM 4961 N N . ARG D 1 111 ? 31.941 36.584 44.714 1.00 46.21 102 ARG D N 1
ATOM 4962 C CA . ARG D 1 111 ? 32.127 35.294 44.065 1.00 47.95 102 ARG D CA 1
ATOM 4963 C C . ARG D 1 111 ? 30.956 34.955 43.157 1.00 48.73 102 ARG D C 1
ATOM 4964 O O . ARG D 1 111 ? 29.816 35.354 43.400 1.00 48.32 102 ARG D O 1
ATOM 4966 N N . ASP D 1 112 ? 31.258 34.213 42.098 1.00 50.02 103 ASP D N 1
ATOM 4967 C CA . ASP D 1 112 ? 30.247 33.786 41.149 1.00 50.90 103 ASP D CA 1
ATOM 4968 C C . ASP D 1 112 ? 29.476 32.608 41.714 1.00 51.24 103 ASP D C 1
ATOM 4969 O O . ASP D 1 112 ? 29.926 31.919 42.630 1.00 51.23 103 ASP D O 1
ATOM 4974 N N . GLU D 1 113 ? 28.297 32.375 41.147 1.00 51.84 104 GLU D N 1
ATOM 4975 C CA . GLU D 1 113 ? 27.452 31.319 41.680 1.00 52.20 104 GLU D CA 1
ATOM 4976 C C . GLU D 1 113 ? 28.091 29.952 41.485 1.00 52.85 104 GLU D C 1
ATOM 4977 O O . GLU D 1 113 ? 27.886 29.052 42.308 1.00 52.82 104 GLU D O 1
ATOM 4983 N N . GLN D 1 114 ? 28.898 29.791 40.434 1.00 53.68 105 GLN D N 1
ATOM 4984 C CA . GLN D 1 114 ? 29.443 28.487 40.081 1.00 54.42 105 GLN D CA 1
ATOM 4985 C C . GLN D 1 114 ? 30.954 28.498 39.911 1.00 55.09 105 GLN D C 1
ATOM 4986 O O . GLN D 1 114 ? 31.658 27.672 40.505 1.00 60.16 105 GLN D O 1
ATOM 4992 N N . THR D 1 115 ? 31.454 29.395 39.060 1.00 54.74 106 THR D N 1
ATOM 4993 C CA . THR D 1 115 ? 32.889 29.441 38.813 1.00 54.96 106 THR D CA 1
ATOM 4994 C C . THR D 1 115 ? 33.637 29.849 40.071 1.00 55.17 106 THR D C 1
ATOM 4995 O O . THR D 1 115 ? 34.732 29.340 40.343 1.00 59.22 106 THR D O 1
ATOM 4997 N N . HIS D 1 116 ? 33.053 30.767 40.846 1.00 54.00 107 HIS D N 1
ATOM 4998 C CA . HIS D 1 116 ? 33.554 31.254 42.133 1.00 52.98 107 HIS D CA 1
ATOM 4999 C C . HIS D 1 116 ? 34.686 32.264 41.988 1.00 51.93 107 HIS D C 1
ATOM 5000 O O . HIS D 1 116 ? 35.359 32.574 42.973 1.00 50.79 107 HIS D O 1
ATOM 5002 N N . GLN D 1 117 ? 34.902 32.809 40.764 1.00 52.00 108 GLN D N 1
ATOM 5003 C CA . GLN D 1 117 ? 35.983 33.757 40.500 1.00 51.39 108 GLN D CA 1
ATOM 5004 C C . GLN D 1 117 ? 35.594 35.146 41.016 1.00 49.65 108 GLN D C 1
ATOM 5005 O O . GLN D 1 117 ? 34.431 35.544 40.900 1.00 49.33 108 GLN D O 1
ATOM 5011 N N . PRO D 1 118 ? 36.538 35.899 41.590 1.00 48.54 109 PRO D N 1
ATOM 5012 C CA . PRO D 1 118 ? 36.181 37.193 42.193 1.00 47.02 109 PRO D CA 1
ATOM 5013 C C . PRO D 1 118 ? 35.799 38.240 41.155 1.00 47.02 109 PRO D C 1
ATOM 5014 O O . PRO D 1 118 ? 36.375 38.329 40.067 1.00 47.63 109 PRO D O 1
ATOM 5018 N N . VAL D 1 119 ? 34.808 39.046 41.503 1.00 46.09 110 VAL D N 1
ATOM 5019 C CA . VAL D 1 119 ? 34.367 40.097 40.596 1.00 46.10 110 VAL D CA 1
ATOM 5020 C C . VAL D 1 119 ? 35.023 41.386 41.079 1.00 45.43 110 VAL D C 1
ATOM 5021 O O . VAL D 1 119 ? 35.115 41.616 42.296 1.00 44.71 110 VAL D O 1
ATOM 5025 N N . PRO D 1 120 ? 35.491 42.255 40.187 1.00 45.03 111 PRO D N 1
ATOM 5026 C CA . PRO D 1 120 ? 36.185 43.458 40.658 1.00 44.21 111 PRO D CA 1
ATOM 5027 C C . PRO D 1 120 ? 35.653 44.733 40.027 1.00 43.60 111 PRO D C 1
ATOM 5028 O O . PRO D 1 120 ? 35.931 45.018 38.860 1.00 43.46 111 PRO D O 1
ATOM 5030 N N . TYR D 1 121 ? 34.897 45.519 40.793 1.00 42.74 112 TYR D N 1
ATOM 5031 C CA . TYR D 1 121 ? 34.369 46.777 40.293 1.00 41.89 112 TYR D CA 1
ATOM 5032 C C . TYR D 1 121 ? 35.002 48.004 40.930 1.00 41.30 112 TYR D C 1
ATOM 5033 O O . TYR D 1 121 ? 34.957 49.080 40.320 1.00 40.82 112 TYR D O 1
ATOM 5042 N N . LEU D 1 122 ? 35.595 47.873 42.115 1.00 40.65 113 LEU D N 1
ATOM 5043 C CA . LEU D 1 122 ? 35.812 49.004 43.007 1.00 39.86 113 LEU D CA 1
ATOM 5044 C C . LEU D 1 122 ? 37.293 49.346 43.156 1.00 37.90 113 LEU D C 1
ATOM 5045 O O . LEU D 1 122 ? 38.169 48.488 42.989 1.00 38.50 113 LEU D O 1
ATOM 5050 N N . ASP D 1 123 ? 37.557 50.637 43.512 1.00 37.79 114 ASP D N 1
ATOM 5051 C CA . ASP D 1 123 ? 38.943 51.126 43.604 1.00 37.02 114 ASP D CA 1
ATOM 5052 C C . ASP D 1 123 ? 39.141 52.262 44.595 1.00 36.32 114 ASP D C 1
ATOM 5053 O O . ASP D 1 123 ? 40.210 52.897 44.554 1.00 35.92 114 ASP D O 1
ATOM 5058 N N . SER D 1 124 ? 38.205 52.541 45.503 1.00 36.13 115 SER D N 1
ATOM 5059 C CA . SER D 1 124 ? 38.236 53.714 46.392 1.00 35.39 115 SER D CA 1
ATOM 5060 C C . SER D 1 124 ? 39.235 53.507 47.538 1.00 34.88 115 SER D C 1
ATOM 5061 O O . SER D 1 124 ? 38.878 53.074 48.638 1.00 34.00 115 SER D O 1
ATOM 5064 N N . LEU D 1 125 ? 40.499 53.880 47.299 1.00 34.90 116 LEU D N 1
ATOM 5065 C CA . LEU D 1 125 ? 41.568 53.647 48.273 1.00 35.01 116 LEU D CA 1
ATOM 5066 C C . LEU D 1 125 ? 42.539 54.823 48.355 1.00 34.94 116 LEU D C 1
ATOM 5067 O O . LEU D 1 125 ? 42.357 55.830 47.658 1.00 34.96 116 LEU D O 1
ATOM 5072 N N . PRO D 1 126 ? 43.597 54.727 49.168 1.00 34.69 117 PRO D N 1
ATOM 5073 C CA . PRO D 1 126 ? 44.454 55.903 49.382 1.00 34.49 117 PRO D CA 1
ATOM 5074 C C . PRO D 1 126 ? 45.554 56.024 48.342 1.00 33.39 117 PRO D C 1
ATOM 5075 O O . PRO D 1 126 ? 45.535 55.324 47.321 1.00 35.31 117 PRO D O 1
ATOM 5077 N N . ASP D 1 127 ? 46.502 56.932 48.592 1.00 33.44 118 ASP D N 1
ATOM 5078 C CA . ASP D 1 127 ? 47.730 57.044 47.799 1.00 32.88 118 ASP D CA 1
ATOM 5079 C C . ASP D 1 127 ? 48.796 56.124 48.391 1.00 32.67 118 ASP D C 1
ATOM 5080 O O . ASP D 1 127 ? 49.846 56.544 48.869 1.00 32.69 118 ASP D O 1
ATOM 5082 N N . ASP D 1 128 ? 48.487 54.828 48.332 1.00 32.70 119 ASP D N 1
ATOM 5083 C CA . ASP D 1 128 ? 49.060 53.824 49.234 1.00 32.81 119 ASP D CA 1
ATOM 5084 C C . ASP D 1 128 ? 50.483 53.457 48.819 1.00 32.89 119 ASP D C 1
ATOM 5085 O O . ASP D 1 128 ? 50.786 52.339 48.399 1.00 33.25 119 ASP D O 1
ATOM 5090 N N . LEU D 1 129 ? 51.377 54.417 48.990 1.00 32.95 120 LEU D N 1
ATOM 5091 C CA . LEU D 1 129 ? 52.745 54.211 48.554 1.00 33.90 120 LEU D CA 1
ATOM 5092 C C . LEU D 1 129 ? 53.453 53.187 49.443 1.00 34.74 120 LEU D C 1
ATOM 5093 O O . LEU D 1 129 ? 52.855 52.189 49.866 1.00 33.97 120 LEU D O 1
ATOM 5098 N N . THR D 1 130 ? 54.731 53.439 49.733 1.00 40.69 121 THR D N 1
ATOM 5099 C CA . THR D 1 130 ? 55.596 52.496 50.435 1.00 35.35 121 THR D CA 1
ATOM 5100 C C . THR D 1 130 ? 55.250 52.346 51.913 1.00 34.76 121 THR D C 1
ATOM 5101 O O . THR D 1 130 ? 54.391 51.535 52.276 1.00 33.67 121 THR D O 1
ATOM 5103 N N . ASP D 1 131 ? 55.905 53.121 52.774 1.00 34.57 122 ASP D N 1
ATOM 5104 C CA . ASP D 1 131 ? 55.893 52.859 54.212 1.00 34.37 122 ASP D CA 1
ATOM 5105 C C . ASP D 1 131 ? 54.514 52.991 54.851 1.00 33.32 122 ASP D C 1
ATOM 5106 O O . ASP D 1 131 ? 54.311 53.862 55.704 1.00 33.02 122 ASP D O 1
ATOM 5111 N N . VAL D 1 132 ? 53.572 52.121 54.475 1.00 32.69 123 VAL D N 1
ATOM 5112 C CA . VAL D 1 132 ? 52.189 52.178 54.984 1.00 30.21 123 VAL D CA 1
ATOM 5113 C C . VAL D 1 132 ? 51.677 50.804 55.421 1.00 28.81 123 VAL D C 1
ATOM 5114 O O . VAL D 1 132 ? 51.320 49.975 54.566 1.00 28.57 123 VAL D O 1
ATOM 5118 N N . PRO D 1 133 ? 51.556 50.537 56.723 1.00 29.17 124 PRO D N 1
ATOM 5119 C CA . PRO D 1 133 ? 51.052 49.223 57.165 1.00 28.38 124 PRO D CA 1
ATOM 5120 C C . PRO D 1 133 ? 49.577 49.012 56.831 1.00 27.22 124 PRO D C 1
ATOM 5121 O O . PRO D 1 133 ? 48.740 49.897 57.016 1.00 27.20 124 PRO D O 1
ATOM 5125 N N . VAL D 1 134 ? 49.250 47.820 56.341 1.00 26.77 125 VAL D N 1
ATOM 5126 C CA . VAL D 1 134 ? 47.900 47.546 55.849 1.00 26.26 125 VAL D CA 1
ATOM 5127 C C . VAL D 1 134 ? 47.368 46.244 56.436 1.00 25.66 125 VAL D C 1
ATOM 5128 O O . VAL D 1 134 ? 47.919 45.170 56.166 1.00 25.36 125 VAL D O 1
ATOM 5132 N N . MET D 1 135 ? 46.280 46.339 57.212 1.00 25.45 126 MET D N 1
ATOM 5133 C CA . MET D 1 135 ? 45.536 45.180 57.694 1.00 24.84 126 MET D CA 1
ATOM 5134 C C . MET D 1 135 ? 44.322 44.970 56.812 1.00 24.86 126 MET D C 1
ATOM 5135 O O . MET D 1 135 ? 43.558 45.904 56.555 1.00 25.35 126 MET D O 1
ATOM 5140 N N . VAL D 1 136 ? 44.168 43.773 56.336 1.00 24.47 127 VAL D N 1
ATOM 5141 C CA . VAL D 1 136 ? 43.040 43.396 55.511 1.00 24.36 127 VAL D CA 1
ATOM 5142 C C . VAL D 1 136 ? 42.057 42.710 56.427 1.00 24.17 127 VAL D C 1
ATOM 5143 O O . VAL D 1 136 ? 42.460 41.977 57.333 1.00 23.89 127 VAL D O 1
ATOM 5147 N N . LEU D 1 137 ? 40.776 42.988 56.240 1.00 25.11 128 LEU D N 1
ATOM 5148 C CA . LEU D 1 137 ? 39.744 42.522 57.155 1.00 24.82 128 LEU D CA 1
ATOM 5149 C C . LEU D 1 137 ? 38.765 41.678 56.347 1.00 25.80 128 LEU D C 1
ATOM 5150 O O . LEU D 1 137 ? 37.870 42.212 55.682 1.00 26.69 128 LEU D O 1
ATOM 5155 N N . ASP D 1 138 ? 38.948 40.353 56.390 1.00 25.56 129 ASP D N 1
ATOM 5156 C CA . ASP D 1 138 ? 38.026 39.429 55.747 1.00 25.78 129 ASP D CA 1
ATOM 5157 C C . ASP D 1 138 ? 37.770 38.229 56.657 1.00 24.85 129 ASP D C 1
ATOM 5158 O O . ASP D 1 138 ? 38.727 37.559 57.072 1.00 24.46 129 ASP D O 1
ATOM 5163 N N . PRO D 1 139 ? 36.518 37.917 56.969 1.00 24.54 130 PRO D N 1
ATOM 5164 C CA . PRO D 1 139 ? 36.237 36.796 57.880 1.00 24.27 130 PRO D CA 1
ATOM 5165 C C . PRO D 1 139 ? 36.659 35.432 57.353 1.00 24.18 130 PRO D C 1
ATOM 5166 O O . PRO D 1 139 ? 37.465 34.729 57.976 1.00 23.38 130 PRO D O 1
ATOM 5170 N N . MET D 1 140 ? 36.106 35.032 56.216 1.00 24.84 131 MET D N 1
ATOM 5171 C CA . MET D 1 140 ? 36.351 33.712 55.650 1.00 24.67 131 MET D CA 1
ATOM 5172 C C . MET D 1 140 ? 37.414 33.872 54.579 1.00 24.87 131 MET D C 1
ATOM 5173 O O . MET D 1 140 ? 37.173 34.529 53.559 1.00 24.96 131 MET D O 1
ATOM 5178 N N . VAL D 1 141 ? 38.592 33.303 54.819 1.00 24.70 132 VAL D N 1
ATOM 5179 C CA . VAL D 1 141 ? 39.629 33.189 53.793 1.00 25.07 132 VAL D CA 1
ATOM 5180 C C . VAL D 1 141 ? 39.491 31.783 53.222 1.00 24.84 132 VAL D C 1
ATOM 5181 O O . VAL D 1 141 ? 39.936 30.801 53.814 1.00 26.89 132 VAL D O 1
ATOM 5185 N N . ALA D 1 142 ? 38.860 31.678 52.057 1.00 25.54 133 ALA D N 1
ATOM 5186 C CA . ALA D 1 142 ? 38.440 30.364 51.596 1.00 25.79 133 ALA D CA 1
ATOM 5187 C C . ALA D 1 142 ? 39.324 29.860 50.464 1.00 26.35 133 ALA D C 1
ATOM 5188 O O . ALA D 1 142 ? 40.335 29.193 50.694 1.00 25.84 133 ALA D O 1
ATOM 5190 N N . THR D 1 143 ? 38.928 30.161 49.231 1.00 27.11 134 THR D N 1
ATOM 5191 C CA . THR D 1 143 ? 39.765 29.829 48.088 1.00 27.42 134 THR D CA 1
ATOM 5192 C C . THR D 1 143 ? 40.988 30.734 48.030 1.00 27.41 134 THR D C 1
ATOM 5193 O O . THR D 1 143 ? 42.085 30.281 47.689 1.00 27.15 134 THR D O 1
ATOM 5197 N N . GLY D 1 144 ? 40.824 32.004 48.408 1.00 27.23 135 GLY D N 1
ATOM 5198 C CA . GLY D 1 144 ? 41.851 33.019 48.298 1.00 29.32 135 GLY D CA 1
ATOM 5199 C C . GLY D 1 144 ? 41.601 34.014 47.193 1.00 31.21 135 GLY D C 1
ATOM 5200 O O . GLY D 1 144 ? 42.085 35.145 47.274 1.00 31.84 135 GLY D O 1
ATOM 5201 N N . GLY D 1 145 ? 40.846 33.620 46.169 1.00 31.68 136 GLY D N 1
ATOM 5202 C CA . GLY D 1 145 ? 40.568 34.520 45.062 1.00 33.19 136 GLY D CA 1
ATOM 5203 C C . GLY D 1 145 ? 40.230 35.924 45.513 1.00 33.55 136 GLY D C 1
ATOM 5204 O O . GLY D 1 145 ? 40.809 36.893 45.025 1.00 34.29 136 GLY D O 1
ATOM 5205 N N . SER D 1 146 ? 39.308 36.056 46.468 1.00 34.04 137 SER D N 1
ATOM 5206 C CA . SER D 1 146 ? 38.938 37.389 46.933 1.00 34.50 137 SER D CA 1
ATOM 5207 C C . SER D 1 146 ? 40.134 38.088 47.569 1.00 33.82 137 SER D C 1
ATOM 5208 O O . SER D 1 146 ? 40.540 39.167 47.132 1.00 34.29 137 SER D O 1
ATOM 5211 N N . MET D 1 147 ? 40.738 37.450 48.571 1.00 32.97 138 MET D N 1
ATOM 5212 C CA . MET D 1 147 ? 41.958 37.936 49.202 1.00 32.79 138 MET D CA 1
ATOM 5213 C C . MET D 1 147 ? 43.046 38.256 48.174 1.00 32.89 138 MET D C 1
ATOM 5214 O O . MET D 1 147 ? 43.450 39.413 48.034 1.00 33.46 138 MET D O 1
ATOM 5219 N N . THR D 1 148 ? 43.506 37.250 47.412 1.00 32.92 139 THR D N 1
ATOM 5220 C CA . THR D 1 148 ? 44.559 37.489 46.413 1.00 32.72 139 THR D CA 1
ATOM 5221 C C . THR D 1 148 ? 44.264 38.724 45.551 1.00 33.60 139 THR D C 1
ATOM 5222 O O . THR D 1 148 ? 45.180 39.476 45.201 1.00 33.92 139 THR D O 1
ATOM 5226 N N . HIS D 1 149 ? 42.996 38.996 45.235 1.00 34.29 140 HIS D N 1
ATOM 5227 C CA . HIS D 1 149 ? 42.760 40.069 44.281 1.00 35.29 140 HIS D CA 1
ATOM 5228 C C . HIS D 1 149 ? 42.910 41.437 44.935 1.00 35.56 140 HIS D C 1
ATOM 5229 O O . HIS D 1 149 ? 43.413 42.360 44.295 1.00 34.87 140 HIS D O 1
ATOM 5236 N N . THR D 1 150 ? 42.488 41.606 46.192 1.00 35.30 141 THR D N 1
ATOM 5237 C CA . THR D 1 150 ? 42.739 42.876 46.864 1.00 35.42 141 THR D CA 1
ATOM 5238 C C . THR D 1 150 ? 44.228 43.120 46.997 1.00 34.32 141 THR D C 1
ATOM 5239 O O . THR D 1 150 ? 44.741 44.157 46.553 1.00 33.89 141 THR D O 1
ATOM 5243 N N . LEU D 1 151 ? 44.947 42.162 47.590 1.00 34.08 142 LEU D N 1
ATOM 5244 C CA . LEU D 1 151 ? 46.382 42.344 47.741 1.00 33.56 142 LEU D CA 1
ATOM 5245 C C . LEU D 1 151 ? 47.029 42.599 46.398 1.00 33.39 142 LEU D C 1
ATOM 5246 O O . LEU D 1 151 ? 48.081 43.250 46.330 1.00 33.06 142 LEU D O 1
ATOM 5251 N N . GLY D 1 152 ? 46.394 42.139 45.321 1.00 33.57 143 GLY D N 1
ATOM 5252 C CA . GLY D 1 152 ? 46.945 42.385 44.008 1.00 33.76 143 GLY D CA 1
ATOM 5253 C C . GLY D 1 152 ? 47.054 43.860 43.692 1.00 33.65 143 GLY D C 1
ATOM 5254 O O . GLY D 1 152 ? 47.930 44.272 42.924 1.00 33.38 143 GLY D O 1
ATOM 5255 N N . LEU D 1 153 ? 46.169 44.672 44.266 1.00 33.51 144 LEU D N 1
ATOM 5256 C CA . LEU D 1 153 ? 46.213 46.107 44.023 1.00 33.49 144 LEU D CA 1
ATOM 5257 C C . LEU D 1 153 ? 46.866 46.857 45.164 1.00 33.19 144 LEU D C 1
ATOM 5258 O O . LEU D 1 153 ? 47.441 47.931 44.950 1.00 33.10 144 LEU D O 1
ATOM 5263 N N . LEU D 1 154 ? 46.799 46.293 46.364 1.00 32.68 145 LEU D N 1
ATOM 5264 C CA . LEU D 1 154 ? 47.687 46.713 47.435 1.00 32.70 145 LEU D CA 1
ATOM 5265 C C . LEU D 1 154 ? 49.134 46.784 46.946 1.00 33.08 145 LEU D C 1
ATOM 5266 O O . LEU D 1 154 ? 49.730 47.865 46.875 1.00 33.35 145 LEU D O 1
ATOM 5271 N N . ILE D 1 155 ? 49.708 45.639 46.567 1.00 33.06 146 ILE D N 1
ATOM 5272 C CA . ILE D 1 155 ? 51.112 45.628 46.169 1.00 33.38 146 ILE D CA 1
ATOM 5273 C C . ILE D 1 155 ? 51.365 46.415 44.892 1.00 33.46 146 ILE D C 1
ATOM 5274 O O . ILE D 1 155 ? 52.514 46.779 44.610 1.00 33.50 146 ILE D O 1
ATOM 5279 N N . SER D 1 156 ? 50.324 46.719 44.118 1.00 32.91 147 SER D N 1
ATOM 5280 C CA . SER D 1 156 ? 50.556 47.467 42.892 1.00 33.63 147 SER D CA 1
ATOM 5281 C C . SER D 1 156 ? 50.995 48.887 43.214 1.00 34.15 147 SER D C 1
ATOM 5282 O O . SER D 1 156 ? 51.890 49.436 42.557 1.00 34.65 147 SER D O 1
ATOM 5284 N N . ARG D 1 157 ? 50.382 49.486 44.238 1.00 34.47 148 ARG D N 1
ATOM 5285 C CA . ARG D 1 157 ? 50.811 50.743 44.835 1.00 34.48 148 ARG D CA 1
ATOM 5286 C C . ARG D 1 157 ? 51.952 50.551 45.826 1.00 34.91 148 ARG D C 1
ATOM 5287 O O . ARG D 1 157 ? 52.282 51.483 46.562 1.00 40.28 148 ARG D O 1
ATOM 5295 N N . GLY D 1 158 ? 52.576 49.381 45.860 1.00 34.69 149 GLY D N 1
ATOM 5296 C CA . GLY D 1 158 ? 53.773 49.243 46.654 1.00 35.07 149 GLY D CA 1
ATOM 5297 C C . GLY D 1 158 ? 53.467 49.120 48.116 1.00 34.66 149 GLY D C 1
ATOM 5298 O O . GLY D 1 158 ? 54.186 49.686 48.955 1.00 34.39 149 GLY D O 1
ATOM 5299 N N . ALA D 1 159 ? 52.378 48.433 48.439 1.00 34.34 150 ALA D N 1
ATOM 5300 C CA . ALA D 1 159 ? 52.030 48.168 49.817 1.00 34.12 150 ALA D CA 1
ATOM 5301 C C . ALA D 1 159 ? 53.190 47.477 50.516 1.00 33.67 150 ALA D C 1
ATOM 5302 O O . ALA D 1 159 ? 53.774 46.528 49.985 1.00 35.82 150 ALA D O 1
ATOM 5304 N N . ALA D 1 160 ? 53.542 47.985 51.698 1.00 33.21 151 ALA D N 1
ATOM 5305 C CA . ALA D 1 160 ? 54.707 47.511 52.433 1.00 32.49 151 ALA D CA 1
ATOM 5306 C C . ALA D 1 160 ? 54.441 46.180 53.123 1.00 31.45 151 ALA D C 1
ATOM 5307 O O . ALA D 1 160 ? 54.265 45.146 52.461 1.00 31.03 151 ALA D O 1
ATOM 5309 N N . ASP D 1 161 ? 54.438 46.204 54.459 1.00 30.12 152 ASP D N 1
ATOM 5310 C CA . ASP D 1 161 ? 54.157 45.023 55.263 1.00 28.90 152 ASP D CA 1
ATOM 5311 C C . ASP D 1 161 ? 52.648 44.857 55.396 1.00 28.24 152 ASP D C 1
ATOM 5312 O O . ASP D 1 161 ? 51.930 45.816 55.694 1.00 28.04 152 ASP D O 1
ATOM 5317 N N . ILE D 1 162 ? 52.175 43.642 55.145 1.00 27.42 153 ILE D N 1
ATOM 5318 C CA . ILE D 1 162 ? 50.755 43.344 55.077 1.00 26.32 153 ILE D CA 1
ATOM 5319 C C . ILE D 1 162 ? 50.428 42.353 56.173 1.00 25.45 153 ILE D C 1
ATOM 5320 O O . ILE D 1 162 ? 51.117 41.338 56.313 1.00 25.33 153 ILE D O 1
ATOM 5325 N N . THR D 1 163 ? 49.363 42.639 56.924 1.00 25.10 154 THR D N 1
ATOM 5326 C CA . THR D 1 163 ? 48.737 41.706 57.846 1.00 23.95 154 THR D CA 1
ATOM 5327 C C . THR D 1 163 ? 47.319 41.446 57.385 1.00 23.19 154 THR D C 1
ATOM 5328 O O . THR D 1 163 ? 46.667 42.339 56.862 1.00 24.15 154 THR D O 1
ATOM 5332 N N . VAL D 1 164 ? 46.833 40.231 57.584 1.00 23.03 155 VAL D N 1
ATOM 5333 C CA . VAL D 1 164 ? 45.464 39.868 57.224 1.00 23.09 155 VAL D CA 1
ATOM 5334 C C . VAL D 1 164 ? 44.772 39.289 58.450 1.00 22.30 155 VAL D C 1
ATOM 5335 O O . VAL D 1 164 ? 45.309 38.388 59.099 1.00 22.02 155 VAL D O 1
ATOM 5339 N N . LEU D 1 165 ? 43.581 39.794 58.752 1.00 22.23 156 LEU D N 1
ATOM 5340 C CA . LEU D 1 165 ? 42.770 39.347 59.872 1.00 21.59 156 LEU D CA 1
ATOM 5341 C C . LEU D 1 165 ? 41.586 38.530 59.368 1.00 22.01 156 LEU D C 1
ATOM 5342 O O . LEU D 1 165 ? 40.913 38.934 58.415 1.00 22.49 156 LEU D O 1
ATOM 5347 N N . CYS D 1 166 ? 41.322 37.395 60.023 1.00 21.68 157 CYS D N 1
ATOM 5348 C CA . CYS D 1 166 ? 40.266 36.485 59.583 1.00 22.21 157 CYS D CA 1
ATOM 5349 C C . CYS D 1 166 ? 39.850 35.558 60.722 1.00 21.88 157 CYS D C 1
ATOM 5350 O O . CYS D 1 166 ? 40.672 35.157 61.544 1.00 21.25 157 CYS D O 1
ATOM 5353 N N . VAL D 1 167 ? 38.564 35.212 60.760 1.00 22.06 158 VAL D N 1
ATOM 5354 C CA . VAL D 1 167 ? 38.111 34.291 61.794 1.00 21.90 158 VAL D CA 1
ATOM 5355 C C . VAL D 1 167 ? 38.590 32.880 61.484 1.00 21.87 158 VAL D C 1
ATOM 5356 O O . VAL D 1 167 ? 39.182 32.203 62.328 1.00 21.71 158 VAL D O 1
ATOM 5360 N N . VAL D 1 168 ? 38.360 32.421 60.257 1.00 22.54 159 VAL D N 1
ATOM 5361 C CA . VAL D 1 168 ? 38.673 31.063 59.841 1.00 22.48 159 VAL D CA 1
ATOM 5362 C C . VAL D 1 168 ? 39.265 31.134 58.445 1.00 23.01 159 VAL D C 1
ATOM 5363 O O . VAL D 1 168 ? 38.854 31.961 57.622 1.00 23.27 159 VAL D O 1
ATOM 5367 N N . ALA D 1 169 ? 40.287 30.322 58.215 1.00 23.07 160 ALA D N 1
ATOM 5368 C CA . ALA D 1 169 ? 40.880 30.157 56.906 1.00 23.34 160 ALA D CA 1
ATOM 5369 C C . ALA D 1 169 ? 40.967 28.668 56.618 1.00 23.63 160 ALA D C 1
ATOM 5370 O O . ALA D 1 169 ? 40.768 27.825 57.503 1.00 23.58 160 ALA D O 1
ATOM 5372 N N . ALA D 1 170 ? 41.256 28.358 55.360 1.00 23.85 161 ALA D N 1
ATOM 5373 C CA . ALA D 1 170 ? 41.364 27.001 54.860 1.00 23.93 161 ALA D CA 1
ATOM 5374 C C . ALA D 1 170 ? 42.735 26.797 54.239 1.00 23.86 161 ALA D C 1
ATOM 5375 O O . ALA D 1 170 ? 43.374 27.758 53.794 1.00 23.82 161 ALA D O 1
ATOM 5377 N N . PRO D 1 171 ? 43.217 25.548 54.205 1.00 23.90 162 PRO D N 1
ATOM 5378 C CA . PRO D 1 171 ? 44.536 25.249 53.606 1.00 23.37 162 PRO D CA 1
ATOM 5379 C C . PRO D 1 171 ? 44.666 25.599 52.130 1.00 23.56 162 PRO D C 1
ATOM 5380 O O . PRO D 1 171 ? 45.785 25.846 51.647 1.00 23.55 162 PRO D O 1
ATOM 5384 N N . GLU D 1 172 ? 43.563 25.561 51.381 1.00 23.78 163 GLU D N 1
ATOM 5385 C CA . GLU D 1 172 ? 43.563 26.147 50.050 1.00 24.26 163 GLU D CA 1
ATOM 5386 C C . GLU D 1 172 ? 43.899 27.631 50.119 1.00 24.53 163 GLU D C 1
ATOM 5387 O O . GLU D 1 172 ? 44.841 28.094 49.475 1.00 24.81 163 GLU D O 1
ATOM 5393 N N . GLY D 1 173 ? 43.164 28.384 50.939 1.00 24.73 164 GLY D N 1
ATOM 5394 C CA . GLY D 1 173 ? 43.308 29.830 50.942 1.00 25.10 164 GLY D CA 1
ATOM 5395 C C . GLY D 1 173 ? 44.687 30.291 51.354 1.00 24.97 164 GLY D C 1
ATOM 5396 O O . GLY D 1 173 ? 45.267 31.180 50.721 1.00 25.12 164 GLY D O 1
ATOM 5397 N N . ILE D 1 174 ? 45.231 29.705 52.421 1.00 24.33 165 ILE D N 1
ATOM 5398 C CA . ILE D 1 174 ? 46.558 30.128 52.852 1.00 24.28 165 ILE D CA 1
ATOM 5399 C C . ILE D 1 174 ? 47.579 29.810 51.777 1.00 24.66 165 ILE D C 1
ATOM 5400 O O . ILE D 1 174 ? 48.517 30.584 51.549 1.00 25.12 165 ILE D O 1
ATOM 5405 N N . ALA D 1 175 ? 47.391 28.694 51.071 1.00 24.76 166 ALA D N 1
ATOM 5406 C CA . ALA D 1 175 ? 48.308 28.336 49.996 1.00 24.80 166 ALA D CA 1
ATOM 5407 C C . ALA D 1 175 ? 48.316 29.404 48.917 1.00 25.65 166 ALA D C 1
ATOM 5408 O O . ALA D 1 175 ? 49.385 29.867 48.507 1.00 26.24 166 ALA D O 1
ATOM 5410 N N . ALA D 1 176 ? 47.137 29.835 48.466 1.00 25.68 167 ALA D N 1
ATOM 5411 C CA . ALA D 1 176 ? 47.105 30.923 47.496 1.00 26.16 167 ALA D CA 1
ATOM 5412 C C . ALA D 1 176 ? 47.599 32.234 48.091 1.00 26.69 167 ALA D C 1
ATOM 5413 O O . ALA D 1 176 ? 47.835 33.186 47.339 1.00 27.05 167 ALA D O 1
ATOM 5415 N N . LEU D 1 177 ? 47.755 32.308 49.416 1.00 26.33 168 LEU D N 1
ATOM 5416 C CA . LEU D 1 177 ? 48.424 33.462 50.004 1.00 26.51 168 LEU D CA 1
ATOM 5417 C C . LEU D 1 177 ? 49.917 33.402 49.760 1.00 27.15 168 LEU D C 1
ATOM 5418 O O . LEU D 1 177 ? 50.512 34.370 49.273 1.00 27.88 168 LEU D O 1
ATOM 5423 N N . GLN D 1 178 ? 50.534 32.266 50.087 1.00 26.80 169 GLN D N 1
ATOM 5424 C CA . GLN D 1 178 ? 51.961 32.117 49.848 1.00 26.86 169 GLN D CA 1
ATOM 5425 C C . GLN D 1 178 ? 52.333 32.372 48.400 1.00 27.88 169 GLN D C 1
ATOM 5426 O O . GLN D 1 178 ? 53.311 33.075 48.111 1.00 28.17 169 GLN D O 1
ATOM 5427 N N . LYS D 1 179 ? 51.528 31.836 47.472 1.00 27.70 170 LYS D N 1
ATOM 5428 C CA . LYS D 1 179 ? 51.735 32.049 46.043 1.00 27.92 170 LYS D CA 1
ATOM 5429 C C . LYS D 1 179 ? 51.614 33.515 45.664 1.00 28.73 170 LYS D C 1
ATOM 5430 O O . LYS D 1 179 ? 52.223 33.950 44.680 1.00 30.20 170 LYS D O 1
ATOM 5436 N N . ALA D 1 180 ? 50.831 34.291 46.411 1.00 28.83 171 ALA D N 1
ATOM 5437 C CA . ALA D 1 180 ? 50.614 35.671 46.009 1.00 29.50 171 ALA D CA 1
ATOM 5438 C C . ALA D 1 180 ? 51.600 36.635 46.672 1.00 29.90 171 ALA D C 1
ATOM 5439 O O . ALA D 1 180 ? 52.178 37.484 45.978 1.00 30.16 171 ALA D O 1
ATOM 5441 N N . ALA D 1 181 ? 51.801 36.531 47.971 1.00 29.73 172 ALA D N 1
ATOM 5442 C CA . ALA D 1 181 ? 52.560 37.534 48.735 1.00 30.45 172 ALA D CA 1
ATOM 5443 C C . ALA D 1 181 ? 53.291 36.864 49.887 1.00 29.69 172 ALA D C 1
ATOM 5444 O O . ALA D 1 181 ? 52.720 36.694 50.976 1.00 29.14 172 ALA D O 1
ATOM 5446 N N . PRO D 1 182 ? 54.561 36.504 49.704 1.00 29.83 173 PRO D N 1
ATOM 5447 C CA . PRO D 1 182 ? 55.215 35.626 50.682 1.00 29.32 173 PRO D CA 1
ATOM 5448 C C . PRO D 1 182 ? 55.508 36.303 52.004 1.00 29.14 173 PRO D C 1
ATOM 5449 O O . PRO D 1 182 ? 55.776 35.603 52.994 1.00 28.38 173 PRO D O 1
ATOM 5451 N N . ASN D 1 183 ? 55.464 37.634 52.058 1.00 28.88 174 ASN D N 1
ATOM 5452 C CA . ASN D 1 183 ? 55.828 38.372 53.261 1.00 28.60 174 ASN D CA 1
ATOM 5453 C C . ASN D 1 183 ? 54.619 38.967 53.970 1.00 27.81 174 ASN D C 1
ATOM 5454 O O . ASN D 1 183 ? 54.783 39.801 54.867 1.00 27.28 174 ASN D O 1
ATOM 5456 N N . VAL D 1 184 ? 53.416 38.565 53.588 1.00 27.54 175 VAL D N 1
ATOM 5457 C CA . VAL D 1 184 ? 52.224 38.909 54.349 1.00 26.22 175 VAL D CA 1
ATOM 5458 C C . VAL D 1 184 ? 52.044 37.912 55.486 1.00 25.42 175 VAL D C 1
ATOM 5459 O O . VAL D 1 184 ? 52.364 36.718 55.363 1.00 25.59 175 VAL D O 1
ATOM 5461 N N . ARG D 1 185 ? 51.547 38.426 56.614 1.00 24.51 176 ARG D N 1
ATOM 5462 C CA . ARG D 1 185 ? 51.268 37.672 57.829 1.00 23.66 176 ARG D CA 1
ATOM 5463 C C . ARG D 1 185 ? 49.765 37.460 57.933 1.00 22.86 176 ARG D C 1
ATOM 5464 O O . ARG D 1 185 ? 48.981 38.296 57.482 1.00 23.12 176 ARG D O 1
ATOM 5472 N N . LEU D 1 186 ? 49.360 36.342 58.522 1.00 21.92 177 LEU D N 1
ATOM 5473 C CA . LEU D 1 186 ? 47.943 36.034 58.666 1.00 21.59 177 LEU D CA 1
ATOM 5474 C C . LEU D 1 186 ? 47.613 35.698 60.112 1.00 21.47 177 LEU D C 1
ATOM 5475 O O . LEU D 1 186 ? 48.276 34.857 60.734 1.00 20.96 177 LEU D O 1
ATOM 5480 N N . PHE D 1 187 ? 46.572 36.343 60.630 1.00 21.14 178 PHE D N 1
ATOM 5481 C CA . PHE D 1 187 ? 46.032 36.054 61.948 1.00 20.76 178 PHE D CA 1
ATOM 5482 C C . PHE D 1 187 ? 44.632 35.485 61.776 1.00 20.90 178 PHE D C 1
ATOM 5483 O O . PHE D 1 187 ? 43.772 36.122 61.158 1.00 20.65 178 PHE D O 1
ATOM 5491 N N . THR D 1 188 ? 44.423 34.272 62.294 1.00 21.01 179 THR D N 1
ATOM 5492 C CA . THR D 1 188 ? 43.126 33.617 62.331 1.00 21.13 179 THR D CA 1
ATOM 5493 C C . THR D 1 188 ? 42.781 33.251 63.756 1.00 20.70 179 THR D C 1
ATOM 5494 O O . THR D 1 188 ? 43.656 33.126 64.610 1.00 20.73 179 THR D O 1
ATOM 5498 N N . ALA D 1 189 ? 41.486 33.032 63.974 1.00 21.14 180 ALA D N 1
ATOM 5499 C CA . ALA D 1 189 ? 40.988 32.317 65.142 1.00 20.79 180 ALA D CA 1
ATOM 5500 C C . ALA D 1 189 ? 41.015 30.790 64.966 1.00 20.80 180 ALA D C 1
ATOM 5501 O O . ALA D 1 189 ? 41.168 30.059 65.957 1.00 20.55 180 ALA D O 1
ATOM 5503 N N . ALA D 1 190 ? 40.889 30.272 63.745 1.00 21.14 181 ALA D N 1
ATOM 5504 C CA . ALA D 1 190 ? 41.036 28.832 63.615 1.00 21.67 181 ALA D CA 1
ATOM 5505 C C . ALA D 1 190 ? 41.462 28.486 62.204 1.00 22.09 181 ALA D C 1
ATOM 5506 O O . ALA D 1 190 ? 41.077 29.157 61.251 1.00 22.19 181 ALA D O 1
ATOM 5508 N N . ILE D 1 191 ? 42.270 27.448 62.089 1.00 22.27 182 ILE D N 1
ATOM 5509 C CA . ILE D 1 191 ? 42.466 26.777 60.810 1.00 22.85 182 ILE D CA 1
ATOM 5510 C C . ILE D 1 191 ? 41.443 25.652 60.729 1.00 22.84 182 ILE D C 1
ATOM 5511 O O . ILE D 1 191 ? 41.127 25.009 61.744 1.00 22.55 182 ILE D O 1
ATOM 5516 N N . ASP D 1 192 ? 40.915 25.409 59.528 1.00 23.28 183 ASP D N 1
ATOM 5517 C CA . ASP D 1 192 ? 39.855 24.430 59.339 1.00 23.46 183 ASP D CA 1
ATOM 5518 C C . ASP D 1 192 ? 40.357 23.236 58.522 1.00 23.64 183 ASP D C 1
ATOM 5519 O O . ASP D 1 192 ? 41.557 23.099 58.256 1.00 23.50 183 ASP D O 1
ATOM 5524 N N . GLU D 1 193 ? 39.420 22.364 58.124 1.00 23.90 184 GLU D N 1
ATOM 5525 C CA . GLU D 1 193 ? 39.769 21.188 57.325 1.00 24.20 184 GLU D CA 1
ATOM 5526 C C . GLU D 1 193 ? 39.990 21.550 55.858 1.00 23.83 184 GLU D C 1
ATOM 5527 O O . GLU D 1 193 ? 40.989 21.149 55.255 1.00 23.76 184 GLU D O 1
ATOM 5533 N N . GLY D 1 194 ? 39.070 22.296 55.265 1.00 23.71 185 GLY D N 1
ATOM 5534 C CA . GLY D 1 194 ? 39.131 22.529 53.841 1.00 24.03 185 GLY D CA 1
ATOM 5535 C C . GLY D 1 194 ? 37.795 23.017 53.331 1.00 24.26 185 GLY D C 1
ATOM 5536 O O . GLY D 1 194 ? 36.900 23.340 54.106 1.00 24.44 185 GLY D O 1
ATOM 5537 N N . LEU D 1 195 ? 37.686 23.088 52.021 1.00 24.45 186 LEU D N 1
ATOM 5538 C CA . LEU D 1 195 ? 36.470 23.589 51.417 1.00 24.90 186 LEU D CA 1
ATOM 5539 C C . LEU D 1 195 ? 35.624 22.402 50.967 1.00 25.40 186 LEU D C 1
ATOM 5540 O O . LEU D 1 195 ? 35.935 21.242 51.264 1.00 25.28 186 LEU D O 1
ATOM 5545 N N . ASN D 1 196 ? 34.532 22.678 50.261 1.00 25.82 187 ASN D N 1
ATOM 5546 C CA . ASN D 1 196 ? 33.646 21.619 49.805 1.00 26.43 187 ASN D CA 1
ATOM 5547 C C . ASN D 1 196 ? 33.227 21.925 48.383 1.00 26.72 187 ASN D C 1
ATOM 5548 O O . ASN D 1 196 ? 33.761 22.829 47.731 1.00 26.46 187 ASN D O 1
ATOM 5553 N N . GLU D 1 197 ? 32.244 21.148 47.935 1.00 27.60 188 GLU D N 1
ATOM 5554 C CA . GLU D 1 197 ? 31.677 21.266 46.594 1.00 28.08 188 GLU D CA 1
ATOM 5555 C C . GLU D 1 197 ? 31.371 22.718 46.217 1.00 27.50 188 GLU D C 1
ATOM 5556 O O . GLU D 1 197 ? 31.610 23.135 45.078 1.00 27.49 188 GLU D O 1
ATOM 5562 N N . VAL D 1 198 ? 30.874 23.505 47.168 1.00 27.04 189 VAL D N 1
ATOM 5563 C CA . VAL D 1 198 ? 30.530 24.900 46.940 1.00 26.51 189 VAL D CA 1
ATOM 5564 C C . VAL D 1 198 ? 31.616 25.832 47.502 1.00 25.91 189 VAL D C 1
ATOM 5565 O O . VAL D 1 198 ? 31.376 27.021 47.732 1.00 25.39 189 VAL D O 1
ATOM 5569 N N . ALA D 1 199 ? 32.829 25.309 47.698 1.00 25.81 190 ALA D N 1
ATOM 5570 C CA . ALA D 1 199 ? 33.977 26.110 48.125 1.00 25.52 190 ALA D CA 1
ATOM 5571 C C . ALA D 1 199 ? 33.667 26.925 49.380 1.00 25.22 190 ALA D C 1
ATOM 5572 O O . ALA D 1 199 ? 34.310 27.944 49.661 1.00 24.84 190 ALA D O 1
ATOM 5574 N N . TYR D 1 200 ? 32.664 26.483 50.129 1.00 25.34 191 TYR D N 1
ATOM 5575 C CA . TYR D 1 200 ? 32.450 26.957 51.484 1.00 25.06 191 TYR D CA 1
ATOM 5576 C C . TYR D 1 200 ? 33.397 26.228 52.422 1.00 24.91 191 TYR D C 1
ATOM 5577 O O . TYR D 1 200 ? 33.610 25.019 52.295 1.00 24.95 191 TYR D O 1
ATOM 5586 N N . ILE D 1 201 ? 33.967 26.973 53.366 1.00 24.59 192 ILE D N 1
ATOM 5587 C CA . ILE D 1 201 ? 34.825 26.358 54.362 1.00 24.31 192 ILE D CA 1
ATOM 5588 C C . ILE D 1 201 ? 34.003 25.381 55.191 1.00 24.28 192 ILE D C 1
ATOM 5589 O O . ILE D 1 201 ? 32.802 25.582 55.412 1.00 24.28 192 ILE D O 1
ATOM 5594 N N . VAL D 1 202 ? 34.636 24.295 55.619 1.00 24.16 193 VAL D N 1
ATOM 5595 C CA . VAL D 1 202 ? 34.021 23.344 56.533 1.00 24.16 193 VAL D CA 1
ATOM 5596 C C . VAL D 1 202 ? 35.029 23.025 57.651 1.00 24.15 193 VAL D C 1
ATOM 5597 O O . VAL D 1 202 ? 36.217 22.849 57.387 1.00 23.99 193 VAL D O 1
ATOM 5601 N N . PRO D 1 203 ? 34.569 22.999 58.915 1.00 23.99 194 PRO D N 1
ATOM 5602 C CA . PRO D 1 203 ? 33.225 23.315 59.410 1.00 24.10 194 PRO D CA 1
ATOM 5603 C C . PRO D 1 203 ? 32.863 24.787 59.196 1.00 24.08 194 PRO D C 1
ATOM 5604 O O . PRO D 1 203 ? 31.845 25.070 58.584 1.00 23.97 194 PRO D O 1
ATOM 5608 N N . GLY D 1 204 ? 33.685 25.703 59.696 1.00 24.00 195 GLY D N 1
ATOM 5609 C CA . GLY D 1 204 ? 33.483 27.073 59.313 1.00 23.96 195 GLY D CA 1
ATOM 5610 C C . GLY D 1 204 ? 32.218 27.665 59.899 1.00 24.01 195 GLY D C 1
ATOM 5611 O O . GLY D 1 204 ? 31.677 27.197 60.907 1.00 23.49 195 GLY D O 1
ATOM 5612 N N . LEU D 1 205 ? 31.734 28.711 59.222 1.00 27.97 196 LEU D N 1
ATOM 5613 C CA . LEU D 1 205 ? 30.716 29.601 59.747 1.00 23.38 196 LEU D CA 1
ATOM 5614 C C . LEU D 1 205 ? 29.480 29.695 58.871 1.00 23.18 196 LEU D C 1
ATOM 5615 O O . LEU D 1 205 ? 28.581 30.480 59.194 1.00 22.36 196 LEU D O 1
ATOM 5620 N N . GLY D 1 206 ? 29.408 28.944 57.771 1.00 23.39 197 GLY D N 1
ATOM 5621 C CA . GLY D 1 206 ? 28.444 29.271 56.728 1.00 23.30 197 GLY D CA 1
ATOM 5622 C C . GLY D 1 206 ? 28.933 30.465 55.916 1.00 22.31 197 GLY D C 1
ATOM 5623 O O . GLY D 1 206 ? 30.126 30.788 55.895 1.00 23.02 197 GLY D O 1
ATOM 5624 N N . ASP D 1 207 ? 27.993 31.130 55.239 1.00 21.73 198 ASP D N 1
ATOM 5625 C CA . ASP D 1 207 ? 28.287 32.341 54.468 1.00 21.32 198 ASP D CA 1
ATOM 5626 C C . ASP D 1 207 ? 28.326 33.527 55.428 1.00 20.46 198 ASP D C 1
ATOM 5627 O O . ASP D 1 207 ? 27.308 33.876 56.022 1.00 20.00 198 ASP D O 1
ATOM 5632 N N . ALA D 1 208 ? 29.504 34.131 55.611 1.00 20.70 199 ALA D N 1
ATOM 5633 C CA . ALA D 1 208 ? 29.649 35.128 56.670 1.00 20.54 199 ALA D CA 1
ATOM 5634 C C . ALA D 1 208 ? 28.821 36.373 56.393 1.00 19.98 199 ALA D C 1
ATOM 5635 O O . ALA D 1 208 ? 28.253 36.963 57.313 1.00 19.30 199 ALA D O 1
ATOM 5637 N N . GLY D 1 209 ? 28.756 36.808 55.140 1.00 20.28 200 GLY D N 1
ATOM 5638 C CA . GLY D 1 209 ? 27.964 37.987 54.843 1.00 20.12 200 GLY D CA 1
ATOM 5639 C C . GLY D 1 209 ? 26.493 37.784 55.145 1.00 19.59 200 GLY D C 1
ATOM 5640 O O . GLY D 1 209 ? 25.872 38.593 55.836 1.00 19.41 200 GLY D O 1
ATOM 5641 N N . ASP D 1 210 ? 25.932 36.672 54.661 1.00 19.29 201 ASP D N 1
ATOM 5642 C CA . ASP D 1 210 ? 24.495 36.438 54.734 1.00 18.99 201 ASP D CA 1
ATOM 5643 C C . ASP D 1 210 ? 23.959 36.499 56.149 1.00 18.66 201 ASP D C 1
ATOM 5644 O O . ASP D 1 210 ? 22.843 36.974 56.369 1.00 19.15 201 ASP D O 1
ATOM 5649 N N . ARG D 1 211 ? 24.715 35.996 57.115 1.00 19.29 202 ARG D N 1
ATOM 5650 C CA . ARG D 1 211 ? 24.267 35.994 58.497 1.00 18.94 202 ARG D CA 1
ATOM 5651 C C . ARG D 1 211 ? 24.690 37.242 59.261 1.00 18.74 202 ARG D C 1
ATOM 5652 O O . ARG D 1 211 ? 24.648 37.239 60.496 1.00 18.67 202 ARG D O 1
ATOM 5660 N N . GLN D 1 212 ? 25.055 38.319 58.558 1.00 19.50 203 GLN D N 1
ATOM 5661 C CA . GLN D 1 212 ? 25.061 39.648 59.157 1.00 19.32 203 GLN D CA 1
ATOM 5662 C C . GLN D 1 212 ? 24.058 40.617 58.521 1.00 19.56 203 GLN D C 1
ATOM 5663 O O . GLN D 1 212 ? 23.718 41.616 59.158 1.00 19.38 203 GLN D O 1
ATOM 5669 N N . PHE D 1 213 ? 23.564 40.349 57.304 1.00 20.62 204 PHE D N 1
ATOM 5670 C CA . PHE D 1 213 ? 22.745 41.316 56.542 1.00 21.05 204 PHE D CA 1
ATOM 5671 C C . PHE D 1 213 ? 21.375 40.799 56.051 1.00 22.40 204 PHE D C 1
ATOM 5672 O O . PHE D 1 213 ? 21.176 39.619 55.738 1.00 22.32 204 PHE D O 1
#

Foldseek 3Di:
DWDDPVLEIAHQDPLLVVLLVQLQDPPDALVSNLVSLQVNLVSLVVVVPPDAQPAKAWDADPDGTDIHTGGDQDAEEEEAPPQFPSHPVNVCVVGVPHHYFYWYWDFDFPDTAIPGDGDRDDQDAEDHEYEYGDAEQFQQRGVLVVVVVCCVRHYYEYEYEYAEYEPNSVVNDCVSPVRYHYYYNYYAHHADPRRDGPPHRPDSNVSND/DAADQDVLLVVLLVQLQDPPHALVSVLVSQQVNLVVLVCVVCVPAAWAKAWDADPVGTDIHIGRVDAAAPAEQPDFFPSHVVNVCVVPVPHHYDCVEYGGAELAQQCSPLVVVVVCCVVPNDEYEYEYAEYEPNNVVVVVVRPVRYHYYYNDYADHADPVRATVVHRPDNSVSND/DDDEDALQDPLLVVLLVQCQDPPHALVSNLVSLQVNLVSLVCVVCPPFDWDKDWDADPPGTDIDIDGPAAAEEEEEPPQGPSRVVNVCVVRVPHHYFYWYWDADQPPRAIPTGGDGGDQADDPHEYEYEGAELAQQRSVLVVVCVCCVRPNDEYEYEYAEYEPNSVVVCVVRPVRYHYYYNYYAHHADPRRHTPPGRPDSSVSND/DQCDQDDLRAAEAALQDPLLVVLLVQQADPVHALVSNLVSLQVNLVSLVVVVCPPQDKAKDWAAPPPGTDIDIGGDAAEEEEEAPDQQPSHPPCVCVVVVRHHYFYFHFAADQAPGATDGDDDGGDLQAARHEYEYGDAEQFQQNTVLVVVVVCCVNPNYEYEYEYAEYEPNRVNVVSVRPVRYHYYYNDYAHHADNRRHTPPDRPPNNVSND

Organism: Mycobacterium tuberculosis (strain ATCC 25618 / H37Rv) (NCBI:txid83332)

Sequence (802 aa):
GVAFQGQVHVVDHPLAAARLTTLRDERTDNAGFRAALRELTLLLIYEATRDAPCEPVPIRTPLAETVGSRLTKPPLLVPVLRAGLGMVDEAHAALPEAHVGFVGVARDEQTHQPVPYLDSLPDDLTDVPVMVLDPMVATGGSMTHTLGLLISRGAADITVLCVVAAPEGIAALQKAAPNVRLFTAAIDEGLNEVAYIVPGLGDAGDRQFVHVVDHPLAAARLTTLRDERTDNAGFRAALRELTLLLIYEATRDAPCEPVPIRTPLAETVGSRLTKPPLLVPVLRAGLGMVDEAHAALPEAHVGFVMVLDPMVATGGSMTHTLGLLISRGAADITVLCVVAAPEGIAALQKAAPNVRLFTAAIDEGLNEVAYIVPGLGDAGDRQFAVQVHVVDHPLAAARLTTLRDERTDNAGFRAALRELTLLLIYEATRDAPCEPVPIRTPLAETVGSRLTKPPLLVPVLRAGLGMVDEAHAALPEAHVGFVGVARDEQTHQPVPYLDSLPDDLTDVPVMVLDPMVATGGSMTHTLGLLISRGAADITVLCVVAAPEGIAALQKAAPNVRLFTAAIDEGLNEVAYIVPGLGDAGDRQFAAGVAFQGAVQVHVVDHPLAAARLTTLRDERTDNAGFRAALRELTLLLIYEATRDAPCEPVPIRTPLAETVGSRLTKPPLLVPVLRAGLGMVDEAHAALPEAHVGFVGVARDEQTHQPVPYLDSLPDDLTDVPVMVLDPMVATGGSMTHTLGLLISRGAADITVLCVVAAPEGIAALQKAAPNVRLFTAAIDEGLNEVAYIVPGLGDAGDRQF

Solvent-accessible surface area: 31010 Å² total; per-residue (Å²): 34,45,48,86,61,124,65,11,50,25,2,97,0,12,0,0,18,4,17,14,11,43,0,10,14,96,186,40,104,60,39,35,2,25,41,10,1,78,3,0,0,2,2,0,0,3,10,2,7,147,76,56,22,108,96,106,24,87,15,126,3,61,33,67,113,31,95,18,27,83,26,33,118,51,9,16,0,4,0,4,18,79,19,0,10,4,0,14,54,5,0,13,27,1,5,25,96,4,112,12,2,19,4,7,1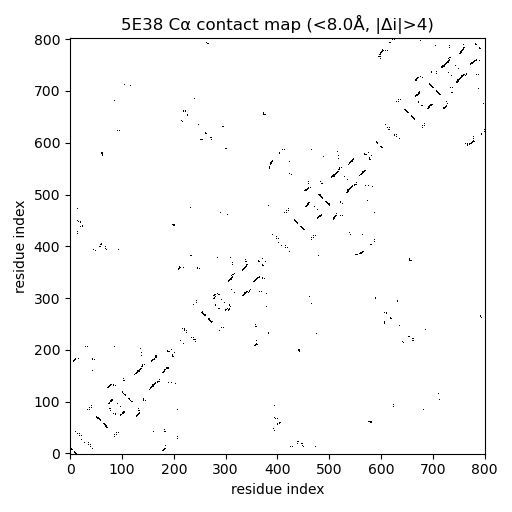5,40,91,42,71,58,141,52,152,32,126,46,23,17,61,35,48,38,79,13,71,34,119,36,28,2,11,0,0,12,1,28,2,23,75,4,22,32,4,33,54,1,4,43,57,2,99,84,104,41,8,56,76,5,4,0,0,0,1,0,0,0,57,79,0,30,70,30,6,81,187,55,11,90,134,11,62,3,7,0,9,17,79,15,148,6,42,40,173,89,41,82,4,28,11,0,1,8,45,3,1,84,27,2,28,87,87,68,8,123,8,22,12,0,30,3,18,13,6,25,0,27,11,104,158,29,105,48,41,32,2,35,45,8,2,55,11,0,0,14,4,0,0,6,22,5,6,108,131,34,71,62,62,102,25,107,16,144,0,58,77,44,140,27,109,15,30,127,7,46,147,43,19,76,0,12,2,15,97,85,19,0,6,11,0,2,51,33,0,16,29,10,0,42,62,2,121,7,17,103,30,9,0,0,10,1,33,2,19,67,4,40,76,3,25,130,16,3,38,72,17,72,78,204,61,23,81,76,3,12,0,0,0,0,0,0,0,59,77,0,32,51,19,8,99,170,58,15,69,95,22,79,4,8,0,8,18,84,14,136,6,41,57,170,98,42,75,4,37,20,0,2,13,59,4,5,94,28,3,25,84,54,43,46,77,73,4,120,14,16,7,0,19,11,24,16,1,20,0,16,12,93,193,35,98,60,37,35,1,38,56,1,1,73,6,0,3,1,0,1,1,0,50,2,4,71,140,31,62,54,91,87,15,113,20,135,3,69,62,28,129,35,86,10,26,134,15,69,102,42,8,31,0,7,0,5,21,77,18,0,6,15,2,1,56,7,0,16,23,2,2,52,57,3,114,5,2,17,15,13,24,43,64,46,97,73,84,48,38,50,53,40,76,48,59,16,44,45,131,42,101,18,106,60,27,5,9,0,0,12,0,33,4,17,63,4,29,32,4,41,67,5,3,41,70,22,81,84,100,43,20,57,77,7,3,0,2,0,0,0,0,0,59,81,0,14,48,13,4,47,166,56,12,57,140,6,71,3,9,0,8,18,85,18,131,7,36,53,176,102,40,83,1,30,8,0,0,6,52,2,6,92,26,3,26,84,76,21,41,60,84,129,25,74,5,75,0,54,27,7,102,10,16,4,0,25,8,20,16,18,41,0,30,8,78,192,41,93,50,36,26,1,34,56,7,1,14,46,0,0,9,16,0,0,1,34,9,6,81,146,32,83,49,94,112,38,112,14,23,3,29,77,72,145,31,102,17,23,57,49,62,30,77,23,5,0,0,0,1,29,86,20,0,13,12,0,10,34,48,0,3,26,2,14,38,115,2,103,19,1,9,5,2,9,57,72,68,168,170,83,34,127,32,81,63,105,24,90,57,35,55,89,3,125,66,129,41,22,2,15,0,0,13,1,32,1,22,60,4,23,35,2,36,54,2,2,42,61,2,76,77,78,37,10,48,75,6,4,1,0,0,0,0,0,0,56,68,0,1,31,23,9,9,150,51,12,60,90,13,78,4,14,0,8,15,70,18,132,10,36,46,162,95,29,83,5,31,21,0,0,9,51,3,2,84,25,1,23

CATH classification: 3.40.50.2020

InterPro domains:
  IPR000836 Phosphoribosyltransferase domain [PF14681] (5-205)
  IPR000836 Phosphoribosyltransferase domain [cd06223] (58-182)
  IPR005765 Uracil phosphoribosyl transferase [TIGR01091] (2-206)
  IPR029057 Phosphoribosyltransferase-like [G3DSA:3.40.50.2020] (1-207)
  IPR029057 Phosphoribosyltransferase-like [SSF53271] (3-205)
  IPR034332 Uracil phosphoribosyltransferase, bacterial-type [MF_01218_B] (2-207)
  IPR050054 Uracil phosphoribosyltransferase/Adenine phosphoribosyltransferase [PTHR32315] (4-186)

B-factor: mean 24.28, std 6.47, range [16.09, 60.57]

Secondary structure (DSSP, 8-state):
---B---EEE---HHHHHHHHHHH-SSS-HHHHHHHHHHHHHHHHHHHT-S---EEEEEEETTEEEEEEE-SSPPEEEEPTTGGGTTHHHHHHH-TT--B----B---SSS----B---------SS--EEEE-SEE-SSHHHHHHHHHHGGGT--SEEEE-SEE-HHHHHHHHHH-SS-EEEESEE-SEE-TTS-EESS-S-TTTTT-/-EE---HHHHHHHHHHH-SSS-HHHHHHHHHHHHHHHHHHHTTT---EEEEEE-SS-EEEEEE-SS--EEEEPTTTTTTTHHHHHHH-TT-EE---EEE-SEESSSHHHHHHHHHHHHHT--S-EEE-SEE-HHHHHHHHHH-SS-EEEESEE-SEE-TTS-EESS-S-TTTTT-/---EEE---HHHHHHHHHHH-TTS-HHHHHHHHHHHHHHHHHHHTSS-----EEEE-SS-EEEE---SS--EEEEEETGGGTTHHHHHHH-TT--B-EEE--B-SSS--B--EEEES----S---EEEE-SEESSSHHHHHHHHHHHHTT--SEEEE-SEE-HHHHHHHHHH-SS-EEEESEE-SB--TTS--BSS-S-TTTTT-/---B-TTTT-EEEE---HHHHHHHHHHH-SSS-HHHHHHHHHHHHHHHHHHHSTT----EEEE--SSS-EEEE---S-PEEEE-TTTTTTTTTTHHHH-TT-EE-----B--SSS-PPB----------SS--EEEE-SEE-SSHHHHHHHHHHGGGT--SEEEEEEEE-HHHHHHHHHH-TT-EEEEEEE-SB--TT---BSS-S-TTTTT-

Nearest PDB structures (foldseek):
  5e38-assembly1_C  TM=9.924E-01  e=8.753E-35  Mycobacterium tuberculosis H37Rv
  1v9s-assembly1_C  TM=9.647E-01  e=4.445E-22  Thermus thermophilus HB8
  2ehj-assembly1_A  TM=9.670E-01  e=2.806E-21  Escherichia coli
  6wn8-assembly1_C  TM=9.565E-01  e=1.584E-20  Klebsiella pneumoniae subsp. pneumoniae
  2e55-assembly1_D  TM=9.499E-01  e=3.611E-19  Aquifex aeolicus

Radius of gyration: 26.31 Å; Cα contacts (8 Å, |Δi|>4): 1889; chains: 4; bounding box: 58×61×68 Å